Protein AF-A0A9P7HA10-F1 (afdb_monomer_lite)

Sequence (1066 aa):
MQAPTIDFRGDTKLKVGSPLPPGDKHAVSVYIPTWKDTVAWARRDPGLIAQLKTGYPRFFVPLVVNQLAERLLEWAFCNRTPNTLTSELSTLLSTTGRAAILLPAGHHAGMCQRYLDAQNMGTTFVLRVDFNNGTHIMKTPEKICTLNEIYAVVYPPELAKDAKAFWQHTGFGVSSRRATSWLEDAPFLNQDSSSSETDLLNQEAEAAKLVVQQRIADLLSTETNSLDADDIFLYPSGMSAIAHTADTVRHFTTHTKRTVAIFGFLYVDTFKVLSKIYGFDCKLYGAAPSDLEELEADLANGLQLSALFTEFPGNPLLGSVDLERLHTLAAEHEFLFVVDDTVATSVNVELVSYCDIVCTSLTKMFSGSCNVMGGSIALNPQSRLFSTMKDLLKEGFTDTYFPMDAIVMEKNSADFEERVITASQNAERAADTLRGHASVDQVYYPKGNPTQDIYEKYKRPGEGYGYLLSIRFKTPEAAIAFHDALDVAKGPSLGTNFTLCCAYTLFAHYSELEWAAKFDVVEHLVRISVGIESQESLDIIVRTALDAAAQAGKDNKEHGHINGKLHSYTVRTLAKMTINTVDHSGEPEPNLAGNNTNTINANANATTQDEIITPAPSPAPSILTHSSSSGAPPASPATSIHSEGSSIWTIAWSDEMQKPSSSQRCATRWVPRVLPPVMLALVGYATYDVIVYCCVEYLVKQERKVAAAVVLIAFYAIFFILMTASYLRCFLTIQFNAGFVPWTADREAVEQARNERLSNGGDVESLSWAPPDTNPDSPGLEAFYSKDVFICESDGMPKWCSECRSWKPDRAHHSSEYGRCVYKMDHVCPWMGGIISETSFNFFVQFTVYCACYCAVVLGANGYVFVLRQHNGLSVDARLIVGLALGGLFGLFAVTMASTALRFAFQNITNIDLFRKNQTFRLAVWVPNSTQPTERFATITYPLTLPGEPPRTPIPARFRSVDQSDGAASVTDRMAARDEQAKRTFAILQTEPGENPWHIGYRKNFTSVMGDSVIEWLLPIRHSPCTRHDNMVSDYEFGPLVEELKKRYGLVGGDPEKEATETTSN

Secondary structure (DSSP, 8-state):
-------SSSSSPPPTT-EESTT-TT-SEE---SHHHHHHHHTT-HHHHTT--S--TTT---HHHHHHHHHHHHHHHH---TTT--HHHHHHHSSTT-EEEEESSHHHHHHHHHHHHTT-SS--EEEEEESSS-EEEESS--S---TTEEEEEEE-GGGHHHHHHHHHHH--SPPHHHHHHHHHH-TTT-TT-----HHHHHHHHHHHHHHHHHHHHHHH--SS-PPPGGGEEEESSHHHHHHHHHHHHHHH---SS-EEEEESS--HHHHHIIIIIS--EEEEE-SSHHHHHHHHHHHHTTPPPSEEEEESSBTTTTB---HHHHHHHHHHT--EEEEE-TTT-TTTB--GGG-SEEEE-TTTTTTBSSS---EEEEE-TT-TTHHHHHHHHHHH------HHHHHHHHHHTTTHHHHHHHHHHHHHHHHHHHHT-TTEEEEE-STTSTTHHHHHHHBPTT----SEEEEEESSHHHHHHHHHHS-SEESS---BSS-EEEEHHHHH-GGGHHHHGGGT--TT-EEEE--S--HHHHHHHHHHHHHHHHHHHHHHHHHHHHHHHHHHHHHHHHTTSS-----------------------------------------------------PPPPPPP---------TT-----TT-PPPPPPS-HHHHHHHHHHHHHHHHHHHHHHIIIIIIIIIIIIIIIS--HHHHHHHHHHHHHHHHHHHHHHHHHHHHHHH---BPPPPHHHHHHHHHHHHHHHTT--GGG---PPP---TT-TTSHHHHTSSEEEB-TTSPBPEETTTTEE--TT-EEETTTTEEETT--EEETTTTEEE-TTTHHHHHHHHHHHHHHHHHHHHHHHHHHHHHHHTTPPPPHHHHHHHHHHHHHHHHHHHHHHHHHHHHHHT--HHHHTTTTPPPEEEEEE-TTPPP-SS--EEEESPPPTTPPP-PPPPS-------------THHHHHHHHHHT-EEEEEEEPPTT--TT---HHHHHHHHH-SSHHHHHSS-SPPGGG----SS-SS---THHHHHHHHTT-----TTHHHHHTS--

Radius of gyration: 36.61 Å; chains: 1; bounding box: 118×88×106 Å

Foldseek 3Di:
DADPPPQCPDPDHDDFQAAVVHPFQQFAWTFQQFPVSLLCLLVVPVVRVVSHAHHHLLSPDHPLQQVLQVLLLVLLLPPDDPPADDPVRPVVSPPPAKTWFKFQFQVLLVLLLVLLVVLVDDDKWKWKQFLADGIHTDPHTDRDGDLRIMIIIIDHPVCVVVSSLSCNLQVGGDGSVSSVCSCPARCSNPVPHDDDDPVVLVVLLVVLLLLVLQVQQVLQDDPVFGGHSLLKDKDQWLSNLLLLVLVLLVVQDPDPAAAEEEEAAADPSSVCSNCSSNNHNYDYFHQDPVSLVVVVVCVVVPDQYSEYEYEQQHPPLRAGHQLQSVLVVCVVRVHAYEYEDAFQDSLFFHCLVRGQKYKYWCCAQQLQSSRGTMIMIGGGPPDPCRVVSSVSSVVSDDPSHNSVRSSSSSVSRPCSNVWFQLLQVLQVLLQVLQVPAPFFDDKRFLVVDPRVVSSVVGTDPPGGRGRKMKTDTPDLQLLSLLSSQQRFRETDDARHQTKYKYQPCSVRPVVPQVVCVVSVNHSSMMMMRGHNHDSVVNSVRNVRSSVSSVVSVVVVVVVVVVVVVVVVVVVVVVVPDDDDDDDDDDDDDDDDDDDDDDDDDDDDDDDDDDDDDDDDDDDDDDDDDDDDDDDDDDDDDDDDDDDDDDDQDPPPPDPLQDAFFDFLDPLLNCLVVPQVVVVVVVVVLLCCLQLVPLQPVPCCVPVVVNVVSVVLVVLLVVLVVQLVQLLVLLLVCCRRPVAFDDDDPVLCVVLVVVVVCVSVVHDPVVLDQDDQDPDLPPPPQCLALLAQKFFPDQVLGADADSQSRDRAAHCWDQDPRRSTIGAVWFDADSNSSGTDHQQRLLSQLSNLVSQLSNLVSLLVSLVVSQVVCVVVVHDDDVSSVVSNVVSVVSNVVSVVSNVVSLVCLQQVHHNVVVVQQQDKTKMFGWDPPPDDDDPLWHKDKPSDDDPPDDPDPDDDPDDDDDDDDDDDPDPVVVVVVVVVVVMIMTIIFMDGRRDDFQGQGRVVSNCQRQNDDPCSSRHVRDGGVLSDCPDSHGSGDTHCVVVVRCVVSPVDDDPPPVVVVVVPPD

pLDDT: mean 78.3, std 22.6, range [22.41, 98.56]

Organism: NCBI:txid40199

Structure (mmCIF, N/CA/C/O backbone):
data_AF-A0A9P7HA10-F1
#
_entry.id   AF-A0A9P7HA10-F1
#
loop_
_atom_site.group_PDB
_atom_site.id
_atom_site.type_symbol
_atom_site.label_atom_id
_atom_site.label_alt_id
_atom_site.label_comp_id
_atom_site.label_asym_id
_atom_site.label_entity_id
_atom_site.label_seq_id
_atom_site.pdbx_PDB_ins_code
_atom_site.Cartn_x
_atom_site.Cartn_y
_atom_site.Cartn_z
_atom_site.occupancy
_atom_site.B_iso_or_equiv
_atom_site.auth_seq_id
_atom_site.auth_comp_id
_atom_site.auth_asym_id
_atom_site.auth_atom_id
_atom_site.pdbx_PDB_model_num
ATOM 1 N N . MET A 1 1 ? -3.964 -15.455 -32.913 1.00 45.12 1 MET A N 1
ATOM 2 C CA . MET A 1 1 ? -3.372 -15.250 -31.578 1.00 45.12 1 MET A CA 1
ATOM 3 C C . MET A 1 1 ? -3.192 -16.583 -30.888 1.00 45.12 1 MET A C 1
ATOM 5 O O . MET A 1 1 ? -4.157 -17.319 -30.758 1.00 45.12 1 MET A O 1
ATOM 9 N N . GLN A 1 2 ? -1.975 -16.928 -30.486 1.00 34.88 2 GLN A N 1
ATOM 10 C CA . GLN A 1 2 ? -1.764 -17.970 -29.484 1.00 34.88 2 GLN A CA 1
ATOM 11 C C . GLN A 1 2 ? -0.916 -17.328 -28.395 1.00 34.88 2 GLN A C 1
ATOM 13 O O . GLN A 1 2 ? 0.195 -16.878 -28.678 1.00 34.88 2 GLN A O 1
ATOM 18 N N . ALA A 1 3 ? -1.444 -17.244 -27.170 1.00 45.31 3 ALA A N 1
ATOM 19 C CA . ALA A 1 3 ? -0.577 -17.044 -26.019 1.00 45.31 3 ALA A CA 1
ATOM 20 C C . ALA A 1 3 ? 0.469 -18.170 -26.048 1.00 45.31 3 ALA A C 1
ATOM 22 O O . ALA A 1 3 ? 0.093 -19.318 -26.322 1.00 45.31 3 ALA A O 1
ATOM 23 N N . PRO A 1 4 ? 1.765 -17.889 -25.820 1.00 47.44 4 PRO A N 1
ATOM 24 C CA . PRO A 1 4 ? 2.725 -18.967 -25.658 1.00 47.44 4 PRO A CA 1
ATOM 25 C C . PRO A 1 4 ? 2.192 -19.889 -24.561 1.00 47.44 4 PRO A C 1
ATOM 27 O O . PRO A 1 4 ? 1.887 -19.432 -23.459 1.00 47.44 4 PRO A O 1
ATOM 30 N N . THR A 1 5 ? 2.011 -21.170 -24.882 1.00 44.94 5 THR A N 1
ATOM 31 C CA . THR A 1 5 ? 1.600 -22.189 -23.915 1.00 44.94 5 THR A CA 1
ATOM 32 C C . THR A 1 5 ? 2.785 -22.402 -22.981 1.00 44.94 5 THR A C 1
ATOM 34 O O . THR A 1 5 ? 3.657 -23.230 -23.234 1.00 44.94 5 THR A O 1
ATOM 37 N N . ILE A 1 6 ? 2.904 -21.551 -21.964 1.00 54.41 6 ILE A N 1
ATOM 38 C CA . ILE A 1 6 ? 3.962 -21.666 -20.972 1.00 54.41 6 ILE A CA 1
ATOM 39 C C . ILE A 1 6 ? 3.489 -22.726 -19.987 1.00 54.41 6 ILE A C 1
ATOM 41 O O . ILE A 1 6 ? 2.608 -22.486 -19.169 1.00 54.41 6 ILE A O 1
ATOM 45 N N . ASP A 1 7 ? 4.056 -23.920 -20.109 1.00 48.88 7 ASP A N 1
ATOM 46 C CA . ASP A 1 7 ? 3.861 -24.981 -19.134 1.00 48.88 7 ASP A CA 1
ATOM 47 C C . ASP A 1 7 ? 4.633 -24.627 -17.851 1.00 48.88 7 ASP A C 1
ATOM 49 O O . ASP A 1 7 ? 5.858 -24.755 -17.778 1.00 48.88 7 ASP A O 1
ATOM 53 N N . PHE A 1 8 ? 3.921 -24.119 -16.841 1.00 58.41 8 PHE A N 1
ATOM 54 C CA . PHE A 1 8 ? 4.498 -23.737 -15.550 1.00 58.41 8 PHE A CA 1
ATOM 55 C C . PHE A 1 8 ? 4.712 -24.948 -14.608 1.00 58.41 8 PHE A C 1
ATOM 57 O O . PHE A 1 8 ? 5.323 -24.781 -13.541 1.00 58.41 8 PHE A O 1
ATOM 64 N N . ARG A 1 9 ? 4.296 -26.170 -15.001 1.00 44.41 9 ARG A N 1
ATOM 65 C CA . ARG A 1 9 ? 4.409 -27.412 -14.202 1.00 44.41 9 ARG A CA 1
ATOM 66 C C . ARG A 1 9 ? 5.150 -28.586 -14.857 1.00 44.41 9 ARG A C 1
ATOM 68 O O . ARG A 1 9 ? 5.503 -29.506 -14.115 1.00 44.41 9 ARG A O 1
ATOM 75 N N . GLY A 1 10 ? 5.426 -28.554 -16.157 1.00 46.72 10 GLY A N 1
ATOM 76 C CA . GLY A 1 10 ? 6.159 -29.586 -16.898 1.00 46.72 10 GLY A CA 1
ATOM 77 C C . GLY A 1 10 ? 7.659 -29.670 -16.601 1.00 46.72 10 GLY A C 1
ATOM 78 O O . GLY A 1 10 ? 8.191 -28.990 -15.720 1.00 46.72 10 GLY A O 1
ATOM 79 N N . ASP A 1 11 ? 8.357 -30.522 -17.363 1.00 34.62 11 ASP A N 1
ATOM 80 C CA . ASP A 1 11 ? 9.736 -30.993 -17.114 1.00 34.62 11 ASP A CA 1
ATOM 81 C C . ASP A 1 11 ? 10.823 -29.894 -17.047 1.00 34.62 11 ASP A C 1
ATOM 83 O O . ASP A 1 11 ? 11.943 -30.149 -16.601 1.00 34.62 11 ASP A O 1
ATOM 87 N N . THR A 1 12 ? 10.506 -28.645 -17.396 1.00 48.91 12 THR A N 1
ATOM 88 C CA . THR A 1 12 ? 11.385 -27.474 -17.229 1.00 48.91 12 THR A CA 1
ATOM 89 C C . THR A 1 12 ? 10.720 -26.380 -16.391 1.00 48.91 12 THR A C 1
ATOM 91 O O . THR A 1 12 ? 10.357 -25.322 -16.901 1.00 48.91 12 THR A O 1
ATOM 94 N N . LYS A 1 13 ? 10.578 -26.612 -15.079 1.00 63.97 13 LYS A N 1
ATOM 95 C CA . LYS A 1 13 ? 10.054 -25.612 -14.130 1.00 63.97 13 LYS A CA 1
ATOM 96 C C . LYS A 1 13 ? 10.858 -24.308 -14.164 1.00 63.97 13 LYS A C 1
ATOM 98 O O . LYS A 1 13 ? 12.068 -24.302 -13.918 1.00 63.97 13 LYS A O 1
ATOM 103 N N . LEU A 1 14 ? 10.161 -23.194 -14.392 1.00 80.06 14 LEU A N 1
ATOM 104 C CA . LEU A 1 14 ? 10.709 -21.850 -14.206 1.00 80.06 14 LEU A CA 1
ATOM 105 C C . LEU A 1 14 ? 11.186 -21.675 -12.762 1.00 80.06 14 LEU A C 1
ATOM 107 O O . LEU A 1 14 ? 10.491 -22.028 -11.809 1.00 80.06 14 LEU A O 1
ATOM 111 N N . LYS A 1 15 ? 12.390 -21.125 -12.597 1.00 87.31 15 LYS A N 1
ATOM 112 C CA . LYS A 1 15 ? 12.972 -20.868 -11.275 1.00 87.31 15 LYS A CA 1
ATOM 113 C C . LYS A 1 15 ? 12.421 -19.568 -10.693 1.00 87.31 15 LYS A C 1
ATOM 115 O O . LYS A 1 15 ? 12.099 -18.650 -11.450 1.00 87.31 15 LYS A O 1
ATOM 120 N N . VAL A 1 16 ? 12.369 -19.468 -9.366 1.00 89.38 16 VAL A N 1
ATOM 121 C CA . VAL A 1 16 ? 12.081 -18.206 -8.663 1.00 89.38 16 VAL A CA 1
ATOM 122 C C . VAL A 1 16 ? 13.004 -17.101 -9.198 1.00 89.38 16 VAL A C 1
ATOM 124 O O . VAL A 1 16 ? 14.184 -17.341 -9.449 1.00 89.38 16 VAL A O 1
ATOM 127 N N . GLY A 1 17 ? 12.451 -15.913 -9.444 1.00 87.81 17 GLY A N 1
ATOM 128 C CA . GLY A 1 17 ? 13.182 -14.768 -9.997 1.00 87.81 17 GLY A CA 1
ATOM 129 C C . GLY A 1 17 ? 13.399 -14.792 -11.516 1.00 87.81 17 GLY A C 1
ATOM 130 O O . GLY A 1 17 ? 13.991 -13.855 -12.058 1.00 87.81 17 GLY A O 1
ATOM 131 N N . SER A 1 18 ? 12.900 -15.815 -12.224 1.00 89.25 18 SER A N 1
ATOM 132 C CA . SER A 1 18 ? 12.902 -15.833 -13.695 1.00 89.25 18 SER A CA 1
ATOM 133 C C . SER A 1 18 ? 12.050 -14.688 -14.268 1.00 89.25 18 SER A C 1
ATOM 135 O O . SER A 1 18 ? 11.023 -14.356 -13.673 1.00 89.25 18 SER A O 1
ATOM 137 N N . PRO A 1 19 ? 12.436 -14.094 -15.414 1.00 90.25 19 PRO A N 1
ATOM 138 C CA . PRO A 1 19 ? 11.641 -13.066 -16.086 1.00 90.25 19 PRO A CA 1
ATOM 139 C C . PRO A 1 19 ? 10.267 -13.588 -16.523 1.00 90.25 19 PRO A C 1
ATOM 141 O O . PRO A 1 19 ? 10.133 -14.761 -16.879 1.00 90.25 19 PRO A O 1
ATOM 144 N N . LEU A 1 20 ? 9.269 -12.703 -16.532 1.00 88.75 20 LEU A N 1
ATOM 145 C CA . LEU A 1 20 ? 7.948 -12.939 -17.116 1.00 88.75 20 LEU A CA 1
ATOM 146 C C . LEU A 1 20 ? 7.666 -11.888 -18.214 1.00 88.75 20 LEU A C 1
ATOM 148 O O . LEU A 1 20 ? 7.549 -10.709 -17.872 1.00 88.75 20 LEU A O 1
ATOM 152 N N . PRO A 1 21 ? 7.546 -12.289 -19.499 1.00 86.88 21 PRO A N 1
ATOM 153 C CA . PRO A 1 21 ? 7.573 -13.667 -19.994 1.00 86.88 21 PRO A CA 1
ATOM 154 C C . PRO A 1 21 ? 8.971 -14.311 -19.898 1.00 86.88 21 PRO A C 1
ATOM 156 O O . PRO A 1 21 ? 9.986 -13.607 -19.894 1.00 86.88 21 PRO A O 1
ATOM 159 N N . PRO A 1 22 ? 9.044 -15.652 -19.835 1.00 84.00 22 PRO A N 1
ATOM 160 C CA . PRO A 1 22 ? 10.309 -16.376 -19.799 1.00 84.00 22 PRO A CA 1
ATOM 161 C C . PRO A 1 22 ? 11.255 -16.016 -20.945 1.00 84.00 22 PRO A C 1
ATOM 163 O O . PRO A 1 22 ? 10.862 -15.996 -22.106 1.00 84.00 22 PRO A O 1
ATOM 166 N N . GLY A 1 23 ? 12.528 -15.796 -20.617 1.00 82.81 23 GLY A N 1
ATOM 167 C CA . GLY A 1 23 ? 13.595 -15.534 -21.587 1.00 82.81 23 GLY A CA 1
ATOM 168 C C . GLY A 1 23 ? 13.721 -14.082 -22.059 1.00 82.81 23 GLY A C 1
ATOM 169 O O . GLY A 1 23 ? 14.739 -13.750 -22.663 1.00 82.81 23 GLY A O 1
ATOM 170 N N . ASP A 1 24 ? 12.767 -13.198 -21.753 1.00 88.69 24 ASP A N 1
ATOM 171 C CA . ASP A 1 24 ? 12.869 -11.789 -22.145 1.00 88.69 24 ASP A CA 1
ATOM 172 C C . ASP A 1 24 ? 13.790 -11.013 -21.181 1.00 88.69 24 ASP A C 1
ATOM 174 O O . ASP A 1 24 ? 13.541 -10.930 -19.974 1.00 88.69 24 ASP A O 1
ATOM 178 N N . LYS A 1 25 ? 14.875 -10.431 -21.716 1.00 88.00 25 LYS A N 1
ATOM 179 C CA . LYS A 1 25 ? 15.867 -9.658 -20.943 1.00 88.00 25 LYS A CA 1
ATOM 180 C C . LYS A 1 25 ? 15.331 -8.305 -20.444 1.00 88.00 25 LYS A C 1
ATOM 182 O O . LYS A 1 25 ? 15.968 -7.665 -19.611 1.00 88.00 25 LYS A O 1
ATOM 187 N N . HIS A 1 26 ? 14.154 -7.896 -20.918 1.00 91.94 26 HIS A N 1
ATOM 188 C CA . HIS A 1 26 ? 13.474 -6.646 -20.577 1.00 91.94 26 HIS A CA 1
ATOM 189 C C . HIS A 1 26 ? 12.095 -6.869 -19.946 1.00 91.94 26 HIS A C 1
ATOM 191 O O . HIS A 1 26 ? 11.298 -5.934 -19.868 1.00 91.94 26 HIS A O 1
ATOM 197 N N . ALA A 1 27 ? 11.811 -8.092 -19.491 1.00 91.44 27 ALA A N 1
ATOM 198 C CA . ALA A 1 27 ? 10.573 -8.417 -18.798 1.00 91.44 27 ALA A CA 1
ATOM 199 C C . ALA A 1 27 ? 10.284 -7.442 -17.645 1.00 91.44 27 ALA A C 1
ATOM 201 O O . ALA A 1 27 ? 11.166 -7.120 -16.840 1.00 91.44 27 ALA A O 1
ATOM 202 N N . VAL A 1 28 ? 9.025 -7.010 -17.548 1.00 90.44 28 VAL A N 1
ATOM 203 C CA . VAL A 1 28 ? 8.543 -6.078 -16.516 1.00 90.44 28 VAL A CA 1
ATOM 204 C C . VAL A 1 28 ? 7.909 -6.808 -15.328 1.00 90.44 28 VAL A C 1
ATOM 206 O O . VAL A 1 28 ? 7.325 -6.180 -14.448 1.00 90.44 28 VAL A O 1
ATOM 209 N N . SER A 1 29 ? 8.040 -8.132 -15.256 1.00 91.50 29 SER A N 1
ATOM 210 C CA . SER A 1 29 ? 7.618 -8.941 -14.112 1.00 91.50 29 SER A CA 1
ATOM 211 C C . SER A 1 29 ? 8.586 -10.103 -13.848 1.00 91.50 29 SER A C 1
ATOM 213 O O . SER A 1 29 ? 9.448 -10.420 -14.670 1.00 91.50 29 SER A O 1
ATOM 215 N N . VAL A 1 30 ? 8.451 -10.710 -12.668 1.00 90.81 30 VAL A N 1
ATOM 216 C CA . VAL A 1 30 ? 9.279 -11.810 -12.158 1.00 90.81 30 VAL A CA 1
ATOM 217 C C . VAL A 1 30 ? 8.420 -12.946 -11.643 1.00 90.81 30 VAL A C 1
ATOM 219 O O . VAL A 1 30 ? 7.372 -12.717 -11.045 1.00 90.81 30 VAL A O 1
ATOM 222 N N . TYR A 1 31 ? 8.910 -14.169 -11.805 1.00 92.06 31 TYR A N 1
ATOM 223 C CA . TYR A 1 31 ? 8.236 -15.359 -11.319 1.00 92.06 31 TYR A CA 1
ATOM 224 C C . TYR A 1 31 ? 8.463 -15.571 -9.814 1.00 92.06 31 TYR A C 1
ATOM 226 O O . TYR A 1 31 ? 9.586 -15.829 -9.374 1.00 92.06 31 TYR A O 1
ATOM 234 N N . ILE A 1 32 ? 7.388 -15.467 -9.030 1.00 92.12 32 ILE A N 1
ATOM 235 C CA . ILE A 1 32 ? 7.322 -15.684 -7.576 1.00 92.12 32 ILE A CA 1
ATOM 236 C C . ILE A 1 32 ? 6.187 -16.698 -7.324 1.00 92.12 32 ILE A C 1
ATOM 238 O O . ILE A 1 32 ? 5.028 -16.308 -7.192 1.00 92.12 32 ILE A O 1
ATOM 242 N N . PRO A 1 33 ? 6.490 -18.009 -7.355 1.00 90.81 33 PRO A N 1
ATOM 243 C CA . PRO A 1 33 ? 5.498 -19.058 -7.582 1.00 90.81 33 PRO A CA 1
ATOM 244 C C . PRO A 1 33 ? 4.663 -19.464 -6.371 1.00 90.81 33 PRO A C 1
ATOM 246 O O . PRO A 1 33 ? 3.597 -20.046 -6.556 1.00 90.81 33 PRO A O 1
ATOM 249 N N . THR A 1 34 ? 5.134 -19.235 -5.149 1.00 94.00 34 THR A N 1
ATOM 250 C CA . THR A 1 34 ? 4.408 -19.675 -3.953 1.00 94.00 34 THR A CA 1
ATOM 251 C C . THR A 1 34 ? 4.070 -18.515 -3.033 1.00 94.00 34 THR A C 1
ATOM 253 O O . THR A 1 34 ? 4.702 -17.451 -3.055 1.00 94.00 34 THR A O 1
ATOM 256 N N . TRP A 1 35 ? 3.081 -18.728 -2.171 1.00 94.50 35 TRP A N 1
ATOM 257 C CA . TRP A 1 35 ? 2.753 -17.793 -1.103 1.00 94.50 35 TRP A CA 1
ATOM 258 C C . TRP A 1 35 ? 3.955 -17.563 -0.184 1.00 94.50 35 TRP A C 1
ATOM 260 O O . TRP A 1 35 ? 4.243 -16.433 0.209 1.00 94.50 35 TRP A O 1
ATOM 270 N N . LYS A 1 36 ? 4.715 -18.629 0.103 1.00 94.12 36 LYS A N 1
ATOM 271 C CA . LYS A 1 36 ? 5.958 -18.563 0.881 1.00 94.12 36 LYS A CA 1
ATOM 272 C C . LYS A 1 36 ? 6.995 -17.662 0.211 1.00 94.12 36 LYS A C 1
ATOM 274 O O . LYS A 1 36 ? 7.596 -16.839 0.899 1.00 94.12 36 LYS A O 1
ATOM 279 N N . ASP A 1 37 ? 7.175 -17.780 -1.103 1.00 92.94 37 ASP A N 1
ATOM 280 C CA . ASP A 1 37 ? 8.084 -16.906 -1.854 1.00 92.94 37 ASP A CA 1
ATOM 281 C C . ASP A 1 37 ? 7.600 -15.452 -1.821 1.00 92.94 37 ASP A C 1
ATOM 283 O O . ASP A 1 37 ? 8.404 -14.537 -1.665 1.00 92.94 37 ASP A O 1
ATOM 287 N N . THR A 1 38 ? 6.285 -15.220 -1.879 1.00 91.12 38 THR A N 1
ATOM 288 C CA . THR A 1 38 ? 5.719 -13.870 -1.735 1.00 91.12 38 THR A CA 1
ATOM 289 C C . THR A 1 38 ? 5.991 -13.280 -0.348 1.00 91.12 38 THR A C 1
ATOM 291 O O . THR A 1 38 ? 6.393 -12.123 -0.240 1.00 91.12 38 THR A O 1
ATOM 294 N N . VAL A 1 39 ? 5.847 -14.068 0.723 1.00 90.06 39 VAL A N 1
ATOM 295 C CA . VAL A 1 39 ? 6.196 -13.642 2.090 1.00 90.06 39 VAL A CA 1
ATOM 296 C C . VAL A 1 39 ? 7.698 -13.373 2.221 1.00 90.06 39 VAL A C 1
ATOM 298 O O . VAL A 1 39 ? 8.089 -12.381 2.833 1.00 90.06 39 VAL A O 1
ATOM 301 N N . ALA A 1 40 ? 8.550 -14.220 1.638 1.00 87.81 40 ALA A N 1
ATOM 302 C CA . ALA A 1 40 ? 9.998 -14.017 1.629 1.00 87.81 40 ALA A CA 1
ATOM 303 C C . ALA A 1 40 ? 10.383 -12.731 0.876 1.00 87.81 40 ALA A C 1
ATOM 305 O O . ALA A 1 40 ? 11.183 -11.939 1.375 1.00 87.81 40 ALA A O 1
ATOM 306 N N . TRP A 1 41 ? 9.744 -12.465 -0.266 1.00 86.88 41 TRP A N 1
ATOM 307 C CA . TRP A 1 41 ? 9.881 -11.204 -0.991 1.00 86.88 41 TRP A CA 1
ATOM 308 C C . TRP A 1 41 ? 9.457 -10.006 -0.129 1.00 86.88 41 TRP A C 1
ATOM 310 O O . TRP A 1 41 ? 10.211 -9.037 -0.010 1.00 86.88 41 TRP A O 1
ATOM 320 N N . ALA A 1 42 ? 8.299 -10.092 0.529 1.00 83.19 42 ALA A N 1
ATOM 321 C CA . ALA A 1 42 ? 7.759 -9.018 1.359 1.00 83.19 42 ALA A CA 1
ATOM 322 C C . ALA A 1 42 ? 8.648 -8.714 2.581 1.00 83.19 42 ALA A C 1
ATOM 324 O O . ALA A 1 42 ? 8.799 -7.560 2.983 1.00 83.19 42 ALA A O 1
ATOM 325 N N . ARG A 1 43 ? 9.318 -9.741 3.118 1.00 83.25 43 ARG A N 1
ATOM 326 C CA . ARG A 1 43 ? 10.325 -9.639 4.188 1.00 83.25 43 ARG A CA 1
ATOM 327 C C . ARG A 1 43 ? 11.718 -9.232 3.707 1.00 83.25 43 ARG A C 1
ATOM 329 O O . ARG A 1 43 ? 12.610 -9.112 4.540 1.00 83.25 43 ARG A O 1
ATOM 336 N N . ARG A 1 44 ? 11.910 -9.002 2.401 1.00 80.44 44 ARG A N 1
ATOM 337 C CA . ARG A 1 44 ? 13.210 -8.683 1.786 1.00 80.44 44 ARG A CA 1
ATOM 338 C C . ARG A 1 44 ? 14.275 -9.760 2.044 1.00 80.44 44 ARG A C 1
ATOM 340 O O . ARG A 1 44 ? 15.435 -9.424 2.263 1.00 80.44 44 ARG A O 1
ATOM 347 N N . ASP A 1 45 ? 13.893 -11.038 2.001 1.00 82.94 45 ASP A N 1
ATOM 348 C CA . ASP A 1 45 ? 14.830 -12.158 2.156 1.00 82.94 45 ASP A CA 1
ATOM 349 C C . ASP A 1 45 ? 16.012 -12.040 1.163 1.00 82.94 45 ASP A C 1
ATOM 351 O O . ASP A 1 45 ? 15.777 -11.999 -0.052 1.00 82.94 45 ASP A O 1
ATOM 355 N N . PRO A 1 46 ? 17.277 -11.985 1.630 1.00 77.50 46 PRO A N 1
ATOM 356 C CA . PRO A 1 46 ? 18.429 -11.772 0.752 1.00 77.50 46 PRO A CA 1
ATOM 357 C C . PRO A 1 46 ? 18.588 -12.856 -0.320 1.00 77.50 46 PRO A C 1
ATOM 359 O O . PRO A 1 46 ? 18.976 -12.552 -1.449 1.00 77.50 46 PRO A O 1
ATOM 362 N N . GLY A 1 47 ? 18.259 -14.108 0.016 1.00 82.62 47 GLY A N 1
ATOM 363 C CA . GLY A 1 47 ? 18.364 -15.245 -0.894 1.00 82.62 47 GLY A CA 1
ATOM 364 C C . GLY A 1 47 ? 17.378 -15.156 -2.055 1.00 82.62 47 GLY A C 1
ATOM 365 O O . GLY A 1 47 ? 17.739 -15.474 -3.189 1.00 82.62 47 GLY A O 1
ATOM 366 N N . LEU A 1 48 ? 16.152 -14.689 -1.805 1.00 85.56 48 LEU A N 1
ATOM 367 C CA . LEU A 1 48 ? 15.161 -14.444 -2.854 1.00 85.56 48 LEU A CA 1
ATOM 368 C C . LEU A 1 48 ? 15.496 -13.196 -3.677 1.00 85.56 48 LEU A C 1
ATOM 370 O O . LEU A 1 48 ? 15.453 -13.253 -4.905 1.00 85.56 48 LEU A O 1
ATOM 374 N N . ILE A 1 49 ? 15.850 -12.078 -3.031 1.00 83.12 49 ILE A N 1
ATOM 375 C CA . ILE A 1 49 ? 16.152 -10.815 -3.727 1.00 83.12 49 ILE A CA 1
ATOM 376 C C . ILE A 1 49 ? 17.328 -10.981 -4.699 1.00 83.12 49 ILE A C 1
ATOM 378 O O . ILE A 1 49 ? 17.259 -10.482 -5.821 1.00 83.12 49 ILE A O 1
ATOM 382 N N . ALA A 1 50 ? 18.359 -11.743 -4.322 1.00 81.00 50 ALA A N 1
ATOM 383 C CA . ALA A 1 50 ? 19.511 -12.023 -5.181 1.00 81.00 50 ALA A CA 1
ATOM 384 C C . ALA A 1 50 ? 19.167 -12.815 -6.461 1.00 81.00 50 ALA A C 1
ATOM 386 O O . ALA A 1 50 ? 19.947 -12.820 -7.412 1.00 81.00 50 ALA A O 1
ATOM 387 N N . GLN A 1 51 ? 18.012 -13.487 -6.509 1.00 85.81 51 GLN A N 1
ATOM 388 C CA . GLN A 1 51 ? 17.566 -14.246 -7.683 1.00 85.81 51 GLN A CA 1
ATOM 389 C C . GLN A 1 51 ? 16.797 -13.386 -8.697 1.00 85.81 51 GLN A C 1
ATOM 391 O O . GLN A 1 51 ? 16.581 -13.827 -9.827 1.00 85.81 51 GLN A O 1
ATOM 396 N N . LEU A 1 52 ? 16.385 -12.169 -8.324 1.00 83.69 52 LEU A N 1
ATOM 397 C CA . LEU A 1 52 ? 15.599 -11.283 -9.180 1.00 83.69 52 LEU A CA 1
ATOM 398 C C . LEU A 1 52 ? 16.495 -10.610 -10.229 1.00 83.69 52 LEU A C 1
ATOM 400 O O . LEU A 1 52 ? 17.414 -9.869 -9.892 1.00 83.69 52 LEU A O 1
ATOM 404 N N . LYS A 1 53 ? 16.222 -10.852 -11.517 1.00 76.19 53 LYS A N 1
ATOM 405 C CA . LYS A 1 53 ? 17.070 -10.356 -12.622 1.00 76.19 53 LYS A CA 1
ATOM 406 C C . LYS A 1 53 ? 16.540 -9.083 -13.286 1.00 76.19 53 LYS A C 1
ATOM 408 O O . LYS A 1 53 ? 17.273 -8.114 -13.466 1.00 76.19 53 LYS A O 1
ATOM 413 N N . THR A 1 54 ? 15.263 -9.088 -13.656 1.00 78.94 54 THR A N 1
ATOM 414 C CA . THR A 1 54 ? 14.570 -7.986 -14.346 1.00 78.94 54 THR A CA 1
ATOM 415 C C . THR A 1 54 ? 13.143 -7.904 -13.842 1.00 78.94 54 THR A C 1
ATOM 417 O O . THR A 1 54 ? 12.578 -8.933 -13.505 1.00 78.94 54 THR A O 1
ATOM 420 N N . GLY A 1 55 ? 12.560 -6.716 -13.762 1.00 82.31 55 GLY A N 1
ATOM 421 C CA . GLY A 1 55 ? 11.199 -6.539 -13.273 1.00 82.31 55 GLY A CA 1
ATOM 422 C C . GLY A 1 55 ? 10.786 -5.075 -13.289 1.00 82.31 55 GLY A C 1
ATOM 423 O O . GLY A 1 55 ? 11.560 -4.200 -13.676 1.00 82.31 55 GLY A O 1
ATOM 424 N N . TYR A 1 56 ? 9.552 -4.801 -12.869 1.00 79.69 56 TYR A N 1
ATOM 425 C CA . TYR A 1 56 ? 9.046 -3.432 -12.806 1.00 79.69 56 TYR A CA 1
ATOM 426 C C . TYR A 1 56 ? 9.799 -2.612 -11.731 1.00 79.69 56 TYR A C 1
ATOM 428 O O . TYR A 1 56 ? 9.925 -3.102 -10.600 1.00 79.69 56 TYR A O 1
ATOM 436 N N . PRO A 1 57 ? 10.222 -1.358 -12.012 1.00 74.75 57 PRO A N 1
ATOM 437 C CA . PRO A 1 57 ? 11.028 -0.525 -11.103 1.00 74.75 57 PRO A CA 1
ATOM 438 C C . PRO A 1 57 ? 10.460 -0.336 -9.688 1.00 74.75 57 PRO A C 1
ATOM 440 O O . PRO A 1 57 ? 11.201 -0.107 -8.729 1.00 74.75 57 PRO A O 1
ATOM 443 N N . ARG A 1 58 ? 9.141 -0.502 -9.520 1.00 77.56 58 ARG A N 1
ATOM 444 C CA . ARG A 1 58 ? 8.489 -0.535 -8.202 1.00 77.56 58 ARG A CA 1
ATOM 445 C C . ARG A 1 58 ? 9.101 -1.583 -7.269 1.00 77.56 58 ARG A C 1
ATOM 447 O O . ARG A 1 58 ? 9.261 -1.327 -6.077 1.00 77.56 58 ARG A O 1
ATOM 454 N N . PHE A 1 59 ? 9.457 -2.759 -7.777 1.00 77.75 59 PHE A N 1
ATOM 455 C CA . PHE A 1 59 ? 9.921 -3.876 -6.949 1.00 77.75 59 PHE A CA 1
ATOM 456 C C . PHE A 1 59 ? 11.429 -3.783 -6.699 1.00 77.75 59 PHE A C 1
ATOM 458 O O . PHE A 1 59 ? 11.871 -3.865 -5.548 1.00 77.75 59 PHE A O 1
ATOM 465 N N . PHE A 1 60 ? 12.200 -3.537 -7.758 1.00 78.25 60 PHE A N 1
ATOM 466 C CA . PHE A 1 60 ? 13.650 -3.360 -7.727 1.00 78.25 60 PHE A CA 1
ATOM 467 C C . PHE A 1 60 ? 14.133 -2.648 -8.996 1.00 78.25 60 PHE A C 1
ATOM 469 O O . PHE A 1 60 ? 13.448 -2.656 -10.017 1.00 78.25 60 PHE A O 1
ATOM 476 N N . VAL A 1 61 ? 15.324 -2.052 -8.931 1.00 85.12 61 VAL A N 1
ATOM 477 C CA . VAL A 1 61 ? 16.005 -1.507 -10.112 1.00 85.12 61 VAL A CA 1
ATOM 478 C C . VAL A 1 61 ? 16.544 -2.673 -10.948 1.00 85.12 61 VAL A C 1
ATOM 480 O O . VAL A 1 61 ? 17.264 -3.500 -10.382 1.00 85.12 61 VAL A O 1
ATOM 483 N N . PRO A 1 62 ? 16.229 -2.772 -12.256 1.00 87.44 62 PRO A N 1
ATOM 484 C CA . PRO A 1 62 ? 16.726 -3.860 -13.093 1.00 87.44 62 PRO A CA 1
ATOM 485 C C . PRO A 1 62 ? 18.253 -3.972 -13.037 1.00 87.44 62 PRO A C 1
ATOM 487 O O . PRO A 1 62 ? 18.951 -2.960 -13.110 1.00 87.44 62 PRO A O 1
ATOM 490 N N . LEU A 1 63 ? 18.775 -5.201 -12.957 1.00 86.19 63 LEU A N 1
ATOM 491 C CA . LEU A 1 63 ? 20.211 -5.446 -12.777 1.00 86.19 63 LEU A CA 1
ATOM 492 C C . LEU A 1 63 ? 21.062 -4.755 -13.853 1.00 86.19 63 LEU A C 1
ATOM 494 O O . LEU A 1 63 ? 22.090 -4.171 -13.535 1.00 86.19 63 LEU A O 1
ATOM 498 N N . VAL A 1 64 ? 20.598 -4.762 -15.105 1.00 88.75 64 VAL A N 1
ATOM 499 C CA . VAL A 1 64 ? 21.285 -4.109 -16.230 1.00 88.75 64 VAL A CA 1
ATOM 500 C C . VAL A 1 64 ? 21.421 -2.591 -16.053 1.00 88.75 64 VAL A C 1
ATOM 502 O O . VAL A 1 64 ? 22.409 -2.002 -16.479 1.00 88.75 64 VAL A O 1
ATOM 505 N N . VAL A 1 65 ? 20.466 -1.945 -15.375 1.00 91.69 65 VAL A N 1
ATOM 506 C CA . VAL A 1 65 ? 20.536 -0.505 -15.094 1.00 91.69 65 VAL A CA 1
ATOM 507 C C . VAL A 1 65 ? 21.562 -0.227 -13.995 1.00 91.69 65 VAL A C 1
ATOM 509 O O . VAL A 1 65 ? 22.339 0.716 -14.123 1.00 91.69 65 VAL A O 1
ATOM 512 N N . ASN A 1 66 ? 21.624 -1.074 -12.960 1.00 89.38 66 ASN A N 1
ATOM 513 C CA . ASN A 1 66 ? 22.666 -0.982 -11.930 1.00 89.38 66 ASN A CA 1
ATOM 514 C C . ASN A 1 66 ? 24.063 -1.217 -12.522 1.00 89.38 66 ASN A C 1
ATOM 516 O O . ASN A 1 66 ? 24.976 -0.450 -12.242 1.00 89.38 66 ASN A O 1
ATOM 520 N N . GLN A 1 67 ? 24.213 -2.214 -13.401 1.00 89.81 67 GLN A N 1
ATOM 521 C CA . GLN A 1 67 ? 25.472 -2.485 -14.103 1.00 89.81 67 GLN A CA 1
ATOM 522 C C . GLN A 1 67 ? 25.929 -1.287 -14.935 1.00 89.81 67 GLN A C 1
ATOM 524 O O . GLN A 1 67 ? 27.105 -0.930 -14.901 1.00 89.81 67 GLN A O 1
ATOM 529 N N . LEU A 1 68 ? 25.011 -0.635 -15.658 1.00 91.31 68 LEU A N 1
ATOM 530 C CA . LEU A 1 68 ? 25.342 0.596 -16.367 1.00 91.31 68 LEU A CA 1
ATOM 531 C C . LEU A 1 68 ? 25.779 1.694 -15.392 1.00 91.31 68 LEU A C 1
ATOM 533 O O . LEU A 1 68 ? 26.789 2.345 -15.638 1.00 91.31 68 LEU A O 1
ATOM 537 N N . ALA A 1 69 ? 25.067 1.889 -14.280 1.00 91.12 69 ALA A N 1
ATOM 538 C CA . ALA A 1 69 ? 25.419 2.908 -13.294 1.00 91.12 69 ALA A CA 1
ATOM 539 C C . ALA A 1 69 ? 26.833 2.692 -12.727 1.00 91.12 69 ALA A C 1
ATOM 541 O O . ALA A 1 69 ? 27.627 3.630 -12.694 1.00 91.12 69 ALA A O 1
ATOM 542 N N . GLU A 1 70 ? 27.169 1.455 -12.357 1.00 88.69 70 GLU A N 1
ATOM 543 C CA . GLU A 1 70 ? 28.502 1.067 -11.882 1.00 88.69 70 GLU A CA 1
ATOM 544 C C . GLU A 1 70 ? 29.577 1.328 -12.943 1.00 88.69 70 GLU A C 1
ATOM 546 O O . GLU A 1 70 ? 30.564 2.004 -12.661 1.00 88.69 70 GLU A O 1
ATOM 551 N N . ARG A 1 71 ? 29.357 0.889 -14.189 1.00 86.62 71 ARG A N 1
ATOM 552 C CA . ARG A 1 71 ? 30.306 1.092 -15.297 1.00 86.62 71 ARG A CA 1
ATOM 553 C C . ARG A 1 71 ? 30.524 2.563 -15.631 1.00 86.62 71 ARG A C 1
ATOM 555 O O . ARG A 1 71 ? 31.654 2.960 -15.900 1.00 86.62 71 ARG A O 1
ATOM 562 N N . LEU A 1 72 ? 29.470 3.379 -15.604 1.00 85.88 72 LEU A N 1
ATOM 563 C CA . LEU A 1 72 ? 29.576 4.821 -15.837 1.00 85.88 72 LEU A CA 1
ATOM 564 C C . LEU A 1 72 ? 30.363 5.515 -14.723 1.00 85.88 72 LEU A C 1
ATOM 566 O O . LEU A 1 72 ? 31.175 6.398 -15.009 1.00 85.88 72 LEU A O 1
ATOM 570 N N . LEU A 1 73 ? 30.164 5.097 -13.470 1.00 83.50 73 LEU A N 1
ATOM 571 C CA . LEU A 1 73 ? 30.964 5.580 -12.350 1.00 83.50 73 LEU A CA 1
ATOM 572 C C . LEU A 1 73 ? 32.430 5.166 -12.520 1.00 83.50 73 LEU A C 1
ATOM 574 O O . LEU A 1 73 ? 33.289 6.044 -12.553 1.00 83.50 73 LEU A O 1
ATOM 578 N N . GLU A 1 74 ? 32.727 3.873 -12.686 1.00 80.50 74 GLU A N 1
ATOM 579 C CA . GLU A 1 74 ? 34.087 3.342 -12.899 1.00 80.50 74 GLU A CA 1
ATOM 580 C C . GLU A 1 74 ? 34.815 4.050 -14.046 1.00 80.50 74 GLU A C 1
ATOM 582 O O . GLU A 1 74 ? 35.968 4.467 -13.916 1.00 80.50 74 GLU A O 1
ATOM 587 N N . TRP A 1 75 ? 34.125 4.245 -15.167 1.00 77.50 75 TRP A N 1
ATOM 588 C CA . TRP A 1 75 ? 34.668 4.961 -16.310 1.00 77.50 75 TRP A CA 1
ATOM 589 C C . TRP A 1 75 ? 35.013 6.416 -15.955 1.00 77.50 75 TRP A C 1
ATOM 591 O O . TRP A 1 75 ? 36.122 6.874 -16.250 1.00 77.50 75 TRP A O 1
ATOM 601 N N . ALA A 1 76 ? 34.111 7.123 -15.262 1.00 75.31 76 ALA A N 1
ATOM 602 C CA . ALA A 1 76 ? 34.338 8.496 -14.808 1.00 75.31 76 ALA A CA 1
ATOM 603 C C . ALA A 1 76 ? 35.503 8.595 -13.801 1.00 75.31 76 ALA A C 1
ATOM 605 O O . ALA A 1 76 ? 36.198 9.611 -13.753 1.00 75.31 76 ALA A O 1
ATOM 606 N N . PHE A 1 77 ? 35.756 7.532 -13.032 1.00 71.44 77 PHE A N 1
ATOM 607 C CA . PHE A 1 77 ? 36.900 7.406 -12.127 1.00 71.44 77 PHE A CA 1
ATOM 608 C C . PHE A 1 77 ? 38.241 7.217 -12.848 1.00 71.44 77 PHE A C 1
ATOM 610 O O . PHE A 1 77 ? 39.252 7.804 -12.438 1.00 71.44 77 PHE A O 1
ATOM 617 N N . CYS A 1 78 ? 38.264 6.366 -13.877 1.00 69.31 78 CYS A N 1
ATOM 618 C CA . CYS A 1 78 ? 39.477 5.965 -14.587 1.00 69.31 78 CYS A CA 1
ATOM 619 C C . CYS A 1 78 ? 39.941 7.007 -15.615 1.00 69.31 78 CYS A C 1
ATOM 621 O O . CYS A 1 78 ? 41.138 7.275 -15.704 1.00 69.31 78 CYS A O 1
ATOM 623 N N . ASN A 1 79 ? 39.024 7.644 -16.348 1.00 62.84 79 ASN A N 1
ATOM 624 C CA . ASN A 1 79 ? 39.352 8.564 -17.445 1.00 62.84 79 ASN A CA 1
ATOM 625 C C . ASN A 1 79 ? 39.540 10.023 -17.000 1.00 62.84 79 ASN A C 1
ATOM 627 O O . ASN A 1 79 ? 39.021 10.956 -17.611 1.00 62.84 79 ASN A O 1
ATOM 631 N N . ARG A 1 80 ? 40.332 10.237 -15.939 1.00 57.16 80 ARG A N 1
ATOM 632 C CA . ARG A 1 80 ? 40.682 11.576 -15.431 1.00 57.16 80 ARG A CA 1
ATOM 633 C C . ARG A 1 80 ? 41.387 12.406 -16.511 1.00 57.16 80 ARG A C 1
ATOM 635 O O . ARG A 1 80 ? 42.593 12.271 -16.703 1.00 57.16 80 ARG A O 1
ATOM 642 N N . THR A 1 81 ? 40.687 13.323 -17.173 1.00 45.97 81 THR A N 1
ATOM 643 C CA . THR A 1 81 ? 41.352 14.358 -17.976 1.00 45.97 81 THR A CA 1
ATOM 644 C C . THR A 1 81 ? 41.826 15.508 -17.071 1.00 45.97 81 THR A C 1
ATOM 646 O O . THR A 1 81 ? 41.009 16.075 -16.342 1.00 45.97 81 THR A O 1
ATOM 649 N N . PRO A 1 82 ? 43.114 15.911 -17.116 1.00 42.75 82 PRO A N 1
ATOM 650 C CA . PRO A 1 82 ? 43.691 16.911 -16.203 1.00 42.75 82 PRO A CA 1
ATOM 651 C C . PRO A 1 82 ? 43.082 18.323 -16.263 1.00 42.75 82 PRO A C 1
ATOM 653 O O . PRO A 1 82 ? 43.332 19.120 -15.366 1.00 42.75 82 PRO A O 1
ATOM 656 N N . ASN A 1 83 ? 42.295 18.648 -17.295 1.00 43.19 83 ASN A N 1
ATOM 657 C CA . ASN A 1 83 ? 41.842 20.018 -17.571 1.00 43.19 83 ASN A CA 1
ATOM 658 C C . ASN A 1 83 ? 40.371 20.311 -17.213 1.00 43.19 83 ASN A C 1
ATOM 660 O O . ASN A 1 83 ? 39.922 21.433 -17.433 1.00 43.19 83 ASN A O 1
ATOM 664 N N . THR A 1 84 ? 39.610 19.352 -16.673 1.00 47.03 84 THR A N 1
ATOM 665 C CA . THR A 1 84 ? 38.147 19.505 -16.478 1.00 47.03 84 THR A CA 1
ATOM 666 C C . THR A 1 84 ? 37.626 19.170 -15.077 1.00 47.03 84 THR A C 1
ATOM 668 O O . THR A 1 84 ? 36.453 19.406 -14.798 1.00 47.03 84 THR A O 1
ATOM 671 N N . LEU A 1 85 ? 38.471 18.679 -14.166 1.00 49.44 85 LEU A N 1
ATOM 672 C CA . LEU A 1 85 ? 38.068 18.275 -12.814 1.00 49.44 85 LEU A CA 1
ATOM 673 C C . LEU A 1 85 ? 38.621 19.257 -11.769 1.00 49.44 85 LEU A C 1
ATOM 675 O O . LEU A 1 85 ? 39.833 19.400 -11.627 1.00 49.44 85 LEU A O 1
ATOM 679 N N . THR A 1 86 ? 37.744 19.922 -11.010 1.00 55.03 86 THR A N 1
ATOM 680 C CA . THR A 1 86 ? 38.140 20.691 -9.818 1.00 55.03 86 THR A CA 1
ATOM 681 C C . THR A 1 86 ? 38.705 19.752 -8.738 1.00 55.03 86 THR A C 1
ATOM 683 O O . THR A 1 86 ? 38.390 18.560 -8.700 1.00 55.03 86 THR A O 1
ATOM 686 N N . SER A 1 87 ? 39.538 20.264 -7.825 1.00 53.22 87 SER A N 1
ATOM 687 C CA . SER A 1 87 ? 40.073 19.502 -6.677 1.00 53.22 87 SER A CA 1
ATOM 688 C C . SER A 1 87 ? 38.974 18.857 -5.813 1.00 53.22 87 SER A C 1
ATOM 690 O O . SER A 1 87 ? 39.164 17.769 -5.264 1.00 53.22 87 SER A O 1
ATOM 692 N N . GLU A 1 88 ? 37.798 19.486 -5.757 1.00 53.16 88 GLU A N 1
ATOM 693 C CA . GLU A 1 88 ? 36.582 18.964 -5.123 1.00 53.16 88 GLU A CA 1
ATOM 694 C C . GLU A 1 88 ? 36.147 17.630 -5.733 1.00 53.16 88 GLU A C 1
ATOM 696 O O . GLU A 1 88 ? 35.840 16.693 -5.010 1.00 53.16 88 GLU A O 1
ATOM 701 N N . LEU A 1 89 ? 36.191 17.510 -7.057 1.00 53.19 89 LEU A N 1
ATOM 702 C CA . LEU A 1 89 ? 35.709 16.362 -7.821 1.00 53.19 89 LEU A CA 1
ATOM 703 C C . LEU A 1 89 ? 36.567 15.115 -7.628 1.00 53.19 89 LEU A C 1
ATOM 705 O O . LEU A 1 89 ? 36.056 14.011 -7.465 1.00 53.19 89 LEU A O 1
ATOM 709 N N . SER A 1 90 ? 37.883 15.312 -7.564 1.00 54.59 90 SER A N 1
ATOM 710 C CA . SER A 1 90 ? 38.824 14.241 -7.236 1.00 54.59 90 SER A CA 1
ATOM 711 C C . SER A 1 90 ? 38.651 13.761 -5.792 1.00 54.59 90 SER A C 1
ATOM 713 O O . SER A 1 90 ? 38.771 12.568 -5.533 1.00 54.59 90 SER A O 1
ATOM 715 N N . THR A 1 91 ? 38.311 14.659 -4.864 1.00 56.41 91 THR A N 1
ATOM 716 C CA . THR A 1 91 ? 38.029 14.337 -3.450 1.00 56.41 91 THR A CA 1
ATOM 717 C C . THR A 1 91 ? 36.660 13.651 -3.280 1.00 56.41 91 THR A C 1
ATOM 719 O O . THR A 1 91 ? 36.516 12.708 -2.506 1.00 56.41 91 THR A O 1
ATOM 722 N N . LEU A 1 92 ? 35.660 14.089 -4.051 1.00 54.56 92 LEU A N 1
ATOM 723 C CA . LEU A 1 92 ? 34.283 13.581 -4.059 1.00 54.56 92 LEU A CA 1
ATOM 724 C C . LEU A 1 92 ? 34.165 12.195 -4.686 1.00 54.56 92 LEU A C 1
ATOM 726 O O . LEU A 1 92 ? 33.430 11.356 -4.172 1.00 54.56 92 LEU A O 1
ATOM 730 N N . LEU A 1 93 ? 34.880 11.958 -5.786 1.00 57.50 93 LEU A N 1
ATOM 731 C CA . LEU A 1 93 ? 34.951 10.643 -6.402 1.00 57.50 93 LEU A CA 1
ATOM 732 C C . LEU A 1 93 ? 35.807 9.717 -5.523 1.00 57.50 93 LEU A C 1
ATOM 734 O O . LEU A 1 93 ? 35.355 8.638 -5.174 1.00 57.50 93 LEU A O 1
ATOM 738 N N . SER A 1 94 ? 36.993 10.129 -5.056 1.00 55.59 94 SER A N 1
ATOM 739 C CA . SER A 1 94 ? 37.890 9.250 -4.268 1.00 55.59 94 SER A CA 1
ATOM 740 C C . SER A 1 94 ? 37.352 8.750 -2.914 1.00 55.59 94 SER A C 1
ATOM 742 O O . SER A 1 94 ? 37.994 7.898 -2.299 1.00 55.59 94 SER A O 1
ATOM 744 N N . THR A 1 95 ? 36.184 9.214 -2.452 1.00 54.47 95 THR A N 1
ATOM 745 C CA . THR A 1 95 ? 35.505 8.635 -1.284 1.00 54.47 95 THR A CA 1
ATOM 746 C C . THR A 1 95 ? 34.835 7.310 -1.672 1.00 54.47 95 THR A C 1
ATOM 748 O O . THR A 1 95 ? 33.833 7.286 -2.383 1.00 54.47 95 THR A O 1
ATOM 751 N N . THR A 1 96 ? 35.395 6.192 -1.209 1.00 47.12 96 THR A N 1
ATOM 752 C CA . THR A 1 96 ? 34.897 4.829 -1.459 1.00 47.12 96 THR A CA 1
ATOM 753 C C . THR A 1 96 ? 33.451 4.646 -0.978 1.00 47.12 96 THR A C 1
ATOM 755 O O . THR A 1 96 ? 33.167 4.944 0.180 1.00 47.12 96 THR A O 1
ATOM 758 N N . GLY A 1 97 ? 32.562 4.114 -1.834 1.00 59.25 97 GLY A N 1
ATOM 759 C CA . GLY A 1 97 ? 31.236 3.605 -1.433 1.00 59.25 97 GLY A CA 1
ATOM 760 C C . GLY A 1 97 ? 29.987 4.257 -2.050 1.00 59.25 97 GLY A C 1
ATOM 761 O O . GLY A 1 97 ? 28.889 3.899 -1.646 1.00 59.25 97 GLY A O 1
ATOM 762 N N . ARG A 1 98 ? 30.091 5.198 -3.001 1.00 67.19 98 ARG A N 1
ATOM 763 C CA . ARG A 1 98 ? 28.913 5.894 -3.574 1.00 67.19 98 ARG A CA 1
ATOM 764 C C . ARG A 1 98 ? 28.179 5.079 -4.648 1.00 67.19 98 ARG A C 1
ATOM 766 O O . ARG A 1 98 ? 28.813 4.379 -5.431 1.00 67.19 98 ARG A O 1
ATOM 773 N N . ALA A 1 99 ? 26.857 5.241 -4.712 1.00 83.06 99 ALA A N 1
ATOM 774 C CA . ALA A 1 99 ? 25.980 4.665 -5.734 1.00 83.06 99 ALA A CA 1
ATOM 775 C C . ALA A 1 99 ? 25.379 5.772 -6.619 1.00 83.06 99 ALA A C 1
ATOM 777 O O . ALA A 1 99 ? 25.437 6.956 -6.275 1.00 83.06 99 ALA A O 1
ATOM 778 N N . ALA A 1 100 ? 24.812 5.398 -7.767 1.00 89.75 100 ALA A N 1
ATOM 779 C CA . ALA A 1 100 ? 24.159 6.341 -8.666 1.00 89.75 100 ALA A CA 1
ATOM 780 C C . ALA A 1 100 ? 22.815 5.822 -9.168 1.00 89.75 100 ALA A C 1
ATOM 782 O O . ALA A 1 100 ? 22.634 4.625 -9.389 1.00 89.75 100 ALA A O 1
ATOM 783 N N . ILE A 1 101 ? 21.898 6.757 -9.404 1.00 92.44 101 ILE A N 1
ATOM 784 C CA . ILE A 1 101 ? 20.631 6.509 -10.087 1.00 92.44 101 ILE A CA 1
ATOM 785 C C . ILE A 1 101 ? 20.644 7.226 -11.430 1.00 92.44 101 ILE A C 1
ATOM 787 O O . ILE A 1 101 ? 21.099 8.368 -11.532 1.00 92.44 101 ILE A O 1
ATOM 791 N N . LEU A 1 102 ? 20.180 6.533 -12.468 1.00 94.25 102 LEU A N 1
ATOM 792 C CA . LEU A 1 102 ? 20.253 7.003 -13.846 1.00 94.25 102 LEU A CA 1
ATOM 793 C C . LEU A 1 102 ? 18.912 7.577 -14.293 1.00 94.25 102 LEU A C 1
ATOM 795 O O . LEU A 1 102 ? 17.881 6.906 -14.205 1.00 94.25 102 LEU A O 1
ATOM 799 N N . LEU A 1 103 ? 18.947 8.797 -14.822 1.00 94.06 103 LEU A N 1
ATOM 800 C CA . LEU A 1 103 ? 17.797 9.513 -15.359 1.00 94.06 103 LEU A CA 1
ATOM 801 C C . LEU A 1 103 ? 18.047 9.939 -16.819 1.00 94.06 103 LEU A C 1
ATOM 803 O O . LEU A 1 103 ? 19.183 10.228 -17.197 1.00 94.06 103 LEU A O 1
ATOM 807 N N . PRO A 1 104 ? 16.994 9.995 -17.652 1.00 91.31 104 PRO A N 1
ATOM 808 C CA . PRO A 1 104 ? 17.079 10.297 -19.074 1.00 91.31 104 PRO A CA 1
ATOM 809 C C . PRO A 1 104 ? 17.175 11.798 -19.384 1.00 91.31 104 PRO A C 1
ATOM 811 O O . PRO A 1 104 ? 17.485 12.148 -20.517 1.00 91.31 104 PRO A O 1
ATOM 814 N N . ALA A 1 105 ? 16.880 12.678 -18.420 1.00 89.94 105 ALA A N 1
ATOM 815 C CA . ALA A 1 105 ? 16.815 14.125 -18.627 1.00 89.94 105 ALA A CA 1
ATOM 816 C C . ALA A 1 105 ? 17.409 14.905 -17.447 1.00 89.94 105 ALA A C 1
ATOM 818 O O . ALA A 1 105 ? 17.263 14.506 -16.286 1.00 89.94 105 ALA A O 1
ATOM 819 N N . GLY A 1 106 ? 18.024 16.054 -17.746 1.00 88.31 106 GLY A N 1
ATOM 820 C CA . GLY A 1 106 ? 18.695 16.890 -16.750 1.00 88.31 106 GLY A CA 1
ATOM 821 C C . GLY A 1 106 ? 17.747 17.399 -15.670 1.00 88.31 106 GLY A C 1
ATOM 822 O O . GLY A 1 106 ? 17.996 17.209 -14.482 1.00 88.31 106 GLY A O 1
ATOM 823 N N . HIS A 1 107 ? 16.614 17.984 -16.051 1.00 86.75 107 HIS A N 1
ATOM 824 C CA . HIS A 1 107 ? 15.645 18.502 -15.083 1.00 86.75 107 HIS A CA 1
ATOM 825 C C . HIS A 1 107 ? 15.077 17.413 -14.144 1.00 86.75 107 HIS A C 1
ATOM 827 O O . HIS A 1 107 ? 14.930 17.680 -12.949 1.00 86.75 107 HIS A O 1
ATOM 833 N N . HIS A 1 108 ? 14.862 16.177 -14.623 1.00 91.88 108 HIS A N 1
ATOM 834 C CA . HIS A 1 108 ? 14.515 15.031 -13.766 1.00 91.88 108 HIS A CA 1
ATOM 835 C C . HIS A 1 108 ? 15.636 14.720 -12.765 1.00 91.88 108 HIS A C 1
ATOM 837 O O . HIS A 1 108 ? 15.371 14.509 -11.581 1.00 91.88 108 HIS A O 1
ATOM 843 N N . ALA A 1 109 ? 16.897 14.745 -13.208 1.00 92.31 109 ALA A N 1
ATOM 844 C CA . ALA A 1 109 ? 18.044 14.567 -12.323 1.00 92.31 109 ALA A CA 1
ATOM 845 C C . ALA A 1 109 ? 18.153 15.682 -11.274 1.00 92.31 109 ALA A C 1
ATOM 847 O O . ALA A 1 109 ? 18.424 15.398 -10.111 1.00 92.31 109 ALA A O 1
ATOM 848 N N . GLY A 1 110 ? 17.852 16.931 -11.638 1.00 90.81 110 GLY A N 1
ATOM 849 C CA . GLY A 1 110 ? 17.778 18.046 -10.690 1.00 90.81 110 GLY A CA 1
ATOM 850 C C . GLY A 1 110 ? 16.644 17.910 -9.674 1.00 90.81 110 GLY A C 1
ATOM 851 O O . GLY A 1 110 ? 16.814 18.269 -8.510 1.00 90.81 110 GLY A O 1
ATOM 852 N N . MET A 1 111 ? 15.495 17.362 -10.076 1.00 91.44 111 MET A N 1
ATOM 853 C CA . MET A 1 111 ? 14.420 17.022 -9.139 1.00 91.44 111 MET A CA 1
ATOM 854 C C . MET A 1 111 ? 14.845 15.924 -8.166 1.00 91.44 111 MET A C 1
ATOM 856 O O . MET A 1 111 ? 14.653 16.087 -6.963 1.00 91.44 111 MET A O 1
ATOM 860 N N . CYS A 1 112 ? 15.465 14.855 -8.671 1.00 93.06 112 CYS A N 1
ATOM 861 C CA . CYS A 1 112 ? 15.999 13.775 -7.846 1.00 93.06 112 CYS A CA 1
ATOM 862 C C . CYS A 1 112 ? 17.043 14.304 -6.858 1.00 93.06 112 CYS A C 1
ATOM 864 O O . CYS A 1 112 ? 16.976 13.998 -5.674 1.00 93.06 112 CYS A O 1
ATOM 866 N N . GLN A 1 113 ? 17.970 15.145 -7.321 1.00 91.25 113 GLN A N 1
ATOM 867 C CA . GLN A 1 113 ? 18.994 15.755 -6.479 1.00 91.25 113 GLN A CA 1
ATOM 868 C C . GLN A 1 113 ? 18.368 16.547 -5.324 1.00 91.25 113 GLN A C 1
ATOM 870 O O . GLN A 1 113 ? 18.665 16.274 -4.167 1.00 91.25 113 GLN A O 1
ATOM 875 N N . ARG A 1 114 ? 17.425 17.456 -5.618 1.00 90.38 114 ARG A N 1
ATOM 876 C CA . ARG A 1 114 ? 16.721 18.237 -4.585 1.00 90.38 114 ARG A CA 1
ATOM 877 C C . ARG A 1 114 ? 15.951 17.356 -3.603 1.00 90.38 114 ARG A C 1
ATOM 879 O O . ARG A 1 114 ? 15.930 17.654 -2.413 1.00 90.38 114 ARG A O 1
ATOM 886 N N . TYR A 1 115 ? 15.314 16.296 -4.099 1.00 91.44 115 TYR A N 1
ATOM 887 C CA . TYR A 1 115 ? 14.592 15.338 -3.265 1.00 91.44 115 TYR A CA 1
ATOM 888 C C . TYR A 1 115 ? 15.528 14.613 -2.284 1.00 91.44 115 TYR A C 1
ATOM 890 O O . TYR A 1 115 ? 15.181 14.453 -1.115 1.00 91.44 115 TYR A O 1
ATOM 898 N N . LEU A 1 116 ? 16.719 14.220 -2.743 1.00 89.44 116 LEU A N 1
ATOM 899 C CA . LEU A 1 116 ? 17.738 13.573 -1.915 1.00 89.44 116 LEU A CA 1
ATOM 900 C C . LEU A 1 116 ? 18.402 14.550 -0.936 1.00 89.44 116 LEU A C 1
ATOM 902 O O . LEU A 1 116 ? 18.565 14.221 0.237 1.00 89.44 116 LEU A O 1
ATOM 906 N N . ASP A 1 117 ? 18.729 15.765 -1.381 1.00 87.06 117 ASP A N 1
ATOM 907 C CA . ASP A 1 117 ? 19.339 16.801 -0.538 1.00 87.06 117 ASP A CA 1
ATOM 908 C C . ASP A 1 117 ? 18.419 17.206 0.626 1.00 87.06 117 ASP A C 1
ATOM 910 O O . ASP A 1 117 ? 18.889 17.453 1.739 1.00 87.06 117 ASP A O 1
ATOM 914 N N . ALA A 1 118 ? 17.097 17.200 0.411 1.00 86.19 118 ALA A N 1
ATOM 915 C CA . ALA A 1 118 ? 16.109 17.470 1.456 1.00 86.19 118 ALA A CA 1
ATOM 916 C C . ALA A 1 118 ? 16.151 16.460 2.623 1.00 86.19 118 ALA A C 1
ATOM 918 O O . ALA A 1 118 ? 15.693 16.781 3.721 1.00 86.19 118 ALA A O 1
ATOM 919 N N . GLN A 1 119 ? 16.743 15.274 2.427 1.00 81.50 119 GLN A N 1
ATOM 920 C CA . GLN A 1 119 ? 16.876 14.250 3.469 1.00 81.50 119 GLN A CA 1
ATOM 921 C C . GLN A 1 119 ? 18.039 14.520 4.455 1.00 81.50 119 GLN A C 1
ATOM 923 O O . GLN A 1 119 ? 18.196 13.781 5.423 1.00 81.50 119 GLN A O 1
ATOM 928 N N . ASN A 1 120 ? 18.817 15.606 4.282 1.00 63.97 120 ASN A N 1
ATOM 929 C CA . ASN A 1 120 ? 19.842 16.111 5.221 1.00 63.97 120 ASN A CA 1
ATOM 930 C C . ASN A 1 120 ? 20.987 15.129 5.591 1.00 63.97 120 ASN A C 1
ATOM 932 O O . ASN A 1 120 ? 21.462 15.154 6.728 1.00 63.97 120 ASN A O 1
ATOM 936 N N . MET A 1 121 ? 21.465 14.279 4.668 1.00 59.25 121 MET A N 1
ATOM 937 C CA . MET A 1 121 ? 22.499 13.262 4.983 1.00 59.25 121 MET A CA 1
ATOM 938 C C . MET A 1 121 ? 23.752 13.230 4.085 1.00 59.25 121 MET A C 1
ATOM 940 O O . MET A 1 121 ? 24.561 12.316 4.214 1.00 59.25 121 MET A O 1
ATOM 944 N N . GLY A 1 122 ? 23.997 14.215 3.215 1.00 62.28 122 GLY A N 1
ATOM 945 C CA . GLY A 1 122 ? 25.277 14.279 2.494 1.00 62.28 122 GLY A CA 1
ATOM 946 C C . GLY A 1 122 ? 25.267 15.146 1.242 1.00 62.28 122 GLY A C 1
ATOM 947 O O . GLY A 1 122 ? 24.271 15.779 0.918 1.00 62.28 122 GLY A O 1
ATOM 948 N N . THR A 1 123 ? 26.402 15.186 0.539 1.00 69.44 123 THR A N 1
ATOM 949 C CA . THR A 1 123 ? 26.556 15.933 -0.719 1.00 69.44 123 THR A CA 1
ATOM 950 C C . THR A 1 123 ? 26.178 15.053 -1.909 1.00 69.44 123 THR A C 1
ATOM 952 O O . THR A 1 123 ? 26.903 14.099 -2.217 1.00 69.44 123 THR A O 1
ATOM 955 N N . THR A 1 124 ? 25.087 15.390 -2.596 1.00 82.88 124 THR A N 1
ATOM 956 C CA . THR A 1 124 ? 24.709 14.782 -3.880 1.00 82.88 124 THR A CA 1
ATOM 957 C C . THR A 1 124 ? 25.183 15.641 -5.057 1.00 82.88 124 THR A C 1
ATOM 959 O O . THR A 1 124 ? 25.406 16.846 -4.918 1.00 82.88 124 THR A O 1
ATOM 962 N N . PHE A 1 125 ? 25.368 15.038 -6.232 1.00 82.12 125 PHE A N 1
ATOM 963 C CA . PHE A 1 125 ? 25.688 15.782 -7.455 1.00 82.12 125 PHE A CA 1
ATOM 964 C C . PHE A 1 125 ? 25.175 15.074 -8.707 1.00 82.12 125 PHE A C 1
ATOM 966 O O . PHE A 1 125 ? 24.905 13.874 -8.693 1.00 82.12 125 PHE A O 1
ATOM 973 N N . VAL A 1 126 ? 25.067 15.828 -9.803 1.00 86.31 126 VAL A N 1
ATOM 974 C CA . VAL A 1 126 ? 24.601 15.328 -11.099 1.00 86.31 126 VAL A CA 1
ATOM 975 C C . VAL A 1 126 ? 25.762 15.264 -12.087 1.00 86.31 126 VAL A C 1
ATOM 977 O O . VAL A 1 126 ? 26.410 16.273 -12.380 1.00 86.31 126 VAL A O 1
ATOM 980 N N . LEU A 1 127 ? 26.006 14.069 -12.616 1.00 84.94 127 LEU A N 1
ATOM 981 C CA . LEU A 1 127 ? 26.944 13.796 -13.696 1.00 84.94 127 LEU A CA 1
ATOM 982 C C . LEU A 1 127 ? 26.160 13.618 -14.999 1.00 84.94 127 LEU A C 1
ATOM 984 O O . LEU A 1 127 ? 25.359 12.695 -15.117 1.00 84.94 127 LEU A O 1
ATOM 988 N N . ARG A 1 128 ? 26.397 14.479 -15.985 1.00 86.25 128 ARG A N 1
ATOM 989 C CA . ARG A 1 128 ? 25.944 14.272 -17.363 1.00 86.25 128 ARG A CA 1
ATOM 990 C C . ARG A 1 128 ? 26.973 13.410 -18.084 1.00 86.25 128 ARG A C 1
ATOM 992 O O . ARG A 1 128 ? 28.162 13.731 -18.076 1.00 86.25 128 ARG A O 1
ATOM 999 N N . VAL A 1 129 ? 26.507 12.334 -18.699 1.00 83.88 129 VAL A N 1
ATOM 1000 C CA . VAL A 1 129 ? 27.308 11.416 -19.507 1.00 83.88 129 VAL A CA 1
ATOM 1001 C C . VAL A 1 129 ? 26.815 11.508 -20.943 1.00 83.88 129 VAL A C 1
ATOM 1003 O O . VAL A 1 129 ? 25.636 11.255 -21.185 1.00 83.88 129 VAL A O 1
ATOM 1006 N N . ASP A 1 130 ? 27.693 11.876 -21.873 1.00 80.44 130 ASP A N 1
ATOM 1007 C CA . ASP A 1 130 ? 27.405 11.865 -23.310 1.00 80.44 130 ASP A CA 1
ATOM 1008 C C . ASP A 1 130 ? 27.850 10.524 -23.918 1.00 80.44 130 ASP A C 1
ATOM 1010 O O . ASP A 1 130 ? 28.922 10.004 -23.605 1.00 80.44 130 ASP A O 1
ATOM 1014 N N . PHE A 1 131 ? 27.016 9.962 -24.787 1.00 73.81 131 PHE A N 1
ATOM 1015 C CA . PHE A 1 131 ? 27.201 8.683 -25.465 1.00 73.81 131 PHE A CA 1
ATOM 1016 C C . PHE A 1 131 ? 28.466 8.660 -26.333 1.00 73.81 131 PHE A C 1
ATOM 1018 O O . PHE A 1 131 ? 29.147 7.640 -26.406 1.00 73.81 131 PHE A O 1
ATOM 1025 N N . ASN A 1 132 ? 28.802 9.788 -26.965 1.00 66.94 132 ASN A N 1
ATOM 1026 C CA . ASN A 1 132 ? 29.955 9.931 -27.852 1.00 66.94 132 ASN A CA 1
ATOM 1027 C C . ASN A 1 132 ? 31.107 10.724 -27.214 1.00 66.94 132 ASN A C 1
ATOM 1029 O O . ASN A 1 132 ? 32.244 10.596 -27.669 1.00 66.94 132 ASN A O 1
ATOM 1033 N N . ASN A 1 133 ? 30.837 11.570 -26.208 1.00 62.84 133 ASN A N 1
ATOM 1034 C CA . ASN A 1 133 ? 31.795 12.584 -25.756 1.00 62.84 133 ASN A CA 1
ATOM 1035 C C . ASN A 1 133 ? 31.818 12.838 -24.235 1.00 62.84 133 ASN A C 1
ATOM 1037 O O . ASN A 1 133 ? 31.415 13.894 -23.764 1.00 62.84 133 ASN A O 1
ATOM 1041 N N . GLY A 1 134 ? 32.382 11.906 -23.469 1.00 64.12 134 GLY A N 1
ATOM 1042 C CA . GLY A 1 134 ? 32.854 12.128 -22.097 1.00 64.12 134 GLY A CA 1
ATOM 1043 C C . GLY A 1 134 ? 31.828 12.587 -21.042 1.00 64.12 134 GLY A C 1
ATOM 1044 O O . GLY A 1 134 ? 30.623 12.640 -21.272 1.00 64.12 134 GLY A O 1
ATOM 1045 N N . THR A 1 135 ? 32.305 12.869 -19.822 1.00 65.56 135 THR A N 1
ATOM 1046 C CA . THR A 1 135 ? 31.458 13.271 -18.684 1.00 65.56 135 THR A CA 1
ATOM 1047 C C . THR A 1 135 ? 31.625 14.735 -18.296 1.00 65.56 135 THR A C 1
ATOM 1049 O O . THR A 1 135 ? 32.726 15.288 -18.286 1.00 65.56 135 THR A O 1
ATOM 1052 N N . HIS A 1 136 ? 30.516 15.354 -17.891 1.00 68.75 136 HIS A N 1
ATOM 1053 C CA . HIS A 1 136 ? 30.458 16.733 -17.419 1.00 68.75 136 HIS A CA 1
ATOM 1054 C C . HIS A 1 136 ? 29.636 16.821 -16.131 1.00 68.75 136 HIS A C 1
ATOM 1056 O O . HIS A 1 136 ? 28.546 16.262 -16.044 1.00 68.75 136 HIS A O 1
ATOM 1062 N N . ILE A 1 137 ? 30.116 17.552 -15.121 1.00 65.56 137 ILE A N 1
ATOM 1063 C CA . ILE A 1 137 ? 29.332 17.787 -13.899 1.00 65.56 137 ILE A CA 1
ATOM 1064 C C . ILE A 1 137 ? 28.470 19.020 -14.032 1.00 65.56 137 ILE A C 1
ATOM 1066 O O . ILE A 1 137 ? 28.920 20.080 -14.468 1.00 65.56 137 ILE A O 1
ATOM 1070 N N . MET A 1 138 ? 27.220 18.866 -13.615 1.00 65.44 138 MET A N 1
ATOM 1071 C CA . MET A 1 138 ? 26.219 19.904 -13.737 1.00 65.44 138 MET A CA 1
ATOM 1072 C C . MET A 1 138 ? 25.964 20.562 -12.392 1.00 65.44 138 MET A C 1
ATOM 1074 O O . MET A 1 138 ? 25.531 19.920 -11.440 1.00 65.44 138 MET A O 1
ATOM 1078 N N . LYS A 1 139 ? 26.200 21.876 -12.336 1.00 61.69 139 LYS A N 1
ATOM 1079 C CA . LYS A 1 139 ? 25.774 22.721 -11.208 1.00 61.69 139 LYS A CA 1
ATOM 1080 C C . LYS A 1 139 ? 24.289 23.074 -11.284 1.00 61.69 139 LYS A C 1
ATOM 1082 O O . LYS A 1 139 ? 23.659 23.319 -10.263 1.00 61.69 139 LYS A O 1
ATOM 1087 N N . THR A 1 140 ? 23.735 23.120 -12.492 1.00 60.09 140 THR A N 1
ATOM 1088 C CA . THR A 1 140 ? 22.318 23.393 -12.733 1.00 60.09 140 THR A CA 1
ATOM 1089 C C . THR A 1 140 ? 21.874 22.511 -13.893 1.00 60.09 140 THR A C 1
ATOM 1091 O O . THR A 1 140 ? 22.332 22.726 -15.012 1.00 60.09 140 THR A O 1
ATOM 1094 N N . PRO A 1 141 ? 21.065 21.473 -13.646 1.00 61.75 141 PRO A N 1
ATOM 1095 C CA . PRO A 1 141 ? 20.603 20.591 -14.708 1.00 61.75 141 PRO A CA 1
ATOM 1096 C C . PRO A 1 141 ? 19.660 21.336 -15.659 1.00 61.75 141 PRO A C 1
ATOM 1098 O O . PRO A 1 141 ? 18.673 21.926 -15.220 1.00 61.75 141 PRO A O 1
ATOM 1101 N N . GLU A 1 142 ? 19.978 21.340 -16.952 1.00 62.50 142 GLU A N 1
ATOM 1102 C CA . GLU A 1 142 ? 19.180 22.009 -17.984 1.00 62.50 142 GLU A CA 1
ATOM 1103 C C . GLU A 1 142 ? 17.927 21.185 -18.342 1.00 62.50 142 GLU A C 1
ATOM 1105 O O . GLU A 1 142 ? 17.844 19.986 -18.059 1.00 62.50 142 GLU A O 1
ATOM 1110 N N . LYS A 1 143 ? 16.935 21.814 -18.994 1.00 59.97 143 LYS A N 1
ATOM 1111 C CA . LYS A 1 143 ? 15.727 21.123 -19.494 1.00 59.97 143 LYS A CA 1
ATOM 1112 C C . LYS A 1 143 ? 15.998 20.277 -20.752 1.00 59.97 143 LYS A C 1
ATOM 1114 O O . LYS A 1 143 ? 15.080 19.685 -21.303 1.00 59.97 143 LYS A O 1
ATOM 1119 N N . ILE A 1 144 ? 17.249 20.209 -21.203 1.00 60.06 144 ILE A N 1
ATOM 1120 C CA . ILE A 1 144 ? 17.646 19.459 -22.392 1.00 60.06 144 ILE A CA 1
ATOM 1121 C C . ILE A 1 144 ? 17.549 17.954 -22.104 1.00 60.06 144 ILE A C 1
ATOM 1123 O O . ILE A 1 144 ? 18.010 17.459 -21.073 1.00 60.06 144 ILE A O 1
ATOM 1127 N N . CYS A 1 145 ? 16.930 17.227 -23.030 1.00 65.62 145 CYS A N 1
ATOM 1128 C CA . CYS A 1 145 ? 16.979 15.776 -23.106 1.00 65.62 145 CYS A CA 1
ATOM 1129 C C . CYS A 1 145 ? 17.465 15.414 -24.505 1.00 65.62 145 CYS A C 1
ATOM 1131 O O . CYS A 1 145 ? 16.860 15.818 -25.496 1.00 65.62 145 CYS A O 1
ATOM 1133 N N . THR A 1 146 ? 18.571 14.682 -24.584 1.00 69.38 146 THR A N 1
ATOM 1134 C CA . THR A 1 146 ? 19.008 14.059 -25.830 1.00 69.38 146 THR A CA 1
ATOM 1135 C C . THR A 1 146 ? 19.147 12.559 -25.609 1.00 69.38 146 THR A C 1
ATOM 1137 O O . THR A 1 146 ? 19.443 12.080 -24.510 1.00 69.38 146 THR A O 1
ATOM 1140 N N . LEU A 1 147 ? 18.927 11.786 -26.669 1.00 69.25 147 LEU A N 1
ATOM 1141 C CA . LEU A 1 147 ? 19.062 10.328 -26.626 1.00 69.25 147 LEU A CA 1
ATOM 1142 C C . LEU A 1 147 ? 20.493 9.890 -26.289 1.00 69.25 147 LEU A C 1
ATOM 1144 O O . LEU A 1 147 ? 20.694 8.872 -25.618 1.00 69.25 147 LEU A O 1
ATOM 1148 N N . ASN A 1 148 ? 21.458 10.729 -26.666 1.00 76.62 148 ASN A N 1
ATOM 1149 C CA . ASN A 1 148 ? 22.881 10.553 -26.419 1.00 76.62 148 ASN A CA 1
ATOM 1150 C C . ASN A 1 148 ? 23.298 10.954 -24.998 1.00 76.62 148 ASN A C 1
ATOM 1152 O O . ASN A 1 148 ? 24.484 10.947 -24.711 1.00 76.62 148 ASN A O 1
ATOM 1156 N N . GLU A 1 149 ? 22.378 11.296 -24.094 1.00 85.62 149 GLU A N 1
ATOM 1157 C CA . GLU A 1 149 ? 22.735 11.721 -22.738 1.00 85.62 149 GLU A CA 1
ATOM 1158 C C . GLU A 1 149 ? 22.027 10.919 -21.654 1.00 85.62 149 GLU A C 1
ATOM 1160 O O . GLU A 1 149 ? 20.803 10.796 -21.649 1.00 85.62 149 GLU A O 1
ATOM 1165 N N . ILE A 1 150 ? 22.793 10.440 -20.676 1.00 90.38 150 ILE A N 1
ATOM 1166 C CA . ILE A 1 150 ? 22.269 9.922 -19.410 1.00 90.38 150 ILE A CA 1
ATOM 1167 C C . ILE A 1 150 ? 22.799 10.781 -18.268 1.00 90.38 150 ILE A C 1
ATOM 1169 O O . ILE A 1 150 ? 23.958 11.193 -18.245 1.00 90.38 150 ILE A O 1
ATOM 1173 N N . TYR A 1 151 ? 21.935 11.035 -17.293 1.00 91.38 151 TYR A N 1
ATOM 1174 C CA . TYR A 1 151 ? 22.242 11.815 -16.109 1.00 91.38 151 TYR A CA 1
ATOM 1175 C C . TYR A 1 151 ? 22.333 10.873 -14.911 1.00 91.38 151 TYR A C 1
ATOM 1177 O O . TYR A 1 151 ? 21.347 10.241 -14.536 1.00 91.38 151 TYR A O 1
ATOM 1185 N N . ALA A 1 152 ? 23.512 10.769 -14.308 1.00 91.44 152 ALA A N 1
ATOM 1186 C CA . ALA A 1 152 ? 23.744 9.992 -13.102 1.00 91.44 152 ALA A CA 1
ATOM 1187 C C . ALA A 1 152 ? 23.720 10.919 -11.881 1.00 91.44 152 ALA A C 1
ATOM 1189 O O . ALA A 1 152 ? 24.589 11.779 -11.721 1.00 91.44 152 ALA A O 1
ATOM 1190 N N . VAL A 1 153 ? 22.723 10.750 -11.014 1.00 91.44 153 VAL A N 1
ATOM 1191 C CA . VAL A 1 153 ? 22.692 11.421 -9.708 1.00 91.44 153 VAL A CA 1
ATOM 1192 C C . VAL A 1 153 ? 23.463 10.544 -8.739 1.00 91.44 153 VAL A C 1
ATOM 1194 O O . VAL A 1 153 ? 23.031 9.435 -8.429 1.00 91.44 153 VAL A O 1
ATOM 1197 N N . VAL A 1 154 ? 24.621 11.028 -8.302 1.00 88.56 154 VAL A N 1
ATOM 1198 C CA . VAL A 1 154 ? 25.531 10.297 -7.419 1.00 88.56 154 VAL A CA 1
ATOM 1199 C C . VAL A 1 154 ? 25.235 10.673 -5.976 1.00 88.56 154 VAL A C 1
ATOM 1201 O O . VAL A 1 154 ? 25.181 11.858 -5.631 1.00 88.56 154 VAL A O 1
ATOM 1204 N N . TYR A 1 155 ? 25.066 9.663 -5.127 1.00 86.94 155 TYR A N 1
ATOM 1205 C CA . TYR A 1 155 ? 24.664 9.832 -3.735 1.00 86.94 155 TYR A CA 1
ATOM 1206 C C . TYR A 1 155 ? 25.420 8.885 -2.781 1.00 86.94 155 TYR A C 1
ATOM 1208 O O . TYR A 1 155 ? 25.933 7.841 -3.203 1.00 86.94 155 TYR A O 1
ATOM 1216 N N . PRO A 1 156 ? 25.511 9.242 -1.485 1.00 83.62 156 PRO A N 1
ATOM 1217 C CA . PRO A 1 156 ? 25.982 8.339 -0.434 1.00 83.62 156 PRO A CA 1
ATOM 1218 C C . PRO A 1 156 ? 25.081 7.095 -0.310 1.00 83.62 156 PRO A C 1
ATOM 1220 O O . PRO A 1 156 ? 23.863 7.235 -0.425 1.00 83.62 156 PRO A O 1
ATOM 1223 N N . PRO A 1 157 ? 25.624 5.886 -0.079 1.00 82.31 157 PRO A N 1
ATOM 1224 C CA . PRO A 1 157 ? 24.852 4.637 -0.084 1.00 82.31 157 PRO A CA 1
ATOM 1225 C C . PRO A 1 157 ? 23.697 4.605 0.934 1.00 82.31 157 PRO A C 1
ATOM 1227 O O . PRO A 1 157 ? 22.727 3.875 0.732 1.00 82.31 157 PRO A O 1
ATOM 1230 N N . GLU A 1 158 ? 23.735 5.438 1.974 1.00 83.44 158 GLU A N 1
ATOM 1231 C CA . GLU A 1 158 ? 22.649 5.625 2.941 1.00 83.44 158 GLU A CA 1
ATOM 1232 C C . GLU A 1 158 ? 21.353 6.128 2.278 1.00 83.44 158 GLU A C 1
ATOM 1234 O O . GLU A 1 158 ? 20.261 5.750 2.701 1.00 83.44 158 GLU A O 1
ATOM 1239 N N . LEU A 1 159 ? 21.466 6.909 1.195 1.00 86.56 159 LEU A N 1
ATOM 1240 C CA . LEU A 1 159 ? 20.342 7.455 0.422 1.00 86.56 159 LEU A CA 1
ATOM 1241 C C . LEU A 1 159 ? 19.827 6.502 -0.670 1.00 86.56 159 LEU A C 1
ATOM 1243 O O . LEU A 1 159 ? 18.937 6.865 -1.441 1.00 86.56 159 LEU A O 1
ATOM 1247 N N . ALA A 1 160 ? 20.346 5.271 -0.765 1.00 85.75 160 ALA A N 1
ATOM 1248 C CA . ALA A 1 160 ? 19.933 4.325 -1.806 1.00 85.75 160 ALA A CA 1
ATOM 1249 C C . ALA A 1 160 ? 18.428 4.005 -1.763 1.00 85.75 160 ALA A C 1
ATOM 1251 O O . ALA A 1 160 ? 17.803 3.808 -2.809 1.00 85.75 160 ALA A O 1
ATOM 1252 N N . LYS A 1 161 ? 17.831 3.985 -0.563 1.00 85.31 161 LYS A N 1
ATOM 1253 C CA . LYS A 1 161 ? 16.385 3.778 -0.393 1.00 85.31 161 LYS A CA 1
ATOM 1254 C C . LYS A 1 161 ? 15.585 4.948 -0.964 1.00 85.31 161 LYS A C 1
ATOM 1256 O O . LYS A 1 161 ? 14.638 4.710 -1.712 1.00 85.31 161 LYS A O 1
ATOM 1261 N N . ASP A 1 162 ? 15.995 6.177 -0.666 1.00 89.94 162 ASP A N 1
ATOM 1262 C CA . ASP A 1 162 ? 15.334 7.398 -1.129 1.00 89.94 162 ASP A CA 1
ATOM 1263 C C . ASP A 1 162 ? 15.484 7.586 -2.639 1.00 89.94 162 ASP A C 1
ATOM 1265 O O . ASP A 1 162 ? 14.511 7.899 -3.323 1.00 89.94 162 ASP A O 1
ATOM 1269 N N . ALA A 1 163 ? 16.667 7.304 -3.191 1.00 90.56 163 ALA A N 1
ATOM 1270 C CA . ALA A 1 163 ? 16.902 7.367 -4.631 1.00 90.56 163 ALA A CA 1
ATOM 1271 C C . ALA A 1 163 ? 16.001 6.375 -5.377 1.00 90.56 163 ALA A C 1
ATOM 1273 O O . ALA A 1 163 ? 15.305 6.735 -6.329 1.00 90.56 163 ALA A O 1
ATOM 1274 N N . LYS A 1 164 ? 15.932 5.127 -4.897 1.00 90.56 164 LYS A N 1
ATOM 1275 C CA . LYS A 1 164 ? 15.030 4.119 -5.461 1.00 90.56 164 LYS A CA 1
ATOM 1276 C C . LYS A 1 164 ? 13.561 4.525 -5.318 1.00 90.56 164 LYS A C 1
ATOM 1278 O O . LYS A 1 164 ? 12.788 4.285 -6.245 1.00 90.56 164 LYS A O 1
ATOM 1283 N N . ALA A 1 165 ? 13.167 5.122 -4.191 1.00 90.81 165 ALA A N 1
ATOM 1284 C CA . ALA A 1 165 ? 11.810 5.625 -3.980 1.00 90.81 165 ALA A CA 1
ATOM 1285 C C . ALA A 1 165 ? 11.461 6.740 -4.979 1.00 90.81 165 ALA A C 1
ATOM 1287 O O . ALA A 1 165 ? 10.394 6.693 -5.586 1.00 90.81 165 ALA A O 1
ATOM 1288 N N . PHE A 1 166 ? 12.383 7.674 -5.238 1.00 93.75 166 PHE A N 1
ATOM 1289 C CA . PHE A 1 166 ? 12.195 8.724 -6.241 1.00 93.75 166 PHE A CA 1
ATOM 1290 C C . PHE A 1 166 ? 11.869 8.138 -7.619 1.00 93.75 166 PHE A C 1
ATOM 1292 O O . PHE A 1 166 ? 10.864 8.512 -8.224 1.00 93.75 166 PHE A O 1
ATOM 1299 N N . TRP A 1 167 ? 12.667 7.183 -8.110 1.00 93.50 167 TRP A N 1
ATOM 1300 C CA . TRP A 1 167 ? 12.381 6.536 -9.395 1.00 93.50 167 TRP A CA 1
ATOM 1301 C C . TRP A 1 167 ? 11.085 5.725 -9.344 1.00 93.50 167 TRP A C 1
ATOM 1303 O O . TRP A 1 167 ? 10.265 5.849 -10.248 1.00 93.50 167 TRP A O 1
ATOM 1313 N N . GLN A 1 168 ? 10.839 4.953 -8.286 1.00 91.75 168 GLN A N 1
ATOM 1314 C CA . GLN A 1 168 ? 9.582 4.216 -8.140 1.00 91.75 168 GLN A CA 1
ATOM 1315 C C . GLN A 1 168 ? 8.354 5.133 -8.266 1.00 91.75 168 GLN A C 1
ATOM 1317 O O . GLN A 1 168 ? 7.423 4.790 -8.992 1.00 91.75 168 GLN A O 1
ATOM 1322 N N . HIS A 1 169 ? 8.344 6.267 -7.562 1.00 92.62 169 HIS A N 1
ATOM 1323 C CA . HIS A 1 169 ? 7.179 7.148 -7.497 1.00 92.62 169 HIS A CA 1
ATOM 1324 C C . HIS A 1 169 ? 7.018 8.009 -8.750 1.00 92.62 169 HIS A C 1
ATOM 1326 O O . HIS A 1 169 ? 5.900 8.265 -9.173 1.00 92.62 169 HIS A O 1
ATOM 1332 N N . THR A 1 170 ? 8.115 8.448 -9.368 1.00 94.81 170 THR A N 1
ATOM 1333 C CA . THR A 1 170 ? 8.051 9.317 -10.557 1.00 94.81 170 THR A CA 1
ATOM 1334 C C . THR A 1 170 ? 8.034 8.552 -11.872 1.00 94.81 170 THR A C 1
ATOM 1336 O O . THR A 1 170 ? 7.587 9.069 -12.886 1.00 94.81 170 THR A O 1
ATOM 1339 N N . GLY A 1 171 ? 8.575 7.333 -11.902 1.00 93.62 171 GLY A N 1
ATOM 1340 C CA . GLY A 1 171 ? 8.796 6.596 -13.142 1.00 93.62 171 GLY A CA 1
ATOM 1341 C C . GLY A 1 171 ? 9.869 7.197 -14.062 1.00 93.62 171 GLY A C 1
ATOM 1342 O O . GLY A 1 171 ? 9.969 6.760 -15.205 1.00 93.62 171 GLY A O 1
ATOM 1343 N N . PHE A 1 172 ? 10.673 8.162 -13.592 1.00 94.25 172 PHE A N 1
ATOM 1344 C CA . PHE A 1 172 ? 11.618 8.921 -14.426 1.00 94.25 172 PHE A CA 1
ATOM 1345 C C . PHE A 1 172 ? 12.958 8.239 -14.714 1.00 94.25 172 PHE A C 1
ATOM 1347 O O . PHE A 1 172 ? 13.761 8.813 -15.434 1.00 94.25 172 PHE A O 1
ATOM 1354 N N . GLY A 1 173 ? 13.275 7.078 -14.147 1.00 93.56 173 GLY A N 1
ATOM 1355 C CA . GLY A 1 173 ? 14.582 6.448 -14.366 1.00 93.56 173 GLY A CA 1
ATOM 1356 C C . GLY A 1 173 ? 14.718 5.745 -15.721 1.00 93.56 173 GLY A C 1
ATOM 1357 O O . GLY A 1 173 ? 13.746 5.516 -16.440 1.00 93.56 173 GLY A O 1
ATOM 1358 N N . VAL A 1 174 ? 15.958 5.402 -16.068 1.00 93.25 174 VAL A N 1
ATOM 1359 C CA . VAL A 1 174 ? 16.330 4.781 -17.351 1.00 93.25 174 VAL A CA 1
ATOM 1360 C C . VAL A 1 174 ? 15.734 3.371 -17.511 1.00 93.25 174 VAL A C 1
ATOM 1362 O O . VAL A 1 174 ? 15.796 2.547 -16.599 1.00 93.25 174 VAL A O 1
ATOM 1365 N N . SER A 1 175 ? 15.182 3.066 -18.692 1.00 93.50 175 SER A N 1
ATOM 1366 C CA . SER A 1 175 ? 14.633 1.741 -19.010 1.00 93.50 175 SER A CA 1
ATOM 1367 C C . SER A 1 175 ? 15.724 0.675 -19.178 1.00 93.50 175 SER A C 1
ATOM 1369 O O . SER A 1 175 ? 16.882 0.972 -19.483 1.00 93.50 175 SER A O 1
ATOM 1371 N N . SER A 1 176 ? 15.358 -0.602 -19.031 1.00 93.12 176 SER A N 1
ATOM 1372 C CA . SER A 1 176 ? 16.299 -1.714 -19.227 1.00 93.12 176 SER A CA 1
ATOM 1373 C C . SER A 1 176 ? 16.820 -1.798 -20.670 1.00 93.12 176 SER A C 1
ATOM 1375 O O . SER A 1 176 ? 17.986 -2.142 -20.864 1.00 93.12 176 SER A O 1
ATOM 1377 N N . ARG A 1 177 ? 16.001 -1.455 -21.682 1.00 92.44 177 ARG A N 1
ATOM 1378 C CA . ARG A 1 177 ? 16.430 -1.386 -23.095 1.00 92.44 177 ARG A CA 1
ATOM 1379 C C . ARG A 1 177 ? 17.443 -0.285 -23.320 1.00 92.44 177 ARG A C 1
ATOM 1381 O O . ARG A 1 177 ? 18.484 -0.550 -23.915 1.00 92.44 177 ARG A O 1
ATOM 1388 N N . ARG A 1 178 ? 17.188 0.909 -22.781 1.00 92.00 178 ARG A N 1
ATOM 1389 C CA . ARG A 1 178 ? 18.144 2.011 -22.868 1.00 92.00 178 ARG A CA 1
ATOM 1390 C C . ARG A 1 178 ? 19.461 1.659 -22.184 1.00 92.00 178 ARG A C 1
ATOM 1392 O O . ARG A 1 178 ? 20.516 1.881 -22.765 1.00 92.00 178 ARG A O 1
ATOM 1399 N N . ALA A 1 179 ? 19.408 1.053 -20.997 1.00 92.12 179 ALA A N 1
ATOM 1400 C CA . ALA A 1 179 ? 20.623 0.635 -20.305 1.00 92.12 179 ALA A CA 1
ATOM 1401 C C . ALA A 1 179 ? 21.422 -0.424 -21.083 1.00 92.12 179 ALA A C 1
ATOM 1403 O O . ALA A 1 179 ? 22.646 -0.366 -21.123 1.00 92.12 179 ALA A O 1
ATOM 1404 N N . THR A 1 180 ? 20.725 -1.360 -21.732 1.00 91.62 180 THR A N 1
ATOM 1405 C CA . THR A 1 180 ? 21.351 -2.401 -22.557 1.00 91.62 180 THR A CA 1
ATOM 1406 C C . THR A 1 180 ? 22.036 -1.813 -23.786 1.00 91.62 180 THR A C 1
ATOM 1408 O O . THR A 1 180 ? 23.203 -2.108 -24.000 1.00 91.62 180 THR A O 1
ATOM 1411 N N . SER A 1 181 ? 21.363 -0.929 -24.534 1.00 88.81 181 SER A N 1
ATOM 1412 C CA . SER A 1 181 ? 21.978 -0.258 -25.691 1.00 88.81 181 SER A CA 1
ATOM 1413 C C . SER A 1 181 ? 23.206 0.557 -25.280 1.00 88.81 181 SER A C 1
ATOM 1415 O O . SER A 1 181 ? 24.242 0.483 -25.922 1.00 88.81 181 SER A O 1
ATOM 1417 N N . TRP A 1 182 ? 23.170 1.252 -24.141 1.00 87.88 182 TRP A N 1
ATOM 1418 C CA . TRP A 1 182 ? 24.360 1.950 -23.641 1.00 87.88 182 TRP A CA 1
ATOM 1419 C C . TRP A 1 182 ? 25.515 1.003 -23.296 1.00 87.88 182 TRP A C 1
ATOM 1421 O O . TRP A 1 182 ? 26.660 1.302 -23.619 1.00 87.88 182 TRP A O 1
ATOM 1431 N N . LEU A 1 183 ? 25.240 -0.133 -22.654 1.00 88.31 183 LEU A N 1
ATOM 1432 C CA . LEU A 1 183 ? 26.273 -1.119 -22.322 1.00 88.31 183 LEU A CA 1
ATOM 1433 C C . LEU A 1 183 ? 26.843 -1.840 -23.549 1.00 88.31 183 LEU A C 1
ATOM 1435 O O . LEU A 1 183 ? 27.999 -2.248 -23.499 1.00 88.31 183 LEU A O 1
ATOM 1439 N N . GLU A 1 184 ? 26.045 -2.042 -24.599 1.00 85.94 184 GLU A N 1
ATOM 1440 C CA . GLU A 1 184 ? 26.435 -2.758 -25.821 1.00 85.94 184 GLU A CA 1
ATOM 1441 C C . GLU A 1 184 ? 27.123 -1.814 -26.831 1.00 85.94 184 GLU A C 1
ATOM 1443 O O . GLU A 1 184 ? 28.164 -2.168 -27.386 1.00 85.94 184 GLU A O 1
ATOM 1448 N N . ASP A 1 185 ? 26.622 -0.588 -26.992 1.00 82.25 185 ASP A N 1
ATOM 1449 C CA . ASP A 1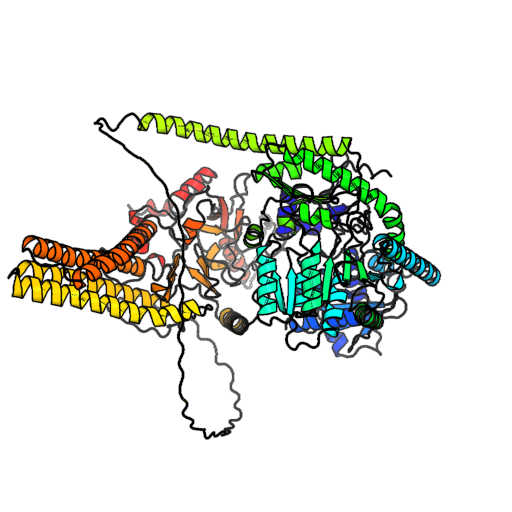 185 ? 26.949 0.265 -28.140 1.00 82.25 185 ASP A CA 1
ATOM 1450 C C . ASP A 1 185 ? 27.870 1.453 -27.807 1.00 82.25 185 ASP A C 1
ATOM 1452 O O . ASP A 1 185 ? 28.547 1.964 -28.706 1.00 82.25 185 ASP A O 1
ATOM 1456 N N . ALA A 1 186 ? 27.927 1.914 -26.546 1.00 79.75 186 ALA A N 1
ATOM 1457 C CA . ALA A 1 186 ? 28.689 3.115 -26.188 1.00 79.75 186 ALA A CA 1
ATOM 1458 C C . ALA A 1 186 ? 30.201 2.922 -26.463 1.00 79.75 186 ALA A C 1
ATOM 1460 O O . ALA A 1 186 ? 30.833 2.088 -25.802 1.00 79.75 186 ALA A O 1
ATOM 1461 N N . PRO A 1 187 ? 30.826 3.718 -27.361 1.00 74.44 187 PRO A N 1
ATOM 1462 C CA . PRO A 1 187 ? 32.208 3.496 -27.821 1.00 74.44 187 PRO A CA 1
ATOM 1463 C C . PRO A 1 187 ? 33.264 3.531 -26.710 1.00 74.44 187 PRO A C 1
ATOM 1465 O O . PRO A 1 187 ? 34.349 2.964 -26.823 1.00 74.44 187 PRO A O 1
ATOM 1468 N N . PHE A 1 188 ? 32.964 4.233 -25.616 1.00 74.62 188 PHE A N 1
ATOM 1469 C CA . PHE A 1 188 ? 33.859 4.357 -24.470 1.00 74.62 188 PHE A CA 1
ATOM 1470 C C . PHE A 1 188 ? 33.724 3.207 -23.458 1.00 74.62 188 PHE A C 1
ATOM 1472 O O . PHE A 1 188 ? 34.592 3.065 -22.593 1.00 74.62 188 PHE A O 1
ATOM 1479 N N . LEU A 1 189 ? 32.659 2.402 -23.556 1.00 75.06 189 LEU A N 1
ATOM 1480 C CA . LEU A 1 189 ? 32.468 1.173 -22.782 1.00 75.06 189 LEU A CA 1
ATOM 1481 C C . LEU A 1 189 ? 32.898 -0.066 -23.581 1.00 75.06 189 LEU A C 1
ATOM 1483 O O . LEU A 1 189 ? 33.482 -0.969 -22.984 1.00 75.06 189 LEU A O 1
ATOM 1487 N N . ASN A 1 190 ? 32.698 -0.072 -24.908 1.00 69.88 190 ASN A N 1
ATOM 1488 C CA . ASN A 1 190 ? 33.112 -1.145 -25.818 1.00 69.88 190 ASN A CA 1
ATOM 1489 C C . ASN A 1 190 ? 33.914 -0.594 -27.011 1.00 69.88 190 ASN A C 1
ATOM 1491 O O . ASN A 1 190 ? 33.399 0.178 -27.810 1.00 69.88 190 ASN A O 1
ATOM 1495 N N . GLN A 1 191 ? 35.171 -1.033 -27.160 1.00 57.69 191 GLN A N 1
ATOM 1496 C CA . GLN A 1 191 ? 36.114 -0.529 -28.177 1.00 57.69 191 GLN A CA 1
ATOM 1497 C C . GLN A 1 191 ? 35.849 -1.033 -29.614 1.00 57.69 191 GLN A C 1
ATOM 1499 O O . GLN A 1 191 ? 36.520 -0.579 -30.538 1.00 57.69 191 GLN A O 1
ATOM 1504 N N . ASP A 1 192 ? 34.879 -1.935 -29.806 1.00 51.97 192 ASP A N 1
ATOM 1505 C CA . ASP A 1 192 ? 34.595 -2.610 -31.083 1.00 51.97 192 ASP A CA 1
ATOM 1506 C C . ASP A 1 192 ? 33.310 -2.114 -31.790 1.00 51.97 192 ASP A C 1
ATOM 1508 O O . ASP A 1 192 ? 32.898 -2.703 -32.791 1.00 51.97 192 ASP A O 1
ATOM 1512 N N . SER A 1 193 ? 32.647 -1.051 -31.310 1.00 51.66 193 SER A N 1
ATOM 1513 C CA . SER A 1 193 ? 31.380 -0.586 -31.900 1.00 51.66 193 SER A CA 1
ATOM 1514 C C . SER A 1 193 ? 31.579 0.391 -33.073 1.00 51.66 193 SER A C 1
ATOM 1516 O O . SER A 1 193 ? 32.194 1.451 -32.954 1.00 51.66 193 SER A O 1
ATOM 1518 N N . SER A 1 194 ? 31.033 0.039 -34.243 1.00 48.41 194 SER A N 1
ATOM 1519 C CA . SER A 1 194 ? 30.896 0.935 -35.398 1.00 48.41 194 SER A CA 1
ATOM 1520 C C . SER A 1 194 ? 29.550 1.662 -35.337 1.00 48.41 194 SER A C 1
ATOM 1522 O O . SER A 1 194 ? 28.502 1.025 -35.417 1.00 48.41 194 SER A O 1
ATOM 1524 N N . SER A 1 195 ? 29.561 2.989 -35.215 1.00 50.84 195 SER A N 1
ATOM 1525 C CA . SER A 1 195 ? 28.355 3.821 -35.179 1.00 50.84 195 SER A CA 1
ATOM 1526 C C . SER A 1 195 ? 27.863 4.179 -36.588 1.00 50.84 195 SER A C 1
ATOM 1528 O O . SER A 1 195 ? 28.488 4.987 -37.275 1.00 50.84 195 SER A O 1
ATOM 1530 N N . SER A 1 196 ? 26.727 3.621 -37.031 1.00 49.38 196 SER A N 1
ATOM 1531 C CA . SER A 1 196 ? 26.031 4.125 -38.232 1.00 49.38 196 SER A CA 1
ATOM 1532 C C . SER A 1 196 ? 24.563 3.676 -38.381 1.00 49.38 196 SER A C 1
ATOM 1534 O O . SER A 1 196 ? 24.242 3.055 -39.386 1.00 49.38 196 SER A O 1
ATOM 1536 N N . GLU A 1 197 ? 23.649 3.978 -37.442 1.00 56.47 197 GLU A N 1
ATOM 1537 C CA . GLU A 1 197 ? 22.198 3.739 -37.683 1.00 56.47 197 GLU A CA 1
ATOM 1538 C C . GLU A 1 197 ? 21.209 4.569 -36.817 1.00 56.47 197 GLU A C 1
ATOM 1540 O O . GLU A 1 197 ? 20.015 4.285 -36.774 1.00 56.47 197 GLU A O 1
ATOM 1545 N N . THR A 1 198 ? 21.656 5.635 -36.138 1.00 64.00 198 THR A N 1
ATOM 1546 C CA . THR A 1 198 ? 20.845 6.351 -35.125 1.00 64.00 198 THR A CA 1
ATOM 1547 C C . THR A 1 198 ? 19.694 7.190 -35.701 1.00 64.00 198 THR A C 1
ATOM 1549 O O . THR A 1 198 ? 18.632 7.276 -35.088 1.00 64.00 198 THR A O 1
ATOM 1552 N N . ASP A 1 199 ? 19.870 7.799 -36.877 1.00 66.00 199 ASP A N 1
ATOM 1553 C CA . ASP A 1 199 ? 18.863 8.706 -37.455 1.00 66.00 199 ASP A CA 1
ATOM 1554 C C . ASP A 1 199 ? 17.644 7.965 -38.026 1.00 66.00 199 ASP A C 1
ATOM 1556 O O . ASP A 1 199 ? 16.517 8.439 -37.883 1.00 66.00 199 ASP A O 1
ATOM 1560 N N . LEU A 1 200 ? 17.853 6.789 -38.629 1.00 70.06 200 LEU A N 1
ATOM 1561 C CA . LEU A 1 200 ? 16.771 5.931 -39.132 1.00 70.06 200 LEU A CA 1
ATOM 1562 C C . LEU A 1 200 ? 15.905 5.418 -37.978 1.00 70.06 200 LEU A C 1
ATOM 1564 O O . LEU A 1 200 ? 14.683 5.529 -38.030 1.00 70.06 200 LEU A O 1
ATOM 1568 N N . LEU A 1 201 ? 16.544 4.955 -36.900 1.00 81.81 201 LEU A N 1
ATOM 1569 C CA . LEU A 1 201 ? 15.847 4.476 -35.710 1.00 81.81 201 LEU A CA 1
ATOM 1570 C C . LEU A 1 201 ? 14.979 5.566 -35.061 1.00 81.81 201 LEU A C 1
ATOM 1572 O O . LEU A 1 201 ? 13.877 5.292 -34.589 1.00 81.81 201 LEU A O 1
ATOM 1576 N N . ASN A 1 202 ? 15.455 6.813 -35.057 1.00 81.38 202 ASN A N 1
ATOM 1577 C CA . ASN A 1 202 ? 14.682 7.942 -34.543 1.00 81.38 202 ASN A CA 1
ATOM 1578 C C . ASN A 1 202 ? 13.455 8.233 -35.413 1.00 81.38 202 ASN A C 1
ATOM 1580 O O . ASN A 1 202 ? 12.374 8.450 -34.876 1.00 81.38 202 ASN A O 1
ATOM 1584 N N . GLN A 1 203 ? 13.592 8.196 -36.741 1.00 85.25 203 GLN A N 1
ATOM 1585 C CA . GLN A 1 203 ? 12.453 8.380 -37.649 1.00 85.25 203 GLN A CA 1
ATOM 1586 C C . GLN A 1 203 ? 11.400 7.279 -37.472 1.00 85.25 203 GLN A C 1
ATOM 1588 O O . GLN A 1 203 ? 10.206 7.576 -37.414 1.00 85.25 203 GLN A O 1
ATOM 1593 N N . GLU A 1 204 ? 11.833 6.024 -37.340 1.00 91.38 204 GLU A N 1
ATOM 1594 C CA . GLU A 1 204 ? 10.943 4.894 -37.056 1.00 91.38 204 GLU A CA 1
ATOM 1595 C C . GLU A 1 204 ? 10.231 5.052 -35.708 1.00 91.38 204 GLU A C 1
ATOM 1597 O O . GLU A 1 204 ? 9.030 4.803 -35.612 1.00 91.38 204 GLU A O 1
ATOM 1602 N N . ALA A 1 205 ? 10.939 5.511 -34.675 1.00 91.94 205 ALA A N 1
ATOM 1603 C CA . ALA A 1 205 ? 10.352 5.737 -33.362 1.00 91.94 205 ALA A CA 1
ATOM 1604 C C . ALA A 1 205 ? 9.333 6.882 -33.345 1.00 91.94 205 ALA A C 1
ATOM 1606 O O . ALA A 1 205 ? 8.294 6.742 -32.703 1.00 91.94 205 ALA A O 1
ATOM 1607 N N . GLU A 1 206 ? 9.578 7.983 -34.057 1.00 92.94 206 GLU A N 1
ATOM 1608 C CA . GLU A 1 206 ? 8.597 9.070 -34.179 1.00 92.94 206 GLU A CA 1
ATOM 1609 C C . GLU A 1 206 ? 7.341 8.615 -34.931 1.00 92.94 206 GLU A C 1
ATOM 1611 O O . GLU A 1 206 ? 6.222 8.893 -34.498 1.00 92.94 206 GLU A O 1
ATOM 1616 N N . ALA A 1 207 ? 7.502 7.831 -36.004 1.00 95.75 207 ALA A N 1
ATOM 1617 C CA . ALA A 1 207 ? 6.369 7.212 -36.687 1.00 95.75 207 ALA A CA 1
ATOM 1618 C C . ALA A 1 207 ? 5.598 6.259 -35.753 1.00 95.75 207 ALA A C 1
ATOM 1620 O O . ALA A 1 207 ? 4.368 6.296 -35.712 1.00 95.75 207 ALA A O 1
ATOM 1621 N N . ALA A 1 208 ? 6.309 5.451 -34.961 1.00 97.38 208 ALA A N 1
ATOM 1622 C CA . ALA A 1 208 ? 5.709 4.537 -33.994 1.00 97.38 208 ALA A CA 1
ATOM 1623 C C . ALA A 1 208 ? 4.921 5.276 -32.898 1.00 97.38 208 ALA A C 1
ATOM 1625 O O . ALA A 1 208 ? 3.797 4.886 -32.578 1.00 97.38 208 ALA A O 1
ATOM 1626 N N . LYS A 1 209 ? 5.465 6.374 -32.354 1.00 97.56 209 LYS A N 1
ATOM 1627 C CA . LYS A 1 209 ? 4.774 7.230 -31.375 1.00 97.56 209 LYS A CA 1
ATOM 1628 C C . LYS A 1 209 ? 3.495 7.820 -31.954 1.00 97.56 209 LYS A C 1
ATOM 1630 O O . LYS A 1 209 ? 2.463 7.729 -31.297 1.00 97.56 209 LYS A O 1
ATOM 1635 N N . LEU A 1 210 ? 3.541 8.337 -33.184 1.00 98.00 210 LEU A N 1
ATOM 1636 C CA . LEU A 1 210 ? 2.365 8.899 -33.848 1.00 98.00 210 LEU A CA 1
ATOM 1637 C C . LEU A 1 210 ? 1.262 7.848 -34.036 1.00 98.00 210 LEU A C 1
ATOM 1639 O O . LEU A 1 210 ? 0.096 8.131 -33.780 1.00 98.00 210 LEU A O 1
ATOM 1643 N N . VAL A 1 211 ? 1.625 6.619 -34.421 1.00 98.38 211 VAL A N 1
ATOM 1644 C CA . VAL A 1 211 ? 0.671 5.502 -34.525 1.00 98.38 211 VAL A CA 1
ATOM 1645 C C . VAL A 1 211 ? 0.060 5.168 -33.163 1.00 98.38 211 VAL A C 1
ATOM 1647 O O . VAL A 1 211 ? -1.150 4.980 -33.071 1.00 98.38 211 VAL A O 1
ATOM 1650 N N . VAL A 1 212 ? 0.866 5.116 -32.098 1.00 98.50 212 VAL A N 1
ATOM 1651 C CA . VAL A 1 212 ? 0.373 4.861 -30.733 1.00 98.50 212 VAL A CA 1
ATOM 1652 C C . VAL A 1 212 ? -0.552 5.986 -30.258 1.00 98.50 212 VAL A C 1
ATOM 1654 O O . VAL A 1 212 ? -1.611 5.696 -29.708 1.00 98.50 212 VAL A O 1
ATOM 1657 N N . GLN A 1 213 ? -0.193 7.250 -30.494 1.00 98.56 213 GLN A N 1
ATOM 1658 C CA . GLN A 1 213 ? -1.030 8.409 -30.169 1.00 98.56 213 GLN A CA 1
ATOM 1659 C C . GLN A 1 213 ? -2.359 8.357 -30.918 1.00 98.56 213 GLN A C 1
ATOM 1661 O O . GLN A 1 213 ? -3.403 8.477 -30.287 1.00 98.56 213 GLN A O 1
ATOM 1666 N N . GLN A 1 214 ? -2.332 8.112 -32.232 1.00 98.44 214 GLN A N 1
ATOM 1667 C CA . GLN A 1 214 ? -3.548 8.006 -33.035 1.00 98.44 214 GLN A CA 1
ATOM 1668 C C . GLN A 1 214 ? -4.432 6.853 -32.556 1.00 98.44 214 GLN A C 1
ATOM 1670 O O . GLN A 1 214 ? -5.624 7.043 -32.363 1.00 98.44 214 GLN A O 1
ATOM 1675 N N . ARG A 1 215 ? -3.846 5.685 -32.264 1.00 98.00 215 ARG A N 1
ATOM 1676 C CA . ARG A 1 215 ? -4.579 4.526 -31.734 1.00 98.00 215 ARG A CA 1
ATOM 1677 C C . ARG A 1 215 ? -5.284 4.858 -30.417 1.00 98.00 215 ARG A C 1
ATOM 1679 O O . ARG A 1 215 ? -6.437 4.493 -30.235 1.00 98.00 215 ARG A O 1
ATOM 1686 N N . ILE A 1 216 ? -4.612 5.556 -29.500 1.00 98.38 216 ILE A N 1
ATOM 1687 C CA . ILE A 1 216 ? -5.214 5.988 -28.228 1.00 98.38 216 ILE A CA 1
ATOM 1688 C C . ILE A 1 216 ? -6.319 7.027 -28.471 1.00 98.38 216 ILE A C 1
ATOM 1690 O O . ILE A 1 216 ? -7.383 6.922 -27.863 1.00 98.38 216 ILE A O 1
ATOM 1694 N N . ALA A 1 217 ? -6.089 7.997 -29.358 1.00 98.25 217 ALA A N 1
ATOM 1695 C CA . ALA A 1 217 ? -7.070 9.018 -29.711 1.00 98.25 217 ALA A CA 1
ATOM 1696 C C . ALA A 1 217 ? -8.341 8.399 -30.316 1.00 98.25 217 ALA A C 1
ATOM 1698 O O . ALA A 1 217 ? -9.445 8.711 -29.870 1.00 98.25 217 ALA A O 1
ATOM 1699 N N . ASP A 1 218 ? -8.193 7.452 -31.245 1.00 97.19 218 ASP A N 1
ATOM 1700 C CA . ASP A 1 218 ? -9.303 6.724 -31.867 1.00 97.19 218 ASP A CA 1
ATOM 1701 C C . ASP A 1 218 ? -10.111 5.937 -30.820 1.00 97.19 218 ASP A C 1
ATOM 1703 O O . ASP A 1 218 ? -11.340 5.984 -30.815 1.00 97.19 218 ASP A O 1
ATOM 1707 N N . LEU A 1 219 ? -9.428 5.261 -29.887 1.00 95.94 219 LEU A N 1
ATOM 1708 C CA . LEU A 1 219 ? -10.057 4.465 -28.824 1.00 95.94 219 LEU A CA 1
ATOM 1709 C C . LEU A 1 219 ? -10.806 5.302 -27.785 1.00 95.94 219 LEU A C 1
ATOM 1711 O O . LEU A 1 219 ? -11.782 4.833 -27.197 1.00 95.94 219 LEU A O 1
ATOM 1715 N N . LEU A 1 220 ? -10.325 6.509 -27.496 1.00 96.56 220 LEU A N 1
ATOM 1716 C CA . LEU A 1 220 ? -10.973 7.419 -26.551 1.00 96.56 220 LEU A CA 1
ATOM 1717 C C . LEU A 1 220 ? -12.073 8.247 -27.213 1.00 96.56 220 LEU A C 1
ATOM 1719 O O . LEU A 1 220 ? -12.983 8.696 -26.524 1.00 96.56 220 LEU A O 1
ATOM 1723 N N . SER A 1 221 ? -12.024 8.411 -28.533 1.00 96.12 221 SER A N 1
ATOM 1724 C CA . SER A 1 221 ? -13.026 9.172 -29.265 1.00 96.12 221 SER A CA 1
ATOM 1725 C C . SER A 1 221 ? -14.422 8.546 -29.168 1.00 96.12 221 SER A C 1
ATOM 1727 O O . SER A 1 221 ? -14.618 7.330 -29.049 1.00 96.12 221 SER A O 1
ATOM 1729 N N . THR A 1 222 ? -15.424 9.415 -29.228 1.00 92.62 222 THR A N 1
ATOM 1730 C CA . THR A 1 222 ? -16.848 9.085 -29.288 1.00 92.62 222 THR A CA 1
ATOM 1731 C C . THR A 1 222 ? -17.504 9.842 -30.439 1.00 92.62 222 THR A C 1
ATOM 1733 O O . THR A 1 222 ? -16.891 10.713 -31.054 1.00 92.62 222 THR A O 1
ATOM 1736 N N . GLU A 1 223 ? -18.777 9.553 -30.727 1.00 89.75 223 GLU A N 1
ATOM 1737 C CA . GLU A 1 223 ? -19.535 10.293 -31.750 1.00 89.75 223 GLU A CA 1
ATOM 1738 C C . GLU A 1 223 ? -19.596 11.803 -31.468 1.00 89.75 223 GLU A C 1
ATOM 1740 O O . GLU A 1 223 ? -19.707 12.608 -32.392 1.00 89.75 223 GLU A O 1
ATOM 1745 N N . THR A 1 224 ? -19.534 12.191 -30.192 1.00 90.50 224 THR A N 1
ATOM 1746 C CA . THR A 1 224 ? -19.676 13.582 -29.751 1.00 90.50 224 THR A CA 1
ATOM 1747 C C . THR A 1 224 ? -18.363 14.223 -29.316 1.00 90.50 224 THR A C 1
ATOM 1749 O O . THR A 1 224 ? -18.292 15.449 -29.277 1.00 90.50 224 THR A O 1
ATOM 1752 N N . ASN A 1 225 ? -17.336 13.435 -28.995 1.00 94.69 225 ASN A N 1
ATOM 1753 C CA . ASN A 1 225 ? -16.061 13.905 -28.462 1.00 94.69 225 ASN A CA 1
ATOM 1754 C C . ASN A 1 225 ? -14.897 13.252 -29.224 1.00 94.69 225 ASN A C 1
ATOM 1756 O O . ASN A 1 225 ? -14.573 12.094 -28.979 1.00 94.69 225 ASN A O 1
ATOM 1760 N N . SER A 1 226 ? -14.304 13.978 -30.175 1.00 95.62 226 SER A N 1
ATOM 1761 C CA . SER A 1 226 ? -13.236 13.473 -31.049 1.00 95.62 226 SER A CA 1
ATOM 1762 C C . SER A 1 226 ? -11.883 13.985 -30.576 1.00 95.62 226 SER A C 1
ATOM 1764 O O . SER A 1 226 ? -11.707 15.197 -30.478 1.00 95.62 226 SER A O 1
ATOM 1766 N N . LEU A 1 227 ? -10.944 13.072 -30.333 1.00 97.19 227 LEU A N 1
ATOM 1767 C CA . LEU A 1 227 ? -9.565 13.374 -29.957 1.00 97.19 227 LEU A CA 1
ATOM 1768 C C . LEU A 1 227 ? -8.647 13.240 -31.172 1.00 97.19 227 LEU A C 1
ATOM 1770 O O . LEU A 1 227 ? -8.810 12.324 -31.978 1.00 97.19 227 LEU A O 1
ATOM 1774 N N . ASP A 1 228 ? -7.642 14.108 -31.256 1.00 97.12 228 ASP A N 1
ATOM 1775 C CA . ASP A 1 228 ? -6.560 14.001 -32.233 1.00 97.12 228 ASP A CA 1
ATOM 1776 C C . ASP A 1 228 ? -5.283 13.448 -31.578 1.00 97.12 228 ASP A C 1
ATOM 1778 O O . ASP A 1 228 ? -5.088 13.527 -30.364 1.00 97.12 228 ASP A O 1
ATOM 1782 N N . ALA A 1 229 ? -4.338 12.947 -32.380 1.00 97.06 229 ALA A N 1
ATOM 1783 C CA . ALA A 1 229 ? -3.042 12.480 -31.871 1.00 97.06 229 ALA A CA 1
ATOM 1784 C C . ALA A 1 229 ? -2.264 13.557 -31.075 1.00 97.06 229 ALA A C 1
ATOM 1786 O O . ALA A 1 229 ? -1.512 13.220 -30.162 1.00 97.06 229 ALA A O 1
ATOM 1787 N N . ASP A 1 230 ? -2.461 14.848 -31.381 1.00 96.25 230 ASP A N 1
ATOM 1788 C CA . ASP A 1 230 ? -1.852 15.989 -30.665 1.00 96.25 230 ASP A CA 1
ATOM 1789 C C . ASP A 1 230 ? -2.477 16.248 -29.275 1.00 96.25 230 ASP A C 1
ATOM 1791 O O . ASP A 1 230 ? -1.971 17.076 -28.515 1.00 96.25 230 ASP A O 1
ATOM 1795 N N . ASP A 1 231 ? -3.560 15.548 -28.926 1.00 97.50 231 ASP A N 1
ATOM 1796 C CA . ASP A 1 231 ? -4.178 15.578 -27.591 1.00 97.50 231 ASP A CA 1
ATOM 1797 C C . ASP A 1 231 ? -3.626 14.482 -26.667 1.00 97.50 231 ASP A C 1
ATOM 1799 O O . ASP A 1 231 ? -3.955 14.442 -25.476 1.00 97.50 231 ASP A O 1
ATOM 1803 N N . ILE A 1 232 ? -2.771 13.604 -27.208 1.00 98.25 232 ILE A N 1
ATOM 1804 C CA . ILE A 1 232 ? -2.188 12.456 -26.517 1.00 98.25 232 ILE A CA 1
ATOM 1805 C C . ILE A 1 232 ? -0.691 12.680 -26.294 1.00 98.25 232 ILE A C 1
ATOM 1807 O O . ILE A 1 232 ? 0.086 12.815 -27.238 1.00 98.25 232 ILE A O 1
ATOM 1811 N N . PHE A 1 233 ? -0.248 12.631 -25.041 1.00 98.00 233 PHE A N 1
ATOM 1812 C CA . PHE A 1 233 ? 1.164 12.735 -24.667 1.00 98.00 233 PHE A CA 1
ATOM 1813 C C . PHE A 1 233 ? 1.676 11.382 -24.186 1.00 98.00 233 PHE A C 1
ATOM 1815 O O . PHE A 1 233 ? 1.063 10.763 -23.316 1.00 98.00 233 PHE A O 1
ATOM 1822 N N . LEU A 1 234 ? 2.809 10.929 -24.725 1.00 97.94 234 LEU A N 1
ATOM 1823 C CA . LEU A 1 234 ? 3.421 9.649 -24.365 1.00 97.94 234 LEU A CA 1
ATOM 1824 C C . LEU A 1 234 ? 4.589 9.828 -23.394 1.00 97.94 234 LEU A C 1
ATOM 1826 O O . LEU A 1 234 ? 5.403 10.738 -23.533 1.00 97.94 234 LEU A O 1
ATOM 1830 N N . TYR A 1 235 ? 4.694 8.901 -22.445 1.00 96.50 235 TYR A N 1
ATOM 1831 C CA . TYR A 1 235 ? 5.702 8.896 -21.392 1.00 96.50 235 TYR A CA 1
ATOM 1832 C C . TYR A 1 235 ? 6.308 7.498 -21.189 1.00 96.50 235 TYR A C 1
ATOM 1834 O O . TYR A 1 235 ? 5.653 6.492 -21.475 1.00 96.50 235 TYR A O 1
ATOM 1842 N N . PRO A 1 236 ? 7.524 7.385 -20.616 1.00 94.88 236 PRO A N 1
ATOM 1843 C CA . PRO A 1 236 ? 8.198 6.097 -20.402 1.00 94.88 236 PRO A CA 1
ATOM 1844 C C . PRO A 1 236 ? 7.472 5.119 -19.466 1.00 94.88 236 PRO A C 1
ATOM 1846 O O . PRO A 1 236 ? 7.787 3.930 -19.436 1.00 94.88 236 PRO A O 1
ATOM 1849 N N . SER A 1 237 ? 6.537 5.601 -18.643 1.00 95.75 237 SER A N 1
ATOM 1850 C CA . SER A 1 237 ? 5.742 4.772 -17.732 1.00 95.75 237 SER A CA 1
ATOM 1851 C C . SER A 1 237 ? 4.453 5.478 -17.306 1.00 95.75 237 SER A C 1
ATOM 1853 O O . SER A 1 237 ? 4.360 6.703 -17.375 1.00 95.75 237 SER A O 1
ATOM 1855 N N . GLY A 1 238 ? 3.481 4.717 -16.790 1.00 95.25 238 GLY A N 1
ATOM 1856 C CA . GLY A 1 238 ? 2.256 5.283 -16.208 1.00 95.25 238 GLY A CA 1
ATOM 1857 C C . GLY A 1 238 ? 2.539 6.251 -15.051 1.00 95.25 238 GLY A C 1
ATOM 1858 O O . GLY A 1 238 ? 1.938 7.315 -14.978 1.00 95.25 238 GLY A O 1
ATOM 1859 N N . MET A 1 239 ? 3.535 5.952 -14.206 1.00 95.06 239 MET A N 1
ATOM 1860 C CA . MET A 1 239 ? 3.934 6.880 -13.139 1.00 95.06 239 MET A CA 1
ATOM 1861 C C . MET A 1 239 ? 4.561 8.164 -13.670 1.00 95.06 239 MET A C 1
ATOM 1863 O O . MET A 1 239 ? 4.379 9.208 -13.055 1.00 95.06 239 MET A O 1
ATOM 1867 N N . SER A 1 240 ? 5.236 8.114 -14.820 1.00 95.69 240 SER A N 1
ATOM 1868 C CA . SER A 1 240 ? 5.740 9.322 -15.473 1.00 95.69 240 SER A CA 1
ATOM 1869 C C . SER A 1 240 ? 4.591 10.188 -15.997 1.00 95.69 240 SER A C 1
ATOM 1871 O O . SER A 1 240 ? 4.624 11.395 -15.777 1.00 95.69 240 SER A O 1
ATOM 1873 N N . ALA A 1 241 ? 3.534 9.595 -16.565 1.00 97.06 241 ALA A N 1
ATOM 1874 C CA . ALA A 1 241 ? 2.317 10.326 -16.935 1.00 97.06 241 ALA A CA 1
ATOM 1875 C C . ALA A 1 241 ? 1.645 10.990 -15.712 1.00 97.06 241 ALA A C 1
ATOM 1877 O O . ALA A 1 241 ? 1.342 12.184 -15.732 1.00 97.06 241 ALA A O 1
ATOM 1878 N N . ILE A 1 242 ? 1.499 10.264 -14.598 1.00 96.94 242 ILE A N 1
ATOM 1879 C CA . ILE A 1 242 ? 0.964 10.822 -13.343 1.00 96.94 242 ILE A CA 1
ATOM 1880 C C . ILE A 1 242 ? 1.871 11.935 -12.789 1.00 96.94 242 ILE A C 1
ATOM 1882 O O . ILE A 1 242 ? 1.373 12.976 -12.364 1.00 96.94 242 ILE A O 1
ATOM 1886 N N . ALA A 1 243 ? 3.196 11.755 -12.807 1.00 96.12 243 ALA A N 1
ATOM 1887 C CA . ALA A 1 243 ? 4.152 12.752 -12.326 1.00 96.12 243 ALA A CA 1
ATOM 1888 C C . ALA A 1 243 ? 4.098 14.043 -13.158 1.00 96.12 243 ALA A C 1
ATOM 1890 O O . ALA A 1 243 ? 4.056 15.133 -12.592 1.00 96.12 243 ALA A O 1
ATOM 1891 N N . HIS A 1 244 ? 4.023 13.937 -14.488 1.00 95.75 244 HIS A N 1
ATOM 1892 C CA . HIS A 1 244 ? 3.842 15.104 -15.351 1.00 95.75 244 HIS A CA 1
ATOM 1893 C C . HIS A 1 244 ? 2.474 15.762 -15.153 1.00 95.75 244 HIS A C 1
ATOM 1895 O O . HIS A 1 244 ? 2.402 16.986 -15.119 1.00 95.75 244 HIS A O 1
ATOM 1901 N N . THR A 1 245 ? 1.413 14.989 -14.910 1.00 96.56 245 THR A N 1
ATOM 1902 C CA . THR A 1 245 ? 0.103 15.550 -14.539 1.00 96.56 245 THR A CA 1
ATOM 1903 C C . THR A 1 245 ? 0.184 16.329 -13.222 1.00 96.56 245 THR A C 1
ATOM 1905 O O . THR A 1 245 ? -0.328 17.441 -13.125 1.00 96.56 245 THR A O 1
ATOM 1908 N N . ALA A 1 246 ? 0.883 15.799 -12.215 1.00 95.25 246 ALA A N 1
ATOM 1909 C CA . ALA A 1 246 ? 1.120 16.486 -10.946 1.00 95.25 246 ALA A CA 1
ATOM 1910 C C . ALA A 1 246 ? 1.935 17.785 -11.121 1.00 95.25 246 ALA A C 1
ATOM 1912 O O . ALA A 1 246 ? 1.637 18.794 -10.476 1.00 95.25 246 ALA A O 1
ATOM 1913 N N . ASP A 1 247 ? 2.929 17.789 -12.015 1.00 93.44 247 ASP A N 1
ATOM 1914 C CA . ASP A 1 247 ? 3.672 19.003 -12.367 1.00 93.44 247 ASP A CA 1
ATOM 1915 C C . ASP A 1 247 ? 2.777 20.038 -13.064 1.00 93.44 247 ASP A C 1
ATOM 1917 O O . ASP A 1 247 ? 2.812 21.218 -12.714 1.00 93.44 247 ASP A O 1
ATOM 1921 N N . THR A 1 248 ? 1.901 19.606 -13.974 1.00 93.88 248 THR A N 1
ATOM 1922 C CA . THR A 1 248 ? 0.893 20.469 -14.610 1.00 93.88 248 THR A CA 1
ATOM 1923 C C . THR A 1 248 ? -0.035 21.096 -13.571 1.00 93.88 248 THR A C 1
ATOM 1925 O O . THR A 1 248 ? -0.206 22.315 -13.565 1.00 93.88 248 THR A O 1
ATOM 1928 N N . VAL A 1 249 ? -0.556 20.312 -12.618 1.00 93.81 249 VAL A N 1
ATOM 1929 C CA . VAL A 1 249 ? -1.402 20.822 -11.519 1.00 93.81 249 VAL A CA 1
ATOM 1930 C C . VAL A 1 249 ? -0.677 21.905 -10.718 1.00 93.81 249 VAL A C 1
ATOM 1932 O O . VAL A 1 249 ? -1.279 22.912 -10.345 1.00 93.81 249 VAL A O 1
ATOM 1935 N N . ARG A 1 250 ? 0.626 21.735 -10.468 1.00 91.25 250 ARG A N 1
ATOM 1936 C CA . ARG A 1 250 ? 1.441 22.696 -9.713 1.00 91.25 250 ARG A CA 1
ATOM 1937 C C . ARG A 1 250 ? 1.578 24.046 -10.425 1.00 91.25 250 ARG A C 1
ATOM 1939 O O . ARG A 1 250 ? 1.660 25.063 -9.733 1.00 91.25 250 ARG A O 1
ATOM 1946 N N . HIS A 1 251 ? 1.637 24.045 -11.756 1.00 89.94 251 HIS A N 1
ATOM 1947 C CA . HIS A 1 251 ? 1.713 25.260 -12.574 1.00 89.94 251 HIS A CA 1
ATOM 1948 C C . HIS A 1 251 ? 0.334 25.876 -12.836 1.00 89.94 251 HIS A C 1
ATOM 1950 O O . HIS A 1 251 ? 0.227 27.093 -12.949 1.00 89.94 251 HIS A O 1
ATOM 1956 N N . PHE A 1 252 ? -0.713 25.052 -12.869 1.00 89.50 252 PHE A N 1
ATOM 1957 C CA . PHE A 1 252 ? -2.098 25.491 -13.000 1.00 89.50 252 PHE A CA 1
ATOM 1958 C C . PHE A 1 252 ? -2.602 26.236 -11.754 1.00 89.50 252 PHE A C 1
ATOM 1960 O O . PHE A 1 252 ? -3.214 27.297 -11.861 1.00 89.50 252 PHE A O 1
ATOM 1967 N N . THR A 1 253 ? -2.345 25.698 -10.558 1.00 83.94 253 THR A N 1
ATOM 1968 C CA . THR A 1 253 ? -2.917 26.241 -9.320 1.00 83.94 253 THR A CA 1
ATOM 1969 C C . THR A 1 253 ? -2.196 27.496 -8.823 1.00 83.94 253 THR A C 1
ATOM 1971 O O . THR A 1 253 ? -0.976 27.520 -8.632 1.00 83.94 253 THR A O 1
ATOM 1974 N N . THR A 1 254 ? -2.976 28.536 -8.525 1.00 76.56 254 THR A N 1
ATOM 1975 C CA . THR A 1 254 ? -2.504 29.774 -7.880 1.00 76.56 254 THR A CA 1
ATOM 1976 C C . THR A 1 254 ? -2.728 29.771 -6.365 1.00 76.56 254 THR A C 1
ATOM 1978 O O . THR A 1 254 ? -2.347 30.722 -5.678 1.00 76.56 254 THR A O 1
ATOM 1981 N N . HIS A 1 255 ? -3.324 28.704 -5.820 1.00 79.19 255 HIS A N 1
ATOM 1982 C CA . HIS A 1 255 ? -3.670 28.614 -4.405 1.00 79.19 255 HIS A CA 1
ATOM 1983 C C . HIS A 1 255 ? -2.415 28.576 -3.524 1.00 79.19 255 HIS A C 1
ATOM 1985 O O . HIS A 1 255 ? -1.440 27.877 -3.812 1.00 79.19 255 HIS A O 1
ATOM 1991 N N . THR A 1 256 ? -2.458 29.296 -2.398 1.00 71.44 256 THR A N 1
ATOM 1992 C CA . THR A 1 256 ? -1.373 29.314 -1.400 1.00 71.44 256 THR A CA 1
ATOM 1993 C C . THR A 1 256 ? -1.180 27.948 -0.746 1.00 71.44 256 THR A C 1
ATOM 1995 O O . THR A 1 256 ? -0.048 27.544 -0.484 1.00 71.44 256 THR A O 1
ATOM 1998 N N . LYS A 1 257 ? -2.281 27.220 -0.521 1.00 76.81 257 LYS A N 1
ATOM 1999 C CA . LYS A 1 257 ? -2.292 25.828 -0.075 1.00 76.81 257 LYS A CA 1
ATOM 2000 C C . LYS A 1 257 ? -2.746 24.939 -1.233 1.00 76.81 257 LYS A C 1
ATOM 2002 O O . LYS A 1 257 ? -3.910 24.963 -1.625 1.00 76.81 257 LYS A O 1
ATOM 2007 N N . ARG A 1 258 ? -1.812 24.175 -1.802 1.00 88.56 258 ARG A N 1
ATOM 2008 C CA . ARG A 1 258 ? -2.077 23.282 -2.936 1.00 88.56 258 ARG A CA 1
ATOM 2009 C C . ARG A 1 258 ? -2.661 21.962 -2.437 1.00 88.56 258 ARG A C 1
ATOM 2011 O O . ARG A 1 258 ? -1.917 21.024 -2.155 1.00 88.56 258 ARG A O 1
ATOM 2018 N N . THR A 1 259 ? -3.980 21.926 -2.292 1.00 93.44 259 THR A N 1
ATOM 2019 C CA . THR A 1 259 ? -4.711 20.734 -1.843 1.00 93.44 259 THR A CA 1
ATOM 2020 C C . THR A 1 259 ? -5.130 19.877 -3.035 1.00 93.44 259 THR A C 1
ATOM 2022 O O . THR A 1 259 ? -5.641 20.411 -4.019 1.00 93.44 259 THR A O 1
ATOM 2025 N N . VAL A 1 260 ? -4.947 18.561 -2.952 1.00 94.94 260 VAL A N 1
ATOM 2026 C CA . VAL A 1 260 ? -5.404 17.587 -3.954 1.00 94.94 260 VAL A CA 1
ATOM 2027 C C . VAL A 1 260 ? -6.296 16.556 -3.274 1.00 94.94 260 VAL A C 1
ATOM 2029 O O . VAL A 1 260 ? -5.936 16.028 -2.224 1.00 94.94 260 VAL A O 1
ATOM 2032 N N . ALA A 1 261 ? -7.455 16.269 -3.857 1.00 94.06 261 ALA A N 1
ATOM 2033 C CA . ALA A 1 261 ? -8.313 15.185 -3.398 1.00 94.06 261 ALA A CA 1
ATOM 2034 C C . ALA A 1 261 ? -7.927 13.870 -4.084 1.00 94.06 261 ALA A C 1
ATOM 2036 O O . ALA A 1 261 ? -7.624 13.831 -5.276 1.00 94.06 261 ALA A O 1
ATOM 2037 N N . ILE A 1 262 ? -7.948 12.785 -3.325 1.00 91.38 262 ILE A N 1
ATOM 2038 C CA . ILE A 1 262 ? -7.743 11.425 -3.813 1.00 91.38 262 ILE A CA 1
ATOM 2039 C C . ILE A 1 262 ? -8.999 10.657 -3.459 1.00 91.38 262 ILE A C 1
ATOM 2041 O O . ILE A 1 262 ? -9.319 10.534 -2.278 1.00 91.38 262 ILE A O 1
ATOM 2045 N N . PHE A 1 263 ? -9.711 10.190 -4.477 1.00 88.50 263 PHE A N 1
ATOM 2046 C CA . PHE A 1 263 ? -11.011 9.560 -4.307 1.00 88.50 263 PHE A CA 1
ATOM 2047 C C . PHE A 1 263 ? -10.931 8.069 -4.626 1.00 88.50 263 PHE A C 1
ATOM 2049 O O . PHE A 1 263 ? -10.665 7.679 -5.766 1.00 88.50 263 PHE A O 1
ATOM 2056 N N . GLY A 1 264 ? -11.176 7.242 -3.615 1.00 81.25 264 GLY A N 1
ATOM 2057 C CA . GLY A 1 264 ? -11.040 5.795 -3.677 1.00 81.25 264 GLY A CA 1
ATOM 2058 C C . GLY A 1 264 ? -9.632 5.291 -3.356 1.00 81.25 264 GLY A C 1
ATOM 2059 O O . GLY A 1 264 ? -8.755 6.009 -2.873 1.00 81.25 264 GLY A O 1
ATOM 2060 N N . PHE A 1 265 ? -9.419 4.000 -3.605 1.00 73.25 265 PHE A N 1
ATOM 2061 C CA . PHE A 1 265 ? -8.157 3.322 -3.320 1.00 73.25 265 PHE A CA 1
ATOM 2062 C C . PHE A 1 265 ? -7.231 3.400 -4.539 1.00 73.25 265 PHE A C 1
ATOM 2064 O O . PHE A 1 265 ? -7.145 2.459 -5.323 1.00 73.25 265 PHE A O 1
ATOM 2071 N N . LEU A 1 266 ? -6.579 4.549 -4.731 1.00 78.50 266 LEU A N 1
ATOM 2072 C CA . LEU A 1 266 ? -5.654 4.735 -5.849 1.00 78.50 266 LEU A CA 1
ATOM 2073 C C . LEU A 1 266 ? -4.399 3.878 -5.700 1.00 78.50 266 LEU A C 1
ATOM 2075 O O . LEU A 1 266 ? -3.952 3.538 -4.598 1.00 78.50 266 LEU A O 1
ATOM 2079 N N . TYR A 1 267 ? -3.751 3.635 -6.836 1.00 77.12 267 TYR A N 1
ATOM 2080 C CA . TYR A 1 267 ? -2.383 3.154 -6.869 1.00 77.12 267 TYR A CA 1
ATOM 2081 C C . TYR A 1 267 ? -1.459 3.963 -5.933 1.00 77.12 267 TYR A C 1
ATOM 2083 O O . TYR A 1 267 ? -1.293 5.173 -6.076 1.00 77.12 267 TYR A O 1
ATOM 2091 N N . VAL A 1 268 ? -0.826 3.280 -4.970 1.00 78.50 268 VAL A N 1
ATOM 2092 C CA . VAL A 1 268 ? -0.074 3.902 -3.856 1.00 78.50 268 VAL A CA 1
ATOM 2093 C C . VAL A 1 268 ? 0.981 4.908 -4.318 1.00 78.50 268 VAL A C 1
ATOM 2095 O O . VAL A 1 268 ? 1.166 5.945 -3.681 1.00 78.50 268 VAL A O 1
ATOM 2098 N N . ASP A 1 269 ? 1.678 4.633 -5.422 1.00 85.81 269 ASP A N 1
ATOM 2099 C CA . ASP A 1 269 ? 2.720 5.546 -5.895 1.00 85.81 269 ASP A CA 1
ATOM 2100 C C . ASP A 1 269 ? 2.136 6.865 -6.435 1.00 85.81 269 ASP A C 1
ATOM 2102 O O . ASP A 1 269 ? 2.829 7.878 -6.367 1.00 85.81 269 ASP A O 1
ATOM 2106 N N . THR A 1 270 ? 0.867 6.900 -6.872 1.00 89.19 270 THR A N 1
ATOM 2107 C CA . THR A 1 270 ? 0.150 8.140 -7.233 1.00 89.19 270 THR A CA 1
ATOM 2108 C C . THR A 1 270 ? 0.020 9.060 -6.021 1.00 89.19 270 THR A C 1
ATOM 2110 O O . THR A 1 270 ? 0.353 10.242 -6.089 1.00 89.19 270 THR A O 1
ATOM 2113 N N . PHE A 1 271 ? -0.352 8.514 -4.860 1.00 88.50 271 PHE A N 1
ATOM 2114 C CA . PHE A 1 271 ? -0.361 9.282 -3.613 1.00 88.50 271 PHE A CA 1
ATOM 2115 C C . PHE A 1 271 ? 1.043 9.771 -3.230 1.00 88.50 271 PHE A C 1
ATOM 2117 O O . PHE A 1 271 ? 1.212 10.927 -2.834 1.00 88.50 271 PHE A O 1
ATOM 2124 N N . LYS A 1 272 ? 2.071 8.919 -3.355 1.00 88.62 272 LYS A N 1
ATOM 2125 C CA . LYS A 1 272 ? 3.448 9.279 -2.973 1.00 88.62 272 LYS A CA 1
ATOM 2126 C C . LYS A 1 272 ? 4.061 10.328 -3.893 1.00 88.62 272 LYS A C 1
ATOM 2128 O O . LYS A 1 272 ? 4.758 11.210 -3.400 1.00 88.62 272 LYS A O 1
ATOM 2133 N N . VAL A 1 273 ? 3.797 10.287 -5.199 1.00 92.38 273 VAL A N 1
ATOM 2134 C CA . VAL A 1 273 ? 4.305 11.320 -6.108 1.00 92.38 273 VAL A CA 1
ATOM 2135 C C . VAL A 1 273 ? 3.651 12.671 -5.817 1.00 92.38 273 VAL A C 1
ATOM 2137 O O . VAL A 1 273 ? 4.365 13.661 -5.665 1.00 92.38 273 VAL A O 1
ATOM 2140 N N . LEU A 1 274 ? 2.333 12.711 -5.597 1.00 92.75 274 LEU A N 1
ATOM 2141 C CA . LEU A 1 274 ? 1.625 13.942 -5.232 1.00 92.75 274 LEU A CA 1
ATOM 2142 C C . LEU A 1 274 ? 2.132 14.520 -3.897 1.00 92.75 274 LEU A C 1
ATOM 2144 O O . LEU A 1 274 ? 2.536 15.682 -3.831 1.00 92.75 274 LEU A O 1
ATOM 2148 N N . SER A 1 275 ? 2.169 13.704 -2.844 1.00 90.88 275 SER A N 1
ATOM 2149 C CA . SER A 1 275 ? 2.509 14.162 -1.490 1.00 90.88 275 SER A CA 1
ATOM 2150 C C . SER A 1 275 ? 4.012 14.368 -1.264 1.00 90.88 275 SER A C 1
ATOM 2152 O O . SER A 1 275 ? 4.416 15.429 -0.797 1.00 90.88 275 SER A O 1
ATOM 2154 N N . LYS A 1 276 ? 4.869 13.391 -1.594 1.00 88.38 276 LYS A N 1
ATOM 2155 C CA . LYS A 1 276 ? 6.306 13.417 -1.251 1.00 88.38 276 LYS A CA 1
ATOM 2156 C C . LYS A 1 276 ? 7.165 14.142 -2.275 1.00 88.38 276 LYS A C 1
ATOM 2158 O O . LYS A 1 276 ? 8.112 14.821 -1.892 1.00 88.38 276 LYS A O 1
ATOM 2163 N N . ILE A 1 277 ? 6.871 13.973 -3.566 1.00 90.44 277 ILE A N 1
ATOM 2164 C CA . ILE A 1 277 ? 7.697 14.554 -4.634 1.00 90.44 277 ILE A CA 1
ATOM 2165 C C . ILE A 1 277 ? 7.261 15.991 -4.925 1.00 90.44 277 ILE A C 1
ATOM 2167 O O . ILE A 1 277 ? 8.101 16.889 -4.979 1.00 90.44 277 ILE A O 1
ATOM 2171 N N . TYR A 1 278 ? 5.954 16.218 -5.079 1.00 90.75 278 TYR A N 1
ATOM 2172 C CA . TYR A 1 278 ? 5.413 17.536 -5.425 1.00 90.75 278 TYR A CA 1
ATOM 2173 C C . TYR A 1 278 ? 4.908 18.352 -4.227 1.00 90.75 278 TYR A C 1
ATOM 2175 O O . TYR A 1 278 ? 4.733 19.566 -4.369 1.00 90.75 278 TYR A O 1
ATOM 2183 N N . GLY A 1 279 ? 4.753 17.741 -3.046 1.00 90.00 279 GLY A N 1
ATOM 2184 C CA . GLY A 1 279 ? 4.418 18.452 -1.809 1.00 90.00 279 GLY A CA 1
ATOM 2185 C C . GLY A 1 279 ? 2.955 18.888 -1.701 1.00 90.00 279 GLY A C 1
ATOM 2186 O O . GLY A 1 279 ? 2.679 19.878 -1.025 1.00 90.00 279 GLY A O 1
ATOM 2187 N N . PHE A 1 280 ? 2.028 18.217 -2.393 1.00 91.81 280 PHE A N 1
ATOM 2188 C CA . PHE A 1 280 ? 0.597 18.517 -2.300 1.00 91.81 280 PHE A CA 1
ATOM 2189 C C . PHE A 1 280 ? 0.015 18.087 -0.948 1.00 91.81 280 PHE A C 1
ATOM 2191 O O . PHE A 1 280 ? 0.322 17.002 -0.447 1.00 91.81 280 PHE A O 1
ATOM 2198 N N . ASP A 1 281 ? -0.885 18.904 -0.397 1.00 92.00 281 ASP A N 1
ATOM 2199 C CA . ASP A 1 281 ? -1.714 18.508 0.744 1.00 92.00 281 ASP A CA 1
ATOM 2200 C C . ASP A 1 281 ? -2.815 17.568 0.244 1.00 92.00 281 ASP A C 1
ATOM 2202 O O . ASP A 1 281 ? -3.756 17.995 -0.424 1.00 92.00 281 ASP A O 1
ATOM 2206 N N . CYS A 1 282 ? -2.656 16.271 0.481 1.00 91.31 282 CYS A N 1
ATOM 2207 C CA . CYS A 1 282 ? -3.541 15.258 -0.082 1.00 91.31 282 CYS A CA 1
ATOM 2208 C C . CYS A 1 282 ? -4.669 14.922 0.897 1.00 91.31 282 CYS A C 1
ATOM 2210 O O . CYS A 1 282 ? -4.410 14.414 1.990 1.00 91.31 282 CYS A O 1
ATOM 2212 N N . LYS A 1 283 ? -5.920 15.146 0.485 1.00 90.94 283 LYS A N 1
ATOM 2213 C CA . LYS A 1 283 ? -7.110 14.731 1.232 1.00 90.94 283 LYS A CA 1
ATOM 2214 C C . LYS A 1 283 ? -7.653 13.425 0.660 1.00 90.94 283 LYS A C 1
ATOM 2216 O O . LYS A 1 283 ? -7.920 13.338 -0.535 1.00 90.94 283 LYS A O 1
ATOM 2221 N N . LEU A 1 284 ? -7.758 12.408 1.510 1.00 88.50 284 LEU A N 1
ATOM 2222 C CA . LEU A 1 284 ? -8.171 11.062 1.122 1.00 88.50 284 LEU A CA 1
ATOM 2223 C C . LEU A 1 284 ? -9.666 10.887 1.380 1.00 88.50 284 LEU A C 1
ATOM 2225 O O . LEU A 1 284 ? -10.109 11.052 2.513 1.00 88.50 284 LEU A O 1
ATOM 2229 N N . TYR A 1 285 ? -10.394 10.502 0.342 1.00 87.25 285 TYR A N 1
ATOM 2230 C CA . TYR A 1 285 ? -11.785 10.077 0.392 1.00 87.25 285 TYR A CA 1
ATOM 2231 C C . TYR A 1 285 ? -11.837 8.600 0.003 1.00 87.25 285 TYR A C 1
ATOM 2233 O O . TYR A 1 285 ? -11.099 8.165 -0.887 1.00 87.25 285 TYR A O 1
ATOM 2241 N N . GLY A 1 286 ? -12.674 7.806 0.671 1.00 79.94 286 GLY A N 1
ATOM 2242 C CA . GLY A 1 286 ? -12.929 6.433 0.242 1.00 79.94 286 GLY A CA 1
ATOM 2243 C C . GLY A 1 286 ? -13.685 6.376 -1.095 1.00 79.94 286 GLY A C 1
ATOM 2244 O O . GLY A 1 286 ? -13.714 7.335 -1.861 1.00 79.94 286 GLY A O 1
ATOM 2245 N N . ALA A 1 287 ? -14.270 5.221 -1.408 1.00 73.50 287 ALA A N 1
ATOM 2246 C CA . ALA A 1 287 ? -15.087 5.027 -2.614 1.00 73.50 287 ALA A CA 1
ATOM 2247 C C . ALA A 1 287 ? -16.576 4.796 -2.293 1.00 73.50 287 ALA A C 1
ATOM 2249 O O . ALA A 1 287 ? -17.344 4.407 -3.172 1.00 73.50 287 ALA A O 1
ATOM 2250 N N . ALA A 1 288 ? -16.988 4.966 -1.035 1.00 80.19 288 ALA A N 1
ATOM 2251 C CA . ALA A 1 288 ? -18.371 4.797 -0.624 1.00 80.19 288 ALA A CA 1
ATOM 2252 C C . ALA A 1 288 ? -19.198 6.054 -0.955 1.00 80.19 288 ALA A C 1
ATOM 2254 O O . ALA A 1 288 ? -18.660 7.159 -1.013 1.00 80.19 288 ALA A O 1
ATOM 2255 N N . PRO A 1 289 ? -20.530 5.929 -1.104 1.00 80.94 289 PRO A N 1
ATOM 2256 C CA . PRO A 1 289 ? -21.403 7.085 -1.314 1.00 80.94 289 PRO A CA 1
ATOM 2257 C C . PRO A 1 289 ? -21.246 8.183 -0.249 1.00 80.94 289 PRO A C 1
ATOM 2259 O O . PRO A 1 289 ? -21.275 9.364 -0.582 1.00 80.94 289 PRO A O 1
ATOM 2262 N N . SER A 1 290 ? -21.003 7.798 1.008 1.00 86.12 290 SER A N 1
ATOM 2263 C CA . SER A 1 290 ? -20.755 8.732 2.113 1.00 86.12 290 SER A CA 1
ATOM 2264 C C . SER A 1 290 ? -19.472 9.549 1.945 1.00 86.12 290 SER A C 1
ATOM 2266 O O . SER A 1 290 ? -19.411 10.674 2.425 1.00 86.12 290 SER A O 1
ATOM 2268 N N . ASP A 1 291 ? -18.456 9.013 1.263 1.00 88.62 291 ASP A N 1
ATOM 2269 C CA . ASP A 1 291 ? -17.209 9.741 0.999 1.00 88.62 291 ASP A CA 1
ATOM 2270 C C . ASP A 1 291 ? -17.432 10.866 -0.026 1.00 88.62 291 ASP A C 1
ATOM 2272 O O . ASP A 1 291 ? -16.813 11.926 0.050 1.00 88.62 291 ASP A O 1
ATOM 2276 N N . LEU A 1 292 ? -18.352 10.656 -0.975 1.00 90.38 292 LEU A N 1
ATOM 2277 C CA . LEU A 1 292 ? -18.744 11.681 -1.942 1.00 90.38 292 LEU A CA 1
ATOM 2278 C C . LEU A 1 292 ? -19.550 12.798 -1.271 1.00 90.38 292 LEU A C 1
ATOM 2280 O O . LEU A 1 292 ? -19.319 13.970 -1.549 1.00 90.38 292 LEU A O 1
ATOM 2284 N N . GLU A 1 293 ? -20.445 12.440 -0.347 1.00 92.81 293 GLU A N 1
ATOM 2285 C CA . GLU A 1 293 ? -21.164 13.406 0.495 1.00 92.81 293 GLU A CA 1
ATOM 2286 C C . GLU A 1 293 ? -20.203 14.213 1.388 1.00 92.81 293 GLU A C 1
ATOM 2288 O O . GLU A 1 293 ? -20.401 15.412 1.584 1.00 92.81 293 GLU A O 1
ATOM 2293 N N . GLU A 1 294 ? -19.136 13.588 1.901 1.00 94.62 294 GLU A N 1
ATOM 2294 C CA . GLU A 1 294 ? -18.092 14.283 2.663 1.00 94.62 294 GLU A CA 1
ATOM 2295 C C . GLU A 1 294 ? -17.332 15.292 1.792 1.00 94.62 294 GLU A C 1
ATOM 2297 O O . GLU A 1 294 ? -17.165 16.444 2.198 1.00 94.62 294 GLU A O 1
ATOM 2302 N N . LEU A 1 295 ? -16.928 14.899 0.578 1.00 94.62 295 LEU A N 1
ATOM 2303 C CA . LEU A 1 295 ? -16.280 15.799 -0.379 1.00 94.62 295 LEU A CA 1
ATOM 2304 C C . LEU A 1 295 ? -17.161 17.017 -0.693 1.00 94.62 295 LEU A C 1
ATOM 2306 O O . LEU A 1 295 ? -16.680 18.149 -0.657 1.00 94.62 295 LEU A O 1
ATOM 2310 N N . GLU A 1 296 ? -18.449 16.807 -0.960 1.00 95.31 296 GLU A N 1
ATOM 2311 C CA . GLU A 1 296 ? -19.402 17.895 -1.200 1.00 95.31 296 GLU A CA 1
ATOM 2312 C C . GLU A 1 296 ? -19.534 18.828 -0.000 1.00 95.31 296 GLU A C 1
ATOM 2314 O O . GLU A 1 296 ? -19.500 20.051 -0.152 1.00 95.31 296 GLU A O 1
ATOM 2319 N N . ALA A 1 297 ? -19.652 18.265 1.204 1.00 96.00 297 ALA A N 1
ATOM 2320 C CA . ALA A 1 297 ? -19.736 19.048 2.427 1.00 96.00 297 ALA A CA 1
ATOM 2321 C C . ALA A 1 297 ? -18.467 19.883 2.641 1.00 96.00 297 ALA A C 1
ATOM 2323 O O . ALA A 1 297 ? -18.546 21.050 3.024 1.00 96.00 297 ALA A O 1
ATOM 2324 N N . ASP A 1 298 ? -17.291 19.321 2.379 1.00 95.69 298 ASP A N 1
ATOM 2325 C CA . ASP A 1 298 ? -16.030 20.043 2.487 1.00 95.69 298 ASP A CA 1
ATOM 2326 C C . ASP A 1 298 ? -15.919 21.190 1.482 1.00 95.69 298 ASP A C 1
ATOM 2328 O O . ASP A 1 298 ? -15.533 22.302 1.857 1.00 95.69 298 ASP A O 1
ATOM 2332 N N . LEU A 1 299 ? -16.270 20.934 0.220 1.00 95.56 299 LEU A N 1
ATOM 2333 C CA . LEU A 1 299 ? -16.291 21.941 -0.840 1.00 95.56 299 LEU A CA 1
ATOM 2334 C C . LEU A 1 299 ? -17.270 23.074 -0.497 1.00 95.56 299 LEU A C 1
ATOM 2336 O O . LEU A 1 299 ? -16.909 24.251 -0.582 1.00 95.56 299 LEU A O 1
ATOM 2340 N N . ALA A 1 300 ? -18.463 22.739 0.004 1.00 94.50 300 ALA A N 1
ATOM 2341 C CA . ALA A 1 300 ? -19.444 23.711 0.487 1.00 94.50 300 ALA A CA 1
ATOM 2342 C C . ALA A 1 300 ? -18.941 24.520 1.700 1.00 94.50 300 ALA A C 1
ATOM 2344 O O . ALA A 1 300 ? -19.266 25.700 1.840 1.00 94.50 300 ALA A O 1
ATOM 2345 N N . ASN A 1 301 ? -18.102 23.921 2.550 1.00 95.25 301 ASN A N 1
ATOM 2346 C CA . ASN A 1 301 ? -17.462 24.577 3.695 1.00 95.25 301 ASN A CA 1
ATOM 2347 C C . ASN A 1 301 ? -16.206 25.391 3.321 1.00 95.25 301 ASN A C 1
ATOM 2349 O O . ASN A 1 301 ? -15.490 25.870 4.205 1.00 95.25 301 ASN A O 1
ATOM 2353 N N . GLY A 1 302 ? -15.941 25.585 2.026 1.00 92.06 302 GLY A N 1
ATOM 2354 C CA . GLY A 1 302 ? -14.866 26.440 1.527 1.00 92.06 302 GLY A CA 1
ATOM 2355 C C . GLY A 1 302 ? -13.535 25.725 1.298 1.00 92.06 302 GLY A C 1
ATOM 2356 O O . GLY A 1 302 ? -12.508 26.397 1.164 1.00 92.06 302 GLY A O 1
ATOM 2357 N N . LEU A 1 303 ? -13.515 24.386 1.245 1.00 92.94 303 LEU A N 1
ATOM 2358 C CA . LEU A 1 303 ? -12.339 23.652 0.782 1.00 92.94 303 LEU A CA 1
ATOM 2359 C C . LEU A 1 303 ? -12.032 24.034 -0.672 1.00 92.94 303 LEU A C 1
ATOM 2361 O O . LEU A 1 303 ? -12.868 23.886 -1.556 1.00 92.94 303 LEU A O 1
ATOM 2365 N N . GLN A 1 304 ? -10.805 24.487 -0.923 1.00 92.44 304 GLN A N 1
ATOM 2366 C CA . GLN A 1 304 ? -10.314 24.765 -2.271 1.00 92.44 304 GLN A CA 1
ATOM 2367 C C . GLN A 1 304 ? -9.380 23.647 -2.727 1.00 92.44 304 GLN A C 1
ATOM 2369 O O . GLN A 1 304 ? -8.305 23.446 -2.151 1.00 92.44 304 GLN A O 1
ATOM 2374 N N . LEU A 1 305 ? -9.786 22.937 -3.777 1.00 94.75 305 LEU A N 1
ATOM 2375 C CA . LEU A 1 305 ? -8.990 21.892 -4.411 1.00 94.75 305 LEU A CA 1
ATOM 2376 C C . LEU A 1 305 ? -8.253 22.443 -5.633 1.00 94.75 305 LEU A C 1
ATOM 2378 O O . LEU A 1 305 ? -8.753 23.303 -6.345 1.00 94.75 305 LEU A O 1
ATOM 2382 N N . SER A 1 306 ? -7.037 21.950 -5.864 1.00 95.38 306 SER A N 1
ATOM 2383 C CA . SER A 1 306 ? -6.287 22.183 -7.107 1.00 95.38 306 SER A CA 1
ATOM 2384 C C . SER A 1 306 ? -6.594 21.101 -8.140 1.00 95.38 306 SER A C 1
ATOM 2386 O O . SER A 1 306 ? -6.705 21.387 -9.328 1.00 95.38 306 SER A O 1
ATOM 2388 N N . ALA A 1 307 ? -6.735 19.858 -7.676 1.00 96.69 307 ALA A N 1
ATOM 2389 C CA . ALA A 1 307 ? -7.102 18.722 -8.503 1.00 96.69 307 ALA A CA 1
ATOM 2390 C C . ALA A 1 307 ? -7.773 17.620 -7.673 1.00 96.69 307 ALA A C 1
ATOM 2392 O O . ALA A 1 307 ? -7.618 17.577 -6.447 1.00 96.69 307 ALA A O 1
ATOM 2393 N N . LEU A 1 308 ? -8.455 16.708 -8.358 1.00 96.75 308 LEU A N 1
ATOM 2394 C CA . LEU A 1 308 ? -8.953 15.445 -7.833 1.00 96.75 308 LEU A CA 1
ATOM 2395 C C . LEU A 1 308 ? -8.458 14.300 -8.722 1.00 96.75 308 LEU A C 1
ATOM 2397 O O . LEU A 1 308 ? -8.593 14.367 -9.941 1.00 96.75 308 LEU A O 1
ATOM 2401 N N . PHE A 1 309 ? -7.902 13.257 -8.107 1.00 97.12 309 PHE A N 1
ATOM 2402 C CA . PHE A 1 309 ? -7.463 12.037 -8.787 1.00 97.12 309 PHE A CA 1
ATOM 2403 C C . PHE A 1 309 ? -8.325 10.851 -8.354 1.00 97.12 309 PHE A C 1
ATOM 2405 O O . PHE A 1 309 ? -8.578 10.666 -7.160 1.00 97.12 309 PHE A O 1
ATOM 2412 N N . THR A 1 310 ? -8.724 10.013 -9.308 1.00 95.44 310 THR A N 1
ATOM 2413 C CA . THR A 1 310 ? -9.411 8.741 -9.044 1.00 95.44 310 THR A CA 1
ATOM 2414 C C . THR A 1 310 ? -9.000 7.660 -10.047 1.00 95.44 310 THR A C 1
ATOM 2416 O O . THR A 1 310 ? -8.418 7.963 -11.085 1.00 95.44 310 THR A O 1
ATOM 2419 N N . GLU A 1 311 ? -9.279 6.397 -9.729 1.00 94.38 311 GLU A N 1
ATOM 2420 C CA . GLU A 1 311 ? -9.042 5.237 -10.599 1.00 94.38 311 GLU A CA 1
ATOM 2421 C C . GLU A 1 311 ? -10.378 4.544 -10.879 1.00 94.38 311 GLU A C 1
ATOM 2423 O O . GLU A 1 311 ? -11.183 4.355 -9.960 1.00 94.38 311 GLU A O 1
ATOM 2428 N N . PHE A 1 312 ? -10.614 4.146 -12.130 1.00 94.31 312 PHE A N 1
ATOM 2429 C CA . PHE A 1 312 ? -11.868 3.520 -12.537 1.00 94.31 312 PHE A CA 1
ATOM 2430 C C . PHE A 1 312 ? -11.641 2.180 -13.266 1.00 94.31 312 PHE A C 1
ATOM 2432 O O . PHE A 1 312 ? -11.054 2.168 -14.350 1.00 94.31 312 PHE A O 1
ATOM 2439 N N . PRO A 1 313 ? -12.146 1.046 -12.732 1.00 93.81 313 PRO A N 1
ATOM 2440 C CA . PRO A 1 313 ? -12.571 0.840 -11.344 1.00 93.81 313 PRO A CA 1
ATOM 2441 C C . PRO A 1 313 ? -11.350 0.782 -10.405 1.00 93.81 313 PRO A C 1
ATOM 2443 O O . PRO A 1 313 ? -10.246 0.463 -10.838 1.00 93.81 313 PRO A O 1
ATOM 2446 N N . GLY A 1 314 ? -11.539 1.009 -9.105 1.00 90.56 314 GLY A N 1
ATOM 2447 C CA . GLY A 1 314 ? -10.423 1.068 -8.153 1.00 90.56 314 GLY A CA 1
ATOM 2448 C C . GLY A 1 314 ? -9.764 -0.291 -7.868 1.00 90.56 314 GLY A C 1
ATOM 2449 O O . GLY A 1 314 ? -10.392 -1.192 -7.305 1.00 90.56 314 GLY A O 1
ATOM 2450 N N . ASN A 1 315 ? -8.480 -0.460 -8.185 1.00 88.81 315 ASN A N 1
ATOM 2451 C CA . ASN A 1 315 ? -7.686 -1.647 -7.837 1.00 88.81 315 ASN A CA 1
ATOM 2452 C C . ASN A 1 315 ? -7.326 -1.690 -6.329 1.00 88.81 315 ASN A C 1
ATOM 2454 O O . ASN A 1 315 ? -6.739 -0.738 -5.823 1.00 88.81 315 ASN A O 1
ATOM 2458 N N . PRO A 1 316 ? -7.564 -2.800 -5.593 1.00 91.06 316 PRO A N 1
ATOM 2459 C CA . PRO A 1 316 ? -7.820 -4.158 -6.095 1.00 91.06 316 PRO A CA 1
ATOM 2460 C C . PRO A 1 316 ? -9.274 -4.640 -6.014 1.00 91.06 316 PRO A C 1
ATOM 2462 O O . PRO A 1 316 ? -9.549 -5.754 -6.460 1.00 91.06 316 PRO A O 1
ATOM 2465 N N . LEU A 1 317 ? -10.181 -3.875 -5.400 1.00 92.38 317 LEU A N 1
ATOM 2466 C CA . LEU A 1 317 ? -11.550 -4.327 -5.096 1.00 92.38 317 LEU A CA 1
ATOM 2467 C C . LEU A 1 317 ? -12.552 -4.049 -6.224 1.00 92.38 317 LEU A C 1
ATOM 2469 O O . LEU A 1 317 ? -13.687 -4.521 -6.182 1.00 92.38 317 LEU A O 1
ATOM 2473 N N . LEU A 1 318 ? -12.119 -3.312 -7.244 1.00 94.12 318 LEU A N 1
ATOM 2474 C CA . LEU A 1 318 ? -12.825 -3.068 -8.497 1.00 94.12 318 LEU A CA 1
ATOM 2475 C C . LEU A 1 318 ? -14.215 -2.454 -8.288 1.00 94.12 318 LEU A C 1
ATOM 2477 O O . LEU A 1 318 ? -15.170 -2.791 -8.988 1.00 94.12 318 LEU A O 1
ATOM 2481 N N . GLY A 1 319 ? -14.315 -1.571 -7.291 1.00 92.00 319 GLY A N 1
ATOM 2482 C CA . GLY A 1 319 ? -15.466 -0.698 -7.092 1.00 92.00 319 GLY A CA 1
ATOM 2483 C C . GLY A 1 319 ? -15.409 0.503 -8.036 1.00 92.00 319 GLY A C 1
ATOM 2484 O O . GLY A 1 319 ? -14.324 0.978 -8.372 1.00 92.00 319 GLY A O 1
ATOM 2485 N N . SER A 1 320 ? -16.574 0.976 -8.463 1.00 92.75 320 SER A N 1
ATOM 2486 C CA . SER A 1 320 ? -16.733 2.097 -9.393 1.00 92.75 320 SER A CA 1
ATOM 2487 C C . SER A 1 320 ? -17.233 3.339 -8.666 1.00 92.75 320 SER A C 1
ATOM 2489 O O . SER A 1 320 ? -18.045 3.238 -7.747 1.00 92.75 320 SER A O 1
ATOM 2491 N N . VAL A 1 321 ? -16.752 4.502 -9.092 1.00 91.56 321 VAL A N 1
ATOM 2492 C CA . VAL A 1 321 ? -17.099 5.814 -8.528 1.00 91.56 321 VAL A CA 1
ATOM 2493 C C . VAL A 1 321 ? -18.007 6.577 -9.496 1.00 91.56 321 VAL A C 1
ATOM 2495 O O . VAL A 1 321 ? -17.918 6.374 -10.706 1.00 91.56 321 VAL A O 1
ATOM 2498 N N . ASP A 1 322 ? -18.902 7.427 -8.988 1.00 92.12 322 ASP A N 1
ATOM 2499 C CA . ASP A 1 322 ? -19.808 8.216 -9.837 1.00 92.12 322 ASP A CA 1
ATOM 2500 C C . ASP A 1 322 ? -19.055 9.413 -10.448 1.00 92.12 322 ASP A C 1
ATOM 2502 O O . ASP A 1 322 ? -18.895 10.465 -9.823 1.00 92.12 322 ASP A O 1
ATOM 2506 N N . LEU A 1 323 ? -18.536 9.220 -11.665 1.00 94.31 323 LEU A N 1
ATOM 2507 C CA . LEU A 1 323 ? -17.721 10.211 -12.369 1.00 94.31 323 LEU A CA 1
ATOM 2508 C C . LEU A 1 323 ? -18.531 11.427 -12.821 1.00 94.31 323 LEU A C 1
ATOM 2510 O O . LEU A 1 323 ? -17.974 12.511 -12.902 1.00 94.31 323 LEU A O 1
ATOM 2514 N N . GLU A 1 324 ? -19.832 11.286 -13.079 1.00 94.06 324 GLU A N 1
ATOM 2515 C CA . GLU A 1 324 ? -20.689 12.392 -13.529 1.00 94.06 324 GLU A CA 1
ATOM 2516 C C . GLU A 1 324 ? -20.891 13.408 -12.401 1.00 94.06 324 GLU A C 1
ATOM 2518 O O . GLU A 1 324 ? -20.782 14.624 -12.598 1.00 94.06 324 GLU A O 1
ATOM 2523 N N . ARG A 1 325 ? -21.101 12.907 -11.180 1.00 94.06 325 ARG A N 1
ATOM 2524 C CA . ARG A 1 325 ? -21.185 13.748 -9.985 1.00 94.06 325 ARG A CA 1
ATOM 2525 C C . ARG A 1 325 ? -19.841 14.406 -9.664 1.00 94.06 325 ARG A C 1
ATOM 2527 O O . ARG A 1 325 ? -19.805 15.609 -9.422 1.00 94.06 325 ARG A O 1
ATOM 2534 N N . LEU A 1 326 ? -18.731 13.666 -9.739 1.00 95.50 326 LEU A N 1
ATOM 2535 C CA . LEU A 1 326 ? -17.384 14.233 -9.558 1.00 95.50 326 LEU A CA 1
ATOM 2536 C C . LEU A 1 326 ? -17.035 15.284 -10.623 1.00 95.50 326 LEU A C 1
ATOM 2538 O O . LEU A 1 326 ? -16.473 16.325 -10.289 1.00 95.50 326 LEU A O 1
ATOM 2542 N N . HIS A 1 327 ? -17.403 15.044 -11.882 1.00 95.50 327 HIS A N 1
ATOM 2543 C CA . HIS A 1 327 ? -17.209 15.981 -12.987 1.00 95.50 327 HIS A CA 1
ATOM 2544 C C . HIS A 1 327 ? -17.986 17.283 -12.768 1.00 95.50 327 HIS A C 1
ATOM 2546 O O . HIS A 1 327 ? -17.448 18.373 -12.962 1.00 95.50 327 HIS A O 1
ATOM 2552 N N . THR A 1 328 ? -19.230 17.173 -12.295 1.00 95.81 328 THR A N 1
ATOM 2553 C CA . THR A 1 328 ? -20.066 18.329 -11.950 1.00 95.81 328 THR A CA 1
ATOM 2554 C C . THR A 1 328 ? -19.409 19.164 -10.849 1.00 95.81 328 THR A C 1
ATOM 2556 O O . THR A 1 328 ? -19.241 20.370 -11.013 1.00 95.81 328 THR A O 1
ATOM 2559 N N . LEU A 1 329 ? -18.930 18.524 -9.776 1.00 96.38 329 LEU A N 1
ATOM 2560 C CA . LEU A 1 329 ? -18.208 19.208 -8.696 1.00 96.38 329 LEU A CA 1
ATOM 2561 C C . LEU A 1 329 ? -16.911 19.865 -9.185 1.00 96.38 329 LEU A C 1
ATOM 2563 O O . LEU A 1 329 ? -16.586 20.973 -8.759 1.00 96.38 329 LEU A O 1
ATOM 2567 N N . ALA A 1 330 ? -16.185 19.216 -10.098 1.00 96.06 330 ALA A N 1
ATOM 2568 C CA . ALA A 1 330 ? -14.977 19.771 -10.708 1.00 96.06 330 ALA A CA 1
ATOM 2569 C C . ALA A 1 330 ? -15.264 21.034 -11.528 1.00 96.06 330 ALA A C 1
ATOM 2571 O O . ALA A 1 330 ? -14.462 21.971 -11.532 1.00 96.06 330 ALA A O 1
ATOM 2572 N N . ALA A 1 331 ? -16.411 21.084 -12.209 1.00 94.81 331 ALA A N 1
ATOM 2573 C CA . ALA A 1 331 ? -16.862 22.269 -12.926 1.00 94.81 331 ALA A CA 1
ATOM 2574 C C . ALA A 1 331 ? -17.317 23.385 -11.969 1.00 94.81 331 ALA A C 1
ATOM 2576 O O . ALA A 1 331 ? -16.901 24.528 -12.143 1.00 94.81 331 ALA A O 1
ATOM 2577 N N . GLU A 1 332 ? -18.115 23.058 -10.948 1.00 95.44 332 GLU A N 1
ATOM 2578 C CA . GLU A 1 332 ? -18.664 24.023 -9.982 1.00 95.44 332 GLU A CA 1
ATOM 2579 C C . GLU A 1 332 ? -17.593 24.665 -9.089 1.00 95.44 332 GLU A C 1
ATOM 2581 O O . GLU A 1 332 ? -17.665 25.858 -8.795 1.00 95.44 332 GLU A O 1
ATOM 2586 N N . HIS A 1 333 ? -16.589 23.889 -8.675 1.00 94.25 333 HIS A N 1
ATOM 2587 C CA . HIS A 1 333 ? -15.517 24.331 -7.775 1.00 94.25 333 HIS A CA 1
ATOM 2588 C C . HIS A 1 333 ? -14.172 24.560 -8.483 1.00 94.25 333 HIS A C 1
ATOM 2590 O O . HIS A 1 333 ? -13.143 24.732 -7.831 1.00 94.25 333 HIS A O 1
ATOM 2596 N N . GLU A 1 334 ? -14.184 24.560 -9.815 1.00 92.69 334 GLU A N 1
ATOM 2597 C CA . GLU A 1 334 ? -13.077 24.926 -10.702 1.00 92.69 334 GLU A CA 1
ATOM 2598 C C . GLU A 1 334 ? -11.756 24.135 -10.549 1.00 92.69 334 GLU A C 1
ATOM 2600 O O . GLU A 1 334 ? -10.730 24.553 -11.091 1.00 92.69 334 GLU A O 1
ATOM 2605 N N . PHE A 1 335 ? -11.753 22.949 -9.934 1.00 94.94 335 PHE A N 1
ATOM 2606 C CA . PHE A 1 335 ? -10.557 22.096 -9.828 1.00 94.94 335 PHE A CA 1
ATOM 2607 C C . PHE A 1 335 ? -10.370 21.160 -11.036 1.00 94.94 335 PHE A C 1
ATOM 2609 O O . PHE A 1 335 ? -11.322 20.868 -11.754 1.00 94.94 335 PHE A O 1
ATOM 2616 N N . LEU A 1 336 ? -9.137 20.681 -11.258 1.00 96.69 336 LEU A N 1
ATOM 2617 C CA . LEU A 1 336 ? -8.815 19.727 -12.332 1.00 96.69 336 LEU A CA 1
ATOM 2618 C C . LEU A 1 336 ? -9.241 18.297 -11.961 1.00 96.69 336 LEU A C 1
ATOM 2620 O O . LEU A 1 336 ? -8.868 17.816 -10.891 1.00 96.69 336 LEU A O 1
ATOM 2624 N N . PHE A 1 337 ? -9.939 17.583 -12.842 1.00 97.81 337 PHE A N 1
ATOM 2625 C CA . PHE A 1 337 ? -10.351 16.198 -12.610 1.00 97.81 337 PHE A CA 1
ATOM 2626 C C . PHE A 1 337 ? -9.571 15.194 -13.470 1.00 97.81 337 PHE A C 1
ATOM 2628 O O . PHE A 1 337 ? -9.649 15.210 -14.700 1.00 97.81 337 PHE A O 1
ATOM 2635 N N . VAL A 1 338 ? -8.834 14.299 -12.806 1.00 98.06 338 VAL A N 1
ATOM 2636 C CA . VAL A 1 338 ? -7.957 13.296 -13.423 1.00 98.06 338 VAL A CA 1
ATOM 2637 C C . VAL A 1 338 ? -8.454 11.884 -13.109 1.00 98.06 338 VAL A C 1
ATOM 2639 O O . VAL A 1 338 ? -8.653 11.535 -11.942 1.00 98.06 338 VAL A O 1
ATOM 2642 N N . VAL A 1 339 ? -8.595 11.054 -14.143 1.00 97.62 339 VAL A N 1
ATOM 2643 C CA . VAL A 1 339 ? -9.028 9.653 -14.025 1.00 97.62 339 VAL A CA 1
ATOM 2644 C C . VAL A 1 339 ? -7.949 8.718 -14.569 1.00 97.62 339 VAL A C 1
ATOM 2646 O O . VAL A 1 339 ? -7.458 8.913 -15.678 1.00 97.62 339 VAL A O 1
ATOM 2649 N N . ASP A 1 340 ? -7.581 7.696 -13.797 1.00 97.12 340 ASP A N 1
ATOM 2650 C CA . ASP A 1 340 ? -6.759 6.573 -14.259 1.00 97.12 340 ASP A CA 1
ATOM 2651 C C . ASP A 1 340 ? -7.659 5.428 -14.754 1.00 97.12 340 ASP A C 1
ATOM 2653 O O . ASP A 1 340 ? -8.429 4.857 -13.976 1.00 97.12 340 ASP A O 1
ATOM 2657 N N . ASP A 1 341 ? -7.580 5.105 -16.049 1.00 95.81 341 ASP A N 1
ATOM 2658 C CA . ASP A 1 341 ? -8.416 4.092 -16.715 1.00 95.81 341 ASP A CA 1
ATOM 2659 C C . ASP A 1 341 ? -7.697 2.748 -16.935 1.00 95.81 341 ASP A C 1
ATOM 2661 O O . ASP A 1 341 ? -8.244 1.835 -17.561 1.00 95.81 341 ASP A O 1
ATOM 2665 N N . THR A 1 342 ? -6.475 2.594 -16.410 1.00 95.75 342 THR A N 1
ATOM 2666 C CA . THR A 1 342 ? -5.563 1.472 -16.697 1.00 95.75 342 THR A CA 1
ATOM 2667 C C . THR A 1 342 ? -6.220 0.089 -16.573 1.00 95.75 342 THR A C 1
ATOM 2669 O O . THR A 1 342 ? -5.895 -0.841 -17.325 1.00 95.75 342 THR A O 1
ATOM 2672 N N . VAL A 1 343 ? -7.106 -0.085 -15.588 1.00 95.06 343 VAL A N 1
ATOM 2673 C CA . VAL A 1 343 ? -7.764 -1.366 -15.295 1.00 95.06 343 VAL A CA 1
ATOM 2674 C C . VAL A 1 343 ? -8.987 -1.595 -16.178 1.00 95.06 343 VAL A C 1
ATOM 2676 O O . VAL A 1 343 ? -9.163 -2.708 -16.675 1.00 95.06 343 VAL A O 1
ATOM 2679 N N . ALA A 1 344 ? -9.826 -0.575 -16.378 1.00 93.19 344 ALA A N 1
ATOM 2680 C CA . ALA A 1 344 ? -11.028 -0.707 -17.195 1.00 93.19 344 ALA A CA 1
ATOM 2681 C C . ALA A 1 344 ? -10.695 -0.839 -18.681 1.00 93.19 344 ALA A C 1
ATOM 2683 O O . ALA A 1 344 ? -11.282 -1.687 -19.356 1.00 93.19 344 ALA A O 1
ATOM 2684 N N . THR A 1 345 ? -9.708 -0.062 -19.142 1.00 95.88 345 THR A N 1
ATOM 2685 C CA . THR A 1 345 ? -9.345 0.202 -20.542 1.00 95.88 345 THR A CA 1
ATOM 2686 C C . THR A 1 345 ? -10.419 0.946 -21.331 1.00 95.88 345 THR A C 1
ATOM 2688 O O . THR A 1 345 ? -11.607 0.645 -21.215 1.00 95.88 345 THR A O 1
ATOM 2691 N N . SER A 1 346 ? -9.983 1.824 -22.233 1.00 95.38 346 SER A N 1
ATOM 2692 C CA . SER A 1 346 ? -10.837 2.550 -23.184 1.00 95.38 346 SER A CA 1
ATOM 2693 C C . SER A 1 346 ? -11.683 1.664 -24.111 1.00 95.38 346 SER A C 1
ATOM 2695 O O . SER A 1 346 ? -12.649 2.141 -24.705 1.00 95.38 346 SER A O 1
ATOM 2697 N N . VAL A 1 347 ? -11.359 0.369 -24.214 1.00 97.12 347 VAL A N 1
ATOM 2698 C CA . VAL A 1 347 ? -12.147 -0.624 -24.963 1.00 97.12 347 VAL A CA 1
ATOM 2699 C C . VAL A 1 347 ? -13.432 -0.986 -24.220 1.00 97.12 347 VAL A C 1
ATOM 2701 O O . VAL A 1 347 ? -14.476 -1.107 -24.845 1.00 97.12 347 VAL A O 1
ATOM 2704 N N . ASN A 1 348 ? -13.395 -1.142 -22.892 1.00 97.25 348 ASN A N 1
ATOM 2705 C CA . ASN A 1 348 ? -14.593 -1.525 -22.134 1.00 97.25 348 ASN A CA 1
ATOM 2706 C C . ASN A 1 348 ? -15.420 -0.325 -21.680 1.00 97.25 348 ASN A C 1
ATOM 2708 O O . ASN A 1 348 ? -16.623 -0.472 -21.471 1.00 97.25 348 ASN A O 1
ATOM 2712 N N . VAL A 1 349 ? -14.795 0.836 -21.477 1.00 96.75 349 VAL A N 1
ATOM 2713 C CA . VAL A 1 349 ? -15.449 2.014 -20.895 1.00 96.75 349 VAL A CA 1
ATOM 2714 C C . VAL A 1 349 ? -15.136 3.290 -21.666 1.00 96.75 349 VAL A C 1
ATOM 2716 O O . VAL A 1 349 ? -14.091 3.414 -22.300 1.00 96.75 349 VAL A O 1
ATOM 2719 N N . GLU A 1 350 ? -16.040 4.257 -21.578 1.00 95.06 350 GLU A N 1
ATOM 2720 C CA . GLU A 1 350 ? -15.861 5.617 -22.075 1.00 95.06 350 GLU A CA 1
ATOM 2721 C C . GLU A 1 350 ? -15.832 6.574 -20.884 1.00 95.06 350 GLU A C 1
ATOM 2723 O O . GLU A 1 350 ? -16.831 6.741 -20.189 1.00 95.06 350 GLU A O 1
ATOM 2728 N N . LEU A 1 351 ? -14.657 7.144 -20.603 1.00 95.25 351 LEU A N 1
ATOM 2729 C CA . LEU A 1 351 ? -14.447 8.009 -19.435 1.00 95.25 351 LEU A CA 1
ATOM 2730 C C . LEU A 1 351 ? -14.034 9.433 -19.811 1.00 95.25 351 LEU A C 1
ATOM 2732 O O . LEU A 1 351 ? -14.156 10.329 -18.979 1.00 95.25 351 LEU A O 1
ATOM 2736 N N . VAL A 1 352 ? -13.533 9.652 -21.034 1.00 95.56 352 VAL A N 1
ATOM 2737 C CA . VAL A 1 352 ? -12.921 10.931 -21.422 1.00 95.56 352 VAL A CA 1
ATOM 2738 C C . VAL A 1 352 ? -13.927 12.075 -21.364 1.00 95.56 352 VAL A C 1
ATOM 2740 O O . VAL A 1 352 ? -13.568 13.179 -20.974 1.00 95.56 352 VAL A O 1
ATOM 2743 N N . SER A 1 353 ? -15.201 11.806 -21.653 1.00 94.31 353 SER A N 1
ATOM 2744 C CA . SER A 1 353 ? -16.275 12.804 -21.588 1.00 94.31 353 SER A CA 1
ATOM 2745 C C . SER A 1 353 ? -16.634 13.230 -20.156 1.00 94.31 353 SER A C 1
ATOM 2747 O O . SER A 1 353 ? -17.366 14.200 -19.978 1.00 94.31 353 SER A O 1
ATOM 2749 N N . TYR A 1 354 ? -16.102 12.550 -19.135 1.00 95.56 354 TYR A N 1
ATOM 2750 C CA . TYR A 1 354 ? -16.417 12.772 -17.720 1.00 95.56 354 TYR A CA 1
ATOM 2751 C C . TYR A 1 354 ? -15.219 13.258 -16.896 1.00 95.56 354 TYR A C 1
ATOM 2753 O O . TYR A 1 354 ? -15.306 13.350 -15.675 1.00 95.56 354 TYR A O 1
ATOM 2761 N N . CYS A 1 355 ? -14.091 13.592 -17.519 1.00 96.81 355 CYS A N 1
ATOM 2762 C CA . CYS A 1 355 ? -12.934 14.155 -16.825 1.00 96.81 355 CYS A CA 1
ATOM 2763 C C . CYS A 1 355 ? -12.192 15.171 -17.696 1.00 96.81 355 CYS A C 1
ATOM 2765 O O . CYS A 1 355 ? -12.524 15.374 -18.863 1.00 96.81 355 CYS A O 1
ATOM 2767 N N . ASP A 1 356 ? -11.203 15.851 -17.117 1.00 97.81 356 ASP A N 1
ATOM 2768 C CA . ASP A 1 356 ? -10.337 16.761 -17.870 1.00 97.81 356 ASP A CA 1
ATOM 2769 C C . ASP A 1 356 ? -9.152 16.010 -18.487 1.00 97.81 356 ASP A C 1
ATOM 2771 O O . ASP A 1 356 ? -8.720 16.317 -19.601 1.00 97.81 356 ASP A O 1
ATOM 2775 N N . ILE A 1 357 ? -8.630 15.026 -17.747 1.00 98.12 357 ILE A N 1
ATOM 2776 C CA . ILE A 1 357 ? -7.453 14.242 -18.113 1.00 98.12 357 ILE A CA 1
ATOM 2777 C C . ILE A 1 357 ? -7.696 12.758 -17.836 1.00 98.12 357 ILE A C 1
ATOM 2779 O O . ILE A 1 357 ? -8.083 12.381 -16.725 1.00 98.12 357 ILE A O 1
ATOM 2783 N N . VAL A 1 358 ? -7.376 11.915 -18.819 1.00 98.31 358 VAL A N 1
ATOM 2784 C CA . VAL A 1 358 ? -7.235 10.465 -18.640 1.00 98.31 358 VAL A CA 1
ATOM 2785 C C . VAL A 1 358 ? -5.752 10.105 -18.600 1.00 98.31 358 VAL A C 1
ATOM 2787 O O . VAL A 1 358 ? -4.992 10.451 -19.506 1.00 98.31 358 VAL A O 1
ATOM 2790 N N . CYS A 1 359 ? -5.337 9.395 -17.554 1.00 98.12 359 CYS A N 1
ATOM 2791 C CA . CYS A 1 359 ? -4.004 8.816 -17.431 1.00 98.12 359 CYS A CA 1
ATOM 2792 C C . CYS A 1 359 ? -4.080 7.300 -17.623 1.00 98.12 359 CYS A C 1
ATOM 2794 O O . CYS A 1 359 ? -4.859 6.634 -16.950 1.00 98.12 359 CYS A O 1
ATOM 2796 N N . THR A 1 360 ? -3.215 6.736 -18.465 1.00 97.88 360 THR A N 1
ATOM 2797 C CA . THR A 1 360 ? -3.209 5.287 -18.729 1.00 97.88 360 THR A CA 1
ATOM 2798 C C . THR A 1 360 ? -1.806 4.718 -18.590 1.00 97.88 360 THR A C 1
ATOM 2800 O O . THR A 1 360 ? -0.843 5.235 -19.162 1.00 97.88 360 THR A O 1
ATOM 2803 N N . SER A 1 361 ? -1.649 3.595 -17.883 1.00 97.19 361 SER A N 1
ATOM 2804 C CA . SER A 1 361 ? -0.411 2.815 -17.923 1.00 97.19 361 SER A CA 1
ATOM 2805 C C . SER A 1 361 ? -0.395 1.871 -19.129 1.00 97.19 361 SER A C 1
ATOM 2807 O O . SER A 1 361 ? -0.886 0.742 -19.075 1.00 97.19 361 SER A O 1
ATOM 2809 N N . LEU A 1 362 ? 0.290 2.289 -20.195 1.00 98.12 362 LEU A N 1
ATOM 2810 C CA . LEU A 1 362 ? 0.468 1.488 -21.413 1.00 98.12 362 LEU A CA 1
ATOM 2811 C C . LEU A 1 362 ? 1.283 0.199 -21.185 1.00 98.12 362 LEU A C 1
ATOM 2813 O O . LEU A 1 362 ? 1.197 -0.751 -21.957 1.00 98.12 362 LEU A O 1
ATOM 2817 N N . THR A 1 363 ? 2.038 0.121 -20.084 1.00 96.69 363 THR A N 1
ATOM 2818 C CA . THR A 1 363 ? 2.758 -1.092 -19.648 1.00 96.69 363 THR A CA 1
ATOM 2819 C C . THR A 1 363 ? 1.852 -2.322 -19.488 1.00 96.69 363 THR A C 1
ATOM 2821 O O . THR A 1 363 ? 2.342 -3.450 -19.521 1.00 96.69 363 THR A O 1
ATOM 2824 N N . LYS A 1 364 ? 0.559 -2.108 -19.214 1.00 95.81 364 LYS A N 1
ATOM 2825 C CA . LYS A 1 364 ? -0.409 -3.155 -18.859 1.00 95.81 364 LYS A CA 1
ATOM 2826 C C . LYS A 1 364 ? -1.016 -3.768 -20.117 1.00 95.81 364 LYS A C 1
ATOM 2828 O O . LYS A 1 364 ? -0.279 -4.108 -21.037 1.00 95.81 364 LYS A O 1
ATOM 2833 N N . MET A 1 365 ? -2.344 -3.892 -20.170 1.00 96.12 365 MET A N 1
ATOM 2834 C CA . MET A 1 365 ? -3.038 -4.580 -21.254 1.00 96.12 365 MET A CA 1
ATOM 2835 C C . MET A 1 365 ? -2.781 -3.940 -22.623 1.00 96.12 365 MET A C 1
ATOM 2837 O O . MET A 1 365 ? -2.742 -4.666 -23.610 1.00 96.12 365 MET A O 1
ATOM 2841 N N . PHE A 1 366 ? -2.510 -2.630 -22.686 1.00 97.81 366 PHE A N 1
ATOM 2842 C CA . PHE A 1 366 ? -2.140 -1.952 -23.933 1.00 97.81 366 PHE A CA 1
ATOM 2843 C C . PHE A 1 366 ? -0.935 -2.613 -24.614 1.00 97.81 366 PHE A C 1
ATOM 2845 O O . PHE A 1 366 ? -1.039 -3.052 -25.753 1.00 97.81 366 PHE A O 1
ATOM 2852 N N . SER A 1 367 ? 0.167 -2.809 -23.886 1.00 97.00 367 SER A N 1
ATOM 2853 C CA . SER A 1 367 ? 1.306 -3.599 -24.363 1.00 97.00 367 SER A CA 1
ATOM 2854 C C . SER A 1 367 ? 1.035 -5.109 -24.334 1.00 97.00 367 SER A C 1
ATOM 2856 O O . SER A 1 367 ? 1.282 -5.809 -25.308 1.00 97.00 367 SER A O 1
ATOM 2858 N N . GLY A 1 368 ? 0.558 -5.655 -23.213 1.00 93.06 368 GLY A N 1
ATOM 2859 C CA . GLY A 1 368 ? 0.231 -7.078 -23.042 1.00 93.06 368 GLY A CA 1
ATOM 2860 C C . GLY A 1 368 ? 1.420 -8.045 -22.998 1.00 93.06 368 GLY A C 1
ATOM 2861 O O . GLY A 1 368 ? 1.393 -9.041 -22.272 1.00 93.06 368 GLY A O 1
ATOM 2862 N N . SER A 1 369 ? 2.507 -7.749 -23.708 1.00 92.56 369 SER A N 1
ATOM 2863 C CA . SER A 1 369 ? 3.691 -8.613 -23.818 1.00 92.56 369 SER A CA 1
ATOM 2864 C C . SER A 1 369 ? 4.580 -8.617 -22.569 1.00 92.56 369 SER A C 1
ATOM 2866 O O . SER A 1 369 ? 5.529 -9.393 -22.497 1.00 92.56 369 SER A O 1
ATOM 2868 N N . CYS A 1 370 ? 4.293 -7.766 -21.575 1.00 92.81 370 CYS A N 1
ATOM 2869 C CA . CYS A 1 370 ? 5.039 -7.670 -20.314 1.00 92.81 370 CYS A CA 1
ATOM 2870 C C . CYS A 1 370 ? 6.557 -7.428 -20.502 1.00 92.81 370 CYS A C 1
ATOM 2872 O O . CYS A 1 370 ? 7.372 -7.919 -19.723 1.00 92.81 370 CYS A O 1
ATOM 2874 N N . ASN A 1 371 ? 6.962 -6.661 -21.519 1.00 93.88 371 ASN A N 1
ATOM 2875 C CA . ASN A 1 371 ? 8.379 -6.427 -21.838 1.00 93.88 371 ASN A CA 1
ATOM 2876 C C . ASN A 1 371 ? 8.730 -4.982 -22.232 1.00 93.88 371 ASN A C 1
ATOM 2878 O O . ASN A 1 371 ? 9.842 -4.707 -22.688 1.00 93.88 371 ASN A O 1
ATOM 2882 N N . VAL A 1 372 ? 7.791 -4.053 -22.086 1.00 95.44 372 VAL A N 1
ATOM 2883 C CA . VAL A 1 372 ? 8.004 -2.629 -22.344 1.00 95.44 372 VAL A CA 1
ATOM 2884 C C . VAL A 1 372 ? 7.117 -1.821 -21.412 1.00 95.44 372 VAL A C 1
ATOM 2886 O O . VAL A 1 372 ? 6.000 -2.235 -21.095 1.00 95.44 372 VAL A O 1
ATOM 2889 N N . MET A 1 373 ? 7.634 -0.690 -20.941 1.00 95.50 373 MET A N 1
ATOM 2890 C CA . MET A 1 373 ? 6.879 0.258 -20.130 1.00 95.50 373 MET A CA 1
ATOM 2891 C C . MET A 1 373 ? 6.417 1.435 -20.986 1.00 95.50 373 MET A C 1
ATOM 2893 O O . MET A 1 373 ? 7.062 1.796 -21.971 1.00 95.50 373 MET A O 1
ATOM 2897 N N . GLY A 1 374 ? 5.292 2.020 -20.596 1.00 97.00 374 GLY A N 1
ATOM 2898 C CA . GLY A 1 374 ? 4.795 3.262 -21.167 1.00 97.00 374 GLY A CA 1
ATOM 2899 C C . GLY A 1 374 ? 3.642 3.825 -20.349 1.00 97.00 374 GLY A C 1
ATOM 2900 O O . GLY A 1 374 ? 3.055 3.136 -19.503 1.00 97.00 374 GLY A O 1
ATOM 2901 N N . GLY A 1 375 ? 3.341 5.091 -20.589 1.00 97.75 375 GLY A N 1
ATOM 2902 C CA . GLY A 1 375 ? 2.186 5.792 -20.053 1.00 97.75 375 GLY A CA 1
ATOM 2903 C C . GLY A 1 375 ? 1.680 6.826 -21.046 1.00 97.75 375 GLY A C 1
ATOM 2904 O O . GLY A 1 375 ? 2.447 7.285 -21.893 1.00 97.75 375 GLY A O 1
ATOM 2905 N N . SER A 1 376 ? 0.411 7.192 -20.932 1.00 98.25 376 SER A N 1
ATOM 2906 C CA . SER A 1 376 ? -0.180 8.278 -21.706 1.00 98.25 376 SER A CA 1
ATOM 2907 C C . SER A 1 376 ? -0.968 9.234 -20.826 1.00 98.25 376 SER A C 1
ATOM 2909 O O . SER A 1 376 ? -1.533 8.830 -19.808 1.00 98.25 376 SER A O 1
ATOM 2911 N N . ILE A 1 377 ? -1.003 10.491 -21.256 1.00 98.44 377 ILE A N 1
ATOM 2912 C CA . ILE A 1 377 ? -1.973 11.501 -20.835 1.00 98.44 377 ILE A CA 1
ATOM 2913 C C . ILE A 1 377 ? -2.832 11.798 -22.061 1.00 98.44 377 ILE A C 1
ATOM 2915 O O . ILE A 1 377 ? -2.282 12.134 -23.109 1.00 98.44 377 ILE A O 1
ATOM 2919 N N . ALA A 1 378 ? -4.148 11.685 -21.933 1.00 98.44 378 ALA A N 1
ATOM 2920 C CA . ALA A 1 378 ? -5.105 12.126 -22.937 1.00 98.44 378 ALA A CA 1
ATOM 2921 C C . ALA A 1 378 ? -5.921 13.294 -22.382 1.00 98.44 378 ALA A C 1
ATOM 2923 O O . ALA A 1 378 ? -6.431 13.224 -21.260 1.00 98.44 378 ALA A O 1
ATOM 2924 N N . LEU A 1 379 ? -6.026 14.368 -23.158 1.00 98.19 379 LEU A N 1
ATOM 2925 C CA . LEU A 1 379 ? -6.822 15.540 -22.806 1.00 98.19 379 LEU A CA 1
ATOM 2926 C C . LEU A 1 379 ? -8.222 15.430 -23.390 1.00 98.19 379 LEU A C 1
ATOM 2928 O O . LEU A 1 379 ? -8.360 15.089 -24.558 1.00 98.19 379 LEU A O 1
ATOM 2932 N N . ASN A 1 380 ? -9.239 15.779 -22.604 1.00 97.44 380 ASN A N 1
ATOM 2933 C CA . ASN A 1 380 ? -10.610 15.874 -23.092 1.00 97.44 380 ASN A CA 1
ATOM 2934 C C . ASN A 1 380 ? -10.815 17.183 -23.892 1.00 97.44 380 ASN A C 1
ATOM 2936 O O . ASN A 1 380 ? -10.804 18.255 -23.280 1.00 97.44 380 ASN A O 1
ATOM 2940 N N . PRO A 1 381 ? -11.075 17.137 -25.214 1.00 97.06 381 PRO A N 1
ATOM 2941 C CA . PRO A 1 381 ? -11.312 18.324 -26.046 1.00 97.06 381 PRO A CA 1
ATOM 2942 C C . PRO A 1 381 ? -12.533 19.152 -25.633 1.00 97.06 381 PRO A C 1
ATOM 2944 O O . PRO A 1 381 ? -12.593 20.350 -25.907 1.00 97.06 381 PRO A O 1
ATOM 2947 N N . GLN A 1 382 ? -13.503 18.533 -24.957 1.00 95.25 382 GLN A N 1
ATOM 2948 C CA . GLN A 1 382 ? -14.685 19.211 -24.423 1.00 95.25 382 GLN A CA 1
ATOM 2949 C C . GLN A 1 382 ? -14.466 19.809 -23.027 1.00 95.25 382 GLN A C 1
ATOM 2951 O O . GLN A 1 382 ? -15.339 20.522 -22.526 1.00 95.25 382 GLN A O 1
ATOM 2956 N N . SER A 1 383 ? -13.322 19.550 -22.386 1.00 95.69 383 SER A N 1
ATOM 2957 C CA . SER A 1 383 ? -13.021 20.129 -21.079 1.00 95.69 383 SER A CA 1
ATOM 2958 C C . SER A 1 383 ? -12.932 21.653 -21.164 1.00 95.69 383 SER A C 1
ATOM 2960 O O . SER A 1 383 ? -12.262 22.223 -22.029 1.00 95.69 383 SER A O 1
ATOM 2962 N N . ARG A 1 384 ? -13.513 22.330 -20.167 1.00 94.75 384 ARG A N 1
ATOM 2963 C CA . ARG A 1 384 ? -13.351 23.780 -19.958 1.00 94.75 384 ARG A CA 1
ATOM 2964 C C . ARG A 1 384 ? -11.884 24.201 -19.772 1.00 94.75 384 ARG A C 1
ATOM 2966 O O . ARG A 1 384 ? -11.566 25.374 -19.942 1.00 94.75 384 ARG A O 1
ATOM 2973 N N . LEU A 1 385 ? -11.010 23.267 -19.387 1.00 95.38 385 LEU A N 1
ATOM 2974 C CA . LEU A 1 385 ? -9.586 23.485 -19.133 1.00 95.38 385 LEU A CA 1
ATOM 2975 C C . LEU A 1 385 ? -8.691 23.037 -20.298 1.00 95.38 385 LEU A C 1
ATOM 2977 O O . LEU A 1 385 ? -7.472 23.168 -20.190 1.00 95.38 385 LEU A O 1
ATOM 2981 N N . PHE A 1 386 ? -9.258 22.542 -21.404 1.00 96.94 386 PHE A N 1
ATOM 2982 C CA . PHE A 1 386 ? -8.510 21.894 -22.484 1.00 96.94 386 PHE A CA 1
ATOM 2983 C C . PHE A 1 386 ? -7.328 22.723 -23.001 1.00 96.94 386 PHE A C 1
ATOM 2985 O O . PHE A 1 386 ? -6.191 22.258 -22.953 1.00 96.94 386 PHE A O 1
ATOM 2992 N N . SER A 1 387 ? -7.563 23.965 -23.444 1.00 96.44 387 SER A N 1
ATOM 2993 C CA . SER A 1 387 ? -6.499 24.811 -24.004 1.00 96.44 387 SER A CA 1
ATOM 2994 C C . SER A 1 387 ? -5.399 25.094 -22.982 1.00 96.44 387 SER A C 1
ATOM 2996 O O . SER A 1 387 ? -4.219 24.977 -23.292 1.00 96.44 387 SER A O 1
ATOM 2998 N N . THR A 1 388 ? -5.779 25.394 -21.737 1.00 95.62 388 THR A N 1
ATOM 2999 C CA . THR A 1 388 ? -4.829 25.675 -20.654 1.00 95.62 388 THR A CA 1
ATOM 3000 C C . THR A 1 388 ? -3.998 24.445 -20.302 1.00 95.62 388 THR A C 1
ATOM 3002 O O . THR A 1 388 ? -2.786 24.557 -20.138 1.00 95.62 388 THR A O 1
ATOM 3005 N N . MET A 1 389 ? -4.619 23.265 -20.197 1.00 96.44 389 MET A N 1
ATOM 3006 C CA . MET A 1 389 ? -3.896 22.024 -19.905 1.00 96.44 389 MET A CA 1
ATOM 3007 C C . MET A 1 389 ? -2.983 21.631 -21.062 1.00 96.44 389 MET A C 1
ATOM 3009 O O . MET A 1 389 ? -1.852 21.216 -20.822 1.00 96.44 389 MET A O 1
ATOM 3013 N N . LYS A 1 390 ? -3.439 21.811 -22.307 1.00 96.88 390 LYS A N 1
ATOM 3014 C CA . LYS A 1 390 ? -2.652 21.539 -23.511 1.00 96.88 390 LYS A CA 1
ATOM 3015 C C . LYS A 1 390 ? -1.411 22.422 -23.585 1.00 96.88 390 LYS A C 1
ATOM 3017 O O . LYS A 1 390 ? -0.326 21.898 -23.822 1.00 96.88 390 LYS A O 1
ATOM 3022 N N . ASP A 1 391 ? -1.545 23.719 -23.316 1.00 96.44 391 ASP A N 1
ATOM 3023 C CA . ASP A 1 391 ? -0.412 24.649 -23.289 1.00 96.44 391 ASP A CA 1
ATOM 3024 C C . ASP A 1 391 ? 0.580 24.292 -22.172 1.00 96.44 391 ASP A C 1
ATOM 3026 O O . ASP A 1 391 ? 1.769 24.125 -22.441 1.00 96.44 391 ASP A O 1
ATOM 3030 N N . LEU A 1 392 ? 0.102 24.068 -20.940 1.00 95.19 392 LEU A N 1
ATOM 3031 C CA . LEU A 1 392 ? 0.960 23.693 -19.806 1.00 95.19 392 LEU A CA 1
ATOM 3032 C C . LEU A 1 392 ? 1.690 22.363 -20.034 1.00 95.19 392 LEU A C 1
ATOM 3034 O O . LEU A 1 392 ? 2.878 22.246 -19.728 1.00 95.19 392 LEU A O 1
ATOM 3038 N N . LEU A 1 393 ? 1.003 21.361 -20.589 1.00 94.50 393 LEU A N 1
ATOM 3039 C CA . LEU A 1 393 ? 1.621 20.084 -20.929 1.00 94.50 393 LEU A CA 1
ATOM 3040 C C . LEU A 1 393 ? 2.651 20.250 -22.041 1.00 94.50 393 LEU A C 1
ATOM 3042 O O . LEU A 1 393 ? 3.744 19.717 -21.895 1.00 94.50 393 LEU A O 1
ATOM 3046 N N . LYS A 1 394 ? 2.372 21.022 -23.102 1.00 94.38 394 LYS A N 1
ATOM 3047 C CA . LYS A 1 394 ? 3.348 21.303 -24.171 1.00 94.38 394 LYS A CA 1
ATOM 3048 C C . LYS A 1 394 ? 4.573 22.055 -23.651 1.00 94.38 394 LYS A C 1
ATOM 3050 O O . LYS A 1 394 ? 5.694 21.704 -24.009 1.00 94.38 394 LYS A O 1
ATOM 3055 N N . GLU A 1 395 ? 4.387 23.041 -22.776 1.00 90.38 395 GLU A N 1
ATOM 3056 C CA . GLU A 1 395 ? 5.487 23.761 -22.126 1.00 90.38 395 GLU A CA 1
ATOM 3057 C C . GLU A 1 395 ? 6.321 22.843 -21.223 1.00 90.38 395 GLU A C 1
ATOM 3059 O O . GLU A 1 395 ? 7.551 22.956 -21.174 1.00 90.38 395 GLU A O 1
ATOM 3064 N N . GLY A 1 396 ? 5.662 21.938 -20.495 1.00 85.19 396 GLY A N 1
ATOM 3065 C CA . GLY A 1 396 ? 6.263 20.956 -19.595 1.00 85.19 396 GLY A CA 1
ATOM 3066 C C . GLY A 1 396 ? 6.885 19.745 -20.295 1.00 85.19 396 GLY A C 1
ATOM 3067 O O . GLY A 1 396 ? 7.770 19.111 -19.718 1.00 85.19 396 GLY A O 1
ATOM 3068 N N . PHE A 1 397 ? 6.456 19.433 -21.519 1.00 87.81 397 PHE A N 1
ATOM 3069 C CA . PHE A 1 397 ? 6.780 18.188 -22.203 1.00 87.81 397 PHE A CA 1
ATOM 3070 C C . PHE A 1 397 ? 8.278 18.064 -22.473 1.00 87.81 397 PHE A C 1
ATOM 3072 O O . PHE A 1 397 ? 8.960 18.990 -22.912 1.00 87.81 397 PHE A O 1
ATOM 3079 N N . THR A 1 398 ? 8.810 16.882 -22.195 1.00 84.69 398 THR A N 1
ATOM 3080 C CA . THR A 1 398 ? 10.150 16.488 -22.606 1.00 84.69 398 THR A CA 1
ATOM 3081 C C . THR A 1 398 ? 10.081 15.034 -23.012 1.00 84.69 398 THR A C 1
ATOM 3083 O O . THR A 1 398 ? 9.745 14.173 -22.195 1.00 84.69 398 THR A O 1
ATOM 3086 N N . ASP A 1 399 ? 10.398 14.767 -24.273 1.00 87.44 399 ASP A N 1
ATOM 3087 C CA . ASP A 1 399 ? 10.359 13.415 -24.796 1.00 87.44 399 ASP A CA 1
ATOM 3088 C C . ASP A 1 399 ? 11.500 12.582 -24.209 1.00 87.44 399 ASP A C 1
ATOM 3090 O O . ASP A 1 399 ? 12.655 12.638 -24.628 1.00 87.44 399 ASP A O 1
ATO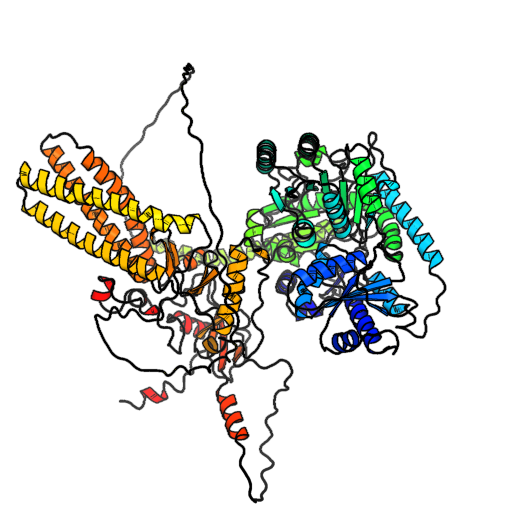M 3094 N N . THR A 1 400 ? 11.155 11.826 -23.175 1.00 91.00 400 THR A N 1
ATOM 3095 C CA . THR A 1 400 ? 12.054 10.890 -22.502 1.00 91.00 400 THR A CA 1
ATOM 3096 C C . THR A 1 400 ? 11.774 9.447 -22.907 1.00 91.00 400 THR A C 1
ATOM 3098 O O . THR A 1 400 ? 12.405 8.530 -22.367 1.00 91.00 400 THR A O 1
ATOM 3101 N N . TYR A 1 401 ? 10.844 9.221 -23.846 1.00 93.62 401 TYR A N 1
ATOM 3102 C CA . TYR A 1 401 ? 10.443 7.886 -24.255 1.00 93.62 401 TYR A CA 1
ATOM 3103 C C . TYR A 1 401 ? 11.472 7.303 -25.224 1.00 93.62 401 TYR A C 1
ATOM 3105 O O . TYR A 1 401 ? 11.618 7.737 -26.366 1.00 93.62 401 TYR A O 1
ATOM 3113 N N . PHE A 1 402 ? 12.226 6.315 -24.743 1.00 93.75 402 PHE A N 1
ATOM 3114 C CA . PHE A 1 402 ? 13.329 5.732 -25.494 1.00 93.75 402 PHE A CA 1
ATOM 3115 C C . PHE A 1 402 ? 12.852 5.123 -26.836 1.00 93.75 402 PHE A C 1
ATOM 3117 O O . PHE A 1 402 ? 11.900 4.339 -26.822 1.00 93.75 402 PHE A O 1
ATOM 3124 N N . PRO A 1 403 ? 13.517 5.409 -27.977 1.00 92.69 403 PRO A N 1
ATOM 3125 C CA . PRO A 1 403 ? 13.085 4.998 -29.317 1.00 92.69 403 PRO A CA 1
ATOM 3126 C C . PRO A 1 403 ? 12.726 3.517 -29.454 1.00 92.69 403 PRO A C 1
ATOM 3128 O O . PRO A 1 403 ? 11.640 3.179 -29.917 1.00 92.69 403 PRO A O 1
ATOM 3131 N N . MET A 1 404 ? 13.592 2.620 -28.970 1.00 93.06 404 MET A N 1
ATOM 3132 C CA . MET A 1 404 ? 13.327 1.177 -29.027 1.00 93.06 404 MET A CA 1
ATOM 3133 C C . MET A 1 404 ? 12.145 0.756 -28.151 1.00 93.06 404 MET A C 1
ATOM 3135 O O . MET A 1 404 ? 11.461 -0.208 -28.483 1.00 93.06 404 MET A O 1
ATOM 3139 N N . ASP A 1 405 ? 11.902 1.443 -27.030 1.00 95.88 405 ASP A N 1
ATOM 3140 C CA . ASP A 1 405 ? 10.718 1.172 -26.214 1.00 95.88 405 ASP A CA 1
ATOM 3141 C C . ASP A 1 405 ? 9.448 1.623 -26.957 1.00 95.88 405 ASP A C 1
ATOM 3143 O O . ASP A 1 405 ? 8.470 0.881 -26.979 1.00 95.88 405 ASP A O 1
ATOM 3147 N N . ALA A 1 406 ? 9.469 2.772 -27.641 1.00 96.75 406 ALA A N 1
ATOM 3148 C CA . ALA A 1 406 ? 8.334 3.248 -28.435 1.00 96.75 406 ALA A CA 1
ATOM 3149 C C . ALA A 1 406 ? 7.991 2.310 -29.611 1.00 96.75 406 ALA A C 1
ATOM 3151 O O . ALA A 1 406 ? 6.825 1.970 -29.804 1.00 96.75 406 ALA A O 1
ATOM 3152 N N . ILE A 1 407 ? 8.997 1.818 -30.343 1.00 97.00 407 ILE A N 1
ATOM 3153 C CA . ILE A 1 407 ? 8.803 0.856 -31.446 1.00 97.00 407 ILE A CA 1
ATOM 3154 C C . ILE A 1 407 ? 8.224 -0.468 -30.929 1.00 97.00 407 ILE A C 1
ATOM 3156 O O . ILE A 1 407 ? 7.296 -1.027 -31.514 1.00 97.00 407 ILE A O 1
ATOM 3160 N N . VAL A 1 408 ? 8.739 -0.981 -29.804 1.00 97.19 408 VAL A N 1
ATOM 3161 C CA . VAL A 1 408 ? 8.196 -2.201 -29.185 1.00 97.19 408 VAL A CA 1
ATOM 3162 C C . VAL A 1 408 ? 6.766 -1.974 -28.687 1.00 97.19 408 VAL A C 1
ATOM 3164 O O . VAL A 1 408 ? 5.935 -2.869 -28.827 1.00 97.19 408 VAL A O 1
ATOM 3167 N N . MET A 1 409 ? 6.459 -0.793 -28.141 1.00 98.12 409 MET A N 1
ATOM 3168 C CA . MET A 1 409 ? 5.110 -0.434 -27.696 1.00 98.12 409 MET A CA 1
ATOM 3169 C C . MET A 1 409 ? 4.108 -0.400 -28.854 1.00 98.12 409 MET A C 1
ATOM 3171 O O . MET A 1 409 ? 3.023 -0.968 -28.727 1.00 98.12 409 MET A O 1
ATOM 3175 N N . GLU A 1 410 ? 4.466 0.216 -29.982 1.00 98.00 410 GLU A N 1
ATOM 3176 C CA . GLU A 1 410 ? 3.625 0.249 -31.185 1.00 98.00 410 GLU A CA 1
ATOM 3177 C C . GLU A 1 410 ? 3.286 -1.168 -31.649 1.00 98.00 410 GLU A C 1
ATOM 3179 O O . GLU A 1 410 ? 2.105 -1.514 -31.746 1.00 98.00 410 GLU A O 1
ATOM 3184 N N . LYS A 1 411 ? 4.313 -2.012 -31.808 1.00 97.44 411 LYS A N 1
ATOM 3185 C CA . LYS A 1 411 ? 4.154 -3.399 -32.249 1.00 97.44 411 LYS A CA 1
ATOM 3186 C C . LYS A 1 411 ? 3.282 -4.219 -31.298 1.00 97.44 411 LYS A C 1
ATOM 3188 O O . LYS A 1 411 ? 2.444 -4.998 -31.741 1.00 97.44 411 LYS A O 1
ATOM 3193 N N . ASN A 1 412 ? 3.500 -4.072 -29.993 1.00 97.38 412 ASN A N 1
ATOM 3194 C CA . ASN A 1 412 ? 2.779 -4.816 -28.960 1.00 97.38 412 ASN A CA 1
ATOM 3195 C C . ASN A 1 412 ? 1.300 -4.409 -28.838 1.00 97.38 412 ASN A C 1
ATOM 3197 O O . ASN A 1 412 ? 0.473 -5.212 -28.409 1.00 97.38 412 ASN A O 1
ATOM 3201 N N . SER A 1 413 ? 0.963 -3.167 -29.188 1.00 97.56 413 SER A N 1
ATOM 3202 C CA . SER A 1 413 ? -0.397 -2.634 -29.042 1.00 97.56 413 SER A CA 1
ATOM 3203 C C . SER A 1 413 ? -1.272 -2.807 -30.285 1.00 97.56 413 SER A C 1
ATOM 3205 O O . SER A 1 413 ? -2.434 -2.412 -30.264 1.00 97.56 413 SER A O 1
ATOM 3207 N N . ALA A 1 414 ? -0.753 -3.420 -31.353 1.00 96.62 414 ALA A N 1
ATOM 3208 C CA . ALA A 1 414 ? -1.471 -3.602 -32.615 1.00 96.62 414 ALA A CA 1
ATOM 3209 C C . ALA A 1 414 ? -2.762 -4.435 -32.489 1.00 96.62 414 ALA A C 1
ATOM 3211 O O . ALA A 1 414 ? -3.705 -4.208 -33.238 1.00 96.62 414 ALA A O 1
ATOM 3212 N N . ASP A 1 415 ? -2.812 -5.380 -31.548 1.00 95.25 415 ASP A N 1
ATOM 3213 C CA . ASP A 1 415 ? -3.953 -6.268 -31.292 1.00 95.25 415 ASP A CA 1
ATOM 3214 C C . ASP A 1 415 ? -4.652 -5.986 -29.948 1.00 95.25 415 ASP A C 1
ATOM 3216 O O . ASP A 1 415 ? -5.360 -6.840 -29.413 1.00 95.25 415 ASP A O 1
ATOM 3220 N N . PHE A 1 416 ? -4.451 -4.789 -29.385 1.00 97.25 416 PHE A N 1
ATOM 3221 C CA . PHE A 1 416 ? -4.934 -4.416 -28.053 1.00 97.25 416 PHE A CA 1
ATOM 3222 C C . PHE A 1 416 ? -6.434 -4.677 -27.837 1.00 97.25 416 PHE A C 1
ATOM 3224 O O . PHE A 1 416 ? -6.798 -5.301 -26.840 1.00 97.25 416 PHE A O 1
ATOM 3231 N N . GLU A 1 417 ? -7.292 -4.247 -28.766 1.00 96.75 417 GLU A N 1
ATOM 3232 C CA . GLU A 1 417 ? -8.753 -4.379 -28.652 1.00 96.75 417 GLU A CA 1
ATOM 3233 C C . GLU A 1 417 ? -9.198 -5.843 -28.562 1.00 96.75 417 GLU A C 1
ATOM 3235 O O . GLU A 1 417 ? -9.879 -6.232 -27.611 1.00 96.75 417 GLU A O 1
ATOM 3240 N N . GLU A 1 418 ? -8.745 -6.688 -29.496 1.00 96.62 418 GLU A N 1
ATOM 3241 C CA . GLU A 1 418 ? -9.085 -8.118 -29.518 1.00 96.62 418 GLU A CA 1
ATOM 3242 C C . GLU A 1 418 ? -8.614 -8.822 -28.236 1.00 96.62 418 GLU A C 1
ATOM 3244 O O . GLU A 1 418 ? -9.326 -9.671 -27.678 1.00 96.62 418 GLU A O 1
ATOM 3249 N N . ARG A 1 419 ? -7.440 -8.432 -27.718 1.00 96.69 419 ARG A N 1
ATOM 3250 C CA . ARG A 1 419 ? -6.912 -8.966 -26.459 1.00 96.69 419 ARG A CA 1
ATOM 3251 C C . ARG A 1 419 ? -7.755 -8.556 -25.259 1.00 96.69 419 ARG A C 1
ATOM 3253 O O . ARG A 1 419 ? -8.036 -9.411 -24.420 1.00 96.69 419 ARG A O 1
ATOM 3260 N N . VAL A 1 420 ? -8.186 -7.296 -25.172 1.00 97.56 420 VAL A N 1
ATOM 3261 C CA . VAL A 1 420 ? -9.059 -6.835 -24.081 1.00 97.56 420 VAL A CA 1
ATOM 3262 C C . VAL A 1 420 ? -10.401 -7.555 -24.109 1.00 97.56 420 VAL A C 1
ATOM 3264 O O . VAL A 1 420 ? -10.847 -8.023 -23.059 1.00 97.56 420 VAL A O 1
ATOM 3267 N N . ILE A 1 421 ? -11.027 -7.682 -25.280 1.00 96.69 421 ILE A N 1
ATOM 3268 C CA . ILE A 1 421 ? -12.317 -8.365 -25.435 1.00 96.69 421 ILE A CA 1
ATOM 3269 C C . ILE A 1 421 ? -12.195 -9.817 -24.960 1.00 96.69 421 ILE A C 1
ATOM 3271 O O . ILE A 1 421 ? -12.956 -10.265 -24.099 1.00 96.69 421 ILE A O 1
ATOM 3275 N N . THR A 1 422 ? -11.182 -10.534 -25.453 1.00 96.75 422 THR A N 1
ATOM 3276 C CA . THR A 1 422 ? -10.930 -11.935 -25.084 1.00 96.75 422 THR A CA 1
ATOM 3277 C C . THR A 1 422 ? -10.655 -12.083 -23.585 1.00 96.75 422 THR A C 1
ATOM 3279 O O . THR A 1 422 ? -11.268 -12.916 -22.915 1.00 96.75 422 THR A O 1
ATOM 3282 N N . ALA A 1 423 ? -9.770 -11.252 -23.030 1.00 97.31 423 ALA A N 1
ATOM 3283 C CA . ALA A 1 423 ? -9.423 -11.294 -21.613 1.00 97.31 423 ALA A CA 1
ATOM 3284 C C . ALA A 1 423 ? -10.615 -10.937 -20.711 1.00 97.31 423 ALA A C 1
ATOM 3286 O O . ALA A 1 423 ? -10.771 -11.528 -19.643 1.00 97.31 423 ALA A O 1
ATOM 3287 N N . SER A 1 424 ? -11.485 -10.021 -21.147 1.00 97.06 424 SER A N 1
ATOM 3288 C CA . SER A 1 424 ? -12.688 -9.640 -20.401 1.00 97.06 424 SER A CA 1
ATOM 3289 C C . SER A 1 424 ? -13.713 -10.776 -20.368 1.00 97.06 424 SER A C 1
ATOM 3291 O O . SER A 1 424 ? -14.229 -11.101 -19.301 1.00 97.06 424 SER A O 1
ATOM 3293 N N . GLN A 1 425 ? -13.935 -11.458 -21.496 1.00 96.56 425 GLN A N 1
ATOM 3294 C CA . GLN A 1 425 ? -14.787 -12.654 -21.555 1.00 96.56 425 GLN A CA 1
ATOM 3295 C C . GLN A 1 425 ? -14.246 -13.787 -20.669 1.00 96.56 425 GLN A C 1
ATOM 3297 O O . GLN A 1 425 ? -15.000 -14.439 -19.942 1.00 96.56 425 GLN A O 1
ATOM 3302 N N . ASN A 1 426 ? -12.929 -14.008 -20.701 1.00 97.00 426 ASN A N 1
ATOM 3303 C CA . ASN A 1 426 ? -12.264 -14.994 -19.854 1.00 97.00 426 ASN A CA 1
ATOM 3304 C C . ASN A 1 426 ? -12.394 -14.644 -18.362 1.00 97.00 426 ASN A C 1
ATOM 3306 O O . ASN A 1 426 ? -12.682 -15.522 -17.546 1.00 97.00 426 ASN A O 1
ATOM 3310 N N . ALA A 1 427 ? -12.206 -13.372 -17.996 1.00 97.75 427 ALA A N 1
ATOM 3311 C CA . ALA A 1 427 ? -12.310 -12.902 -16.618 1.00 97.75 427 ALA A CA 1
ATOM 3312 C C . ALA A 1 427 ? -13.728 -13.031 -16.065 1.00 97.75 427 ALA A C 1
ATOM 3314 O O . ALA A 1 427 ? -13.899 -13.509 -14.944 1.00 97.75 427 ALA A O 1
ATOM 3315 N N . GLU A 1 428 ? -14.737 -12.677 -16.858 1.00 96.44 428 GLU A N 1
ATOM 3316 C CA . GLU A 1 428 ? -16.140 -12.831 -16.481 1.00 96.44 428 GLU A CA 1
ATOM 3317 C C . GLU A 1 428 ? -16.482 -14.301 -16.205 1.00 96.44 428 GLU A C 1
ATOM 3319 O O . GLU A 1 428 ? -17.023 -14.636 -15.150 1.00 96.44 428 GLU A O 1
ATOM 3324 N N . ARG A 1 429 ? -16.063 -15.207 -17.095 1.00 95.31 429 ARG A N 1
ATOM 3325 C CA . ARG A 1 429 ? -16.260 -16.652 -16.922 1.00 95.31 429 ARG A CA 1
ATOM 3326 C C . ARG A 1 429 ? -15.537 -17.207 -15.692 1.00 95.31 429 ARG A C 1
ATOM 3328 O O . ARG A 1 429 ? -16.093 -18.035 -14.959 1.00 95.31 429 ARG A O 1
ATOM 3335 N N . ALA A 1 430 ? -14.305 -16.760 -15.450 1.00 96.44 430 ALA A N 1
ATOM 3336 C CA . ALA A 1 430 ? -13.549 -17.132 -14.261 1.00 96.44 430 ALA A CA 1
ATOM 3337 C C . ALA A 1 430 ? -14.254 -16.633 -12.990 1.00 96.44 430 ALA A C 1
ATOM 3339 O O . ALA A 1 430 ? -14.443 -17.411 -12.054 1.00 96.44 430 ALA A O 1
ATOM 3340 N N . ALA A 1 431 ? -14.711 -15.378 -12.968 1.00 97.25 431 ALA A N 1
ATOM 3341 C CA . ALA A 1 431 ? -15.454 -14.802 -11.850 1.00 97.25 431 ALA A CA 1
ATOM 3342 C C . ALA A 1 431 ? -16.736 -15.595 -11.542 1.00 97.25 431 ALA A C 1
ATOM 3344 O O . ALA A 1 431 ? -16.992 -15.918 -10.379 1.00 97.25 431 ALA A O 1
ATOM 3345 N N . ASP A 1 432 ? -17.498 -15.975 -12.570 1.00 94.56 432 ASP A N 1
ATOM 3346 C CA . ASP A 1 432 ? -18.715 -16.778 -12.420 1.00 94.56 432 ASP A CA 1
ATOM 3347 C C . ASP A 1 432 ? -18.416 -18.179 -11.862 1.00 94.56 432 ASP A C 1
ATOM 3349 O O . ASP A 1 432 ? -19.109 -18.656 -10.959 1.00 94.56 432 ASP A O 1
ATOM 3353 N N . THR A 1 433 ? -17.332 -18.812 -12.320 1.00 94.75 433 THR A N 1
ATOM 3354 C CA . THR A 1 433 ? -16.871 -20.108 -11.790 1.00 94.75 433 THR A CA 1
ATOM 3355 C C . THR A 1 433 ? -16.463 -20.011 -10.315 1.00 94.75 433 THR A C 1
ATOM 3357 O O . THR A 1 433 ? -16.760 -20.908 -9.524 1.00 94.75 433 THR A O 1
ATOM 3360 N N . LEU A 1 434 ? -15.809 -18.916 -9.921 1.00 96.69 434 LEU A N 1
ATOM 3361 C CA . LEU A 1 434 ? -15.325 -18.693 -8.556 1.00 96.69 434 LEU A CA 1
ATOM 3362 C C . LEU A 1 434 ? -16.466 -18.426 -7.557 1.00 96.69 434 LEU A C 1
ATOM 3364 O O . LEU A 1 434 ? -16.442 -18.962 -6.449 1.00 96.69 434 LEU A O 1
ATOM 3368 N N . ARG A 1 435 ? -17.481 -17.631 -7.933 1.00 94.62 435 ARG A N 1
ATOM 3369 C CA . ARG A 1 435 ? -18.581 -17.203 -7.038 1.00 94.62 435 ARG A CA 1
ATOM 3370 C C . ARG A 1 435 ? -19.410 -18.344 -6.461 1.00 94.62 435 ARG A C 1
ATOM 3372 O O . ARG A 1 435 ? -19.906 -18.235 -5.344 1.00 94.62 435 ARG A O 1
ATOM 3379 N N . GLY A 1 436 ? -19.569 -19.432 -7.209 1.00 84.31 436 GLY A N 1
ATOM 3380 C CA . GLY A 1 436 ? -20.350 -20.591 -6.776 1.00 84.31 436 GLY A CA 1
ATOM 3381 C C . GLY A 1 436 ? -19.608 -21.540 -5.831 1.00 84.31 436 GLY A C 1
ATOM 3382 O O . GLY A 1 436 ? -20.201 -22.508 -5.351 1.00 84.31 436 GLY A O 1
ATOM 3383 N N . HIS A 1 437 ? -18.315 -21.320 -5.576 1.00 95.88 437 HIS A N 1
ATOM 3384 C CA . HIS A 1 437 ? -17.480 -22.319 -4.921 1.00 95.88 437 HIS A CA 1
ATOM 3385 C C . HIS A 1 437 ? -17.456 -22.197 -3.390 1.00 95.88 437 HIS A C 1
ATOM 3387 O O . HIS A 1 437 ? -17.296 -21.121 -2.820 1.00 95.88 437 HIS A O 1
ATOM 3393 N N . ALA A 1 438 ? -17.535 -23.334 -2.689 1.00 94.00 438 ALA A N 1
ATOM 3394 C CA . ALA A 1 438 ? -17.717 -23.374 -1.235 1.00 94.00 438 ALA A CA 1
ATOM 3395 C C . ALA A 1 438 ? -16.575 -22.735 -0.419 1.00 94.00 438 ALA A C 1
ATOM 3397 O O . ALA A 1 438 ? -16.834 -22.282 0.699 1.00 94.00 438 ALA A O 1
ATOM 3398 N N . SER A 1 439 ? -15.347 -22.702 -0.949 1.00 95.31 439 SER A N 1
ATOM 3399 C CA . SER A 1 439 ? -14.173 -22.101 -0.287 1.00 95.31 439 SER A CA 1
ATOM 3400 C C . SER A 1 439 ? -14.043 -20.589 -0.492 1.00 95.31 439 SER A C 1
ATOM 3402 O O . SER A 1 439 ? -13.298 -19.941 0.245 1.00 95.31 439 SER A O 1
ATOM 3404 N N . VAL A 1 440 ? -14.748 -20.028 -1.477 1.00 96.69 440 VAL A N 1
ATOM 3405 C CA . VAL A 1 440 ? -14.707 -18.599 -1.804 1.00 96.69 440 VAL A CA 1
ATOM 3406 C C . VAL A 1 440 ? -15.724 -17.863 -0.935 1.00 96.69 440 VAL A C 1
ATOM 3408 O O . VAL A 1 440 ? -16.833 -18.351 -0.714 1.00 96.69 440 VAL A O 1
ATOM 3411 N N . ASP A 1 441 ? -15.316 -16.723 -0.385 1.00 95.62 441 ASP A N 1
ATOM 3412 C CA . ASP A 1 441 ? -16.184 -15.827 0.383 1.00 95.62 441 ASP A CA 1
ATOM 3413 C C . ASP A 1 441 ? -16.737 -14.717 -0.515 1.00 95.62 441 ASP A C 1
ATOM 3415 O O . ASP A 1 441 ? -17.948 -14.538 -0.614 1.00 95.62 441 ASP A O 1
ATOM 3419 N N . GLN A 1 442 ? -15.851 -14.024 -1.234 1.00 95.94 442 GLN A N 1
ATOM 3420 C CA . GLN A 1 442 ? -16.225 -12.921 -2.111 1.00 95.94 442 GLN A CA 1
ATOM 3421 C C . GLN A 1 442 ? -15.327 -12.868 -3.349 1.00 95.94 442 GLN A C 1
ATOM 3423 O O . GLN A 1 442 ? -14.115 -13.069 -3.266 1.00 95.94 442 GLN A O 1
ATOM 3428 N N . VAL A 1 443 ? -15.935 -12.571 -4.501 1.00 97.38 443 VAL A N 1
ATOM 3429 C CA . VAL A 1 443 ? -15.235 -12.276 -5.758 1.00 97.38 443 VAL A CA 1
ATOM 3430 C C . VAL A 1 443 ? -15.482 -10.819 -6.114 1.00 97.38 443 VAL A C 1
ATOM 3432 O O . VAL A 1 443 ? -16.617 -10.425 -6.396 1.00 97.38 443 VAL A O 1
ATOM 3435 N N . TYR A 1 444 ? -14.409 -10.042 -6.120 1.00 97.19 444 TYR A N 1
ATOM 3436 C CA . TYR A 1 444 ? -14.388 -8.652 -6.539 1.00 97.19 444 TYR A CA 1
ATOM 3437 C C . TYR A 1 444 ? -14.128 -8.595 -8.045 1.00 97.19 444 TYR A C 1
ATOM 3439 O O . TYR A 1 444 ? -13.034 -8.909 -8.510 1.00 97.19 444 TYR A O 1
ATOM 3447 N N . TYR A 1 445 ? -15.165 -8.234 -8.792 1.00 97.69 445 TYR A N 1
ATOM 3448 C CA . TYR A 1 445 ? -15.177 -8.034 -10.241 1.00 97.69 445 TYR A CA 1
ATOM 3449 C C . TYR A 1 445 ? -16.323 -7.060 -10.552 1.00 97.69 445 TYR A C 1
ATOM 3451 O O . TYR A 1 445 ? -17.352 -7.201 -9.881 1.00 97.69 445 TYR A O 1
ATOM 3459 N N . PRO A 1 446 ? -16.202 -6.097 -11.491 1.00 96.44 446 PRO A N 1
ATOM 3460 C CA . PRO A 1 446 ? -17.206 -5.038 -11.632 1.00 96.44 446 PRO A CA 1
ATOM 3461 C C . PRO A 1 446 ? -18.628 -5.576 -11.846 1.00 96.44 446 PRO A C 1
ATOM 3463 O O . PRO A 1 446 ? -19.551 -5.156 -11.150 1.00 96.44 446 PRO A O 1
ATOM 3466 N N . LYS A 1 447 ? -18.800 -6.604 -12.690 1.00 95.62 447 LYS A N 1
ATOM 3467 C CA . LYS A 1 447 ? -20.053 -7.373 -12.751 1.00 95.62 447 LYS A CA 1
ATOM 3468 C C . LYS A 1 447 ? -20.238 -8.146 -11.455 1.00 95.62 447 LYS A C 1
ATOM 3470 O O . LYS A 1 447 ? -19.454 -9.054 -11.206 1.00 95.62 447 LYS A O 1
ATOM 3475 N N . GLY A 1 448 ? -21.274 -7.861 -10.673 1.00 92.06 448 GLY A N 1
ATOM 3476 C CA . GLY A 1 448 ? -21.552 -8.459 -9.363 1.00 92.06 448 GLY A CA 1
ATOM 3477 C C . GLY A 1 448 ? -20.946 -7.702 -8.175 1.00 92.06 448 GLY A C 1
ATOM 3478 O O . GLY A 1 448 ? -21.084 -8.156 -7.040 1.00 92.06 448 GLY A O 1
ATOM 3479 N N . ASN A 1 449 ? -20.274 -6.570 -8.410 1.00 92.56 449 ASN A N 1
ATOM 3480 C CA . ASN A 1 449 ? -19.865 -5.644 -7.354 1.00 92.56 449 ASN A CA 1
ATOM 3481 C C . ASN A 1 449 ? -21.087 -4.838 -6.854 1.00 92.56 449 ASN A C 1
ATOM 3483 O O . ASN A 1 449 ? -21.966 -4.538 -7.662 1.00 92.56 449 ASN A O 1
ATOM 3487 N N . PRO A 1 450 ? -21.147 -4.407 -5.576 1.00 91.19 450 PRO A N 1
ATOM 3488 C CA . PRO A 1 450 ? -22.181 -3.474 -5.106 1.00 91.19 450 PRO A CA 1
ATOM 3489 C C . PRO A 1 450 ? -22.317 -2.182 -5.929 1.00 91.19 450 PRO A C 1
ATOM 3491 O O . PRO A 1 450 ? -23.370 -1.558 -5.918 1.00 91.19 450 PRO A O 1
ATOM 3494 N N . THR A 1 451 ? -21.260 -1.788 -6.643 1.00 92.62 451 THR A N 1
ATOM 3495 C CA . THR A 1 451 ? -21.223 -0.610 -7.525 1.00 92.62 451 THR A CA 1
ATOM 3496 C C . THR A 1 451 ? -21.372 -0.956 -9.013 1.00 92.62 451 THR A C 1
ATOM 3498 O O . THR A 1 451 ? -21.049 -0.129 -9.863 1.00 92.62 451 THR A O 1
ATOM 3501 N N . GLN A 1 452 ? -21.860 -2.159 -9.356 1.00 95.38 452 GLN A N 1
ATOM 3502 C CA . GLN A 1 452 ? -22.043 -2.581 -10.752 1.00 95.38 452 GLN A CA 1
ATOM 3503 C C . GLN A 1 452 ? -22.861 -1.560 -11.549 1.00 95.38 452 GLN A C 1
ATOM 3505 O O . GLN A 1 452 ? -22.439 -1.180 -12.634 1.00 95.38 452 GLN A O 1
ATOM 3510 N N . ASP A 1 453 ? -23.977 -1.075 -10.998 1.00 95.56 453 ASP A N 1
ATOM 3511 C CA . ASP A 1 453 ? -24.861 -0.125 -11.686 1.00 95.56 453 ASP A CA 1
ATOM 3512 C C . ASP A 1 453 ? -24.136 1.168 -12.092 1.00 95.56 453 ASP A C 1
ATOM 3514 O O . ASP A 1 453 ? -24.488 1.781 -13.095 1.00 95.56 453 ASP A O 1
ATOM 3518 N N . ILE A 1 454 ? -23.104 1.574 -11.340 1.00 94.50 454 ILE A N 1
ATOM 3519 C CA . ILE A 1 454 ? -22.251 2.718 -11.685 1.00 94.50 454 ILE A CA 1
ATOM 3520 C C . ILE A 1 454 ? -21.331 2.351 -12.853 1.00 94.50 454 ILE A C 1
ATOM 3522 O O . ILE A 1 454 ? -21.212 3.133 -13.790 1.00 94.50 454 ILE A O 1
ATOM 3526 N N . TYR A 1 455 ? -20.718 1.162 -12.835 1.00 96.19 455 TYR A N 1
ATOM 3527 C CA . TYR A 1 455 ? -19.883 0.686 -13.945 1.00 96.19 455 TYR A CA 1
ATOM 3528 C C . TYR A 1 455 ? -20.654 0.643 -15.268 1.00 96.19 455 TYR A C 1
ATOM 3530 O O . TYR A 1 455 ? -20.155 1.108 -16.290 1.00 96.19 455 TYR A O 1
ATOM 3538 N N . GLU A 1 456 ? -21.888 0.134 -15.242 1.00 96.06 456 GLU A N 1
ATOM 3539 C CA . GLU A 1 456 ? -22.749 0.019 -16.427 1.00 96.06 456 GLU A CA 1
ATOM 3540 C C . GLU A 1 456 ? -23.021 1.363 -17.111 1.00 96.06 456 GLU A C 1
ATOM 3542 O O . GLU A 1 456 ? -23.213 1.385 -18.323 1.00 96.06 456 GLU A O 1
ATOM 3547 N N . LYS A 1 457 ? -23.012 2.482 -16.369 1.00 95.62 457 LYS A N 1
ATOM 3548 C CA . LYS A 1 457 ? -23.212 3.821 -16.950 1.00 95.62 457 LYS A CA 1
ATOM 3549 C C . LYS A 1 457 ? -22.112 4.194 -17.944 1.00 95.62 457 LYS A C 1
ATOM 3551 O O . LYS A 1 457 ? -22.397 4.860 -18.931 1.00 95.62 457 LYS A O 1
ATOM 3556 N N . TYR A 1 458 ? -20.878 3.780 -17.665 1.00 95.75 458 TYR A N 1
ATOM 3557 C CA . TYR A 1 458 ? -19.690 4.151 -18.442 1.00 95.75 458 TYR A CA 1
ATOM 3558 C C . TYR A 1 458 ? -19.220 3.034 -19.373 1.00 95.75 458 TYR A C 1
ATOM 3560 O O . TYR A 1 458 ? -18.337 3.234 -20.204 1.00 95.75 458 TYR A O 1
ATOM 3568 N N . LYS A 1 459 ? -19.786 1.836 -19.226 1.00 96.19 459 LYS A N 1
ATOM 3569 C CA . LYS A 1 459 ? -19.461 0.671 -20.038 1.00 96.19 459 LYS A CA 1
ATOM 3570 C C . LYS A 1 459 ? -19.922 0.877 -21.481 1.00 96.19 459 LYS A C 1
ATOM 3572 O O . LYS A 1 459 ? -21.077 1.215 -21.741 1.00 96.19 459 LYS A O 1
ATOM 3577 N N . ARG A 1 460 ? -19.038 0.603 -22.440 1.00 94.94 460 ARG A N 1
ATOM 3578 C CA . ARG A 1 460 ? -19.370 0.658 -23.865 1.00 94.94 460 ARG A CA 1
ATOM 3579 C C . ARG A 1 460 ? -20.413 -0.423 -24.217 1.00 94.94 460 ARG A C 1
ATOM 3581 O O . ARG A 1 460 ? -20.362 -1.542 -23.680 1.00 94.94 460 ARG A O 1
ATOM 3588 N N . PRO A 1 461 ? -21.388 -0.125 -25.098 1.00 91.44 461 PRO A N 1
ATOM 3589 C CA . PRO A 1 461 ? -22.422 -1.085 -25.473 1.00 91.44 461 PRO A CA 1
ATOM 3590 C C . PRO A 1 461 ? -21.829 -2.376 -26.048 1.00 91.44 461 PRO A C 1
ATOM 3592 O O . PRO A 1 461 ? -21.070 -2.336 -27.006 1.00 91.44 461 PRO A O 1
ATOM 3595 N N . GLY A 1 462 ? -22.207 -3.528 -25.486 1.00 85.69 462 GLY A N 1
ATOM 3596 C CA . GLY A 1 462 ? -21.740 -4.842 -25.953 1.00 85.69 462 GLY A CA 1
ATOM 3597 C C . GLY A 1 462 ? -20.374 -5.296 -25.424 1.00 85.69 462 GLY A C 1
ATOM 3598 O O . GLY A 1 462 ? -20.046 -6.465 -25.602 1.00 85.69 462 GLY A O 1
ATOM 3599 N N . GLU A 1 463 ? -19.634 -4.435 -24.720 1.00 92.62 463 GLU A N 1
ATOM 3600 C CA . GLU A 1 463 ? -18.280 -4.745 -24.230 1.00 92.62 463 GLU A CA 1
ATOM 3601 C C . GLU A 1 463 ? -18.272 -5.458 -22.865 1.00 92.62 463 GLU A C 1
ATOM 3603 O O . GLU A 1 463 ? -19.331 -5.801 -22.334 1.00 92.62 463 GLU A O 1
ATOM 3608 N N . GLY A 1 464 ? -17.094 -5.747 -22.302 1.00 92.19 464 GLY A N 1
ATOM 3609 C CA . GLY A 1 464 ? -16.927 -6.510 -21.057 1.00 92.19 464 GLY A CA 1
ATOM 3610 C C . GLY A 1 464 ? -16.761 -5.655 -19.792 1.00 92.19 464 GLY A C 1
ATOM 3611 O O . GLY A 1 464 ? -16.993 -4.450 -19.796 1.00 92.19 464 GLY A O 1
ATOM 3612 N N . TYR A 1 465 ? -16.347 -6.292 -18.690 1.00 96.06 465 TYR A N 1
ATOM 3613 C CA . TYR A 1 465 ? -16.087 -5.640 -17.390 1.00 96.06 465 TYR A CA 1
ATOM 3614 C C . TYR A 1 465 ? -14.594 -5.615 -17.023 1.00 96.06 465 TYR A C 1
ATOM 3616 O O . TYR A 1 465 ? -14.222 -5.526 -15.850 1.00 96.06 465 TYR A O 1
ATOM 3624 N N . GLY A 1 466 ? -13.719 -5.732 -18.023 1.00 95.62 466 GLY A N 1
ATOM 3625 C CA . GLY A 1 466 ? -12.275 -5.798 -17.830 1.00 95.62 466 GLY A CA 1
ATOM 3626 C C . GLY A 1 466 ? -11.750 -7.189 -17.480 1.00 95.62 466 GLY A C 1
ATOM 3627 O O . GLY A 1 466 ? -12.487 -8.168 -17.360 1.00 95.62 466 GLY A O 1
ATOM 3628 N N . TYR A 1 467 ? -10.430 -7.256 -17.323 1.00 96.88 467 TYR A N 1
ATOM 3629 C CA . TYR A 1 467 ? -9.634 -8.489 -17.265 1.00 96.88 467 TYR A CA 1
ATOM 3630 C C . TYR A 1 467 ? -9.098 -8.828 -15.863 1.00 96.88 467 TYR A C 1
ATOM 3632 O O . TYR A 1 467 ? -8.372 -9.806 -15.685 1.00 96.88 467 TYR A O 1
ATOM 3640 N N . LEU A 1 468 ? -9.379 -7.993 -14.863 1.00 97.94 468 LEU A N 1
ATOM 3641 C CA . LEU A 1 468 ? -8.827 -8.112 -13.515 1.00 97.94 468 LEU A CA 1
ATOM 3642 C C . LEU A 1 468 ? -9.921 -8.561 -12.548 1.00 97.94 468 LEU A C 1
ATOM 3644 O O . LEU A 1 468 ? -11.033 -8.054 -12.622 1.00 97.94 468 LEU A O 1
ATOM 3648 N N . LEU A 1 469 ? -9.607 -9.467 -11.624 1.00 97.81 469 LEU A N 1
ATOM 3649 C CA . LEU A 1 469 ? -10.488 -9.848 -10.518 1.00 97.81 469 LEU A CA 1
ATOM 3650 C C . LEU A 1 469 ? -9.684 -10.115 -9.241 1.00 97.81 469 LEU A C 1
ATOM 3652 O O . LEU A 1 469 ? -8.509 -10.488 -9.300 1.00 97.81 469 LEU A O 1
ATOM 3656 N N . SER A 1 470 ? -10.326 -9.960 -8.085 1.00 97.75 470 SER A N 1
ATOM 3657 C CA . SER A 1 470 ? -9.757 -10.329 -6.782 1.00 97.75 470 SER A CA 1
ATOM 3658 C C . SER A 1 470 ? -10.679 -11.285 -6.032 1.00 97.75 470 SER A C 1
ATOM 3660 O O . SER A 1 470 ? -11.897 -11.263 -6.196 1.00 97.75 470 SER A O 1
ATOM 3662 N N . ILE A 1 471 ? -10.101 -12.136 -5.192 1.00 97.88 471 ILE A N 1
ATOM 3663 C CA . ILE A 1 471 ? -10.799 -13.214 -4.497 1.00 97.88 471 ILE A CA 1
ATOM 3664 C C . ILE A 1 471 ? -10.443 -13.155 -3.018 1.00 97.88 471 ILE A C 1
ATOM 3666 O O . ILE A 1 471 ? -9.268 -13.227 -2.641 1.00 97.88 471 ILE A O 1
ATOM 3670 N N . ARG A 1 472 ? -11.476 -13.085 -2.179 1.00 96.88 472 ARG A N 1
ATOM 3671 C CA . ARG A 1 472 ? -11.384 -13.363 -0.749 1.00 96.88 472 ARG A CA 1
ATOM 3672 C C . ARG A 1 472 ? -11.899 -14.772 -0.488 1.00 96.88 472 ARG A C 1
ATOM 3674 O O . ARG A 1 472 ? -13.004 -15.132 -0.897 1.00 96.88 472 ARG A O 1
ATOM 3681 N N . PHE A 1 473 ? -11.094 -15.573 0.199 1.00 96.25 473 PHE A N 1
ATOM 3682 C CA . PHE A 1 473 ? -11.457 -16.925 0.621 1.00 96.25 473 PHE A CA 1
ATOM 3683 C C . PHE A 1 473 ? -11.973 -16.923 2.058 1.00 96.25 473 PHE A C 1
ATOM 3685 O O . PHE A 1 473 ? -11.646 -16.039 2.847 1.00 96.25 473 PHE A O 1
ATOM 3692 N N . LYS A 1 474 ? -12.747 -17.953 2.416 1.00 94.62 474 LYS A N 1
ATOM 3693 C CA . LYS A 1 474 ? -13.292 -18.108 3.777 1.00 94.62 474 LYS A CA 1
ATOM 3694 C C . LYS A 1 474 ? -12.224 -18.377 4.831 1.00 94.62 474 LYS A C 1
ATOM 3696 O O . LYS A 1 474 ? -12.453 -18.098 6.004 1.00 94.62 474 LYS A O 1
ATOM 3701 N N . THR A 1 475 ? -11.091 -18.956 4.431 1.00 94.81 475 THR A N 1
ATOM 3702 C CA . THR A 1 475 ? -9.951 -19.180 5.322 1.00 94.81 475 THR A CA 1
ATOM 3703 C C . THR A 1 475 ? -8.630 -18.840 4.625 1.00 94.81 475 THR A C 1
ATOM 3705 O O . THR A 1 475 ? -8.534 -18.974 3.399 1.00 94.81 475 THR A O 1
ATOM 3708 N N . PRO A 1 476 ? -7.600 -18.433 5.389 1.00 94.31 476 PRO A N 1
ATOM 3709 C CA . PRO A 1 476 ? -6.242 -18.233 4.886 1.00 94.31 476 PRO A CA 1
ATOM 3710 C C . PRO A 1 476 ? -5.672 -19.438 4.131 1.00 94.31 476 PRO A C 1
ATOM 3712 O O . PRO A 1 476 ? -5.089 -19.285 3.062 1.00 94.31 476 PRO A O 1
ATOM 3715 N N . GLU A 1 477 ? -5.880 -20.651 4.647 1.00 95.62 477 GLU A N 1
ATOM 3716 C CA . GLU A 1 477 ? -5.314 -21.876 4.070 1.00 95.62 477 GLU A CA 1
ATOM 3717 C C . GLU A 1 477 ? -5.901 -22.162 2.689 1.00 95.62 477 GLU A C 1
ATOM 3719 O O . GLU A 1 477 ? -5.184 -22.601 1.795 1.00 95.62 477 GLU A O 1
ATOM 3724 N N . ALA A 1 478 ? -7.191 -21.869 2.493 1.00 96.50 478 ALA A N 1
ATOM 3725 C CA . ALA A 1 478 ? -7.832 -21.995 1.192 1.00 96.50 478 ALA A CA 1
ATOM 3726 C C . ALA A 1 478 ? -7.254 -20.995 0.177 1.00 96.50 478 ALA A C 1
ATOM 3728 O O . ALA A 1 478 ? -7.044 -21.375 -0.973 1.00 96.50 478 ALA A O 1
ATOM 3729 N N . ALA A 1 479 ? -6.949 -19.759 0.593 1.00 96.88 479 ALA A N 1
ATOM 3730 C CA . ALA A 1 479 ? -6.303 -18.767 -0.272 1.00 96.88 479 ALA A CA 1
ATOM 3731 C C . ALA A 1 479 ? -4.885 -19.194 -0.677 1.00 96.88 479 ALA A C 1
ATOM 3733 O O . ALA A 1 479 ? -4.542 -19.140 -1.857 1.00 96.88 479 ALA A O 1
ATOM 3734 N N . ILE A 1 480 ? -4.087 -19.662 0.290 1.00 97.44 480 ILE A N 1
ATOM 3735 C CA . ILE A 1 480 ? -2.718 -20.149 0.065 1.00 97.44 480 ILE A CA 1
ATOM 3736 C C . ILE A 1 480 ? -2.737 -21.362 -0.872 1.00 97.44 480 ILE A C 1
ATOM 3738 O O . ILE A 1 480 ? -2.024 -21.381 -1.874 1.00 97.44 480 ILE A O 1
ATOM 3742 N N . ALA A 1 481 ? -3.594 -22.347 -0.584 1.00 97.06 481 ALA A N 1
ATOM 3743 C CA . ALA A 1 481 ? -3.727 -23.549 -1.397 1.00 97.06 481 ALA A CA 1
ATOM 3744 C C . ALA A 1 481 ? -4.208 -23.227 -2.816 1.00 97.06 481 ALA A C 1
ATOM 3746 O O . ALA A 1 481 ? -3.642 -23.752 -3.769 1.00 97.06 481 ALA A O 1
ATOM 3747 N N . PHE A 1 482 ? -5.200 -22.342 -2.971 1.00 98.06 482 PHE A N 1
ATOM 3748 C CA . PHE A 1 482 ? -5.656 -21.885 -4.284 1.00 98.06 482 PHE A CA 1
ATOM 3749 C C . PHE A 1 482 ? -4.524 -21.211 -5.065 1.00 98.06 482 PHE A C 1
ATOM 3751 O O . PHE A 1 482 ? -4.260 -21.586 -6.204 1.00 98.06 482 PHE A O 1
ATOM 3758 N N . HIS A 1 483 ? -3.843 -20.238 -4.452 1.00 97.19 483 HIS A N 1
ATOM 3759 C CA . HIS A 1 483 ? -2.758 -19.489 -5.082 1.00 97.19 483 HIS A CA 1
ATOM 3760 C C . HIS A 1 483 ? -1.644 -20.418 -5.572 1.00 97.19 483 HIS A C 1
ATOM 3762 O O . HIS A 1 483 ? -1.258 -20.351 -6.736 1.00 97.19 483 HIS A O 1
ATOM 3768 N N . ASP A 1 484 ? -1.154 -21.309 -4.711 1.00 95.50 484 ASP A N 1
ATOM 3769 C CA . ASP A 1 484 ? -0.051 -22.215 -5.042 1.00 95.50 484 ASP A CA 1
ATOM 3770 C C . ASP A 1 484 ? -0.486 -23.296 -6.052 1.00 95.50 484 ASP A C 1
ATOM 3772 O O . ASP A 1 484 ? 0.312 -23.754 -6.881 1.00 95.50 484 ASP A O 1
ATOM 3776 N N . ALA A 1 485 ? -1.768 -23.681 -6.029 1.00 95.19 485 ALA A N 1
ATOM 3777 C CA . ALA A 1 485 ? -2.332 -24.666 -6.942 1.00 95.19 485 ALA A CA 1
ATOM 3778 C C . ALA A 1 485 ? -2.684 -24.109 -8.331 1.00 95.19 485 ALA A C 1
ATOM 3780 O O . ALA A 1 485 ? -2.696 -24.893 -9.284 1.00 95.19 485 ALA A O 1
ATOM 3781 N N . LEU A 1 486 ? -2.953 -22.807 -8.463 1.00 94.75 486 LEU A N 1
ATOM 3782 C CA . LEU A 1 486 ? -3.328 -22.172 -9.726 1.00 94.75 486 LEU A CA 1
ATOM 3783 C C . LEU A 1 486 ? -2.146 -22.168 -10.696 1.00 94.75 486 LEU A C 1
ATOM 3785 O O . LEU A 1 486 ? -1.160 -21.468 -10.485 1.00 94.75 486 LEU A O 1
ATOM 3789 N N . ASP A 1 487 ? -2.220 -22.959 -11.760 1.00 91.44 487 ASP A N 1
ATOM 3790 C CA . ASP A 1 487 ? -1.105 -23.183 -12.685 1.00 91.44 487 ASP A CA 1
ATOM 3791 C C . ASP A 1 487 ? -0.979 -22.097 -13.762 1.00 91.44 487 ASP A C 1
ATOM 3793 O O . ASP A 1 487 ? -1.221 -22.310 -14.945 1.00 91.44 487 ASP A O 1
ATOM 3797 N N . VAL A 1 488 ? -0.647 -20.893 -13.310 1.00 92.25 488 VAL A N 1
ATOM 3798 C CA . VAL A 1 488 ? -0.439 -19.704 -14.141 1.00 92.25 488 VAL A CA 1
ATOM 3799 C C . VAL A 1 488 ? 0.852 -18.998 -13.732 1.00 92.25 488 VAL A C 1
ATOM 3801 O O . VAL A 1 488 ? 1.457 -19.332 -12.699 1.00 92.25 488 VAL A O 1
ATOM 3804 N N . ALA A 1 489 ? 1.256 -17.985 -14.504 1.00 92.06 489 ALA A N 1
ATOM 3805 C CA . ALA A 1 489 ? 2.342 -17.104 -14.104 1.00 92.06 489 ALA A CA 1
ATOM 3806 C C . ALA A 1 489 ? 1.998 -16.449 -12.760 1.00 92.06 489 ALA A C 1
ATOM 3808 O O . ALA A 1 489 ? 0.874 -15.992 -12.546 1.00 92.06 489 ALA A O 1
ATOM 3809 N N . LYS A 1 490 ? 2.963 -16.378 -11.844 1.00 93.00 490 LYS A N 1
ATOM 3810 C CA . LYS A 1 490 ? 2.765 -15.732 -10.545 1.00 93.00 490 LYS A CA 1
ATOM 3811 C C . LYS A 1 490 ? 3.843 -14.712 -10.301 1.00 93.00 490 LYS A C 1
ATOM 3813 O O . LYS A 1 490 ? 5.022 -15.016 -10.467 1.00 93.00 490 LYS A O 1
ATOM 3818 N N . GLY A 1 491 ? 3.437 -13.507 -9.944 1.00 89.94 491 GLY A N 1
ATOM 3819 C CA . GLY A 1 491 ? 4.347 -12.383 -9.862 1.00 89.94 491 GLY A CA 1
ATOM 3820 C C . GLY A 1 491 ? 3.623 -11.047 -9.840 1.00 89.94 491 GLY A C 1
ATOM 3821 O O . GLY A 1 491 ? 2.402 -10.981 -9.987 1.00 89.94 491 GLY A O 1
ATOM 3822 N N . PRO A 1 492 ? 4.371 -9.958 -9.650 1.00 87.06 492 PRO A N 1
ATOM 3823 C CA . PRO A 1 492 ? 3.794 -8.627 -9.648 1.00 87.06 492 PRO A CA 1
ATOM 3824 C C . PRO A 1 492 ? 3.342 -8.170 -11.045 1.00 87.06 492 PRO A C 1
ATOM 3826 O O . PRO A 1 492 ? 3.776 -8.709 -12.056 1.00 87.06 492 PRO A O 1
ATOM 3829 N N . SER A 1 493 ? 2.585 -7.067 -11.103 1.00 89.19 493 SER A N 1
ATOM 3830 C CA . SER A 1 493 ? 1.957 -6.487 -12.312 1.00 89.19 493 SER A CA 1
ATOM 3831 C C . SER A 1 493 ? 0.586 -7.097 -12.657 1.00 89.19 493 SER A C 1
ATOM 3833 O O . SER A 1 493 ? -0.031 -7.748 -11.815 1.00 89.19 493 SER A O 1
ATOM 3835 N N . LEU A 1 494 ? 0.049 -6.723 -13.821 1.00 93.81 494 LEU A N 1
ATOM 3836 C CA . LEU A 1 494 ? -1.258 -7.087 -14.384 1.00 93.81 494 LEU A CA 1
ATOM 3837 C C . LEU A 1 494 ? -1.297 -6.707 -15.877 1.00 93.81 494 LEU A C 1
ATOM 3839 O O . LEU A 1 494 ? -0.402 -5.998 -16.343 1.00 93.81 494 LEU A O 1
ATOM 3843 N N . GLY A 1 495 ? -2.351 -7.117 -16.582 1.00 93.62 495 GLY A N 1
ATOM 3844 C CA . GLY A 1 495 ? -2.635 -6.751 -17.969 1.00 93.62 495 GLY A CA 1
ATOM 3845 C C . GLY A 1 495 ? -1.683 -7.411 -18.957 1.00 93.62 495 GLY A C 1
ATOM 3846 O O . GLY A 1 495 ? -1.017 -6.722 -19.718 1.00 93.62 495 GLY A O 1
ATOM 3847 N N . THR A 1 496 ? -1.555 -8.734 -18.893 1.00 93.94 496 THR A N 1
ATOM 3848 C CA . THR A 1 496 ? -0.628 -9.513 -19.721 1.00 93.94 496 THR A CA 1
ATOM 3849 C C . THR A 1 496 ? -1.374 -10.465 -20.651 1.00 93.94 496 THR A C 1
ATOM 3851 O O . THR A 1 496 ? -2.496 -10.868 -20.363 1.00 93.94 496 THR A O 1
ATOM 3854 N N . ASN A 1 497 ? -0.735 -10.868 -21.752 1.00 93.00 497 ASN A N 1
ATOM 3855 C CA . ASN A 1 497 ? -1.309 -11.833 -22.703 1.00 93.00 497 ASN A CA 1
ATOM 3856 C C . ASN A 1 497 ? -1.509 -13.223 -22.071 1.00 93.00 497 ASN A C 1
ATOM 3858 O O . ASN A 1 497 ? -2.341 -14.004 -22.517 1.00 93.00 497 ASN A O 1
ATOM 3862 N N . PHE A 1 498 ? -0.749 -13.531 -21.025 1.00 92.81 498 PHE A N 1
ATOM 3863 C CA . PHE A 1 498 ? -0.929 -14.707 -20.180 1.00 92.81 498 PHE A CA 1
ATOM 3864 C C . PHE A 1 498 ? -1.555 -14.301 -18.845 1.00 92.81 498 PHE A C 1
ATOM 3866 O O . PHE A 1 498 ? -1.371 -13.178 -18.379 1.00 92.81 498 PHE A O 1
ATOM 3873 N N . THR A 1 499 ? -2.253 -15.223 -18.203 1.00 95.62 499 THR A N 1
ATOM 3874 C CA . THR A 1 499 ? -2.857 -15.032 -16.893 1.00 95.62 499 THR A CA 1
ATOM 3875 C C . THR A 1 499 ? -1.770 -14.919 -15.828 1.00 95.62 499 THR A C 1
ATOM 3877 O O . THR A 1 499 ? -0.841 -15.728 -15.759 1.00 95.62 499 THR A O 1
ATOM 3880 N N . LEU A 1 500 ? -1.890 -13.896 -14.984 1.00 94.88 500 LEU A N 1
ATOM 3881 C CA . LEU A 1 500 ? -0.946 -13.569 -13.924 1.00 94.88 500 LEU A CA 1
ATOM 3882 C C . LEU A 1 500 ? -1.672 -13.492 -12.577 1.00 94.88 500 LEU A C 1
ATOM 3884 O O . LEU A 1 500 ? -2.642 -12.751 -12.425 1.00 94.88 500 LEU A O 1
ATOM 3888 N N . CYS A 1 501 ? -1.184 -14.231 -11.585 1.00 95.88 501 CYS A N 1
ATOM 3889 C CA . CYS A 1 501 ? -1.749 -14.290 -10.238 1.00 95.88 501 CYS A CA 1
ATOM 3890 C C . CYS A 1 501 ? -0.769 -13.749 -9.187 1.00 95.88 501 CYS A C 1
ATOM 3892 O O . CYS A 1 501 ? 0.445 -13.911 -9.304 1.00 95.88 501 CYS A O 1
ATOM 3894 N N . CYS A 1 502 ? -1.284 -13.119 -8.131 1.00 94.25 502 CYS A N 1
ATOM 3895 C CA . CYS A 1 502 ? -0.466 -12.689 -6.999 1.00 94.25 502 CYS A CA 1
ATOM 3896 C C . CYS A 1 502 ? -1.250 -12.644 -5.679 1.00 94.25 502 CYS A C 1
ATOM 3898 O O . CYS A 1 502 ? -2.446 -12.340 -5.672 1.00 94.25 502 CYS A O 1
ATOM 3900 N N . ALA A 1 503 ? -0.558 -12.841 -4.552 1.00 94.94 503 ALA A N 1
ATOM 3901 C CA . ALA A 1 503 ? -1.059 -12.476 -3.224 1.00 94.94 503 ALA A CA 1
ATOM 3902 C C . ALA A 1 503 ? -0.967 -10.947 -3.041 1.00 94.94 503 ALA A C 1
ATOM 3904 O O . ALA A 1 503 ? 0.048 -10.412 -2.588 1.00 94.94 503 ALA A O 1
ATOM 3905 N N . TYR A 1 504 ? -2.008 -10.232 -3.479 1.00 92.50 504 TYR A N 1
ATOM 3906 C CA . TYR A 1 504 ? -1.976 -8.784 -3.717 1.00 92.50 504 TYR A CA 1
ATOM 3907 C C . TYR A 1 504 ? -1.543 -7.987 -2.490 1.00 92.50 504 TYR A C 1
ATOM 3909 O O . TYR A 1 504 ? -0.633 -7.160 -2.573 1.00 92.50 504 TYR A O 1
ATOM 3917 N N . THR A 1 505 ? -2.180 -8.243 -1.349 1.00 89.94 505 THR A N 1
ATOM 3918 C CA . THR A 1 505 ? -1.986 -7.437 -0.141 1.00 89.94 505 THR A CA 1
ATOM 3919 C C . THR A 1 505 ? -0.567 -7.576 0.398 1.00 89.94 505 THR A C 1
ATOM 3921 O O . THR A 1 505 ? 0.023 -6.587 0.822 1.00 89.94 505 THR A O 1
ATOM 3924 N N . LEU A 1 506 ? 0.039 -8.762 0.281 1.00 87.88 506 LEU A N 1
ATOM 3925 C CA . LEU A 1 506 ? 1.446 -8.974 0.624 1.00 87.88 506 LEU A CA 1
ATOM 3926 C C . LEU A 1 506 ? 2.401 -8.266 -0.350 1.00 87.88 506 LEU A C 1
ATOM 3928 O O . LEU A 1 506 ? 3.467 -7.821 0.061 1.00 87.88 506 LEU A O 1
ATOM 3932 N N . PHE A 1 507 ? 2.033 -8.109 -1.625 1.00 83.31 507 PHE A N 1
ATOM 3933 C CA . PHE A 1 507 ? 2.844 -7.342 -2.575 1.00 83.31 507 PHE A CA 1
ATOM 3934 C C . PHE A 1 507 ? 2.748 -5.826 -2.380 1.00 83.31 507 PHE A C 1
ATOM 3936 O O . PHE A 1 507 ? 3.735 -5.117 -2.576 1.00 83.31 507 PHE A O 1
ATOM 3943 N N . ALA A 1 508 ? 1.558 -5.322 -2.051 1.00 79.75 508 ALA A N 1
ATOM 3944 C CA . ALA A 1 508 ? 1.268 -3.892 -2.064 1.00 79.75 508 ALA A CA 1
ATOM 3945 C C . ALA A 1 508 ? 1.302 -3.232 -0.675 1.00 79.75 508 ALA A C 1
ATOM 3947 O O . ALA A 1 508 ? 1.727 -2.085 -0.585 1.00 79.75 508 ALA A O 1
ATOM 3948 N N . HIS A 1 509 ? 0.896 -3.948 0.380 1.00 80.12 509 HIS A N 1
ATOM 3949 C CA . HIS A 1 509 ? 0.600 -3.391 1.709 1.00 80.12 509 HIS A CA 1
ATOM 3950 C C . HIS A 1 509 ? 1.134 -4.252 2.864 1.00 80.12 509 HIS A C 1
ATOM 3952 O O . HIS A 1 509 ? 0.580 -4.232 3.960 1.00 80.12 509 HIS A O 1
ATOM 3958 N N . TYR A 1 510 ? 2.215 -5.014 2.663 1.00 81.75 510 TYR A N 1
ATOM 3959 C CA . TYR A 1 510 ? 2.765 -5.888 3.713 1.00 81.75 510 TYR A CA 1
ATOM 3960 C C . TYR A 1 510 ? 3.110 -5.154 5.019 1.00 81.75 510 TYR A C 1
ATOM 3962 O O . TYR A 1 510 ? 2.913 -5.689 6.105 1.00 81.75 510 TYR A O 1
ATOM 3970 N N . SER A 1 511 ? 3.603 -3.917 4.933 1.00 74.62 511 SER A N 1
ATOM 3971 C CA . SER A 1 511 ? 3.889 -3.078 6.105 1.00 74.62 511 SER A CA 1
ATOM 3972 C C . SER A 1 511 ? 2.644 -2.417 6.710 1.00 74.62 511 SER A C 1
ATOM 3974 O O . SER A 1 511 ? 2.739 -1.794 7.761 1.00 74.62 511 SER A O 1
ATOM 3976 N N . GLU A 1 512 ? 1.489 -2.537 6.057 1.00 75.44 512 GLU A N 1
ATOM 3977 C CA . GLU A 1 512 ? 0.260 -1.784 6.332 1.00 75.44 512 GLU A CA 1
ATOM 3978 C C . GLU A 1 512 ? -0.967 -2.706 6.439 1.00 75.44 512 GLU A C 1
ATOM 3980 O O . GLU A 1 512 ? -2.094 -2.252 6.260 1.00 75.44 512 GLU A O 1
ATOM 3985 N N . LEU A 1 513 ? -0.782 -3.999 6.738 1.00 80.19 513 LEU A N 1
ATOM 3986 C CA . LEU A 1 513 ? -1.864 -4.997 6.723 1.00 80.19 513 LEU A CA 1
ATOM 3987 C C . LEU A 1 513 ? -3.067 -4.591 7.590 1.00 80.19 513 LEU A C 1
ATOM 3989 O O . LEU A 1 513 ? -4.211 -4.730 7.163 1.00 80.19 513 LEU A O 1
ATOM 3993 N N . GLU A 1 514 ? -2.820 -4.040 8.782 1.00 76.44 514 GLU A N 1
ATOM 3994 C CA . GLU A 1 514 ? -3.883 -3.562 9.678 1.00 76.44 514 GLU A CA 1
ATOM 3995 C C . GLU A 1 514 ? -4.638 -2.349 9.115 1.00 76.44 514 GLU A C 1
ATOM 3997 O O . GLU A 1 514 ? -5.831 -2.191 9.372 1.00 76.44 514 GLU A O 1
ATOM 4002 N N . TRP A 1 515 ? -3.957 -1.475 8.367 1.00 80.56 515 TRP A N 1
ATOM 4003 C CA . TRP A 1 515 ? -4.580 -0.324 7.716 1.00 80.56 515 TRP A CA 1
ATOM 4004 C C . TRP A 1 515 ? -5.374 -0.765 6.484 1.00 80.56 515 TRP A C 1
ATOM 4006 O O . TRP A 1 515 ? -6.546 -0.416 6.374 1.00 80.56 515 TRP A O 1
ATOM 4016 N N . ALA A 1 516 ? -4.783 -1.598 5.624 1.00 75.19 516 ALA A N 1
ATOM 4017 C CA . ALA A 1 516 ? -5.419 -2.132 4.421 1.00 75.19 516 ALA A CA 1
ATOM 4018 C C . ALA A 1 516 ? -6.704 -2.912 4.752 1.00 75.19 516 ALA A C 1
ATOM 4020 O O . ALA A 1 516 ? -7.728 -2.739 4.089 1.00 75.19 516 ALA A O 1
ATOM 4021 N N . ALA A 1 517 ? -6.699 -3.677 5.850 1.00 80.44 517 ALA A N 1
ATOM 4022 C CA . ALA A 1 517 ? -7.872 -4.405 6.327 1.00 80.44 517 ALA A CA 1
ATOM 4023 C C . ALA A 1 517 ? -9.070 -3.497 6.678 1.00 80.44 517 ALA A C 1
ATOM 4025 O O . ALA A 1 517 ? -10.208 -3.954 6.606 1.00 80.44 517 ALA A O 1
ATOM 4026 N N . LYS A 1 518 ? -8.855 -2.213 7.013 1.00 78.81 518 LYS A N 1
ATOM 4027 C CA . LYS A 1 518 ? -9.952 -1.248 7.255 1.00 78.81 518 LYS A CA 1
ATOM 4028 C C . LYS A 1 518 ? -10.715 -0.889 5.981 1.00 78.81 518 LYS A C 1
ATOM 4030 O O . LYS A 1 518 ? -11.867 -0.486 6.071 1.00 78.81 518 LYS A O 1
ATOM 4035 N N . PHE A 1 519 ? -10.079 -1.056 4.825 1.00 76.88 519 PHE A N 1
ATOM 4036 C CA . PHE A 1 519 ? -10.656 -0.831 3.499 1.00 76.88 519 PHE A CA 1
ATOM 4037 C C . PHE A 1 519 ? -11.053 -2.147 2.820 1.00 76.88 519 PHE A C 1
ATOM 4039 O O . PHE A 1 519 ? -11.153 -2.201 1.601 1.00 76.88 519 PHE A O 1
ATOM 4046 N N . ASP A 1 520 ? -11.236 -3.220 3.597 1.00 82.69 520 ASP A N 1
ATOM 4047 C CA . ASP A 1 520 ? -11.581 -4.567 3.121 1.00 82.69 520 ASP A CA 1
ATOM 4048 C C . ASP A 1 520 ? -10.496 -5.257 2.261 1.00 82.69 520 ASP A C 1
ATOM 4050 O O . ASP A 1 520 ? -10.702 -6.331 1.690 1.00 82.69 520 ASP A O 1
ATOM 4054 N N . VAL A 1 521 ? -9.285 -4.689 2.219 1.00 85.81 521 VAL A N 1
ATOM 4055 C CA . VAL A 1 521 ? -8.114 -5.284 1.563 1.00 85.81 521 VAL A CA 1
ATOM 4056 C C . VAL A 1 521 ? -7.410 -6.213 2.556 1.00 85.81 521 VAL A C 1
ATOM 4058 O O . VAL A 1 521 ? -6.456 -5.845 3.241 1.00 85.81 521 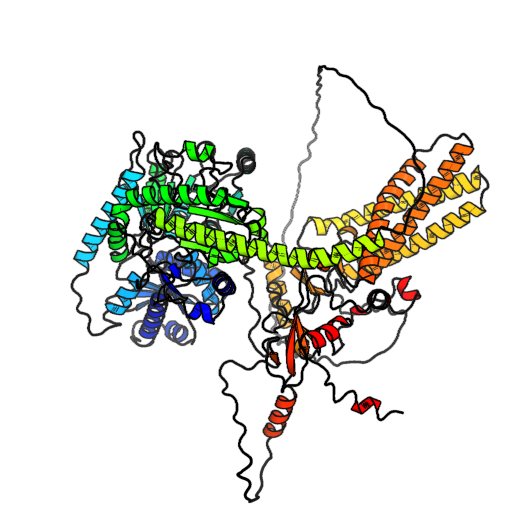VAL A O 1
ATOM 4061 N N . VAL A 1 522 ? -7.926 -7.438 2.674 1.00 90.94 522 VAL A N 1
ATOM 4062 C CA . VAL A 1 522 ? -7.441 -8.447 3.633 1.00 90.94 522 VAL A CA 1
ATOM 4063 C C . VAL A 1 522 ? -6.059 -9.000 3.269 1.00 90.94 522 VAL A C 1
ATOM 4065 O O . VAL A 1 522 ? -5.710 -9.086 2.096 1.00 90.94 522 VAL A O 1
ATOM 4068 N N . GLU A 1 523 ? -5.285 -9.461 4.258 1.00 91.62 523 GLU A N 1
ATOM 4069 C CA . GLU A 1 523 ? -3.942 -10.045 4.054 1.00 91.62 523 GLU A CA 1
ATOM 4070 C C . GLU A 1 523 ? -3.921 -11.161 2.993 1.00 91.62 523 GLU A C 1
ATOM 4072 O O . GLU A 1 523 ? -3.027 -11.210 2.151 1.00 91.62 523 GLU A O 1
ATOM 4077 N N . HIS A 1 524 ? -4.942 -12.022 2.999 1.00 95.06 524 HIS A N 1
ATOM 4078 C CA . HIS A 1 524 ? -5.032 -13.209 2.145 1.00 95.06 524 HIS A CA 1
ATOM 4079 C C . HIS A 1 524 ? -5.819 -12.971 0.842 1.00 95.06 524 HIS A C 1
ATOM 4081 O O . HIS A 1 524 ? -6.482 -13.877 0.337 1.00 95.06 524 HIS A O 1
ATOM 4087 N N . LEU A 1 525 ? -5.773 -11.750 0.298 1.00 96.44 525 LEU A N 1
ATOM 4088 C CA . LEU A 1 525 ? -6.434 -11.400 -0.962 1.00 96.44 525 LEU A CA 1
ATOM 4089 C C . LEU A 1 525 ? -5.622 -11.909 -2.166 1.00 96.44 525 LEU A C 1
ATOM 4091 O O . LEU A 1 525 ? -4.478 -11.495 -2.383 1.00 96.44 525 LEU A O 1
ATOM 4095 N N . VAL A 1 526 ? -6.227 -12.778 -2.976 1.00 97.69 526 VAL A N 1
ATOM 4096 C CA . VAL A 1 526 ? -5.641 -13.262 -4.236 1.00 97.69 526 VAL A CA 1
ATOM 4097 C C . VAL A 1 526 ? -6.161 -12.407 -5.380 1.00 97.69 526 VAL A C 1
ATOM 4099 O O . VAL A 1 526 ? -7.369 -12.275 -5.535 1.00 97.69 526 VAL A O 1
ATOM 4102 N N . ARG A 1 527 ? -5.272 -11.855 -6.207 1.00 97.75 527 ARG A N 1
ATOM 4103 C CA . ARG A 1 527 ? -5.650 -11.103 -7.411 1.00 97.75 527 ARG A CA 1
ATOM 4104 C C . ARG A 1 527 ? -5.191 -11.841 -8.657 1.00 97.75 527 ARG A C 1
ATOM 4106 O O . ARG A 1 527 ? -4.041 -12.276 -8.721 1.00 97.75 527 ARG A O 1
ATOM 4113 N N . ILE A 1 528 ? -6.076 -11.932 -9.643 1.00 98.12 528 ILE A N 1
ATOM 4114 C CA . ILE A 1 528 ? -5.829 -12.574 -10.932 1.00 98.12 528 ILE A CA 1
ATOM 4115 C C . ILE A 1 528 ? -6.056 -11.548 -12.038 1.00 98.12 528 ILE A C 1
ATOM 4117 O O . ILE A 1 528 ? -7.141 -10.989 -12.174 1.00 98.12 528 ILE A O 1
ATOM 4121 N N . SER A 1 529 ? -5.018 -11.312 -12.833 1.00 97.75 529 SER A N 1
ATOM 4122 C CA . SER A 1 529 ? -5.107 -10.645 -14.126 1.00 97.75 529 SER A CA 1
ATOM 4123 C C . SER A 1 529 ? -5.247 -11.718 -15.191 1.00 97.75 529 SER A C 1
ATOM 4125 O O . SER A 1 529 ? -4.279 -12.419 -15.472 1.00 97.75 529 SER A O 1
ATOM 4127 N N . VAL A 1 530 ? -6.432 -11.853 -15.765 1.00 97.62 530 VAL A N 1
ATOM 4128 C CA . VAL A 1 530 ? -6.747 -12.898 -16.738 1.00 97.62 530 VAL A CA 1
ATOM 4129 C C . VAL A 1 530 ? -6.199 -12.519 -18.114 1.00 97.62 530 VAL A C 1
ATOM 4131 O O . VAL A 1 530 ? -6.287 -11.363 -18.525 1.00 97.62 530 VAL A O 1
ATOM 4134 N N . GLY A 1 531 ? -5.573 -13.487 -18.781 1.00 95.50 531 GLY A N 1
ATOM 4135 C CA . GLY A 1 531 ? -4.986 -13.342 -20.109 1.00 95.50 531 GLY A CA 1
ATOM 4136 C C . GLY A 1 531 ? -5.906 -13.831 -21.228 1.00 95.50 531 GLY A C 1
ATOM 4137 O O . GLY A 1 531 ? -7.121 -13.976 -21.063 1.00 95.50 531 GLY A O 1
ATOM 4138 N N . ILE A 1 532 ? -5.305 -14.097 -22.389 1.00 95.44 532 ILE A N 1
ATOM 4139 C CA . ILE A 1 532 ? -6.002 -14.505 -23.620 1.00 95.44 532 ILE A CA 1
ATOM 4140 C C . ILE A 1 532 ? -5.896 -16.014 -23.893 1.00 95.44 532 ILE A C 1
ATOM 4142 O O . ILE A 1 532 ? -6.007 -16.457 -25.037 1.00 95.44 532 ILE A O 1
ATOM 4146 N N . GLU A 1 533 ? -5.631 -16.826 -22.867 1.00 93.75 533 GLU A N 1
ATOM 4147 C CA . GLU A 1 533 ? -5.649 -18.281 -23.007 1.00 93.75 533 GLU A CA 1
ATOM 4148 C C . GLU A 1 533 ? -7.041 -18.804 -23.395 1.00 93.75 533 GLU A C 1
ATOM 4150 O O . GLU A 1 533 ? -8.064 -18.145 -23.203 1.00 93.75 533 GLU A O 1
ATOM 4155 N N . SER A 1 534 ? -7.099 -20.026 -23.933 1.00 92.69 534 SER A N 1
ATOM 4156 C CA . SER A 1 534 ? -8.380 -20.664 -24.246 1.00 92.69 534 SER A CA 1
ATOM 4157 C C . SER A 1 534 ? -9.220 -20.849 -22.980 1.00 92.69 534 SER A C 1
ATOM 4159 O O . SER A 1 534 ? -8.702 -21.342 -21.972 1.00 92.69 534 SER A O 1
ATOM 4161 N N . GLN A 1 535 ? -10.522 -20.568 -23.069 1.00 90.44 535 GLN A N 1
ATOM 4162 C CA . GLN A 1 535 ? -11.470 -20.728 -21.959 1.00 90.44 535 GLN A CA 1
ATOM 4163 C C . GLN A 1 535 ? -11.427 -22.125 -21.328 1.00 90.44 535 GLN A C 1
ATOM 4165 O O . GLN A 1 535 ? -11.446 -22.240 -20.109 1.00 90.44 535 GLN A O 1
ATOM 4170 N N . GLU A 1 536 ? -11.311 -23.183 -22.136 1.00 89.88 536 GLU A N 1
ATOM 4171 C CA . GLU A 1 536 ? -11.230 -24.563 -21.639 1.00 89.88 536 GLU A CA 1
ATOM 4172 C C . GLU A 1 536 ? -10.012 -24.775 -20.727 1.00 89.88 536 GLU A C 1
ATOM 4174 O O . GLU A 1 536 ? -10.142 -25.311 -19.627 1.00 89.88 536 GLU A O 1
ATOM 4179 N N . SER A 1 537 ? -8.836 -24.295 -21.143 1.00 90.00 537 SER A N 1
ATOM 4180 C CA . SER A 1 537 ? -7.616 -24.379 -20.332 1.00 90.00 537 SER A CA 1
ATOM 4181 C C . SER A 1 537 ? -7.746 -23.594 -19.027 1.00 90.00 537 SER A C 1
ATOM 4183 O O . SER A 1 537 ? -7.365 -24.101 -17.972 1.00 90.00 537 SER A O 1
ATOM 4185 N N . LEU A 1 538 ? -8.288 -22.373 -19.076 1.00 92.69 538 LEU A N 1
ATOM 4186 C CA . LEU A 1 538 ? -8.482 -21.554 -17.876 1.00 92.69 538 LEU A CA 1
ATOM 4187 C C . LEU A 1 538 ? -9.476 -22.200 -16.910 1.00 92.69 538 LEU A C 1
ATOM 4189 O O . LEU A 1 538 ? -9.197 -22.271 -15.715 1.00 92.69 538 LEU A O 1
ATOM 4193 N N . ASP A 1 539 ? -10.585 -22.743 -17.416 1.00 91.19 539 ASP A N 1
ATOM 4194 C CA . ASP A 1 539 ? -11.573 -23.455 -16.605 1.00 91.19 539 ASP A CA 1
ATOM 4195 C C . ASP A 1 539 ? -10.943 -24.654 -15.883 1.00 91.19 539 ASP A C 1
ATOM 4197 O O . ASP A 1 539 ? -11.177 -24.847 -14.688 1.00 91.19 539 ASP A O 1
ATOM 4201 N N . ILE A 1 540 ? -10.128 -25.453 -16.583 1.00 92.12 540 ILE A N 1
ATOM 4202 C CA . ILE A 1 540 ? -9.428 -26.606 -15.997 1.00 92.12 540 ILE A CA 1
ATOM 4203 C C . ILE A 1 540 ? -8.475 -26.148 -14.887 1.00 92.12 540 ILE A C 1
ATOM 4205 O O . ILE A 1 540 ? -8.492 -26.707 -13.785 1.00 92.12 540 ILE A O 1
ATOM 4209 N N . ILE A 1 541 ? -7.668 -25.117 -15.149 1.00 93.50 541 ILE A N 1
ATOM 4210 C CA . ILE A 1 541 ? -6.672 -24.605 -14.200 1.00 93.50 541 ILE A CA 1
ATOM 4211 C C . ILE A 1 541 ? -7.351 -24.001 -12.959 1.00 93.50 541 ILE A C 1
ATOM 4213 O O . ILE A 1 541 ? -6.967 -24.320 -11.830 1.00 93.50 541 ILE A O 1
ATOM 4217 N N . VAL A 1 542 ? -8.397 -23.189 -13.143 1.00 95.31 542 VAL A N 1
ATOM 4218 C CA . VAL A 1 542 ? -9.160 -22.570 -12.046 1.00 95.31 542 VAL A CA 1
ATOM 4219 C C . VAL A 1 542 ? -9.876 -23.630 -11.211 1.00 95.31 542 VAL A C 1
ATOM 4221 O O . VAL A 1 542 ? -9.803 -23.582 -9.984 1.00 95.31 542 VAL A O 1
ATOM 4224 N N . ARG A 1 543 ? -10.525 -24.621 -11.837 1.00 94.81 543 ARG A N 1
ATOM 4225 C CA . ARG A 1 543 ? -11.194 -25.716 -11.109 1.00 94.81 543 ARG A CA 1
ATOM 4226 C C . ARG A 1 543 ? -10.210 -26.549 -10.299 1.00 94.81 543 ARG A C 1
ATOM 4228 O O . ARG A 1 543 ? -10.468 -26.812 -9.132 1.00 94.81 543 ARG A O 1
ATOM 4235 N N . THR A 1 544 ? -9.053 -26.870 -10.873 1.00 94.44 544 THR A N 1
ATOM 4236 C CA . THR A 1 544 ? -7.987 -27.593 -10.161 1.00 94.44 544 THR A CA 1
ATOM 4237 C C . THR A 1 544 ? -7.523 -26.823 -8.918 1.00 94.44 544 THR A C 1
ATOM 4239 O O . THR A 1 544 ? -7.331 -27.407 -7.851 1.00 94.44 544 THR A O 1
ATOM 4242 N N . ALA A 1 545 ? -7.376 -25.499 -9.022 1.00 96.75 545 ALA A N 1
ATOM 4243 C CA . ALA A 1 545 ? -7.023 -24.655 -7.883 1.00 96.75 545 ALA A CA 1
ATOM 4244 C C . ALA A 1 545 ? -8.145 -24.574 -6.832 1.00 96.75 545 ALA A C 1
ATOM 4246 O O . ALA A 1 545 ? -7.872 -24.580 -5.629 1.00 96.75 545 ALA A O 1
ATOM 4247 N N . LEU A 1 546 ? -9.409 -24.538 -7.264 1.00 97.06 546 LEU A N 1
ATOM 4248 C CA . LEU A 1 546 ? -10.569 -24.582 -6.370 1.00 97.06 546 LEU A CA 1
ATOM 4249 C C . LEU A 1 546 ? -10.673 -25.912 -5.617 1.00 97.06 546 LEU A C 1
ATOM 4251 O O . LEU A 1 546 ? -10.958 -25.896 -4.418 1.00 97.06 546 LEU A O 1
ATOM 4255 N N . ASP A 1 547 ? -10.372 -27.036 -6.267 1.00 96.00 547 ASP A N 1
ATOM 4256 C CA . ASP A 1 547 ? -10.331 -28.352 -5.626 1.00 96.00 547 ASP A CA 1
ATOM 4257 C C . ASP A 1 547 ? -9.258 -28.403 -4.526 1.00 96.00 547 ASP A C 1
ATOM 4259 O O . ASP A 1 547 ? -9.526 -28.865 -3.412 1.00 96.00 547 ASP A O 1
ATOM 4263 N N . ALA A 1 548 ? -8.070 -27.841 -4.783 1.00 95.81 548 ALA A N 1
ATOM 4264 C CA . ALA A 1 548 ? -7.021 -27.706 -3.769 1.00 95.81 548 ALA A CA 1
ATOM 4265 C C . ALA A 1 548 ? -7.472 -26.827 -2.587 1.00 95.81 548 ALA A C 1
ATOM 4267 O O . ALA A 1 548 ? -7.272 -27.185 -1.423 1.00 95.81 548 ALA A O 1
ATOM 4268 N N . ALA A 1 549 ? -8.152 -25.712 -2.868 1.00 96.19 549 ALA A N 1
ATOM 4269 C CA . ALA A 1 549 ? -8.718 -24.834 -1.846 1.00 96.19 549 ALA A CA 1
ATOM 4270 C C . ALA A 1 549 ? -9.821 -25.521 -1.020 1.00 96.19 549 ALA A C 1
ATOM 4272 O O . ALA A 1 549 ? -9.956 -25.277 0.182 1.00 96.19 549 ALA A O 1
ATOM 4273 N N . ALA A 1 550 ? -10.641 -26.372 -1.646 1.00 93.69 550 ALA A N 1
ATOM 4274 C CA . ALA A 1 550 ? -11.656 -27.173 -0.963 1.00 93.69 550 ALA A CA 1
ATOM 4275 C C . ALA A 1 550 ? -11.023 -28.218 -0.045 1.00 93.69 550 ALA A C 1
ATOM 4277 O O . ALA A 1 550 ? -11.497 -28.401 1.078 1.00 93.69 550 ALA A O 1
ATOM 4278 N N . GLN A 1 551 ? -9.962 -28.886 -0.503 1.00 92.56 551 GLN A N 1
ATOM 4279 C CA . GLN A 1 551 ? -9.264 -29.892 0.288 1.00 92.56 551 GLN A CA 1
ATOM 4280 C C . GLN A 1 551 ? -8.607 -29.271 1.525 1.00 92.56 551 GLN A C 1
ATOM 4282 O O . GLN A 1 551 ? -8.883 -29.719 2.635 1.00 92.56 551 GLN A O 1
ATOM 4287 N N . ALA A 1 552 ? -7.869 -28.169 1.364 1.00 89.69 552 ALA A N 1
ATOM 4288 C CA . ALA A 1 552 ? -7.257 -27.455 2.487 1.00 89.69 552 ALA A CA 1
ATOM 4289 C C . ALA A 1 552 ? -8.298 -26.998 3.531 1.00 89.69 552 ALA A C 1
ATOM 4291 O O . ALA A 1 552 ? -8.087 -27.115 4.740 1.00 89.69 552 ALA A O 1
ATOM 4292 N N . GLY A 1 553 ? -9.472 -26.545 3.074 1.00 76.94 553 GLY A N 1
ATOM 4293 C CA . GLY A 1 553 ? -10.585 -26.188 3.957 1.00 76.94 553 GLY A CA 1
ATOM 4294 C C . GLY A 1 553 ? -11.218 -27.384 4.689 1.00 76.94 553 GLY A C 1
ATOM 4295 O O . GLY A 1 553 ? -11.703 -27.226 5.813 1.00 76.94 553 GLY A O 1
ATOM 4296 N N . LYS A 1 554 ? -11.225 -28.581 4.084 1.00 77.12 554 LYS A N 1
ATOM 4297 C CA . LYS A 1 554 ? -11.709 -29.826 4.709 1.00 77.12 554 LYS A CA 1
ATOM 4298 C C . LYS A 1 554 ? -10.715 -30.374 5.725 1.00 77.12 554 LYS A C 1
ATOM 4300 O O . LYS A 1 554 ? -11.141 -30.713 6.825 1.00 77.12 554 LYS A O 1
ATOM 4305 N N . ASP A 1 555 ? -9.426 -30.383 5.403 1.00 71.75 555 ASP A N 1
ATOM 4306 C CA . ASP A 1 555 ? -8.371 -30.865 6.300 1.00 71.75 555 ASP A CA 1
ATOM 4307 C C . ASP A 1 555 ? -8.348 -30.050 7.600 1.00 71.75 555 ASP A C 1
ATOM 4309 O O . ASP A 1 555 ? -8.225 -30.611 8.690 1.00 71.75 555 ASP A O 1
ATOM 4313 N N . ASN A 1 556 ? -8.584 -28.737 7.508 1.00 62.81 556 ASN A N 1
ATOM 4314 C CA . ASN A 1 556 ? -8.712 -27.866 8.675 1.00 62.81 556 ASN A CA 1
ATOM 4315 C C . ASN A 1 556 ? -9.999 -28.157 9.483 1.00 62.81 556 ASN A C 1
ATOM 4317 O O . ASN A 1 556 ? -9.980 -28.200 10.715 1.00 62.81 556 ASN A O 1
ATOM 4321 N N . LYS A 1 557 ? -11.124 -28.450 8.808 1.00 56.41 557 LYS A N 1
ATOM 4322 C CA . LYS A 1 557 ? -12.364 -28.883 9.480 1.00 56.41 557 LYS A CA 1
ATOM 4323 C C . LYS A 1 557 ? -12.218 -30.241 10.159 1.00 56.41 557 LYS A C 1
ATOM 4325 O O . LYS A 1 557 ? -12.738 -30.380 11.257 1.00 56.41 557 LYS A O 1
ATOM 4330 N N . GLU A 1 558 ? -11.527 -31.215 9.568 1.00 48.38 558 GLU A N 1
ATOM 4331 C CA . GLU A 1 558 ? -11.292 -32.532 10.175 1.00 48.38 558 GLU A CA 1
ATOM 4332 C C . GLU A 1 558 ? -10.316 -32.460 11.354 1.00 48.38 558 GLU A C 1
ATOM 4334 O O . GLU A 1 558 ? -10.622 -33.021 12.406 1.00 48.38 558 GLU A O 1
ATOM 4339 N N . HIS A 1 559 ? -9.230 -31.684 11.267 1.00 47.62 559 HIS A N 1
ATOM 4340 C CA . HIS A 1 559 ? -8.357 -31.408 12.419 1.00 47.62 559 HIS A CA 1
ATOM 4341 C C . HIS A 1 559 ? -9.109 -30.657 13.535 1.00 47.62 559 HIS A C 1
ATOM 4343 O O . HIS A 1 559 ? -8.990 -30.998 14.717 1.00 47.62 559 HIS A O 1
ATOM 4349 N N . GLY A 1 560 ? -9.985 -29.713 13.172 1.00 44.88 560 GLY A N 1
ATOM 4350 C CA . GLY A 1 560 ? -10.914 -29.060 14.096 1.00 44.88 560 GLY A CA 1
ATOM 4351 C C . GLY A 1 560 ? -11.978 -30.004 14.679 1.00 44.88 560 GLY A C 1
ATOM 4352 O O . GLY A 1 560 ? -12.370 -29.845 15.835 1.00 44.88 560 GLY A O 1
ATOM 4353 N N . HIS A 1 561 ? -12.424 -31.025 13.938 1.00 36.75 561 HIS A N 1
ATOM 4354 C CA . HIS A 1 561 ? -13.409 -32.016 14.394 1.00 36.75 561 HIS A CA 1
ATOM 4355 C C . HIS A 1 561 ? -12.793 -33.123 15.257 1.00 36.75 561 HIS A C 1
ATOM 4357 O O . HIS A 1 561 ? -13.478 -33.650 16.133 1.00 36.75 561 HIS A O 1
ATOM 4363 N N . ILE A 1 562 ? -11.511 -33.448 15.073 1.00 40.06 562 ILE A N 1
ATOM 4364 C CA . ILE A 1 562 ? -10.754 -34.347 15.958 1.00 40.06 562 ILE A CA 1
ATOM 4365 C C . ILE A 1 562 ? -10.534 -33.659 17.317 1.00 40.06 562 ILE A C 1
ATOM 4367 O O . ILE A 1 562 ? -10.831 -34.254 18.356 1.00 40.06 562 ILE A O 1
ATOM 4371 N N . ASN A 1 563 ? -10.183 -32.368 17.319 1.00 37.09 563 ASN A N 1
ATOM 4372 C CA . ASN A 1 563 ? -10.119 -31.556 18.542 1.00 37.09 563 ASN A CA 1
ATOM 4373 C C . ASN A 1 563 ? -11.513 -31.291 19.156 1.00 37.09 563 ASN A C 1
ATOM 4375 O O . ASN A 1 563 ? -11.680 -31.314 20.378 1.00 37.09 563 ASN A O 1
ATOM 4379 N N . GLY A 1 564 ? -12.551 -31.141 18.325 1.00 32.09 564 GLY A N 1
ATOM 4380 C CA . GLY A 1 564 ? -13.947 -30.994 18.755 1.00 32.09 564 GLY A CA 1
ATOM 4381 C C . GLY A 1 564 ? -14.570 -32.276 19.327 1.00 32.09 564 GLY A C 1
ATOM 4382 O O . GLY A 1 564 ? -15.384 -32.211 20.251 1.00 32.09 564 GLY A O 1
ATOM 4383 N N . LYS A 1 565 ? -14.161 -33.462 18.853 1.00 31.06 565 LYS A N 1
ATOM 4384 C CA . LYS A 1 565 ? -14.595 -34.752 19.417 1.00 31.06 565 LYS A CA 1
ATOM 4385 C C . LYS A 1 565 ? -13.985 -35.006 20.793 1.00 31.06 565 LYS A C 1
ATOM 4387 O O . LYS A 1 565 ? -14.705 -35.515 21.654 1.00 31.06 565 LYS A O 1
ATOM 4392 N N . LEU A 1 566 ? -12.749 -34.566 21.043 1.00 34.03 566 LEU A N 1
ATOM 4393 C CA . LEU A 1 566 ? -12.139 -34.606 22.378 1.00 34.03 566 LEU A CA 1
ATOM 4394 C C . LEU A 1 566 ? -12.864 -33.666 23.367 1.00 34.03 566 LEU A C 1
ATOM 4396 O O . LEU A 1 566 ? -13.046 -33.998 24.541 1.00 34.03 566 LEU A O 1
ATOM 4400 N N . HIS A 1 567 ? -13.401 -32.544 22.875 1.00 32.53 567 HIS A N 1
ATOM 4401 C CA . HIS A 1 567 ? -14.247 -31.646 23.666 1.00 32.53 567 HIS A CA 1
ATOM 4402 C C . HIS A 1 567 ? -15.653 -32.222 23.931 1.00 32.53 567 HIS A C 1
ATOM 4404 O O . HIS A 1 567 ? -16.163 -32.117 25.046 1.00 32.53 567 HIS A O 1
ATOM 4410 N N . SER A 1 568 ? -16.274 -32.913 22.964 1.00 28.64 568 SER A N 1
ATOM 4411 C CA . SER A 1 568 ? -17.637 -33.456 23.136 1.00 28.64 568 SER A CA 1
ATOM 4412 C C . SER A 1 568 ? -17.730 -34.642 24.113 1.00 28.64 568 SER A C 1
ATOM 4414 O O . SER A 1 568 ? -18.766 -34.821 24.759 1.00 28.64 568 SER A O 1
ATOM 4416 N N . TYR A 1 569 ? -16.647 -35.413 24.289 1.00 30.97 569 TYR A N 1
ATOM 4417 C CA . TYR A 1 569 ? -16.573 -36.474 25.306 1.00 30.97 569 TYR A CA 1
ATOM 4418 C C . TYR A 1 569 ? -16.386 -35.916 26.726 1.00 30.97 569 TYR A C 1
ATOM 4420 O O . TYR A 1 569 ? -16.898 -36.488 27.692 1.00 30.97 569 TYR A O 1
ATOM 4428 N N . THR A 1 570 ? -15.744 -34.754 26.854 1.00 33.44 570 THR A N 1
ATOM 4429 C CA . THR A 1 570 ? -15.533 -34.082 28.145 1.00 33.44 570 THR A CA 1
ATOM 4430 C C . THR A 1 570 ? -16.797 -33.337 28.604 1.00 33.44 570 THR A C 1
ATOM 4432 O O . THR A 1 570 ? -17.144 -33.356 29.784 1.00 33.44 570 THR A O 1
ATOM 4435 N N . VAL A 1 571 ? -17.577 -32.779 27.669 1.00 31.91 571 VAL A N 1
ATOM 4436 C CA . VAL A 1 571 ? -18.792 -31.997 27.977 1.00 31.91 571 VAL A CA 1
ATOM 4437 C C . VAL A 1 571 ? -20.016 -32.879 28.293 1.00 31.91 571 VAL A C 1
ATOM 4439 O O . VAL A 1 571 ? -20.832 -32.518 29.140 1.00 31.91 571 VAL A O 1
ATOM 4442 N N . ARG A 1 572 ? -20.140 -34.084 27.711 1.00 27.48 572 ARG A N 1
ATOM 4443 C CA . ARG A 1 572 ? -21.264 -35.004 28.017 1.00 27.48 572 ARG A CA 1
ATOM 4444 C C . ARG A 1 572 ? -21.179 -35.686 29.387 1.00 27.48 572 ARG A C 1
ATOM 4446 O O . ARG A 1 572 ? -22.200 -36.173 29.873 1.00 27.48 572 ARG A O 1
ATOM 4453 N N . THR A 1 573 ? -20.006 -35.690 30.016 1.00 30.56 573 THR A N 1
ATOM 4454 C CA . THR A 1 573 ? -19.802 -36.268 31.356 1.00 30.56 573 THR A CA 1
ATOM 4455 C C . THR A 1 573 ? -20.053 -35.237 32.466 1.00 30.56 573 THR A C 1
ATOM 4457 O O . THR A 1 573 ? -20.464 -35.605 33.562 1.00 30.56 573 THR A O 1
ATOM 4460 N N . LEU A 1 574 ? -19.928 -33.938 32.163 1.00 30.61 574 LEU A N 1
ATOM 4461 C CA . LEU A 1 574 ? -20.152 -32.840 33.115 1.00 30.61 574 LEU A CA 1
ATOM 4462 C C . LEU A 1 574 ? -21.596 -32.299 33.138 1.00 30.61 574 LEU A C 1
ATOM 4464 O O . LEU A 1 574 ? -21.981 -31.655 34.104 1.00 30.61 574 LEU A O 1
ATOM 4468 N N . ALA A 1 575 ? -22.434 -32.617 32.144 1.00 26.84 575 ALA A N 1
ATOM 4469 C CA . ALA A 1 575 ? -23.832 -32.159 32.086 1.00 26.84 575 ALA A CA 1
ATOM 4470 C C . ALA A 1 575 ? -24.864 -33.100 32.760 1.00 26.84 575 ALA A C 1
ATOM 4472 O O . ALA A 1 575 ? -26.058 -32.815 32.737 1.00 26.84 575 ALA A O 1
ATOM 4473 N N . LYS A 1 576 ? -24.439 -34.226 33.361 1.00 27.95 576 LYS A N 1
ATOM 4474 C CA . LYS A 1 576 ? -25.330 -35.172 34.081 1.00 27.95 576 LYS A CA 1
ATOM 4475 C C . LYS A 1 576 ? -25.318 -35.040 35.607 1.00 27.95 576 LYS A C 1
ATOM 4477 O O . LYS A 1 576 ? -26.033 -35.767 36.290 1.00 27.95 576 LYS A O 1
ATOM 4482 N N . MET A 1 577 ? -24.558 -34.096 36.146 1.00 30.08 577 MET A N 1
ATOM 4483 C CA . MET A 1 577 ? -24.602 -33.725 37.554 1.00 30.08 577 MET A CA 1
ATOM 4484 C C . MET A 1 577 ? -24.723 -32.212 37.610 1.00 30.08 577 MET A C 1
ATOM 4486 O O . MET A 1 577 ? -23.709 -31.540 37.509 1.00 30.08 577 MET A O 1
ATOM 4490 N N . THR A 1 578 ? -25.946 -31.680 37.643 1.00 28.84 578 THR A N 1
ATOM 4491 C CA . THR A 1 578 ? -26.448 -30.632 38.559 1.00 28.84 578 THR A CA 1
ATOM 4492 C C . THR A 1 578 ? -27.831 -30.171 38.047 1.00 28.84 578 THR A C 1
ATOM 4494 O O . THR A 1 578 ? -28.002 -29.908 36.862 1.00 28.84 578 THR A O 1
ATOM 4497 N N . ILE A 1 579 ? -28.771 -30.011 38.987 1.00 27.94 579 ILE A N 1
ATOM 4498 C CA . ILE A 1 579 ? -30.054 -29.277 38.924 1.00 27.94 579 ILE A CA 1
ATOM 4499 C C . ILE A 1 579 ? -31.302 -30.073 38.484 1.00 27.94 579 ILE A C 1
ATOM 4501 O O . ILE A 1 579 ? -31.824 -29.948 37.382 1.00 27.94 579 ILE A O 1
ATOM 4505 N N . ASN A 1 580 ? -31.848 -30.810 39.460 1.00 25.75 580 ASN A N 1
ATOM 4506 C CA . ASN A 1 580 ? -33.286 -30.796 39.748 1.00 25.75 580 ASN A CA 1
ATOM 4507 C C . ASN A 1 580 ? -33.643 -29.421 40.340 1.00 25.75 580 ASN A C 1
ATOM 4509 O O . ASN A 1 580 ? -32.961 -29.022 41.278 1.00 25.75 580 ASN A O 1
ATOM 4513 N N . THR A 1 581 ? -34.677 -28.745 39.822 1.00 29.42 581 THR A N 1
ATOM 4514 C CA . THR A 1 581 ? -35.918 -28.326 40.526 1.00 29.42 581 THR A CA 1
ATOM 4515 C C . THR A 1 581 ? -36.606 -27.127 39.849 1.00 29.42 581 THR A C 1
ATOM 4517 O O . THR A 1 581 ? -36.112 -26.010 39.927 1.00 29.42 581 THR A O 1
ATOM 4520 N N . VAL A 1 582 ? -37.796 -27.421 39.306 1.00 29.23 582 VAL A N 1
ATOM 4521 C CA . VAL A 1 582 ? -39.092 -26.708 39.411 1.00 29.23 582 VAL A CA 1
ATOM 4522 C C . VAL A 1 582 ? -39.346 -25.396 38.632 1.00 29.23 582 VAL A C 1
ATOM 4524 O O . VAL A 1 582 ? -38.823 -24.330 38.933 1.00 29.23 582 VAL A O 1
ATOM 4527 N N . ASP A 1 583 ? -40.284 -25.569 37.691 1.00 26.97 583 ASP A N 1
ATOM 4528 C CA . ASP A 1 583 ? -41.204 -24.685 36.953 1.00 26.97 583 ASP A CA 1
ATOM 4529 C C . ASP A 1 583 ? -41.952 -23.585 37.744 1.00 26.97 583 ASP A C 1
ATOM 4531 O O . ASP A 1 583 ? -42.368 -23.816 38.879 1.00 26.97 583 ASP A O 1
ATOM 4535 N N . HIS A 1 584 ? -42.276 -22.456 37.081 1.00 28.70 584 HIS A N 1
ATOM 4536 C CA . HIS A 1 584 ? -43.646 -22.159 36.589 1.00 28.70 584 HIS A CA 1
ATOM 4537 C C . HIS A 1 584 ? -43.827 -20.735 35.997 1.00 28.70 584 HIS A C 1
ATOM 4539 O O . HIS A 1 584 ? -43.554 -19.753 36.677 1.00 28.70 584 HIS A O 1
ATOM 4545 N N . SER A 1 585 ? -44.409 -20.685 34.778 1.00 27.91 585 SER A N 1
ATOM 4546 C CA . SER A 1 585 ? -45.416 -19.736 34.209 1.00 27.91 585 SER A CA 1
ATOM 4547 C C . SER A 1 585 ? -45.180 -18.210 34.270 1.00 27.91 585 SER A C 1
ATOM 4549 O O . SER A 1 585 ? -44.846 -17.682 35.316 1.00 27.91 585 SER A O 1
ATOM 4551 N N . GLY A 1 586 ? -45.471 -17.380 33.265 1.00 25.38 586 GLY A N 1
ATOM 4552 C CA . GLY A 1 586 ? -46.216 -17.521 32.015 1.00 25.38 586 GLY A CA 1
ATOM 4553 C C . GLY A 1 586 ? -46.405 -16.126 31.377 1.00 25.38 586 GLY A C 1
ATOM 4554 O O . GLY A 1 586 ? -46.334 -15.109 32.062 1.00 25.38 586 GLY A O 1
ATOM 4555 N N . GLU A 1 587 ? -46.599 -16.121 30.060 1.00 27.41 587 GLU A N 1
ATOM 4556 C CA . GLU A 1 587 ? -47.052 -15.030 29.168 1.00 27.41 587 GLU A CA 1
ATOM 4557 C C . GLU A 1 587 ? -48.313 -14.276 29.674 1.00 27.41 587 GLU A C 1
ATOM 4559 O O . GLU A 1 587 ? -49.014 -14.847 30.518 1.00 27.41 587 GLU A O 1
ATOM 4564 N N . PRO A 1 588 ? -48.676 -13.055 29.176 1.00 38.16 588 PRO A N 1
ATOM 4565 C CA . PRO A 1 588 ? -48.922 -12.817 27.736 1.00 38.16 588 PRO A CA 1
ATOM 4566 C C . PRO A 1 588 ? -48.755 -11.381 27.156 1.00 38.16 588 PRO A C 1
ATOM 4568 O O . PRO A 1 588 ? -48.739 -10.373 27.857 1.00 38.16 588 PRO A O 1
ATOM 4571 N N . GLU A 1 589 ? -48.703 -11.313 25.821 1.00 29.44 589 GLU A N 1
ATOM 4572 C CA . GLU A 1 589 ? -49.065 -10.162 24.959 1.00 29.44 589 GLU A CA 1
ATOM 4573 C C . GLU A 1 589 ? -50.615 -10.058 24.823 1.00 29.44 589 GLU A C 1
ATOM 4575 O O . GLU A 1 589 ? -51.263 -11.071 25.109 1.00 29.44 589 GLU A O 1
ATOM 4580 N N . PRO A 1 590 ? -51.276 -8.947 24.375 1.00 41.66 590 PRO A N 1
ATOM 4581 C CA . PRO A 1 590 ? -51.041 -8.368 23.034 1.00 41.66 590 PRO A CA 1
ATOM 4582 C C . PRO A 1 590 ? -51.436 -6.876 22.773 1.00 41.66 590 PRO A C 1
ATOM 4584 O O . PRO A 1 590 ? -52.159 -6.237 23.531 1.00 41.66 590 PRO A O 1
ATOM 4587 N N . ASN A 1 591 ? -51.096 -6.425 21.554 1.00 26.83 591 ASN A N 1
ATOM 4588 C CA . ASN A 1 591 ? -51.922 -5.634 20.613 1.00 26.83 591 ASN A CA 1
ATOM 4589 C C . ASN A 1 591 ? -52.063 -4.084 20.654 1.00 26.83 591 ASN A C 1
ATOM 4591 O O . ASN A 1 591 ? -52.442 -3.474 21.646 1.00 26.83 591 ASN A O 1
ATOM 4595 N N . LEU A 1 592 ? -52.008 -3.558 19.411 1.00 27.84 592 LEU A N 1
ATOM 4596 C CA . LEU A 1 592 ? -52.779 -2.462 18.777 1.00 27.84 592 LEU A CA 1
ATOM 4597 C C . LEU A 1 592 ? -52.205 -1.026 18.694 1.00 27.84 592 LEU A C 1
ATOM 4599 O O . LEU A 1 592 ? -52.271 -0.238 19.625 1.00 27.84 592 LEU A O 1
ATOM 4603 N N . ALA A 1 593 ? -51.818 -0.699 17.450 1.00 26.20 593 ALA A N 1
ATOM 4604 C CA . ALA A 1 593 ? -52.343 0.372 16.586 1.00 26.20 593 ALA A CA 1
ATOM 4605 C C . ALA A 1 593 ? -52.208 1.862 16.965 1.00 26.20 593 ALA A C 1
ATOM 4607 O O . ALA A 1 593 ? -52.709 2.324 17.981 1.00 26.20 593 ALA A O 1
ATOM 4608 N N . GLY A 1 594 ? -51.783 2.642 15.960 1.00 25.00 594 GLY A N 1
ATOM 4609 C CA . GLY A 1 594 ? -52.541 3.832 15.558 1.00 25.00 594 GLY A CA 1
ATOM 461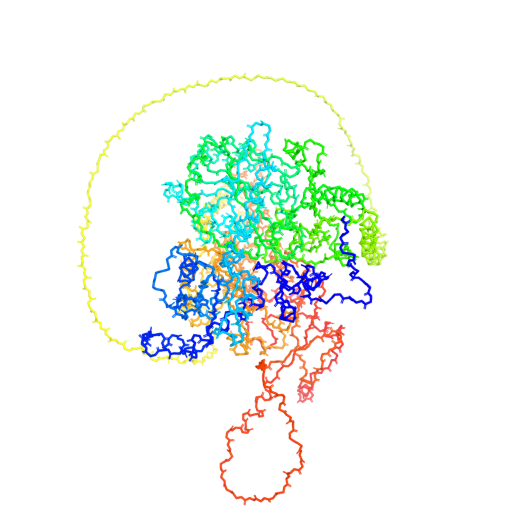0 C C . GLY A 1 594 ? -51.820 5.176 15.625 1.00 25.00 594 GLY A C 1
ATOM 4611 O O . GLY A 1 594 ? -51.813 5.823 16.658 1.00 25.00 594 GLY A O 1
ATOM 4612 N N . ASN A 1 595 ? -51.342 5.609 14.455 1.00 25.39 595 ASN A N 1
ATOM 4613 C CA . ASN A 1 595 ? -51.594 6.909 13.823 1.00 25.39 595 ASN A CA 1
ATOM 4614 C C . ASN A 1 595 ? -51.446 8.243 14.593 1.00 25.39 595 ASN A C 1
ATOM 4616 O O . ASN A 1 595 ? -52.094 8.507 15.597 1.00 25.39 595 ASN A O 1
ATOM 4620 N N . ASN A 1 596 ? -50.828 9.162 13.840 1.00 26.17 596 ASN A N 1
ATOM 4621 C CA . ASN A 1 596 ? -51.265 10.538 13.568 1.00 26.17 596 ASN A CA 1
ATOM 4622 C C . ASN A 1 596 ? -50.595 11.722 14.294 1.00 26.17 596 ASN A C 1
ATOM 4624 O O . ASN A 1 596 ? -50.969 12.117 15.388 1.00 26.17 596 ASN A O 1
ATOM 4628 N N . THR A 1 597 ? -49.711 12.364 13.513 1.00 25.97 597 THR A N 1
ATOM 4629 C CA . THR A 1 597 ? -49.792 13.754 13.001 1.00 25.97 597 THR A CA 1
ATOM 4630 C C . THR A 1 597 ? -49.745 14.967 13.937 1.00 25.97 597 THR A C 1
ATOM 4632 O O . THR A 1 597 ? -50.485 15.065 14.908 1.00 25.97 597 THR A O 1
ATOM 4635 N N . ASN A 1 598 ? -49.052 15.979 13.388 1.00 27.27 598 ASN A N 1
ATOM 4636 C CA . ASN A 1 598 ? -49.270 17.431 13.484 1.00 27.27 598 ASN A CA 1
ATOM 4637 C C . ASN A 1 598 ? -48.577 18.153 14.651 1.00 27.27 598 ASN A C 1
ATOM 4639 O O . ASN A 1 598 ? -48.929 17.999 15.811 1.00 27.27 598 ASN A O 1
ATOM 4643 N N . THR A 1 599 ? -47.454 18.831 14.370 1.00 25.98 599 THR A N 1
ATOM 4644 C CA . THR A 1 599 ? -47.337 20.260 13.967 1.00 25.98 599 THR A CA 1
ATOM 4645 C C . THR A 1 599 ? -47.888 21.238 15.001 1.00 25.98 599 THR A C 1
ATOM 4647 O O . THR A 1 599 ? -49.076 21.187 15.299 1.00 25.98 599 THR A O 1
ATOM 4650 N N . ILE A 1 600 ? -47.068 22.216 15.413 1.00 26.16 600 ILE A N 1
ATOM 4651 C CA . ILE A 1 600 ? -47.254 23.656 15.124 1.00 26.16 600 ILE A CA 1
ATOM 4652 C C . ILE A 1 600 ? -46.141 24.496 15.791 1.00 26.16 600 ILE A C 1
ATOM 4654 O O . ILE A 1 600 ? -45.880 24.387 16.983 1.00 26.16 600 ILE A O 1
ATOM 4658 N N . ASN A 1 601 ? -45.517 25.317 14.938 1.00 25.77 601 ASN A N 1
ATOM 4659 C CA . ASN A 1 601 ? -44.933 26.662 15.077 1.00 25.77 601 ASN A CA 1
ATOM 4660 C C . ASN A 1 601 ? -44.818 27.354 16.449 1.00 25.77 601 ASN A C 1
ATOM 4662 O O . ASN A 1 601 ? -45.789 27.442 17.192 1.00 25.77 601 ASN A O 1
ATOM 4666 N N . ALA A 1 602 ? -43.711 28.091 16.626 1.00 26.47 602 ALA A N 1
ATOM 4667 C CA . ALA A 1 602 ? -43.605 29.558 16.419 1.00 26.47 602 ALA A CA 1
ATOM 4668 C C . ALA A 1 602 ? -42.448 30.116 17.281 1.00 26.47 602 ALA A C 1
ATOM 4670 O O . ALA A 1 602 ? -42.441 29.949 18.493 1.00 26.47 602 ALA A O 1
ATOM 4671 N N . ASN A 1 603 ? -41.358 30.607 16.682 1.00 25.88 603 ASN A N 1
ATOM 4672 C CA . ASN A 1 603 ? -41.091 32.026 16.380 1.00 25.88 603 ASN A CA 1
ATOM 4673 C C . ASN A 1 603 ? -41.330 33.016 17.536 1.00 25.88 603 ASN A C 1
ATOM 4675 O O . ASN A 1 603 ? -42.481 33.278 17.870 1.00 25.88 603 ASN A O 1
ATOM 4679 N N . ALA A 1 604 ? -40.263 33.691 17.991 1.00 25.89 604 ALA A N 1
ATOM 4680 C CA . ALA A 1 604 ? -40.180 35.161 18.001 1.00 25.89 604 ALA A CA 1
ATOM 4681 C C . ALA A 1 604 ? -38.784 35.681 18.416 1.00 25.89 604 ALA A C 1
ATOM 4683 O O . ALA A 1 604 ? -38.181 35.224 19.381 1.00 25.89 604 ALA A O 1
ATOM 4684 N N . ASN A 1 605 ? -38.339 36.676 17.646 1.00 26.16 605 ASN A N 1
ATOM 4685 C CA . ASN A 1 605 ? -37.146 37.521 17.756 1.00 26.16 605 ASN A CA 1
ATOM 4686 C C . ASN A 1 605 ? -37.164 38.507 18.940 1.00 26.16 605 ASN A C 1
ATOM 4688 O O . ASN A 1 605 ? -38.246 38.874 19.394 1.00 26.16 605 ASN A O 1
ATOM 4692 N N . ALA A 1 606 ? -35.977 39.041 19.288 1.00 26.58 606 ALA A N 1
ATOM 4693 C CA . ALA A 1 606 ? -35.625 40.484 19.399 1.00 26.58 606 ALA A CA 1
ATOM 4694 C C . ALA A 1 606 ? -34.378 40.655 20.311 1.00 26.58 606 ALA A C 1
ATOM 4696 O O . ALA A 1 606 ? -34.431 40.272 21.472 1.00 26.58 606 ALA A O 1
ATOM 4697 N N . THR A 1 607 ? -33.173 40.960 19.800 1.00 26.47 607 THR A N 1
ATOM 4698 C CA . THR A 1 607 ? -32.536 42.273 19.475 1.00 26.47 607 THR A CA 1
ATOM 4699 C C . THR A 1 607 ? -32.120 43.196 20.632 1.00 26.47 607 THR A C 1
ATOM 4701 O O . THR A 1 607 ? -32.888 43.408 21.563 1.00 26.47 607 THR A O 1
ATOM 4704 N N . THR A 1 608 ? -30.980 43.879 20.386 1.00 28.36 608 THR A N 1
ATOM 4705 C CA . THR A 1 608 ? -30.357 45.073 21.029 1.00 28.36 608 THR A CA 1
ATOM 4706 C C . THR A 1 608 ? -29.387 44.802 22.196 1.00 28.36 608 THR A C 1
ATOM 4708 O O . THR A 1 608 ? -29.668 43.946 23.019 1.00 28.36 608 THR A O 1
ATOM 4711 N N . GLN A 1 609 ? -28.226 45.460 22.350 1.00 26.95 609 GLN A N 1
ATOM 4712 C CA . GLN A 1 609 ? -27.520 46.507 21.590 1.00 26.95 609 GLN A CA 1
ATOM 4713 C C . GLN A 1 609 ? -26.048 46.599 22.067 1.00 26.95 609 GLN A C 1
ATOM 4715 O O . GLN A 1 609 ? -25.697 46.051 23.110 1.00 26.95 609 GLN A O 1
ATOM 4720 N N . ASP A 1 610 ? -25.241 47.302 21.272 1.00 27.16 610 ASP A N 1
ATOM 4721 C CA . ASP A 1 610 ? -23.796 47.558 21.351 1.00 27.16 610 ASP A CA 1
ATOM 4722 C C . ASP A 1 610 ? -23.270 48.251 22.623 1.00 27.16 610 ASP A C 1
ATOM 4724 O O . ASP A 1 610 ? -23.952 49.093 23.200 1.00 27.16 610 ASP A O 1
ATOM 4728 N N . GLU A 1 611 ? -21.977 48.048 22.926 1.00 27.52 611 GLU A N 1
ATOM 4729 C CA . GLU A 1 611 ? -21.096 49.165 23.302 1.00 27.52 611 GLU A CA 1
ATOM 4730 C C . GLU A 1 611 ? -19.612 48.907 22.960 1.00 27.52 611 GLU A C 1
ATOM 4732 O O . GLU A 1 611 ? -19.080 47.803 23.070 1.00 27.52 611 GLU A O 1
ATOM 4737 N N . ILE A 1 612 ? -18.976 49.982 22.496 1.00 28.00 612 ILE A N 1
ATOM 4738 C CA . ILE A 1 612 ? -17.661 50.126 21.859 1.00 28.00 612 ILE A CA 1
ATOM 4739 C C . ILE A 1 612 ? -16.654 50.648 22.888 1.00 28.00 612 ILE A C 1
ATOM 4741 O O . ILE A 1 612 ? -16.956 51.684 23.465 1.00 28.00 612 ILE A O 1
ATOM 4745 N N . ILE A 1 613 ? -15.433 50.089 23.003 1.00 27.84 613 ILE A N 1
ATOM 4746 C CA . ILE A 1 613 ? -14.206 50.854 23.352 1.00 27.84 613 ILE A CA 1
ATOM 4747 C C . ILE A 1 613 ? -12.964 50.255 22.649 1.00 27.84 613 ILE A C 1
ATOM 4749 O O . ILE A 1 613 ? -12.680 49.063 22.735 1.00 27.84 613 ILE A O 1
ATOM 4753 N N . THR A 1 614 ? -12.230 51.128 21.954 1.00 29.03 614 THR A N 1
ATOM 4754 C CA . THR A 1 614 ? -10.980 50.959 21.180 1.00 29.03 614 THR A CA 1
ATOM 4755 C C . THR A 1 614 ? -9.674 50.948 22.022 1.00 29.03 614 THR A C 1
ATOM 4757 O O . THR A 1 614 ? -9.720 51.266 23.208 1.00 29.03 614 THR A O 1
ATOM 4760 N N . PRO A 1 615 ? -8.496 50.618 21.428 1.00 42.88 615 PRO A N 1
ATOM 4761 C CA . PRO A 1 615 ? -7.299 50.094 22.115 1.00 42.88 615 PRO A CA 1
ATOM 4762 C C . PRO A 1 615 ? -6.090 51.059 22.186 1.00 42.88 615 PRO A C 1
ATOM 4764 O O . PRO A 1 615 ? -6.081 52.068 21.487 1.00 42.88 615 PRO A O 1
ATOM 4767 N N . ALA A 1 616 ? -5.047 50.697 22.963 1.00 24.75 616 ALA A N 1
ATOM 4768 C CA . ALA A 1 616 ? -3.607 51.050 22.804 1.00 24.75 616 ALA A CA 1
ATOM 4769 C C . ALA A 1 616 ? -2.781 50.647 24.062 1.00 24.75 616 ALA A C 1
ATOM 4771 O O . ALA A 1 616 ? -3.385 50.519 25.127 1.00 24.75 616 ALA A O 1
ATOM 4772 N N . PRO A 1 617 ? -1.423 50.605 24.051 1.00 33.91 617 PRO A N 1
ATOM 4773 C CA . PRO A 1 617 ? -0.455 50.383 22.962 1.00 33.91 617 PRO A CA 1
ATOM 4774 C C . PRO A 1 617 ? 0.659 49.346 23.307 1.00 33.91 617 PRO A C 1
ATOM 4776 O O . PRO A 1 617 ? 0.810 48.899 24.442 1.00 33.91 617 PRO A O 1
ATOM 4779 N N . SER A 1 618 ? 1.483 49.010 22.307 1.00 27.98 618 SER A N 1
ATOM 4780 C CA . SER A 1 618 ? 2.766 48.284 22.407 1.00 27.98 618 SER A CA 1
ATOM 4781 C C . SER A 1 618 ? 3.802 48.975 23.319 1.00 27.98 618 SER A C 1
ATOM 4783 O O . SER A 1 618 ? 3.693 50.177 23.571 1.00 27.98 618 SER A O 1
ATOM 4785 N N . PRO A 1 619 ? 4.877 48.266 23.728 1.00 29.31 619 PRO A N 1
ATOM 4786 C CA . PRO A 1 619 ? 6.148 48.481 23.020 1.00 29.31 619 PRO A CA 1
ATOM 4787 C C . PRO A 1 619 ? 7.037 47.224 22.873 1.00 29.31 619 PRO A C 1
ATOM 4789 O O . PRO A 1 619 ? 7.063 46.335 23.716 1.00 29.31 619 PRO A O 1
ATOM 4792 N N . ALA A 1 620 ? 7.842 47.213 21.813 1.00 24.48 620 ALA A N 1
ATOM 4793 C CA . ALA A 1 620 ? 9.156 46.558 21.745 1.00 24.48 620 ALA A CA 1
ATOM 4794 C C . ALA A 1 620 ? 10.214 47.685 21.615 1.00 24.48 620 ALA A C 1
ATOM 4796 O O . ALA A 1 620 ? 9.794 48.828 21.406 1.00 24.48 620 ALA A O 1
ATOM 4797 N N . PRO A 1 621 ? 11.547 47.461 21.611 1.00 38.28 621 PRO A N 1
ATOM 4798 C CA . PRO A 1 621 ? 12.356 46.279 21.943 1.00 38.28 621 PRO A CA 1
ATOM 4799 C C . PRO A 1 621 ? 13.507 46.607 22.939 1.00 38.28 621 PRO A C 1
ATOM 4801 O O . PRO A 1 621 ? 13.798 47.771 23.210 1.00 38.28 621 PRO A O 1
ATOM 4804 N N . SER A 1 622 ? 14.261 45.610 23.415 1.00 23.28 622 SER A N 1
ATOM 4805 C CA . SER A 1 622 ? 15.642 45.855 23.864 1.00 23.28 622 SER A CA 1
ATOM 4806 C C . SER A 1 622 ? 16.572 44.678 23.571 1.00 23.28 622 SER A C 1
ATOM 4808 O O . SER A 1 622 ? 16.372 43.535 23.968 1.00 23.28 622 SER A O 1
ATOM 4810 N N . ILE A 1 623 ? 17.594 45.033 22.801 1.00 25.70 623 ILE A N 1
ATOM 4811 C CA . ILE A 1 623 ? 18.758 44.270 22.379 1.00 25.70 623 ILE A CA 1
ATOM 4812 C C . ILE A 1 623 ? 19.699 44.138 23.579 1.00 25.70 623 ILE A C 1
ATOM 4814 O O . ILE A 1 623 ? 20.069 45.155 24.163 1.00 25.70 623 ILE A O 1
ATOM 4818 N N . LEU A 1 624 ? 20.150 42.923 23.896 1.00 24.81 624 LEU A N 1
ATOM 4819 C CA . LEU A 1 624 ? 21.386 42.714 24.649 1.00 24.81 624 LEU A CA 1
ATOM 4820 C C . LEU A 1 624 ? 22.221 41.623 23.981 1.00 24.81 624 LEU A C 1
ATOM 4822 O O . LEU A 1 624 ? 21.907 40.437 23.983 1.00 24.81 624 LEU A O 1
ATOM 4826 N N . THR A 1 625 ? 23.298 42.105 23.382 1.00 23.55 625 THR A N 1
ATOM 4827 C CA . THR A 1 625 ? 24.487 41.392 22.942 1.00 23.55 625 THR A CA 1
ATOM 4828 C C . THR A 1 625 ? 25.192 40.716 24.119 1.00 23.55 625 THR A C 1
ATOM 4830 O O . THR A 1 625 ? 25.477 41.394 25.102 1.00 23.55 625 THR A O 1
ATOM 4833 N N . HIS A 1 626 ? 25.608 39.456 23.979 1.00 27.06 626 HIS A N 1
ATOM 4834 C CA . HIS A 1 626 ? 26.837 38.982 24.619 1.00 27.06 626 HIS A CA 1
ATOM 4835 C C . HIS A 1 626 ? 27.616 38.053 23.687 1.00 27.06 626 HIS A C 1
ATOM 4837 O O . HIS A 1 626 ? 27.137 37.030 23.209 1.00 27.06 626 HIS A O 1
ATOM 4843 N N . SER A 1 627 ? 28.834 38.500 23.420 1.00 22.78 627 SER A N 1
ATOM 4844 C CA . SER A 1 627 ? 29.912 37.874 22.677 1.00 22.78 627 SER A CA 1
ATOM 4845 C C . SER A 1 627 ? 30.608 36.765 23.476 1.00 22.78 627 SER A C 1
ATOM 4847 O O . SER A 1 627 ? 30.890 36.946 24.656 1.00 22.78 627 SER A O 1
ATOM 4849 N N . SER A 1 628 ? 30.952 35.686 22.767 1.00 25.64 628 SER A N 1
ATOM 4850 C CA . SER A 1 628 ? 32.170 34.859 22.867 1.00 25.64 628 SER A CA 1
ATOM 4851 C C . SER A 1 628 ? 32.778 34.535 24.244 1.00 25.64 628 SER A C 1
ATOM 4853 O O . SER A 1 628 ? 33.425 35.384 24.855 1.00 25.64 628 SER A O 1
ATOM 4855 N N . SER A 1 629 ? 32.834 33.242 24.576 1.00 23.72 629 SER A N 1
ATOM 4856 C CA . SER A 1 629 ? 34.089 32.633 25.034 1.00 23.72 629 SER A CA 1
ATOM 4857 C C . SER A 1 629 ? 34.143 31.132 24.728 1.00 23.72 629 SER A C 1
ATOM 4859 O O . SER A 1 629 ? 33.222 30.361 24.974 1.00 23.72 629 SER A O 1
ATOM 4861 N N . SER A 1 630 ? 35.264 30.754 24.129 1.00 27.23 630 SER A N 1
ATOM 4862 C CA . SER A 1 630 ? 35.778 29.407 23.931 1.00 27.23 630 SER A CA 1
ATOM 4863 C C . SER A 1 630 ? 36.036 28.696 25.264 1.00 27.23 630 SER A C 1
ATOM 4865 O O . SER A 1 630 ? 36.728 29.247 26.120 1.00 27.23 630 SER A O 1
ATOM 4867 N N . GLY A 1 631 ? 35.583 27.450 25.399 1.00 24.91 631 GLY A N 1
ATOM 4868 C CA . GLY A 1 631 ? 35.959 26.552 26.490 1.00 24.91 631 GLY A CA 1
ATOM 4869 C C . GLY A 1 631 ? 35.775 25.097 26.064 1.00 24.91 631 GLY A C 1
ATOM 4870 O O . GLY A 1 631 ? 34.694 24.715 25.632 1.00 24.91 631 GLY A O 1
ATOM 4871 N N . ALA A 1 632 ? 36.855 24.321 26.120 1.00 25.53 632 ALA A N 1
ATOM 4872 C CA . ALA A 1 632 ? 36.915 22.899 25.785 1.00 25.53 632 ALA A CA 1
ATOM 4873 C C . ALA A 1 632 ? 35.906 22.046 26.592 1.00 25.53 632 ALA A C 1
ATOM 4875 O O . ALA A 1 632 ? 35.581 22.415 27.723 1.00 25.53 632 ALA A O 1
ATOM 4876 N N . PRO A 1 633 ? 35.438 20.898 26.064 1.00 27.84 633 PRO A N 1
ATOM 4877 C CA . PRO A 1 633 ? 34.542 20.016 26.806 1.00 27.84 633 PRO A CA 1
ATOM 4878 C C . PRO A 1 633 ? 35.298 19.334 27.962 1.00 27.84 633 PRO A C 1
ATOM 4880 O O . PRO A 1 633 ? 36.404 18.828 27.746 1.00 27.84 633 PRO A O 1
ATOM 4883 N N . PRO A 1 634 ? 34.749 19.306 29.191 1.00 28.28 634 PRO A N 1
ATOM 4884 C CA . PRO A 1 634 ? 35.353 18.564 30.283 1.00 28.28 634 PRO A CA 1
ATOM 4885 C C . PRO A 1 634 ? 35.094 17.063 30.120 1.00 28.28 634 PRO A C 1
ATOM 4887 O O . PRO A 1 634 ? 34.053 16.629 29.629 1.00 28.28 634 PRO A O 1
ATOM 4890 N N . ALA A 1 635 ? 36.089 16.291 30.544 1.00 25.56 635 ALA A N 1
ATOM 4891 C CA . ALA A 1 635 ? 36.116 14.841 30.530 1.00 25.56 635 ALA A CA 1
ATOM 4892 C C . ALA A 1 635 ? 34.944 14.205 31.301 1.00 25.56 635 ALA A C 1
ATOM 4894 O O . ALA A 1 635 ? 34.540 14.665 32.368 1.00 25.56 635 ALA A O 1
ATOM 4895 N N . SER A 1 636 ? 34.462 13.096 30.748 1.00 25.95 636 SER A N 1
ATOM 4896 C CA . SER A 1 636 ? 33.529 12.126 31.323 1.00 25.95 636 SER A CA 1
ATOM 4897 C C . SER A 1 636 ? 33.911 11.672 32.740 1.00 25.95 636 SER A C 1
ATOM 4899 O O . SER A 1 636 ? 35.060 11.266 32.939 1.00 25.95 636 SER A O 1
ATOM 4901 N N . PRO A 1 637 ? 32.970 11.611 33.703 1.00 27.19 637 PRO A N 1
ATOM 4902 C CA . PRO A 1 637 ? 33.142 10.804 34.896 1.00 27.19 637 PRO A CA 1
ATOM 4903 C C . PRO A 1 637 ? 32.528 9.414 34.691 1.00 27.19 637 PRO A C 1
ATOM 4905 O O . PRO A 1 637 ? 31.363 9.260 34.330 1.00 27.19 637 PRO A O 1
ATOM 4908 N N . ALA A 1 638 ? 33.358 8.404 34.933 1.00 23.41 638 ALA A N 1
ATOM 4909 C CA . ALA A 1 638 ? 32.978 7.009 35.051 1.00 23.41 638 ALA A CA 1
ATOM 4910 C C . ALA A 1 638 ? 31.948 6.811 36.177 1.00 23.41 638 ALA A C 1
ATOM 4912 O O . ALA A 1 638 ? 32.120 7.313 37.288 1.00 23.41 638 ALA A O 1
ATOM 4913 N N . THR A 1 639 ? 30.898 6.048 35.893 1.00 25.50 639 THR A N 1
ATOM 4914 C CA . THR A 1 639 ? 29.902 5.576 36.856 1.00 25.50 639 THR A CA 1
ATOM 4915 C C . THR A 1 639 ? 30.541 4.568 37.815 1.00 25.50 639 THR A C 1
ATOM 4917 O O . THR A 1 639 ? 30.828 3.432 37.441 1.00 25.50 639 THR A O 1
ATOM 4920 N N . SER A 1 640 ? 30.773 4.975 39.067 1.00 22.41 640 SER A N 1
ATOM 4921 C CA . SER A 1 640 ? 31.107 4.060 40.162 1.00 22.41 640 SER A CA 1
ATOM 4922 C C . SER A 1 640 ? 29.841 3.596 40.879 1.00 22.41 640 SER A C 1
ATOM 4924 O O . SER A 1 640 ? 29.049 4.394 41.375 1.00 22.41 640 SER A O 1
ATOM 4926 N N . ILE A 1 641 ? 29.693 2.277 40.940 1.00 28.89 641 ILE A N 1
ATOM 4927 C CA . ILE A 1 641 ? 28.685 1.529 41.690 1.00 28.89 641 ILE A CA 1
ATOM 4928 C C . ILE A 1 641 ? 28.883 1.787 43.191 1.00 28.89 641 ILE A C 1
ATOM 4930 O O . ILE A 1 641 ? 29.990 1.606 43.697 1.00 28.89 641 ILE A O 1
ATOM 4934 N N . HIS A 1 642 ? 27.815 2.141 43.914 1.00 24.08 642 HIS A N 1
ATOM 4935 C CA . HIS A 1 642 ? 27.766 2.007 45.370 1.00 24.08 642 HIS A CA 1
ATOM 4936 C C . HIS A 1 642 ? 26.478 1.333 45.854 1.00 24.08 642 HIS A C 1
ATOM 4938 O O . HIS A 1 642 ? 25.403 1.460 45.278 1.00 24.08 642 HIS A O 1
ATOM 4944 N N . SER A 1 643 ? 26.701 0.571 46.917 1.00 25.11 643 SER A N 1
ATOM 4945 C CA . SER A 1 643 ? 25.938 -0.489 47.560 1.00 25.11 643 SER A CA 1
ATOM 4946 C C . SER A 1 643 ? 24.759 -0.045 48.431 1.00 25.11 643 SER A C 1
ATOM 4948 O O . SER A 1 643 ? 24.667 1.103 48.856 1.00 25.11 643 SER A O 1
ATOM 4950 N N . GLU A 1 644 ? 23.935 -1.043 48.757 1.00 31.19 644 GLU A N 1
ATOM 4951 C CA . GLU A 1 644 ? 22.810 -1.087 49.696 1.00 31.19 644 GLU A CA 1
ATOM 4952 C C . GLU A 1 644 ? 22.900 -0.193 50.950 1.00 31.19 644 GLU A C 1
ATOM 4954 O O . GLU A 1 644 ? 23.913 -0.137 51.648 1.00 31.19 644 GLU A O 1
ATOM 4959 N N . GLY A 1 645 ? 21.757 0.409 51.298 1.00 26.27 645 GLY A N 1
ATOM 4960 C CA . GLY A 1 645 ? 21.520 1.096 52.566 1.00 26.27 645 GLY A CA 1
ATOM 4961 C C . GLY A 1 645 ? 20.042 1.454 52.742 1.00 26.27 645 GLY A C 1
ATOM 4962 O O . GLY A 1 645 ? 19.521 2.372 52.120 1.00 26.27 645 GLY A O 1
ATOM 4963 N N . SER A 1 646 ? 19.356 0.701 53.595 1.00 30.45 646 SER A N 1
ATOM 4964 C CA . SER A 1 646 ? 17.949 0.839 53.977 1.00 30.45 646 SER A CA 1
ATOM 4965 C C . SER A 1 646 ? 17.568 2.211 54.556 1.00 30.45 646 SER A C 1
ATOM 4967 O O . SER A 1 646 ? 18.190 2.677 55.509 1.00 30.45 646 SER A O 1
ATOM 4969 N N . SER A 1 647 ? 16.437 2.768 54.111 1.00 26.45 647 SER A N 1
ATOM 4970 C CA . SER A 1 647 ? 15.617 3.702 54.893 1.00 26.45 647 SER A CA 1
ATOM 4971 C C . SER A 1 647 ? 14.148 3.581 54.461 1.00 26.45 647 SER A C 1
ATOM 4973 O O . SER A 1 647 ? 13.815 3.683 53.284 1.00 26.45 647 SER A O 1
ATOM 4975 N N . ILE A 1 648 ? 13.263 3.324 55.428 1.00 32.22 648 ILE A N 1
ATOM 4976 C CA . ILE A 1 648 ? 11.818 3.085 55.235 1.00 32.22 648 ILE A CA 1
ATOM 4977 C C . ILE A 1 648 ? 11.031 4.396 54.996 1.00 32.22 648 ILE A C 1
ATOM 4979 O O . ILE A 1 648 ? 9.845 4.348 54.689 1.00 32.22 648 ILE A O 1
ATOM 4983 N N . TRP A 1 649 ? 11.681 5.566 55.055 1.00 26.89 649 TRP A N 1
ATOM 4984 C CA . TRP A 1 649 ? 11.028 6.876 54.882 1.00 26.89 649 TRP A CA 1
ATOM 4985 C C . TRP A 1 649 ? 11.843 7.907 54.094 1.00 26.89 649 TRP A C 1
ATOM 4987 O O . TRP A 1 649 ? 11.585 9.107 54.190 1.00 26.89 649 TRP A O 1
ATOM 4997 N N . THR A 1 650 ? 12.804 7.489 53.272 1.00 28.69 650 THR A N 1
ATOM 4998 C CA . THR A 1 650 ? 13.454 8.432 52.356 1.00 28.69 650 THR A CA 1
ATOM 4999 C C . THR A 1 650 ? 12.503 8.741 51.205 1.00 28.69 650 THR A C 1
ATOM 5001 O O . THR A 1 650 ? 12.490 8.061 50.183 1.00 28.69 650 THR A O 1
ATOM 5004 N N . ILE A 1 651 ? 11.744 9.830 51.349 1.00 31.97 651 ILE A N 1
ATOM 5005 C CA . ILE A 1 651 ? 11.349 10.679 50.219 1.00 31.97 651 ILE A CA 1
ATOM 5006 C C . ILE A 1 651 ? 12.655 11.303 49.694 1.00 31.97 651 ILE A C 1
ATOM 5008 O O . ILE A 1 651 ? 12.941 12.478 49.905 1.00 31.97 651 ILE A O 1
ATOM 5012 N N . ALA A 1 652 ? 13.529 10.468 49.131 1.00 27.69 652 ALA A N 1
ATOM 5013 C CA . ALA A 1 652 ? 14.735 10.907 48.463 1.00 27.69 652 ALA A CA 1
ATOM 5014 C C . ALA A 1 652 ? 14.290 11.373 47.083 1.00 27.69 652 ALA A C 1
ATOM 5016 O O . ALA A 1 652 ? 14.076 10.579 46.171 1.00 27.69 652 ALA A O 1
ATOM 5017 N N . TRP A 1 653 ? 14.071 12.679 46.987 1.00 37.06 653 TRP A N 1
ATOM 5018 C CA . TRP A 1 653 ? 14.116 13.416 45.738 1.00 37.06 653 TRP A CA 1
ATOM 5019 C C . TRP A 1 653 ? 15.507 13.172 45.139 1.00 37.06 653 TRP A C 1
ATOM 5021 O O . TRP A 1 653 ? 16.465 13.831 45.534 1.00 37.06 653 TRP A O 1
ATOM 5031 N N . SER A 1 654 ? 15.657 12.142 44.306 1.00 31.67 654 SER A N 1
ATOM 5032 C CA . SER A 1 654 ? 16.899 11.913 43.575 1.00 31.67 654 SER A CA 1
ATOM 5033 C C . SER A 1 654 ? 17.002 12.931 42.440 1.00 31.67 654 SER A C 1
ATOM 5035 O O . SER A 1 654 ? 16.005 13.257 41.793 1.00 31.67 654 SER A O 1
ATOM 5037 N N . ASP A 1 655 ? 18.223 13.394 42.169 1.00 29.98 655 ASP A N 1
ATOM 5038 C CA . ASP A 1 655 ? 18.588 14.269 41.041 1.00 29.98 655 ASP A CA 1
ATOM 5039 C C . ASP A 1 655 ? 18.343 13.626 39.648 1.00 29.98 655 ASP A C 1
ATOM 5041 O O . ASP A 1 655 ? 18.697 14.191 38.618 1.00 29.98 655 ASP A O 1
ATOM 5045 N N . GLU A 1 656 ? 17.689 12.460 39.598 1.00 36.66 656 GLU A N 1
ATOM 5046 C CA . GLU A 1 656 ? 17.316 11.703 38.396 1.00 36.66 656 GLU A CA 1
ATOM 5047 C C . GLU A 1 656 ? 15.827 11.841 38.027 1.00 36.66 656 GLU A C 1
ATOM 5049 O O . GLU A 1 656 ? 15.285 11.012 37.294 1.00 36.66 656 GLU A O 1
ATOM 5054 N N . MET A 1 657 ? 15.113 12.866 38.513 1.00 36.56 657 MET A N 1
ATOM 5055 C CA . MET A 1 657 ? 13.762 13.130 38.003 1.00 36.56 657 MET A CA 1
ATOM 5056 C C . MET A 1 657 ? 13.836 13.606 36.547 1.00 36.56 657 MET A C 1
ATOM 5058 O O . MET A 1 657 ? 14.012 14.791 36.258 1.00 36.56 657 MET A O 1
ATOM 5062 N N . GLN A 1 658 ? 13.682 12.656 35.622 1.00 43.47 658 GLN A N 1
ATOM 5063 C CA . GLN A 1 658 ? 13.456 12.924 34.207 1.00 43.47 658 GLN A CA 1
ATOM 5064 C C . GLN A 1 658 ? 12.289 13.909 34.049 1.00 43.47 658 GLN A C 1
ATOM 5066 O O . GLN A 1 658 ? 11.292 13.849 34.774 1.00 43.47 658 GLN A O 1
ATOM 5071 N N . LYS A 1 659 ? 12.418 14.846 33.098 1.00 42.59 659 LYS A N 1
ATOM 5072 C CA . LYS A 1 659 ? 11.359 15.819 32.797 1.00 42.59 659 LYS A CA 1
ATOM 5073 C C . LYS A 1 659 ? 10.031 15.085 32.548 1.00 42.59 659 LYS A C 1
ATOM 5075 O O . LYS A 1 659 ? 10.041 14.062 31.862 1.00 42.59 659 LYS A O 1
ATOM 5080 N N . PRO A 1 660 ? 8.893 15.619 33.033 1.00 51.28 660 PRO A N 1
ATOM 5081 C CA . PRO A 1 660 ? 7.594 14.999 32.815 1.00 51.28 660 PRO A CA 1
ATOM 5082 C C . PRO A 1 660 ? 7.338 14.831 31.315 1.00 51.28 660 PRO A C 1
ATOM 5084 O O . PRO A 1 660 ? 7.352 15.799 30.550 1.00 51.28 660 PRO A O 1
ATOM 5087 N N . SER A 1 661 ? 7.129 13.587 30.890 1.00 54.47 661 SER A N 1
ATOM 5088 C CA . SER A 1 661 ? 6.896 13.243 29.489 1.00 54.47 661 SER A CA 1
ATOM 5089 C C . SER A 1 661 ? 5.530 13.750 29.032 1.00 54.47 661 SER A C 1
ATOM 5091 O O . SER A 1 661 ? 4.512 13.439 29.654 1.00 54.47 661 SER A O 1
ATOM 5093 N N . SER A 1 662 ? 5.475 14.496 27.930 1.00 58.12 662 SER A N 1
ATOM 5094 C CA . SER A 1 662 ? 4.215 15.001 27.383 1.00 58.12 662 SER A CA 1
ATOM 5095 C C . SER A 1 662 ? 3.690 14.113 26.255 1.00 58.12 662 SER A C 1
ATOM 5097 O O . SER A 1 662 ? 4.400 13.893 25.277 1.00 58.12 662 SER A O 1
ATOM 5099 N N . SER A 1 663 ? 2.433 13.667 26.364 1.00 64.69 663 SER A N 1
ATOM 5100 C CA . SER A 1 663 ? 1.700 13.021 25.261 1.00 64.69 663 SER A CA 1
ATOM 5101 C C . SER A 1 663 ? 1.642 13.936 24.032 1.00 64.69 663 SER A C 1
ATOM 5103 O O . SER A 1 663 ? 1.491 15.155 24.164 1.00 64.69 663 SER A O 1
ATOM 5105 N N . GLN A 1 664 ? 1.725 13.345 22.838 1.00 62.25 664 GLN A N 1
ATOM 5106 C CA . GLN A 1 664 ? 1.621 14.059 21.562 1.00 62.25 664 GLN A CA 1
ATOM 5107 C C . GLN A 1 664 ? 0.180 14.503 21.241 1.00 62.25 664 GLN A C 1
ATOM 5109 O O . GLN A 1 664 ? -0.027 15.419 20.447 1.00 62.25 664 GLN A O 1
ATOM 5114 N N . ARG A 1 665 ? -0.842 13.905 21.874 1.00 65.44 665 ARG A N 1
ATOM 5115 C CA . ARG A 1 665 ? -2.258 14.193 21.585 1.00 65.44 665 ARG A CA 1
ATOM 5116 C C . ARG A 1 665 ? -2.800 15.321 22.460 1.00 65.44 665 ARG A C 1
ATOM 5118 O O . ARG A 1 665 ? -2.746 15.258 23.686 1.00 65.44 665 ARG A O 1
ATOM 5125 N N . CYS A 1 666 ? -3.412 16.330 21.833 1.00 64.06 666 CYS A N 1
ATOM 5126 C CA . CYS A 1 666 ? -4.000 17.482 22.530 1.00 64.06 666 CYS A CA 1
ATOM 5127 C C . CYS A 1 666 ? -5.028 17.058 23.599 1.00 64.06 666 CYS A C 1
ATOM 5129 O O . CYS A 1 666 ? -4.942 17.500 24.744 1.00 64.06 666 CYS A O 1
ATOM 5131 N N . ALA A 1 667 ? -5.932 16.128 23.268 1.00 59.50 667 ALA A N 1
ATOM 5132 C CA . ALA A 1 667 ? -6.935 15.614 24.203 1.00 59.50 667 ALA A CA 1
ATOM 5133 C C . ALA A 1 667 ? -6.297 15.015 25.471 1.00 59.50 667 ALA A C 1
ATOM 5135 O O . ALA A 1 667 ? -6.642 15.420 26.580 1.00 59.50 667 ALA A O 1
ATOM 5136 N N . THR A 1 668 ? -5.296 14.140 25.334 1.00 63.56 668 THR A N 1
ATOM 5137 C CA . THR A 1 668 ? -4.622 13.526 26.489 1.00 63.56 668 THR A CA 1
ATOM 5138 C C . THR A 1 668 ? -3.764 14.509 27.282 1.00 63.56 668 THR A C 1
ATOM 5140 O O . THR A 1 668 ? -3.471 14.263 28.446 1.00 63.56 668 THR A O 1
ATOM 5143 N N . ARG A 1 669 ? -3.382 15.657 26.712 1.00 69.00 669 ARG A N 1
ATOM 5144 C CA . ARG A 1 669 ? -2.742 16.741 27.476 1.00 69.00 669 ARG A CA 1
ATOM 5145 C C . ARG A 1 669 ? -3.758 17.508 28.323 1.00 69.00 669 ARG A C 1
ATOM 5147 O O . ARG A 1 669 ? -3.421 17.934 29.427 1.00 69.00 669 ARG A O 1
ATOM 5154 N N . TRP A 1 670 ? -4.980 17.712 27.839 1.00 73.00 670 TRP A N 1
ATOM 5155 C CA . TRP A 1 670 ? -5.999 18.483 28.563 1.00 73.00 670 TRP A CA 1
ATOM 5156 C C . TRP A 1 670 ? -6.751 17.669 29.612 1.00 73.00 670 TRP A C 1
ATOM 5158 O O . TRP A 1 670 ? -7.038 18.192 30.687 1.00 73.00 670 TRP A O 1
ATOM 5168 N N . VAL A 1 671 ? -7.007 16.386 29.357 1.00 72.12 671 VAL A N 1
ATOM 5169 C CA . VAL A 1 671 ? -7.731 15.510 30.291 1.00 72.12 671 VAL A CA 1
ATOM 5170 C C . VAL A 1 671 ? -7.109 15.479 31.707 1.00 72.12 671 VAL A C 1
ATOM 5172 O O . VAL A 1 671 ? -7.842 15.754 32.654 1.00 72.12 671 VAL A O 1
ATOM 5175 N N . PRO A 1 672 ? -5.786 15.295 31.907 1.00 67.75 672 PRO A N 1
ATOM 5176 C CA . PRO A 1 672 ? -5.157 15.344 33.231 1.00 67.75 672 PRO A CA 1
ATOM 5177 C C . PRO A 1 672 ? -5.283 16.698 33.941 1.00 67.75 672 PRO A C 1
ATOM 5179 O O . PRO A 1 672 ? -5.057 16.775 35.142 1.00 67.75 672 PRO A O 1
ATOM 5182 N N . ARG A 1 673 ? -5.595 17.780 33.215 1.00 76.94 673 ARG A N 1
ATOM 5183 C CA . ARG A 1 673 ? -5.770 19.128 33.782 1.00 76.94 673 ARG A CA 1
ATOM 5184 C C . ARG A 1 673 ? -7.221 19.402 34.167 1.00 76.94 673 ARG A C 1
ATOM 5186 O O . ARG A 1 673 ? -7.470 20.050 35.177 1.00 76.94 673 ARG A O 1
ATOM 5193 N N . VAL A 1 674 ? -8.168 18.911 33.370 1.00 81.25 674 VAL A N 1
ATOM 5194 C CA . VAL A 1 674 ? -9.609 19.156 33.550 1.00 81.25 674 VAL A CA 1
ATOM 5195 C C . VAL A 1 674 ? -10.238 18.161 34.523 1.00 81.25 674 VAL A C 1
ATOM 5197 O O . VAL A 1 674 ? -11.113 18.518 35.308 1.00 81.25 674 VAL A O 1
ATOM 5200 N N . LEU A 1 675 ? -9.793 16.909 34.491 1.00 80.00 675 LEU A N 1
ATOM 5201 C CA . LEU A 1 675 ? -10.441 15.817 35.203 1.00 80.00 675 LEU A CA 1
ATOM 5202 C C . LEU A 1 675 ? -10.213 15.819 36.725 1.00 80.00 675 LEU A C 1
ATOM 5204 O O . LEU A 1 675 ? -11.176 15.541 37.442 1.00 80.00 675 LEU A O 1
ATOM 5208 N N . PRO A 1 676 ? -9.026 16.171 37.270 1.00 80.44 676 PRO A N 1
ATOM 5209 C CA . PRO A 1 676 ? -8.844 16.223 38.720 1.00 80.44 676 PRO A CA 1
ATOM 5210 C C . PRO A 1 676 ? -9.752 17.244 39.430 1.00 80.44 676 PRO A C 1
ATOM 5212 O O . PRO A 1 676 ? -10.328 16.875 40.453 1.00 80.44 676 PRO A O 1
ATOM 5215 N N . PRO A 1 677 ? -9.976 18.474 38.912 1.00 84.81 677 PRO A N 1
ATOM 5216 C CA . PRO A 1 677 ? -10.985 19.384 39.463 1.00 84.81 677 PRO A CA 1
ATOM 5217 C C . PRO A 1 677 ? -12.402 18.797 39.485 1.00 84.81 677 PRO A C 1
ATOM 5219 O O . PRO A 1 677 ? -13.111 18.942 40.480 1.00 84.81 677 PRO A O 1
ATOM 5222 N N . VAL A 1 678 ? -12.807 18.098 38.418 1.00 85.69 678 VAL A N 1
ATOM 5223 C CA . VAL A 1 678 ? -14.123 17.437 38.340 1.00 85.69 678 VAL A CA 1
ATOM 5224 C C . VAL A 1 678 ? -14.231 16.327 39.385 1.00 85.69 678 VAL A C 1
ATOM 5226 O O . VAL A 1 678 ? -15.220 16.253 40.112 1.00 85.69 678 VAL A O 1
ATOM 5229 N N . MET A 1 679 ? -13.192 15.501 39.517 1.00 84.38 679 MET A N 1
ATOM 5230 C CA . MET A 1 679 ? -13.132 14.450 40.534 1.00 84.38 679 MET A CA 1
ATOM 5231 C C . MET A 1 679 ? -13.169 15.013 41.951 1.00 84.38 679 MET A C 1
ATOM 5233 O O . MET A 1 679 ? -13.895 14.496 42.796 1.00 84.38 679 MET A O 1
ATOM 5237 N N . LEU A 1 680 ? -12.453 16.109 42.203 1.00 87.94 680 LEU A N 1
ATOM 5238 C CA . LEU A 1 680 ? -12.466 16.786 43.495 1.00 87.94 680 LEU A CA 1
ATOM 5239 C C . LEU A 1 680 ? -13.863 17.322 43.837 1.00 87.94 680 LEU A C 1
ATOM 5241 O O . LEU A 1 680 ? -14.298 17.191 44.979 1.00 87.94 680 LEU A O 1
ATOM 5245 N N . ALA A 1 681 ? -14.588 17.872 42.858 1.00 90.25 681 ALA A N 1
ATOM 5246 C CA . ALA A 1 681 ? -15.960 18.336 43.050 1.00 90.25 681 ALA A CA 1
ATOM 5247 C C . ALA A 1 681 ? -16.925 17.181 43.369 1.00 90.25 681 ALA A C 1
ATOM 5249 O O . ALA A 1 681 ? -17.727 17.291 44.297 1.00 90.25 681 ALA A O 1
ATOM 5250 N N . LEU A 1 682 ? -16.817 16.055 42.654 1.00 90.12 682 LEU A N 1
ATOM 5251 C CA . LEU A 1 682 ? -17.639 14.861 42.893 1.00 90.12 682 LEU A CA 1
ATOM 5252 C C . LEU A 1 682 ? -17.384 14.255 44.276 1.00 90.12 682 LEU A C 1
ATOM 5254 O O . LEU A 1 682 ? -18.322 13.979 45.022 1.00 90.12 682 LEU A O 1
ATOM 5258 N N . VAL A 1 683 ? -16.115 14.101 44.646 1.00 91.25 683 VAL A N 1
ATOM 5259 C CA . VAL A 1 683 ? -15.703 13.617 45.968 1.00 91.25 683 VAL A CA 1
ATOM 5260 C C . VAL A 1 683 ? -16.117 14.599 47.067 1.00 91.25 683 VAL A C 1
ATOM 5262 O O . VAL A 1 683 ? -16.556 14.180 48.139 1.00 91.25 683 VAL A O 1
ATOM 5265 N N . GLY A 1 684 ? -16.035 15.906 46.812 1.00 93.69 684 GLY A N 1
ATOM 5266 C CA . GLY A 1 684 ? -16.517 16.944 47.721 1.00 93.69 684 GLY A CA 1
ATOM 5267 C C . GLY A 1 684 ? -18.023 16.840 47.967 1.00 93.69 684 GLY A C 1
ATOM 5268 O O . GLY A 1 684 ? -18.461 16.862 49.119 1.00 93.69 684 GLY A O 1
ATOM 5269 N N . TYR A 1 685 ? -18.806 16.637 46.905 1.00 93.88 685 TYR A N 1
ATOM 5270 C CA . TYR A 1 685 ? -20.245 16.400 47.007 1.00 93.88 685 TYR A CA 1
ATOM 5271 C C . TYR A 1 685 ? -20.560 15.119 47.790 1.00 93.88 685 TYR A C 1
ATOM 5273 O O . TYR A 1 685 ? -21.334 15.168 48.743 1.00 93.88 685 TYR A O 1
ATOM 5281 N N . ALA A 1 686 ? -19.914 13.998 47.457 1.00 92.88 686 ALA A N 1
ATOM 5282 C CA . ALA A 1 686 ? -20.096 12.734 48.170 1.00 92.88 686 ALA A CA 1
ATOM 5283 C C . ALA A 1 686 ? -19.713 12.845 49.659 1.00 92.88 686 ALA A C 1
ATOM 5285 O O . ALA A 1 686 ? -20.383 12.281 50.521 1.00 92.88 686 ALA A O 1
ATOM 5286 N N . THR A 1 687 ? -18.679 13.631 49.980 1.00 94.75 687 THR A N 1
ATOM 5287 C CA . THR A 1 687 ? -18.277 13.914 51.367 1.00 94.75 687 THR A CA 1
ATOM 5288 C C . THR A 1 687 ? -19.360 14.681 52.113 1.00 94.75 687 THR A C 1
ATOM 5290 O O . THR A 1 687 ? -19.710 14.313 53.234 1.00 94.75 687 THR A O 1
ATOM 5293 N N . TYR A 1 688 ? -19.905 15.732 51.500 1.00 95.06 688 TYR A N 1
ATOM 5294 C CA . TYR A 1 688 ? -21.006 16.496 52.078 1.00 95.06 688 TYR A CA 1
ATOM 5295 C C . TYR A 1 688 ? -22.243 15.613 52.302 1.00 95.06 688 TYR A C 1
ATOM 5297 O O . TYR A 1 688 ? -22.796 15.587 53.402 1.00 95.06 688 TYR A O 1
ATOM 5305 N N . ASP A 1 689 ? -22.636 14.848 51.290 1.00 94.44 689 ASP A N 1
ATOM 5306 C CA . ASP A 1 689 ? -23.822 13.998 51.323 1.00 94.44 689 ASP A CA 1
ATOM 5307 C C . ASP A 1 689 ? -23.722 12.878 52.379 1.00 94.44 689 ASP A C 1
ATOM 5309 O O . ASP A 1 689 ? -24.613 12.710 53.215 1.00 94.44 689 ASP A O 1
ATOM 5313 N N . VAL A 1 690 ? -22.597 12.160 52.440 1.00 94.94 690 VAL A N 1
ATOM 5314 C CA . VAL A 1 690 ? -22.426 11.062 53.403 1.00 94.94 690 VAL A CA 1
ATOM 5315 C C . VAL A 1 690 ? -22.176 11.579 54.823 1.00 94.94 690 VAL A C 1
ATOM 5317 O O . VAL A 1 690 ? -22.823 11.120 55.768 1.00 94.94 690 VAL A O 1
ATOM 5320 N N . ILE A 1 691 ? -21.246 12.521 55.014 1.00 95.50 691 ILE A N 1
ATOM 5321 C CA . ILE A 1 691 ? -20.844 12.950 56.363 1.00 95.50 691 ILE A CA 1
ATOM 5322 C C . ILE A 1 691 ? -21.862 13.927 56.949 1.00 95.50 691 ILE A C 1
ATOM 5324 O O . ILE A 1 691 ? -22.345 13.718 58.064 1.00 95.50 691 ILE A O 1
ATOM 5328 N N . VAL A 1 692 ? -22.184 15.003 56.230 1.00 94.94 692 VAL A N 1
ATOM 5329 C CA . VAL A 1 692 ? -23.022 16.078 56.776 1.00 94.94 692 VAL A CA 1
ATOM 5330 C C . VAL A 1 692 ? -24.483 15.659 56.751 1.00 94.94 692 VAL A C 1
ATOM 5332 O O . VAL A 1 692 ? -25.121 15.634 57.803 1.00 94.94 692 VAL A O 1
ATOM 5335 N N . TYR A 1 693 ? -25.005 15.286 55.585 1.00 94.56 693 TYR A N 1
ATOM 5336 C CA . TYR A 1 693 ? -26.429 15.003 55.441 1.00 94.56 693 TYR A CA 1
ATOM 5337 C C . TYR A 1 693 ? -26.822 13.647 56.056 1.00 94.56 693 TYR A C 1
ATOM 5339 O O . TYR A 1 693 ? -27.611 13.601 57.004 1.00 94.56 693 TYR A O 1
ATOM 5347 N N . CYS A 1 694 ? -26.238 12.539 55.589 1.00 94.38 694 CYS A N 1
ATOM 5348 C CA . CYS A 1 694 ? -26.609 11.204 56.066 1.00 94.38 694 CYS A CA 1
ATOM 5349 C C . CYS A 1 694 ? -26.218 10.979 57.535 1.00 94.38 694 CYS A C 1
ATOM 5351 O O . CYS A 1 694 ? -27.056 10.594 58.353 1.00 94.38 694 CYS A O 1
ATOM 5353 N N . CYS A 1 695 ? -24.954 11.216 57.899 1.00 95.12 695 CYS A N 1
ATOM 5354 C CA . CYS A 1 695 ? -24.464 10.870 59.235 1.00 95.12 695 CYS A CA 1
ATOM 5355 C C . CYS A 1 695 ? -24.832 11.912 60.304 1.00 95.12 695 CYS A C 1
ATOM 5357 O O . CYS A 1 695 ? -25.358 11.541 61.354 1.00 95.12 695 CYS A O 1
ATOM 5359 N N . VAL A 1 696 ? -24.575 13.204 60.074 1.00 94.38 696 VAL A N 1
ATOM 5360 C CA . VAL A 1 696 ? -24.779 14.239 61.105 1.00 94.38 696 VAL A CA 1
ATOM 5361 C C . VAL A 1 696 ? -26.231 14.719 61.171 1.00 94.38 696 VAL A C 1
ATOM 5363 O O . VAL A 1 696 ? -26.828 14.706 62.249 1.00 94.38 696 VAL A O 1
ATOM 5366 N N . GLU A 1 697 ? -26.811 15.167 60.058 1.00 92.62 697 GLU A N 1
ATOM 5367 C CA . GLU A 1 697 ? -28.166 15.731 60.050 1.00 92.62 697 GLU A CA 1
ATOM 5368 C C . GLU A 1 697 ? -29.231 14.658 60.271 1.00 92.62 697 GLU A C 1
ATOM 5370 O O . GLU A 1 697 ? -30.056 14.794 61.175 1.00 92.62 697 GLU A O 1
ATOM 5375 N N . TYR A 1 698 ? -29.187 13.566 59.510 1.00 92.88 698 TYR A N 1
ATOM 5376 C CA . TYR A 1 698 ? -30.220 12.543 59.603 1.00 92.88 698 TYR A CA 1
ATOM 5377 C C . TYR A 1 698 ? -29.973 11.559 60.756 1.00 92.88 698 TYR A C 1
ATOM 5379 O O . TYR A 1 698 ? -30.768 11.481 61.693 1.00 92.88 698 TYR A O 1
ATOM 5387 N N . LEU A 1 699 ? -28.856 10.823 60.754 1.00 94.06 699 LEU A N 1
ATOM 5388 C CA . LEU A 1 699 ? -28.649 9.756 61.741 1.00 94.06 699 LEU A CA 1
ATOM 5389 C C . LEU A 1 699 ? -28.408 10.276 63.166 1.00 94.06 699 LEU A C 1
ATOM 5391 O O . LEU A 1 699 ? -28.982 9.727 64.106 1.00 94.06 699 LEU A O 1
ATOM 5395 N N . VAL A 1 700 ? -27.590 11.317 63.361 1.00 94.12 700 VAL A N 1
ATOM 5396 C CA . VAL A 1 700 ? -27.279 11.838 64.707 1.00 94.12 700 VAL A CA 1
ATOM 5397 C C . VAL A 1 700 ? -28.364 12.775 65.232 1.00 94.12 700 VAL A C 1
ATOM 5399 O O . VAL A 1 700 ? -28.834 12.571 66.354 1.00 94.12 700 VAL A O 1
ATOM 5402 N N . LYS A 1 701 ? -28.750 13.814 64.476 1.00 92.25 701 LYS A N 1
ATOM 5403 C CA . LYS A 1 701 ? -29.688 14.832 64.982 1.00 92.25 701 LYS A CA 1
ATOM 5404 C C . LYS A 1 701 ? -31.143 14.361 64.950 1.00 92.25 701 LYS A C 1
ATOM 5406 O O . LYS A 1 701 ? -31.837 14.562 65.946 1.00 92.25 701 LYS A O 1
ATOM 5411 N N . GLN A 1 702 ? -31.587 13.750 63.850 1.00 91.19 702 GLN A N 1
ATOM 5412 C CA . GLN A 1 702 ? -32.991 13.370 63.661 1.00 91.19 702 GLN A CA 1
ATOM 5413 C C . GLN A 1 702 ? -33.314 11.988 64.253 1.00 91.19 702 GLN A C 1
ATOM 5415 O O . GLN A 1 702 ? -34.169 11.887 65.127 1.00 91.19 702 GLN A O 1
ATOM 5420 N N . GLU A 1 703 ? -32.592 10.939 63.855 1.00 90.75 703 GLU A N 1
ATOM 5421 C CA . GLU A 1 703 ? -32.883 9.546 64.250 1.00 90.75 703 GLU A CA 1
ATOM 5422 C C . GLU A 1 703 ? -32.196 9.105 65.555 1.00 90.75 703 GLU A C 1
ATOM 5424 O O . GLU A 1 703 ? -32.469 8.019 66.065 1.00 90.75 703 GLU A O 1
ATOM 5429 N N . ARG A 1 704 ? -31.268 9.913 66.094 1.00 91.94 704 ARG A N 1
ATOM 5430 C CA . ARG A 1 704 ? -30.456 9.611 67.296 1.00 91.94 704 ARG A CA 1
ATOM 5431 C C . ARG A 1 704 ? -29.660 8.290 67.221 1.00 91.94 704 ARG A C 1
ATOM 5433 O O . ARG A 1 704 ? -29.205 7.776 68.242 1.00 91.94 704 ARG A O 1
ATOM 5440 N N . LYS A 1 705 ? -29.402 7.765 66.020 1.00 92.31 705 LYS A N 1
ATOM 5441 C CA . LYS A 1 705 ? -28.614 6.548 65.740 1.00 92.31 705 LYS A CA 1
ATOM 5442 C C . LYS A 1 705 ? -27.111 6.844 65.651 1.00 92.31 705 LYS A C 1
ATOM 5444 O O . LYS A 1 705 ? -26.472 6.619 64.623 1.00 92.31 705 LYS A O 1
ATOM 5449 N N . VAL A 1 706 ? -26.528 7.322 66.752 1.00 92.19 706 VAL A N 1
ATOM 5450 C CA . VAL A 1 706 ? -25.122 7.773 66.806 1.00 92.19 706 VAL A CA 1
ATOM 5451 C C . VAL A 1 706 ? -24.129 6.665 66.433 1.00 92.19 706 VAL A C 1
ATOM 5453 O O . VAL A 1 706 ? -23.193 6.915 65.681 1.00 92.19 706 VAL A O 1
ATOM 5456 N N . ALA A 1 707 ? -24.352 5.430 66.893 1.00 90.94 707 ALA A N 1
ATOM 5457 C CA . ALA A 1 707 ? -23.450 4.312 66.604 1.00 90.94 707 ALA A CA 1
ATOM 5458 C C . ALA A 1 707 ? -23.330 4.021 65.095 1.00 90.94 707 ALA A C 1
ATOM 5460 O O . ALA A 1 707 ? -22.225 3.842 64.591 1.00 90.94 707 ALA A O 1
ATOM 5461 N N . ALA A 1 708 ? -24.450 4.040 64.361 1.00 90.94 708 ALA A N 1
ATOM 5462 C CA . ALA A 1 708 ? -24.452 3.821 62.914 1.00 90.94 708 ALA A CA 1
ATOM 5463 C C . ALA A 1 708 ? -23.704 4.938 62.168 1.00 90.94 708 ALA A C 1
ATOM 5465 O O . ALA A 1 708 ? -22.920 4.656 61.265 1.00 90.94 708 ALA A O 1
ATOM 5466 N N . ALA A 1 709 ? -23.896 6.195 62.585 1.00 92.50 709 ALA A N 1
ATOM 5467 C CA . ALA A 1 709 ? -23.192 7.338 62.009 1.00 92.50 709 ALA A CA 1
ATOM 5468 C C . ALA A 1 709 ? -21.671 7.245 62.215 1.00 92.50 709 ALA A C 1
ATOM 5470 O O . ALA A 1 709 ? -20.912 7.471 61.278 1.00 92.50 709 ALA A O 1
ATOM 5471 N N . VAL A 1 710 ? -21.215 6.860 63.413 1.00 93.94 710 VAL A N 1
ATOM 5472 C CA . VAL A 1 710 ? -19.780 6.693 63.705 1.00 93.94 710 VAL A CA 1
ATOM 5473 C C . VAL A 1 710 ? -19.157 5.603 62.831 1.00 93.94 710 VAL A C 1
ATOM 5475 O O . VAL A 1 710 ? -18.080 5.813 62.278 1.00 93.94 710 VAL A O 1
ATOM 5478 N N . VAL A 1 711 ? -19.839 4.466 62.660 1.00 94.75 711 VAL A N 1
ATOM 5479 C CA . VAL A 1 711 ? -19.356 3.362 61.813 1.00 94.75 711 VAL A CA 1
ATOM 5480 C C . VAL A 1 711 ? -19.235 3.795 60.350 1.00 94.75 711 VAL A C 1
ATOM 5482 O O . VAL A 1 711 ? -18.197 3.563 59.731 1.00 94.75 711 VAL A O 1
ATOM 5485 N N . LEU A 1 712 ? -20.256 4.464 59.802 1.00 94.62 712 LEU A N 1
ATOM 5486 C CA . LEU A 1 712 ? -20.231 4.953 58.420 1.00 94.62 712 LEU A CA 1
ATOM 5487 C C . LEU A 1 712 ? -19.125 5.992 58.200 1.00 94.62 712 LEU A C 1
ATOM 5489 O O . LEU A 1 712 ? -18.392 5.887 57.220 1.00 94.62 712 LEU A O 1
ATOM 5493 N N . ILE A 1 713 ? -18.950 6.942 59.126 1.00 95.19 713 ILE A N 1
ATOM 5494 C CA . ILE A 1 713 ? -17.869 7.939 59.060 1.00 95.19 713 ILE A CA 1
ATOM 5495 C C . ILE A 1 713 ? -16.496 7.259 59.111 1.00 95.19 713 ILE A C 1
ATOM 5497 O O . ILE A 1 713 ? -15.608 7.634 58.348 1.00 95.19 713 ILE A O 1
ATOM 5501 N N . ALA A 1 714 ? -16.315 6.251 59.970 1.00 95.25 714 ALA A N 1
ATOM 5502 C CA . ALA A 1 714 ? -15.050 5.531 60.080 1.00 95.25 714 ALA A CA 1
ATOM 5503 C C . ALA A 1 714 ? -14.695 4.799 58.776 1.00 95.25 714 ALA A C 1
ATOM 5505 O O . ALA A 1 714 ? -13.596 4.982 58.254 1.00 95.25 714 ALA A O 1
ATOM 5506 N N . PHE A 1 715 ? -15.629 4.026 58.207 1.00 95.56 715 PHE A N 1
ATOM 5507 C CA . PHE A 1 715 ? -15.407 3.349 56.924 1.00 95.56 715 PHE A CA 1
ATOM 5508 C C . PHE A 1 715 ? -15.181 4.336 55.779 1.00 95.56 715 PHE A C 1
ATOM 5510 O O . PHE A 1 715 ? -14.273 4.134 54.971 1.00 95.56 715 PHE A O 1
ATOM 5517 N N . TYR A 1 716 ? -15.961 5.420 55.734 1.00 95.81 716 TYR A N 1
ATOM 5518 C CA . TYR A 1 716 ? -15.790 6.482 54.749 1.00 95.81 716 TYR A CA 1
ATOM 5519 C C . TYR A 1 716 ? -14.381 7.077 54.823 1.00 95.81 716 TYR A C 1
ATOM 5521 O O . TYR A 1 716 ? -13.690 7.134 53.810 1.00 95.81 716 TYR A O 1
ATOM 5529 N N . ALA A 1 717 ? -13.922 7.455 56.020 1.00 95.12 717 ALA A N 1
ATOM 5530 C CA . ALA A 1 717 ? -12.601 8.039 56.225 1.00 95.12 717 ALA A CA 1
ATOM 5531 C C . ALA A 1 717 ? -11.469 7.076 55.836 1.00 95.12 717 ALA A C 1
ATOM 5533 O O . ALA A 1 717 ? -10.534 7.487 55.150 1.00 95.12 717 ALA A O 1
ATOM 5534 N N . ILE A 1 718 ? -11.564 5.796 56.219 1.00 95.69 718 ILE A N 1
ATOM 5535 C CA . ILE A 1 718 ? -10.557 4.776 55.887 1.00 95.69 718 ILE A CA 1
ATOM 5536 C C . ILE A 1 718 ? -10.401 4.647 54.368 1.00 95.69 718 ILE A C 1
ATOM 5538 O O . ILE A 1 718 ? -9.295 4.804 53.848 1.00 95.69 718 ILE A O 1
ATOM 5542 N N . PHE A 1 719 ? -11.494 4.398 53.641 1.00 96.19 719 PHE A N 1
ATOM 5543 C CA . PHE A 1 719 ? -11.410 4.198 52.193 1.00 96.19 719 PHE A CA 1
ATOM 5544 C C . PHE A 1 719 ? -11.117 5.490 51.437 1.00 96.19 719 PHE A C 1
ATOM 5546 O O . PHE A 1 719 ? -10.401 5.446 50.443 1.00 96.19 719 PHE A O 1
ATOM 5553 N N . PHE A 1 720 ? -11.580 6.641 51.928 1.00 95.19 720 PHE A N 1
ATOM 5554 C CA . PHE A 1 720 ? -11.238 7.939 51.355 1.00 95.19 720 PHE A CA 1
ATOM 5555 C C . PHE A 1 720 ? -9.729 8.218 51.423 1.00 95.19 720 PHE A C 1
ATOM 5557 O O . PHE A 1 720 ? -9.127 8.601 50.417 1.00 95.19 720 PHE A O 1
ATOM 5564 N N . ILE A 1 721 ? -9.099 7.981 52.580 1.00 95.25 721 ILE A N 1
ATOM 5565 C CA . ILE A 1 721 ? -7.654 8.176 52.764 1.00 95.25 721 ILE A CA 1
ATOM 5566 C C . ILE A 1 721 ? -6.867 7.210 51.874 1.00 95.25 721 ILE A C 1
ATOM 5568 O O . ILE A 1 721 ? -5.963 7.640 51.160 1.00 95.25 721 ILE A O 1
ATOM 5572 N N . LEU A 1 722 ? -7.227 5.923 51.872 1.00 95.44 722 LEU A N 1
ATOM 5573 C CA . LEU A 1 722 ? -6.535 4.903 51.077 1.00 95.44 722 LEU A CA 1
ATOM 5574 C C . LEU A 1 722 ? -6.686 5.137 49.567 1.00 95.44 722 LEU A C 1
ATOM 5576 O O . LEU A 1 722 ? -5.700 5.056 48.831 1.00 95.44 722 LEU A O 1
ATOM 5580 N N . MET A 1 723 ? -7.887 5.494 49.102 1.00 95.06 723 MET A N 1
ATOM 5581 C CA . MET A 1 723 ? -8.151 5.858 47.706 1.00 95.06 723 MET A CA 1
ATOM 5582 C C . MET A 1 723 ? -7.342 7.092 47.296 1.00 95.06 723 MET A C 1
ATOM 5584 O O . MET A 1 723 ? -6.699 7.085 46.251 1.00 95.06 723 MET A O 1
ATOM 5588 N N . THR A 1 724 ? -7.323 8.138 48.125 1.00 92.38 724 THR A N 1
ATOM 5589 C CA . THR A 1 724 ? -6.598 9.380 47.815 1.00 92.38 724 THR A CA 1
ATOM 5590 C C . THR A 1 724 ? -5.087 9.156 47.794 1.00 92.38 724 THR A C 1
ATOM 5592 O O . THR A 1 724 ? -4.406 9.620 46.881 1.00 92.38 724 THR A O 1
ATOM 5595 N N . ALA A 1 725 ? -4.553 8.406 48.763 1.00 94.00 725 ALA A N 1
ATOM 5596 C CA . ALA A 1 725 ? -3.129 8.090 48.832 1.00 94.00 725 ALA A CA 1
ATOM 5597 C C . ALA A 1 725 ? -2.670 7.245 47.633 1.00 94.00 725 ALA A C 1
ATOM 5599 O O . ALA A 1 725 ? -1.645 7.550 47.024 1.00 94.00 725 ALA A O 1
ATOM 5600 N N . SER A 1 726 ? -3.436 6.212 47.265 1.00 94.62 726 SER A N 1
ATOM 5601 C CA . SER A 1 726 ? -3.124 5.356 46.110 1.00 94.62 726 SER A CA 1
ATOM 5602 C C . SER A 1 726 ? -3.271 6.099 44.781 1.00 94.62 726 SER A C 1
ATOM 5604 O O . SER A 1 726 ? -2.388 5.980 43.932 1.00 94.62 726 SER A O 1
ATOM 5606 N N . TYR A 1 727 ? -4.300 6.943 44.627 1.00 92.44 727 TYR A N 1
ATOM 5607 C CA . TYR A 1 727 ? -4.447 7.827 43.467 1.00 92.44 727 TYR A CA 1
ATOM 5608 C C . TYR A 1 727 ? -3.244 8.760 43.323 1.00 92.44 727 TYR A C 1
ATOM 5610 O O . TYR A 1 727 ? -2.622 8.800 42.263 1.00 92.44 727 TYR A O 1
ATOM 5618 N N . LEU A 1 728 ? -2.875 9.477 44.391 1.00 90.69 728 LEU A N 1
ATOM 5619 C CA . LEU A 1 728 ? -1.767 10.428 44.351 1.00 90.69 728 LEU A CA 1
ATOM 5620 C C . LEU A 1 728 ? -0.443 9.718 44.056 1.00 90.69 728 LEU A C 1
ATOM 5622 O O . LEU A 1 728 ? 0.328 10.184 43.220 1.00 90.69 728 LEU A O 1
ATOM 5626 N N . ARG A 1 729 ? -0.192 8.563 44.686 1.00 92.50 729 ARG A N 1
ATOM 5627 C CA . ARG A 1 729 ? 1.015 7.772 44.423 1.00 92.50 729 ARG A CA 1
ATOM 5628 C C . ARG A 1 729 ? 1.073 7.290 42.977 1.00 92.50 729 ARG A C 1
ATOM 5630 O O . ARG A 1 729 ? 2.125 7.411 42.349 1.00 92.50 729 ARG A O 1
ATOM 5637 N N . CYS A 1 730 ? -0.035 6.774 42.448 1.00 92.00 730 CYS A N 1
ATOM 5638 C CA . CYS A 1 730 ? -0.124 6.324 41.064 1.00 92.00 730 CYS A CA 1
ATOM 5639 C C . CYS A 1 730 ? 0.085 7.498 40.097 1.00 92.00 730 CYS A C 1
ATOM 5641 O O . CYS A 1 730 ? 0.915 7.402 39.199 1.00 92.00 730 CYS A O 1
ATOM 5643 N N . PHE A 1 731 ? -0.594 8.626 40.322 1.00 88.81 731 PHE A N 1
ATOM 5644 C CA . PHE A 1 731 ? -0.467 9.837 39.513 1.00 88.81 731 PHE A CA 1
ATOM 5645 C C . PHE A 1 731 ? 0.976 10.349 39.482 1.00 88.81 731 PHE A C 1
ATOM 5647 O O . PHE A 1 731 ? 1.548 10.503 38.407 1.00 88.81 731 PHE A O 1
ATOM 5654 N N . LEU A 1 732 ? 1.602 10.544 40.648 1.00 88.19 732 LEU A N 1
ATOM 5655 C CA . LEU A 1 732 ? 2.993 11.001 40.733 1.00 88.19 732 LEU A CA 1
ATOM 5656 C C . LEU A 1 732 ? 3.947 10.021 40.043 1.00 88.19 732 LEU A C 1
ATOM 5658 O O . LEU A 1 732 ? 4.836 10.442 39.311 1.00 88.19 732 LEU A O 1
ATOM 5662 N N . THR A 1 733 ? 3.736 8.716 40.222 1.00 89.31 733 THR A N 1
ATOM 5663 C CA . THR A 1 733 ? 4.563 7.701 39.558 1.00 89.31 733 THR A CA 1
ATOM 5664 C C . THR A 1 733 ? 4.473 7.814 38.042 1.00 89.31 733 THR A C 1
ATOM 5666 O O . THR A 1 733 ? 5.498 7.795 37.381 1.00 89.31 733 THR A O 1
ATOM 5669 N N . ILE A 1 734 ? 3.281 8.008 37.481 1.00 87.75 734 ILE A N 1
ATOM 5670 C CA . ILE A 1 734 ? 3.103 8.169 36.031 1.00 87.75 734 ILE A CA 1
ATOM 5671 C C . ILE A 1 734 ? 3.809 9.427 35.513 1.00 87.75 734 ILE A C 1
ATOM 5673 O O . ILE A 1 734 ? 4.385 9.396 34.430 1.00 87.75 734 ILE A O 1
ATOM 5677 N N . GLN A 1 735 ? 3.779 10.527 36.272 1.00 82.06 735 GLN A N 1
ATOM 5678 C CA . GLN A 1 735 ? 4.392 11.785 35.836 1.00 82.06 735 GLN A CA 1
ATOM 5679 C C . GLN A 1 735 ? 5.925 11.747 35.865 1.00 82.06 735 GLN A C 1
ATOM 5681 O O . GLN A 1 735 ? 6.556 12.344 34.996 1.00 82.06 735 GLN A O 1
ATOM 5686 N N . PHE A 1 736 ? 6.518 11.062 36.848 1.00 81.81 736 PHE A N 1
ATOM 5687 C CA . PHE A 1 736 ? 7.969 11.087 37.079 1.00 81.81 736 P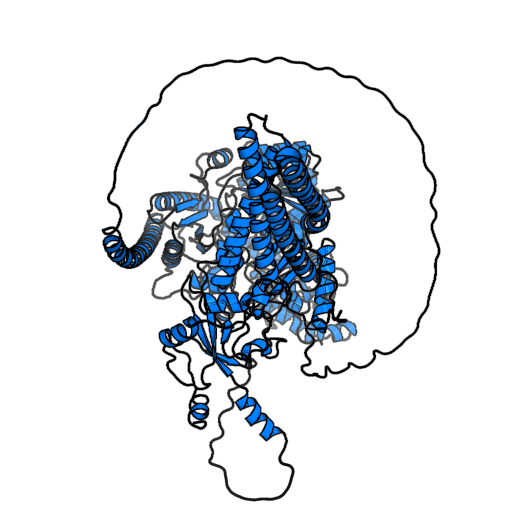HE A CA 1
ATOM 5688 C C . PHE A 1 736 ? 8.693 9.796 36.684 1.00 81.81 736 PHE A C 1
ATOM 5690 O O . PHE A 1 736 ? 9.897 9.816 36.462 1.00 81.81 736 PHE A O 1
ATOM 5697 N N . ASN A 1 737 ? 7.985 8.671 36.597 1.00 86.19 737 ASN A N 1
ATOM 5698 C CA . ASN A 1 737 ? 8.539 7.368 36.243 1.00 86.19 737 ASN A CA 1
ATOM 5699 C C . ASN A 1 737 ? 7.487 6.496 35.532 1.00 86.19 737 ASN A C 1
ATOM 5701 O O . ASN A 1 737 ? 6.984 5.508 36.075 1.00 86.19 737 ASN A O 1
ATOM 5705 N N . ALA A 1 738 ? 7.161 6.856 34.290 1.00 85.75 738 ALA A N 1
ATOM 5706 C CA . ALA A 1 738 ? 6.199 6.128 33.459 1.00 85.75 738 ALA A CA 1
ATOM 5707 C C . ALA A 1 738 ? 6.679 4.727 33.012 1.00 85.75 738 ALA A C 1
ATOM 5709 O O . ALA A 1 738 ? 5.929 4.011 32.347 1.00 85.75 738 ALA A O 1
ATOM 5710 N N . GLY A 1 739 ? 7.910 4.320 33.354 1.00 88.06 739 GLY A N 1
ATOM 5711 C CA . GLY A 1 739 ? 8.482 3.027 32.964 1.00 88.06 739 GLY A CA 1
ATOM 5712 C C . GLY A 1 739 ? 9.011 2.987 31.526 1.00 88.06 739 GLY A C 1
ATOM 5713 O O . GLY A 1 739 ? 8.902 1.959 30.859 1.00 88.06 739 GLY A O 1
ATOM 5714 N N . PHE A 1 740 ? 9.546 4.098 31.007 1.00 88.75 740 PHE A N 1
ATOM 5715 C CA . PHE A 1 740 ? 10.167 4.107 29.680 1.00 88.75 740 PHE A CA 1
ATOM 5716 C C . PHE A 1 740 ? 11.447 3.270 29.648 1.00 88.75 740 PHE A C 1
ATOM 5718 O O . PHE A 1 740 ? 12.252 3.307 30.575 1.00 88.75 740 PHE A O 1
ATOM 5725 N N . VAL A 1 741 ? 11.672 2.583 28.529 1.00 86.62 741 VAL A N 1
ATOM 5726 C CA . VAL A 1 741 ? 12.961 1.946 28.246 1.00 86.62 741 VAL A CA 1
ATOM 5727 C C . VAL A 1 741 ? 14.010 3.055 28.055 1.00 86.62 741 VAL A C 1
ATOM 5729 O O . VAL A 1 741 ? 13.766 3.974 27.254 1.00 86.62 741 VAL A O 1
ATOM 5732 N N . PRO A 1 742 ? 15.133 3.034 28.797 1.00 78.69 742 PRO A N 1
ATOM 5733 C CA . PRO A 1 742 ? 16.166 4.061 28.703 1.00 78.69 742 PRO A CA 1
ATOM 5734 C C . PRO A 1 742 ? 16.877 4.013 27.344 1.00 78.69 742 PRO A C 1
ATOM 5736 O O . PRO A 1 742 ? 17.031 2.951 26.742 1.00 78.69 742 PRO A O 1
ATOM 5739 N N . TRP A 1 743 ? 17.307 5.176 26.858 1.00 69.38 743 TRP A N 1
ATOM 5740 C CA . TRP A 1 743 ? 18.204 5.284 25.707 1.00 69.38 743 TRP A CA 1
ATOM 5741 C C . TRP A 1 743 ? 19.652 5.383 26.191 1.00 69.38 743 TRP A C 1
ATOM 5743 O O . TRP A 1 743 ? 19.907 5.858 27.295 1.00 69.38 743 TRP A O 1
ATOM 5753 N N . THR A 1 744 ? 20.610 4.959 25.367 1.00 64.44 744 THR A N 1
ATOM 5754 C CA . THR A 1 744 ? 22.019 5.306 25.593 1.00 64.44 744 THR A CA 1
ATOM 5755 C C . THR A 1 744 ? 22.202 6.820 25.425 1.00 64.44 744 THR A C 1
ATOM 5757 O O . THR A 1 744 ? 21.492 7.439 24.630 1.00 64.44 744 THR A O 1
ATOM 5760 N N . ALA A 1 745 ? 23.134 7.432 26.164 1.00 54.47 745 ALA A N 1
ATOM 5761 C CA . ALA A 1 745 ? 23.294 8.893 26.208 1.00 54.47 745 ALA A CA 1
ATOM 5762 C C . ALA A 1 745 ? 23.495 9.528 24.814 1.00 54.47 745 ALA A C 1
ATOM 5764 O O . ALA A 1 745 ? 22.852 10.526 24.489 1.00 54.47 745 ALA A O 1
ATOM 5765 N N . ASP A 1 746 ? 24.300 8.898 23.953 1.00 56.72 746 ASP A N 1
ATOM 5766 C CA . ASP A 1 746 ? 24.537 9.358 22.574 1.00 56.72 746 ASP A CA 1
ATOM 5767 C C . ASP A 1 746 ? 23.277 9.281 21.698 1.00 56.72 746 ASP A C 1
ATOM 5769 O O . ASP A 1 746 ? 23.078 10.070 20.774 1.00 56.72 746 ASP A O 1
ATOM 5773 N N . ARG A 1 747 ? 22.392 8.332 22.005 1.00 65.38 747 ARG A N 1
ATOM 5774 C CA . ARG A 1 747 ? 21.163 8.068 21.258 1.00 65.38 747 ARG A CA 1
ATOM 5775 C C . ARG A 1 747 ? 20.015 8.962 21.698 1.00 65.38 747 ARG A C 1
ATOM 5777 O O . ARG A 1 747 ? 19.184 9.347 20.879 1.00 65.38 747 ARG A O 1
ATOM 5784 N N . GLU A 1 748 ? 19.984 9.317 22.976 1.00 65.00 748 GLU A N 1
ATOM 5785 C CA . GLU A 1 748 ? 18.963 10.189 23.540 1.00 65.00 748 GLU A CA 1
ATOM 5786 C C . GLU A 1 748 ? 18.942 11.563 22.860 1.00 65.00 748 GLU A C 1
ATOM 5788 O O . GLU A 1 748 ? 17.870 12.032 22.481 1.00 65.00 748 GLU A O 1
ATOM 5793 N N . ALA A 1 749 ? 20.109 12.165 22.614 1.00 60.19 749 ALA A N 1
ATOM 5794 C CA . ALA A 1 749 ? 20.207 13.465 21.952 1.00 60.19 749 ALA A CA 1
ATOM 5795 C C . ALA A 1 749 ? 19.675 13.443 20.504 1.00 60.19 749 ALA A C 1
ATOM 5797 O O . ALA A 1 749 ? 18.966 14.359 20.079 1.00 60.19 749 ALA A O 1
ATOM 5798 N N . VAL A 1 750 ? 19.977 12.377 19.752 1.00 64.81 750 VAL A N 1
ATOM 5799 C CA . VAL A 1 750 ? 19.544 12.204 18.354 1.00 64.81 750 VAL A CA 1
ATOM 5800 C C . VAL A 1 750 ? 18.028 12.018 18.267 1.00 64.81 750 VAL A C 1
ATOM 5802 O O . VAL A 1 750 ? 17.362 12.648 17.443 1.00 64.81 750 VAL A O 1
ATOM 5805 N N . GLU A 1 751 ? 17.467 11.180 19.136 1.00 62.38 751 GLU A N 1
ATOM 5806 C CA . GLU A 1 751 ? 16.044 10.845 19.107 1.00 62.38 751 GLU A CA 1
ATOM 5807 C C . GLU A 1 751 ? 15.162 11.946 19.720 1.00 62.38 751 GLU A C 1
ATOM 5809 O O . GLU A 1 751 ? 14.051 12.181 19.237 1.00 62.38 751 GLU A O 1
ATOM 5814 N N . GLN A 1 752 ? 15.653 12.692 20.719 1.00 62.88 752 GLN A N 1
ATOM 5815 C CA . GLN A 1 752 ? 14.968 13.893 21.219 1.00 62.88 752 GLN A CA 1
ATOM 5816 C C . GLN A 1 752 ? 14.846 14.957 20.118 1.00 62.88 752 GLN A C 1
ATOM 5818 O O . GLN A 1 752 ? 13.741 15.434 19.856 1.00 62.88 752 GLN A O 1
ATOM 5823 N N . ALA A 1 753 ? 15.932 15.246 19.392 1.00 60.44 753 ALA A N 1
ATOM 5824 C CA . ALA A 1 753 ? 15.910 16.190 18.273 1.00 60.44 753 ALA A CA 1
ATOM 5825 C C . ALA A 1 753 ? 14.975 15.741 17.129 1.00 60.44 753 ALA A C 1
ATOM 5827 O O . ALA A 1 753 ? 14.345 16.573 16.473 1.00 60.44 753 ALA A O 1
ATOM 5828 N N . ARG A 1 754 ? 14.846 14.427 16.890 1.00 64.19 754 ARG A N 1
ATOM 5829 C CA . ARG A 1 754 ? 13.895 13.852 15.921 1.00 64.19 754 ARG A CA 1
ATOM 5830 C C . ARG A 1 754 ? 12.444 14.032 16.369 1.00 64.19 754 ARG A C 1
ATOM 5832 O O . ARG A 1 754 ? 11.607 14.481 15.589 1.00 64.19 754 ARG A O 1
ATOM 5839 N N . ASN A 1 755 ? 12.144 13.697 17.622 1.00 58.00 755 ASN A N 1
ATOM 5840 C CA . ASN A 1 755 ? 10.793 13.789 18.174 1.00 58.00 755 ASN A CA 1
ATOM 5841 C C . ASN A 1 755 ? 10.294 15.239 18.253 1.00 58.00 755 ASN A C 1
ATOM 5843 O O . ASN A 1 755 ? 9.115 15.488 18.008 1.00 58.00 755 ASN A O 1
ATOM 5847 N N . GLU A 1 756 ? 11.182 16.202 18.509 1.00 57.91 756 GLU A N 1
ATOM 5848 C CA . GLU A 1 756 ? 10.850 17.629 18.438 1.00 57.91 756 GLU A CA 1
ATOM 5849 C C . GLU A 1 756 ? 10.451 18.055 17.014 1.00 57.91 756 GLU A C 1
ATOM 5851 O O . GLU A 1 756 ? 9.442 18.746 16.847 1.00 57.91 756 GLU A O 1
ATOM 5856 N N . ARG A 1 757 ? 11.153 17.571 15.975 1.00 56.44 757 ARG A N 1
ATOM 5857 C CA . ARG A 1 757 ? 10.777 17.810 14.565 1.00 56.44 757 ARG A CA 1
ATOM 5858 C C . ARG A 1 757 ? 9.408 17.220 14.225 1.00 56.44 757 ARG A C 1
ATOM 5860 O O . ARG A 1 757 ? 8.609 17.902 13.594 1.00 56.44 757 ARG A O 1
ATOM 5867 N N . LEU A 1 758 ? 9.116 16.001 14.684 1.00 51.41 758 LEU A N 1
ATOM 5868 C CA . LEU A 1 758 ? 7.810 15.349 14.501 1.00 51.41 758 LEU A CA 1
ATOM 5869 C C . LEU A 1 758 ? 6.682 16.123 15.203 1.00 51.41 758 LEU A C 1
ATOM 5871 O O . LEU A 1 758 ? 5.623 16.344 14.624 1.00 51.41 758 LEU A O 1
ATOM 5875 N N . SER A 1 759 ? 6.923 16.611 16.425 1.00 47.97 759 SER A N 1
ATOM 5876 C CA . SER A 1 759 ? 5.925 17.369 17.196 1.00 47.97 759 SER A CA 1
ATOM 5877 C C . SER A 1 759 ? 5.564 18.736 16.593 1.00 47.97 759 SER A C 1
ATOM 5879 O O . SER A 1 759 ? 4.466 19.235 16.832 1.00 47.97 759 SER A O 1
ATOM 5881 N N . ASN A 1 760 ? 6.446 19.306 15.765 1.00 46.16 760 ASN A N 1
ATOM 5882 C CA . ASN A 1 760 ? 6.250 20.582 15.067 1.00 46.16 760 ASN A CA 1
ATOM 5883 C C . ASN A 1 760 ? 5.622 20.422 13.666 1.00 46.16 760 ASN A C 1
ATOM 5885 O O . ASN A 1 760 ? 5.818 21.274 12.801 1.00 46.16 760 ASN A O 1
ATOM 5889 N N . GLY A 1 761 ? 4.871 19.340 13.431 1.00 39.91 761 GLY A N 1
ATOM 5890 C CA . GLY A 1 761 ? 4.256 19.049 12.129 1.00 39.91 761 GLY A CA 1
ATOM 5891 C C . GLY A 1 761 ? 5.175 18.294 11.166 1.00 39.91 761 GLY A C 1
ATOM 5892 O O . GLY A 1 761 ? 4.945 18.310 9.960 1.00 39.91 761 GLY A O 1
ATOM 5893 N N . GLY A 1 762 ? 6.219 17.648 11.691 1.00 41.72 762 GLY A N 1
ATOM 5894 C CA . GLY A 1 762 ? 7.073 16.746 10.929 1.00 41.72 762 GLY A CA 1
ATOM 5895 C C . GLY A 1 762 ? 6.341 15.460 10.544 1.00 41.72 762 GLY A C 1
ATOM 5896 O O . GLY A 1 762 ? 5.564 14.899 11.312 1.00 41.72 762 GLY A O 1
ATOM 5897 N N . ASP A 1 763 ? 6.618 15.010 9.328 1.00 41.09 763 ASP A N 1
ATOM 5898 C CA . ASP A 1 763 ? 6.001 13.878 8.647 1.00 41.09 763 ASP A CA 1
ATOM 5899 C C . ASP A 1 763 ? 6.134 12.547 9.415 1.00 41.09 763 ASP A C 1
ATOM 5901 O O . ASP A 1 763 ? 7.237 12.033 9.604 1.00 41.09 763 ASP A O 1
ATOM 5905 N N . VAL A 1 764 ? 5.003 11.958 9.814 1.00 33.34 764 VAL A N 1
ATOM 5906 C CA . VAL A 1 764 ? 4.924 10.654 10.502 1.00 33.34 764 VAL A CA 1
ATOM 5907 C C . VAL A 1 764 ? 5.395 9.503 9.599 1.00 33.34 764 VAL A C 1
ATOM 5909 O O . VAL A 1 764 ? 5.875 8.497 10.108 1.00 33.34 764 VAL A O 1
ATOM 5912 N N . GLU A 1 765 ? 5.360 9.654 8.269 1.00 36.59 765 GLU A N 1
ATOM 5913 C CA . GLU A 1 765 ? 5.898 8.653 7.334 1.00 36.59 765 GLU A CA 1
ATOM 5914 C C . GLU A 1 765 ? 7.404 8.808 7.051 1.00 36.59 765 GLU A C 1
ATOM 5916 O O . GLU A 1 765 ? 7.992 7.945 6.399 1.00 36.59 765 GLU A O 1
ATOM 5921 N N . SER A 1 766 ? 8.063 9.862 7.558 1.00 39.16 766 SER A N 1
ATOM 5922 C CA . SER A 1 766 ? 9.538 9.947 7.551 1.00 39.16 766 SER A CA 1
ATOM 5923 C C . SER A 1 766 ? 10.185 8.916 8.492 1.00 39.16 766 SER A C 1
ATOM 5925 O O . SER A 1 766 ? 11.385 8.637 8.417 1.00 39.16 766 SER A O 1
ATOM 5927 N N . LEU A 1 767 ? 9.373 8.287 9.347 1.00 41.03 767 LEU A N 1
ATOM 5928 C CA . LEU A 1 767 ? 9.723 7.135 10.167 1.00 41.03 767 LEU A CA 1
ATOM 5929 C C . LEU A 1 767 ? 9.682 5.867 9.310 1.00 41.03 767 LEU A C 1
ATOM 5931 O O . LEU A 1 767 ? 8.868 4.966 9.499 1.00 41.03 767 LEU A O 1
ATOM 5935 N N . SER A 1 768 ? 10.585 5.792 8.332 1.00 43.19 768 SER A N 1
ATOM 5936 C CA . SER A 1 768 ? 10.863 4.523 7.667 1.00 43.19 768 SER A CA 1
ATOM 5937 C C . SER A 1 768 ? 11.228 3.480 8.725 1.00 43.19 768 SER A C 1
ATOM 5939 O O . SER A 1 768 ? 11.997 3.759 9.653 1.00 43.19 768 SER A O 1
ATOM 5941 N N . TRP A 1 769 ? 10.659 2.276 8.594 1.00 45.91 769 TRP A N 1
ATOM 5942 C CA . TRP A 1 769 ? 11.019 1.137 9.431 1.00 45.91 769 TRP A CA 1
ATOM 5943 C C . TRP A 1 769 ? 12.545 1.000 9.438 1.00 45.91 769 TRP A C 1
ATOM 5945 O O . TRP A 1 769 ? 13.167 0.699 8.414 1.00 45.91 769 TRP A O 1
ATOM 5955 N N . ALA A 1 770 ? 13.157 1.285 10.585 1.00 55.59 770 ALA A N 1
ATOM 5956 C CA . ALA A 1 770 ? 14.571 1.045 10.775 1.00 55.59 770 ALA A CA 1
ATOM 5957 C C . ALA A 1 770 ? 14.756 -0.468 10.911 1.00 55.59 770 ALA A C 1
ATOM 5959 O O . ALA A 1 770 ? 14.130 -1.047 11.806 1.00 55.59 770 ALA A O 1
ATOM 5960 N N . PRO A 1 771 ? 15.563 -1.114 10.054 1.00 61.31 771 PRO A N 1
ATOM 5961 C CA . PRO A 1 771 ? 15.882 -2.519 10.242 1.00 61.31 771 PRO A CA 1
ATOM 5962 C C . PRO A 1 771 ? 16.592 -2.741 11.582 1.00 61.31 771 PRO A C 1
ATOM 5964 O O . PRO A 1 771 ? 17.199 -1.795 12.097 1.00 61.31 771 PRO A O 1
ATOM 5967 N N . PRO A 1 772 ? 16.535 -3.968 12.133 1.00 69.12 772 PRO A N 1
ATOM 5968 C CA . PRO A 1 772 ? 17.410 -4.373 13.220 1.00 69.12 772 PRO A CA 1
ATOM 5969 C C . PRO A 1 772 ? 18.860 -4.053 12.877 1.00 69.12 772 PRO A C 1
ATOM 5971 O O . PRO A 1 772 ? 19.294 -4.263 11.743 1.00 69.12 772 PRO A O 1
ATOM 5974 N N . ASP A 1 773 ? 19.591 -3.520 13.846 1.00 66.44 773 ASP A N 1
ATOM 5975 C CA . ASP A 1 773 ? 21.015 -3.264 13.688 1.00 66.44 773 ASP A CA 1
ATOM 5976 C C . ASP A 1 773 ? 21.746 -4.602 13.516 1.00 66.44 773 ASP A C 1
ATOM 5978 O O . ASP A 1 773 ? 21.726 -5.460 14.395 1.00 66.44 773 ASP A O 1
ATOM 5982 N N . THR A 1 774 ? 22.338 -4.812 12.343 1.00 65.88 774 THR A N 1
ATOM 5983 C CA . THR A 1 774 ? 23.011 -6.069 11.997 1.00 65.88 774 THR A CA 1
ATOM 5984 C C . THR A 1 774 ? 24.442 -6.135 12.523 1.00 65.88 774 THR A C 1
ATOM 5986 O O . THR A 1 774 ? 25.127 -7.124 12.272 1.00 65.88 774 THR A O 1
ATOM 5989 N N . ASN A 1 775 ? 24.923 -5.090 13.204 1.00 70.38 775 ASN A N 1
ATOM 5990 C CA . ASN A 1 775 ? 26.231 -5.105 13.838 1.00 70.38 775 ASN A CA 1
ATOM 5991 C C . ASN A 1 775 ? 26.240 -6.114 15.007 1.00 70.38 775 ASN A C 1
ATOM 5993 O O . ASN A 1 775 ? 25.419 -5.984 15.918 1.00 70.38 775 ASN A O 1
ATOM 5997 N N . PRO A 1 776 ? 27.163 -7.096 15.031 1.00 68.12 776 PRO A N 1
ATOM 5998 C CA . PRO A 1 776 ? 27.363 -7.971 16.187 1.00 68.12 776 PRO A CA 1
ATOM 5999 C C . PRO A 1 776 ? 27.570 -7.238 17.517 1.00 68.12 776 PRO A C 1
ATOM 6001 O O . PRO A 1 776 ? 27.146 -7.744 18.554 1.00 68.12 776 PRO A O 1
ATOM 6004 N N . ASP A 1 777 ? 28.153 -6.037 17.466 1.00 67.50 777 ASP A N 1
ATOM 6005 C CA . ASP A 1 777 ? 28.391 -5.157 18.615 1.00 67.50 777 ASP A CA 1
ATOM 6006 C C . ASP A 1 777 ? 27.300 -4.077 18.753 1.00 67.50 777 ASP A C 1
ATOM 6008 O O . ASP A 1 777 ? 27.550 -2.968 19.232 1.00 67.50 777 ASP A O 1
ATOM 6012 N N . SER A 1 778 ? 26.081 -4.363 18.281 1.00 76.06 778 SER A N 1
ATOM 6013 C CA . SER A 1 778 ? 24.953 -3.438 18.387 1.00 76.06 778 SER A CA 1
ATOM 6014 C C . SER A 1 778 ? 24.668 -3.078 19.856 1.00 76.06 778 SER A C 1
ATOM 6016 O O . SER A 1 778 ? 24.435 -3.985 20.662 1.00 76.06 778 SER A O 1
ATOM 6018 N N . PRO A 1 779 ? 24.618 -1.781 20.222 1.00 73.19 779 PRO A N 1
ATOM 6019 C CA . PRO A 1 779 ? 24.406 -1.364 21.605 1.00 73.19 779 PRO A CA 1
ATOM 6020 C C . PRO A 1 779 ? 23.106 -1.916 22.204 1.00 73.19 779 PRO A C 1
ATOM 6022 O O . PRO A 1 779 ? 22.011 -1.685 21.676 1.00 73.19 779 PRO A O 1
ATOM 6025 N N . GLY A 1 780 ? 23.216 -2.597 23.344 1.00 77.62 780 GLY A N 1
ATOM 6026 C CA . GLY A 1 780 ? 22.097 -3.195 24.065 1.00 77.62 780 GLY A CA 1
ATOM 6027 C C . GLY A 1 780 ? 21.758 -4.622 23.632 1.00 77.62 780 GLY A C 1
ATOM 6028 O O . GLY A 1 780 ? 20.895 -5.232 24.260 1.00 77.62 780 GLY A O 1
ATOM 6029 N N . LEU A 1 781 ? 22.416 -5.182 22.608 1.00 82.94 781 LEU A N 1
ATOM 6030 C CA . LEU A 1 781 ? 22.261 -6.592 22.225 1.00 82.94 781 LEU A CA 1
ATOM 6031 C C . LEU A 1 781 ? 22.808 -7.526 23.320 1.00 82.94 781 LEU A C 1
ATOM 6033 O O . LEU A 1 781 ? 22.234 -8.581 23.600 1.00 82.94 781 LEU A O 1
ATOM 6037 N N . GLU A 1 782 ? 23.868 -7.095 24.005 1.00 80.75 782 GLU A N 1
ATOM 6038 C CA . GLU A 1 782 ? 24.494 -7.772 25.141 1.00 80.75 782 GLU A CA 1
ATOM 6039 C C . GLU A 1 782 ? 23.559 -7.986 26.327 1.00 80.75 782 GLU A C 1
ATOM 6041 O O . GLU A 1 782 ? 23.684 -8.983 27.040 1.00 80.75 782 GLU A O 1
ATOM 6046 N N . ALA A 1 783 ? 22.560 -7.119 26.501 1.00 81.94 783 ALA A N 1
ATOM 6047 C CA . ALA A 1 783 ? 21.564 -7.244 27.562 1.00 81.94 783 ALA A CA 1
ATOM 6048 C C . ALA A 1 783 ? 20.602 -8.434 27.362 1.00 81.94 783 ALA A C 1
ATOM 6050 O O . ALA A 1 783 ? 19.860 -8.782 28.284 1.00 81.94 783 ALA A O 1
ATOM 6051 N N . PHE A 1 784 ? 20.592 -9.048 26.172 1.00 87.50 784 PHE A N 1
ATOM 6052 C CA . PHE A 1 784 ? 19.753 -10.205 25.852 1.00 87.50 784 PHE A CA 1
ATOM 6053 C C . PHE A 1 784 ? 20.538 -11.505 25.948 1.00 87.50 784 PHE A C 1
ATOM 6055 O O . PHE A 1 784 ? 20.156 -12.386 26.709 1.00 87.50 784 PHE A O 1
ATOM 6062 N N . TYR A 1 785 ? 21.671 -11.623 25.250 1.00 85.38 785 TYR A N 1
ATOM 6063 C CA . TYR A 1 785 ? 22.456 -12.863 25.284 1.00 85.38 785 TYR A CA 1
ATOM 6064 C C . TYR A 1 785 ? 23.218 -13.070 26.605 1.00 85.38 785 TYR A C 1
ATOM 6066 O O . TYR A 1 785 ? 23.739 -14.156 26.862 1.00 85.38 785 TYR A O 1
ATOM 6074 N N . SER A 1 786 ? 23.265 -12.065 27.483 1.00 84.62 786 SER A N 1
ATOM 6075 C CA . SER A 1 786 ? 23.667 -12.246 28.885 1.00 84.62 786 SER A CA 1
ATOM 6076 C C . SER A 1 786 ? 22.625 -13.000 29.720 1.00 84.62 786 SER A C 1
ATOM 6078 O O . SER A 1 786 ? 22.987 -13.528 30.769 1.00 84.62 786 SER A O 1
ATOM 6080 N N . LYS A 1 787 ? 21.381 -13.150 29.242 1.00 87.25 787 LYS A N 1
ATOM 6081 C CA . LYS A 1 787 ? 20.313 -13.893 29.925 1.00 87.25 787 LYS A CA 1
ATOM 6082 C C . LYS A 1 787 ? 20.219 -15.348 29.478 1.00 87.25 787 LYS A C 1
ATOM 6084 O O . LYS A 1 787 ? 20.596 -15.680 28.358 1.00 87.25 787 LYS A O 1
ATOM 6089 N N . ASP A 1 788 ? 19.707 -16.217 30.346 1.00 88.38 788 ASP A N 1
ATOM 6090 C CA . ASP A 1 788 ? 19.473 -17.633 30.022 1.00 88.38 788 ASP A CA 1
ATOM 6091 C C . ASP A 1 788 ? 18.301 -17.828 29.057 1.00 88.38 788 ASP A C 1
ATOM 6093 O O . ASP A 1 788 ? 18.332 -18.726 28.214 1.00 88.38 788 ASP A O 1
ATOM 6097 N N . VAL A 1 789 ? 17.254 -17.009 29.184 1.00 90.56 789 VAL A N 1
ATOM 6098 C CA . VAL A 1 789 ? 16.063 -17.063 28.335 1.00 90.56 789 VAL A CA 1
ATOM 6099 C C . VAL A 1 789 ? 15.557 -15.655 28.038 1.00 90.56 789 VAL A C 1
ATOM 6101 O O . VAL A 1 789 ? 15.405 -14.839 28.947 1.00 90.56 789 VAL A O 1
ATOM 6104 N N . PHE A 1 790 ? 15.244 -15.382 26.772 1.00 92.56 790 PHE A N 1
ATOM 6105 C CA . PHE A 1 790 ? 14.611 -14.130 26.341 1.00 92.56 790 PHE A CA 1
ATOM 6106 C C . PHE A 1 790 ? 13.695 -14.347 25.129 1.00 92.56 790 PHE A C 1
ATOM 6108 O O . PHE A 1 790 ? 13.780 -15.369 24.439 1.00 92.56 790 PHE A O 1
ATOM 6115 N N . ILE A 1 791 ? 12.801 -13.394 24.852 1.00 91.69 791 ILE A N 1
ATOM 6116 C CA . ILE A 1 791 ? 11.928 -13.441 23.674 1.00 91.69 791 ILE A CA 1
ATOM 6117 C C . ILE A 1 791 ? 12.688 -13.010 22.417 1.00 91.69 791 ILE A C 1
ATOM 6119 O O . ILE A 1 791 ? 13.267 -11.925 22.356 1.00 91.69 791 ILE A O 1
ATOM 6123 N N . CYS A 1 792 ? 12.590 -13.817 21.363 1.00 89.81 792 CYS A N 1
ATOM 6124 C CA . CYS A 1 792 ? 13.271 -13.585 20.093 1.00 89.81 792 CYS A CA 1
ATOM 6125 C C . CYS A 1 792 ? 12.324 -13.625 18.881 1.00 89.81 792 CYS A C 1
ATOM 6127 O O . CYS A 1 792 ? 11.134 -13.942 18.989 1.00 89.81 792 CYS A O 1
ATOM 6129 N N . GLU A 1 793 ? 12.857 -13.261 17.720 1.00 86.12 793 GLU A N 1
ATOM 6130 C CA . GLU A 1 793 ? 12.262 -13.474 16.404 1.00 86.12 793 GLU A CA 1
ATOM 6131 C C . GLU A 1 793 ? 12.639 -14.862 15.847 1.00 86.12 793 GLU A C 1
ATOM 6133 O O . GLU A 1 793 ? 13.302 -15.667 16.501 1.00 86.12 793 GLU A O 1
ATOM 6138 N N . SER A 1 794 ? 12.164 -15.212 14.646 1.00 79.56 794 SER A N 1
ATOM 6139 C CA . SER A 1 794 ? 12.417 -16.542 14.050 1.00 79.56 794 SER A CA 1
ATOM 6140 C C . SER A 1 794 ? 13.890 -16.854 13.782 1.00 79.56 794 SER A C 1
ATOM 6142 O O . SER A 1 794 ? 14.240 -18.021 13.648 1.00 79.56 794 SER A O 1
ATOM 6144 N N . ASP A 1 795 ? 14.720 -15.826 13.657 1.00 79.75 795 ASP A N 1
ATOM 6145 C CA . ASP A 1 795 ? 16.167 -15.920 13.466 1.00 79.75 795 ASP A CA 1
ATOM 6146 C C . ASP A 1 795 ? 16.936 -16.061 14.792 1.00 79.75 795 ASP A C 1
ATOM 6148 O O . ASP A 1 795 ? 18.144 -16.267 14.772 1.00 79.75 795 ASP A O 1
ATOM 6152 N N . GLY A 1 796 ? 16.252 -15.983 15.940 1.00 83.06 796 GLY A N 1
ATOM 6153 C CA . GLY A 1 796 ? 16.864 -16.028 17.266 1.00 83.06 796 GLY A CA 1
ATOM 6154 C C . GLY A 1 796 ? 17.320 -14.668 17.791 1.00 83.06 796 GLY A C 1
ATOM 6155 O O . GLY A 1 796 ? 17.701 -14.586 18.957 1.00 83.06 796 GLY A O 1
ATOM 6156 N N . MET A 1 797 ? 17.212 -13.604 16.989 1.00 86.38 797 MET A N 1
ATOM 6157 C CA . MET A 1 797 ? 17.541 -12.243 17.406 1.00 86.38 797 MET A CA 1
ATOM 6158 C C . MET A 1 797 ? 16.481 -11.680 18.356 1.00 86.38 797 MET A C 1
ATOM 6160 O O . MET A 1 797 ? 15.299 -12.008 18.213 1.00 86.38 797 MET A O 1
ATOM 6164 N N . PRO A 1 798 ? 16.846 -10.815 19.319 1.00 88.75 798 PRO A N 1
ATOM 6165 C CA . PRO A 1 798 ? 15.857 -10.132 20.140 1.00 88.75 798 PRO A CA 1
ATOM 6166 C C . PRO A 1 798 ? 14.882 -9.324 19.288 1.00 88.75 798 PRO A C 1
ATOM 6168 O O . PRO A 1 798 ? 15.194 -8.890 18.178 1.00 88.75 798 PRO A O 1
ATOM 6171 N N . LYS A 1 799 ? 13.691 -9.063 19.824 1.00 88.75 799 LYS A N 1
ATOM 6172 C CA . LYS A 1 799 ? 12.721 -8.220 19.120 1.00 88.75 799 LYS A CA 1
ATOM 6173 C C . LYS A 1 799 ? 13.298 -6.832 18.877 1.00 88.75 799 LYS A C 1
ATOM 6175 O O . LYS A 1 799 ? 13.943 -6.254 19.746 1.00 88.75 799 LYS A O 1
ATOM 6180 N N . TRP A 1 800 ? 13.001 -6.258 17.720 1.00 86.69 800 TRP A N 1
ATOM 6181 C CA . TRP A 1 800 ? 13.438 -4.913 17.363 1.00 86.69 800 TRP A CA 1
ATOM 6182 C C . TRP A 1 800 ? 12.271 -3.929 17.368 1.00 86.69 800 TRP A C 1
ATOM 6184 O O . TRP A 1 800 ? 11.181 -4.228 16.876 1.00 86.69 800 TRP A O 1
ATOM 6194 N N . CYS A 1 801 ? 12.489 -2.735 17.917 1.00 84.19 801 CYS A N 1
ATOM 6195 C CA . CYS A 1 801 ? 11.562 -1.621 17.773 1.00 84.19 801 CYS A CA 1
ATOM 6196 C C . CYS A 1 801 ? 12.083 -0.669 16.698 1.00 84.19 801 CYS A C 1
ATOM 6198 O O . CYS A 1 801 ? 13.044 0.051 16.946 1.00 84.19 801 CYS A O 1
ATOM 6200 N N . SER A 1 802 ? 11.426 -0.607 15.539 1.00 75.75 802 SER A N 1
ATOM 6201 C CA . SER A 1 802 ? 11.818 0.291 14.443 1.00 75.75 802 SER A CA 1
ATOM 6202 C C . SER A 1 802 ? 11.676 1.770 14.795 1.00 75.75 802 SER A C 1
ATOM 6204 O O . SER A 1 802 ? 12.484 2.586 14.363 1.00 75.75 802 SER A O 1
ATOM 6206 N N . GLU A 1 803 ? 10.687 2.108 15.623 1.00 74.44 803 GLU A N 1
ATOM 6207 C CA . GLU A 1 803 ? 10.411 3.490 16.019 1.00 74.44 803 GLU A CA 1
ATOM 6208 C C . GLU A 1 803 ? 11.447 4.030 17.005 1.00 74.44 803 GLU A C 1
ATOM 6210 O O . GLU A 1 803 ? 11.960 5.138 16.844 1.00 74.44 803 GLU A O 1
ATOM 6215 N N . CYS A 1 804 ? 11.800 3.230 18.016 1.00 75.62 804 CYS A N 1
ATOM 6216 C CA . CYS A 1 804 ? 12.867 3.560 18.968 1.00 75.62 804 CYS A CA 1
ATOM 6217 C C . CYS A 1 804 ? 14.264 3.188 18.454 1.00 75.62 804 CYS A C 1
ATOM 6219 O O . CYS A 1 804 ? 15.257 3.545 19.085 1.00 75.62 804 CYS A O 1
ATOM 6221 N N . ARG A 1 805 ? 14.326 2.451 17.339 1.00 77.31 805 ARG A N 1
ATOM 6222 C CA . ARG A 1 805 ? 15.529 1.879 16.725 1.00 77.31 805 ARG A CA 1
ATOM 6223 C C . ARG A 1 805 ? 16.357 1.037 17.694 1.00 77.31 805 ARG A C 1
ATOM 6225 O O . ARG A 1 805 ? 17.567 0.984 17.574 1.00 77.31 805 ARG A O 1
ATOM 6232 N N . SER A 1 806 ? 15.749 0.413 18.688 1.00 83.94 806 SER A N 1
ATOM 6233 C CA . SER A 1 806 ? 16.480 -0.315 19.724 1.00 83.94 806 SER A CA 1
ATOM 6234 C C . SER A 1 806 ? 15.983 -1.743 19.830 1.00 83.94 806 SER A C 1
ATOM 6236 O O . SER A 1 806 ? 14.807 -2.025 19.561 1.00 83.94 806 SER A O 1
ATOM 6238 N N . TRP A 1 807 ? 16.862 -2.626 20.300 1.00 86.06 807 TRP A N 1
ATOM 6239 C CA . TRP A 1 807 ? 16.443 -3.923 20.805 1.00 86.06 807 TRP A CA 1
ATOM 6240 C C . TRP A 1 807 ? 15.403 -3.710 21.897 1.00 86.06 807 TRP A C 1
ATOM 6242 O O . TRP A 1 807 ? 15.490 -2.790 22.717 1.00 86.06 807 TRP A O 1
ATOM 6252 N N . LYS A 1 808 ? 14.340 -4.495 21.816 1.00 89.69 808 LYS A N 1
ATOM 6253 C CA . LYS A 1 808 ? 13.115 -4.307 22.565 1.00 89.69 808 LYS A CA 1
ATOM 6254 C C . LYS A 1 808 ? 13.090 -5.343 23.688 1.00 89.69 808 LYS A C 1
ATOM 6256 O O . LYS A 1 808 ? 12.936 -6.522 23.372 1.00 89.69 808 LYS A O 1
ATOM 6261 N N . PRO A 1 809 ? 13.224 -4.921 24.960 1.00 89.19 809 PRO A N 1
ATOM 6262 C CA . PRO A 1 809 ? 13.197 -5.835 26.096 1.00 89.19 809 PRO A CA 1
ATOM 6263 C C . PRO A 1 809 ? 11.917 -6.666 26.136 1.00 89.19 809 PRO A C 1
ATOM 6265 O O . PRO A 1 809 ? 10.887 -6.278 25.558 1.00 89.19 809 PRO A O 1
ATOM 6268 N N . ASP A 1 810 ? 11.967 -7.790 26.848 1.00 89.62 810 ASP A N 1
ATOM 6269 C CA . ASP A 1 810 ? 10.805 -8.655 27.013 1.00 89.62 810 ASP A CA 1
ATOM 6270 C C . ASP A 1 810 ? 9.617 -7.846 27.549 1.00 89.62 810 ASP A C 1
ATOM 6272 O O . ASP A 1 810 ? 9.770 -6.913 28.331 1.00 89.62 810 ASP A O 1
ATOM 6276 N N . ARG A 1 811 ? 8.406 -8.151 27.073 1.00 89.31 811 ARG A N 1
ATOM 6277 C CA . ARG A 1 811 ? 7.149 -7.476 27.467 1.00 89.31 811 ARG A CA 1
ATOM 6278 C C . ARG A 1 811 ? 7.116 -5.944 27.330 1.00 89.31 811 ARG A C 1
ATOM 6280 O O . ARG A 1 811 ? 6.136 -5.324 27.746 1.00 89.31 811 ARG A O 1
ATOM 6287 N N . ALA A 1 812 ? 8.119 -5.309 26.729 1.00 90.50 812 ALA A N 1
ATOM 6288 C CA . ALA A 1 812 ? 8.050 -3.890 26.421 1.00 90.50 812 ALA A CA 1
ATOM 6289 C C . ALA A 1 812 ? 7.073 -3.645 25.258 1.00 90.50 812 ALA A C 1
ATOM 6291 O O . ALA A 1 812 ? 6.870 -4.501 24.390 1.00 90.50 812 ALA A O 1
ATOM 6292 N N . HIS A 1 813 ? 6.483 -2.453 25.176 1.00 89.88 813 HIS A N 1
ATOM 6293 C CA . HIS A 1 813 ? 5.643 -2.040 24.046 1.00 89.88 813 HIS A CA 1
ATOM 6294 C C . HIS A 1 813 ? 5.917 -0.598 23.639 1.00 89.88 813 HIS A C 1
ATOM 6296 O O . HIS A 1 813 ? 6.141 0.258 24.487 1.00 89.88 813 HIS A O 1
ATOM 6302 N N . HIS A 1 814 ? 5.930 -0.340 22.328 1.00 88.12 814 HIS A N 1
ATOM 6303 C CA . HIS A 1 814 ? 6.078 1.015 21.813 1.00 88.12 814 HIS A CA 1
ATOM 6304 C C . HIS A 1 814 ? 4.745 1.749 21.942 1.00 88.12 814 HIS A C 1
ATOM 6306 O O . HIS A 1 814 ? 3.742 1.317 21.374 1.00 88.12 814 HIS A O 1
ATOM 6312 N N . SER A 1 815 ? 4.743 2.847 22.692 1.00 85.88 815 SER A N 1
ATOM 6313 C CA . SER A 1 815 ? 3.599 3.739 22.816 1.00 85.88 815 SER A CA 1
ATOM 6314 C C . SER A 1 815 ? 3.707 4.829 21.760 1.00 85.88 815 SER A C 1
ATOM 6316 O O . SER A 1 815 ? 4.512 5.748 21.907 1.00 85.88 815 SER A O 1
ATOM 6318 N N . SER A 1 816 ? 2.878 4.753 20.717 1.00 76.94 816 SER A N 1
ATOM 6319 C CA . SER A 1 816 ? 2.802 5.790 19.675 1.00 76.94 816 SER A CA 1
ATOM 6320 C C . SER A 1 816 ? 2.381 7.151 20.230 1.00 76.94 816 SER A C 1
ATOM 6322 O O . SER A 1 816 ? 2.723 8.184 19.673 1.00 76.94 816 SER A O 1
ATOM 6324 N N . GLU A 1 817 ? 1.683 7.171 21.365 1.00 77.31 817 GLU A N 1
ATOM 6325 C CA . GLU A 1 817 ? 1.256 8.404 22.021 1.00 77.31 817 GLU A CA 1
ATOM 6326 C C . GLU A 1 817 ? 2.408 9.173 22.691 1.00 77.31 817 GLU A C 1
ATOM 6328 O O . GLU A 1 817 ? 2.372 10.403 22.777 1.00 77.31 817 GLU A O 1
ATOM 6333 N N . TYR A 1 818 ? 3.426 8.447 23.154 1.00 76.56 818 TYR A N 1
ATOM 6334 C CA . TYR A 1 818 ? 4.596 9.008 23.834 1.00 76.56 818 TYR A CA 1
ATOM 6335 C C . TYR A 1 818 ? 5.882 8.892 23.001 1.00 76.56 818 TYR A C 1
ATOM 6337 O O . TYR A 1 818 ? 6.915 9.420 23.404 1.00 76.56 818 TYR A O 1
ATOM 6345 N N . GLY A 1 819 ? 5.842 8.203 21.855 1.00 75.56 819 GLY A N 1
ATOM 6346 C CA . GLY A 1 819 ? 6.991 7.965 20.976 1.00 75.56 819 GLY A CA 1
ATOM 6347 C C . GLY A 1 819 ? 8.101 7.121 21.614 1.00 75.56 819 GLY A C 1
ATOM 6348 O O . GLY A 1 819 ? 9.271 7.259 21.252 1.00 75.56 819 GLY A O 1
ATOM 6349 N N . ARG A 1 820 ? 7.775 6.280 22.605 1.00 84.50 820 ARG A N 1
ATOM 6350 C CA . ARG A 1 820 ? 8.755 5.550 23.432 1.00 84.50 820 ARG A CA 1
ATOM 6351 C C . ARG A 1 820 ? 8.307 4.120 23.723 1.00 84.50 820 ARG A C 1
ATOM 6353 O O . ARG A 1 820 ? 7.122 3.858 23.926 1.00 84.50 820 ARG A O 1
ATOM 6360 N N . CYS A 1 821 ? 9.270 3.202 23.801 1.00 88.38 821 CYS A N 1
ATOM 6361 C CA . CYS A 1 821 ? 9.059 1.883 24.394 1.00 88.38 821 CYS A CA 1
ATOM 6362 C C . CYS A 1 821 ? 8.872 1.999 25.910 1.00 88.38 821 CYS A C 1
ATOM 6364 O O . CYS A 1 821 ? 9.594 2.747 26.568 1.00 88.38 821 CYS A O 1
ATOM 6366 N N . VAL A 1 822 ? 7.927 1.236 26.451 1.00 90.88 822 VAL A N 1
ATOM 6367 C CA . VAL A 1 822 ? 7.556 1.198 27.870 1.00 90.88 822 VAL A CA 1
ATOM 6368 C C . VAL A 1 822 ? 7.613 -0.248 28.359 1.00 90.88 822 VAL A C 1
ATOM 6370 O O . VAL A 1 822 ? 7.054 -1.128 27.698 1.00 90.88 822 VAL A O 1
ATOM 6373 N N . TYR A 1 823 ? 8.263 -0.493 29.497 1.00 91.75 823 TYR A N 1
ATOM 6374 C CA . TYR A 1 823 ? 8.322 -1.809 30.139 1.00 91.75 823 TYR A CA 1
ATOM 6375 C C . TYR A 1 823 ? 6.940 -2.258 30.621 1.00 91.75 823 TYR A C 1
ATOM 6377 O O . TYR A 1 823 ? 6.214 -1.479 31.243 1.00 91.75 823 TYR A O 1
ATOM 6385 N N . LYS A 1 824 ? 6.572 -3.510 30.310 1.00 92.00 824 LYS A N 1
ATOM 6386 C CA . LYS A 1 824 ? 5.296 -4.156 30.681 1.00 92.00 824 LYS A CA 1
ATOM 6387 C C . LYS A 1 824 ? 4.106 -3.187 30.645 1.00 92.00 824 LYS A C 1
ATOM 6389 O O . LYS A 1 824 ? 3.392 -2.991 31.629 1.00 92.00 824 LYS A O 1
ATOM 6394 N N . MET A 1 825 ? 3.939 -2.526 29.501 1.00 91.75 825 MET A N 1
ATOM 6395 C CA . MET A 1 825 ? 2.881 -1.540 29.297 1.00 91.75 825 MET A CA 1
ATOM 6396 C C . MET A 1 825 ? 1.508 -2.207 29.390 1.00 91.75 825 MET A C 1
ATOM 6398 O O . MET A 1 825 ? 1.266 -3.221 28.734 1.00 91.75 825 MET A O 1
ATOM 6402 N N . ASP A 1 826 ? 0.602 -1.610 30.162 1.00 91.25 826 ASP A N 1
ATOM 6403 C CA . ASP A 1 826 ? -0.783 -2.059 30.236 1.00 91.25 826 ASP A CA 1
ATOM 6404 C C . ASP A 1 826 ? -1.681 -1.232 29.313 1.00 91.25 826 ASP A C 1
ATOM 6406 O O . ASP A 1 826 ? -2.169 -1.736 28.304 1.00 91.25 826 ASP A O 1
ATOM 6410 N N . HIS A 1 827 ? -1.863 0.054 29.612 1.00 90.94 827 HIS A N 1
ATOM 6411 C CA . HIS A 1 827 ? -2.661 0.967 28.792 1.00 90.94 827 HIS A CA 1
ATOM 6412 C C . HIS A 1 827 ? -2.301 2.432 29.067 1.00 90.94 827 HIS A C 1
ATOM 6414 O O . HIS A 1 827 ? -1.621 2.750 30.042 1.00 90.94 827 HIS A O 1
ATOM 6420 N N . VAL A 1 828 ? -2.792 3.345 28.226 1.00 88.12 828 VAL A N 1
ATOM 6421 C CA . VAL A 1 828 ? -2.795 4.781 28.538 1.00 88.12 828 VAL A CA 1
ATOM 6422 C C . VAL A 1 828 ? -4.098 5.116 29.253 1.00 88.12 828 VAL A C 1
ATOM 6424 O O . VAL A 1 828 ? -5.180 4.943 28.692 1.00 88.12 828 VAL A O 1
ATOM 6427 N N . CYS A 1 829 ? -4.006 5.575 30.499 1.00 87.25 829 CYS A N 1
ATOM 6428 C CA . CYS A 1 829 ? -5.164 5.884 31.323 1.00 87.25 829 CYS A CA 1
ATOM 6429 C C . CYS A 1 829 ? -5.462 7.391 31.298 1.00 87.25 829 CYS A C 1
ATOM 6431 O O . CYS A 1 829 ? -4.701 8.171 31.884 1.00 87.25 829 CYS A O 1
ATOM 6433 N N . PRO A 1 830 ? -6.589 7.826 30.702 1.00 79.31 830 PRO A N 1
ATOM 6434 C CA . PRO A 1 830 ? -6.982 9.233 30.731 1.00 79.31 830 PRO A CA 1
ATOM 6435 C C . PRO A 1 830 ? -7.263 9.709 32.162 1.00 79.31 830 PRO A C 1
ATOM 6437 O O . PRO A 1 830 ? -6.949 10.845 32.503 1.00 79.31 830 PRO A O 1
ATOM 6440 N N . TRP A 1 831 ? -7.782 8.825 33.024 1.00 78.69 831 TRP A N 1
ATOM 6441 C CA . TRP A 1 831 ? -8.147 9.156 34.404 1.00 78.69 831 TRP A CA 1
ATOM 6442 C C . TRP A 1 831 ? -6.948 9.428 35.310 1.00 78.69 831 TRP A C 1
ATOM 6444 O O . TRP A 1 831 ? -7.025 10.273 36.196 1.00 78.69 831 TRP A O 1
ATOM 6454 N N . MET A 1 832 ? -5.837 8.735 35.062 1.00 84.44 832 MET A N 1
ATOM 6455 C CA . MET A 1 832 ? -4.583 8.919 35.795 1.00 84.44 832 MET A CA 1
ATOM 6456 C C . MET A 1 832 ? -3.610 9.864 35.078 1.00 84.44 832 MET A C 1
ATOM 6458 O O . MET A 1 832 ? -2.540 10.168 35.600 1.00 84.44 832 MET A O 1
ATOM 6462 N N . GLY A 1 833 ? -3.973 10.324 33.879 1.00 77.69 833 GLY A N 1
ATOM 6463 C CA . GLY A 1 833 ? -3.207 11.286 33.104 1.00 77.69 833 GLY A CA 1
ATOM 6464 C C . GLY A 1 833 ? -1.899 10.761 32.513 1.00 77.69 833 GLY A C 1
ATOM 6465 O O . GLY A 1 833 ? -0.956 11.539 32.356 1.00 77.69 833 GLY A O 1
ATOM 6466 N N . GLY A 1 834 ? -1.833 9.466 32.187 1.00 85.81 834 GLY A N 1
ATOM 6467 C CA . GLY A 1 834 ? -0.714 8.899 31.437 1.00 85.81 834 GLY A CA 1
ATOM 6468 C C . GLY A 1 834 ? -0.646 7.374 31.418 1.00 85.81 834 GLY A C 1
ATOM 6469 O O . GLY A 1 834 ? -1.659 6.696 31.586 1.00 85.81 834 GLY A O 1
ATOM 6470 N N . ILE A 1 835 ? 0.543 6.829 31.145 1.00 89.25 835 ILE A N 1
ATOM 6471 C CA . ILE A 1 835 ? 0.748 5.390 30.920 1.00 89.25 835 ILE A CA 1
ATOM 6472 C C . ILE A 1 835 ? 0.736 4.605 32.234 1.00 89.25 835 ILE A C 1
ATOM 6474 O O . ILE A 1 835 ? 1.502 4.896 33.151 1.00 89.25 835 ILE A O 1
ATOM 6478 N N . ILE A 1 836 ? -0.079 3.553 32.276 1.00 93.19 836 ILE A N 1
ATOM 6479 C CA . ILE A 1 836 ? 0.009 2.498 33.282 1.00 93.19 836 ILE A CA 1
ATOM 6480 C C . ILE A 1 836 ? 0.987 1.426 32.786 1.00 93.19 836 ILE A C 1
ATOM 6482 O O . ILE A 1 836 ? 0.809 0.855 31.707 1.00 93.19 836 ILE A O 1
ATOM 6486 N N . SER A 1 837 ? 2.023 1.166 33.577 1.00 93.12 837 SER A N 1
ATOM 6487 C CA . SER A 1 837 ? 3.132 0.246 33.285 1.00 93.12 837 SER A CA 1
ATOM 6488 C C . SER A 1 837 ? 3.558 -0.488 34.559 1.00 93.12 837 SER A C 1
ATOM 6490 O O . SER A 1 837 ? 2.951 -0.299 35.615 1.00 93.12 837 SER A O 1
ATOM 6492 N N . GLU A 1 838 ? 4.606 -1.313 34.506 1.00 91.56 838 GLU A N 1
ATOM 6493 C CA . GLU A 1 838 ? 5.108 -2.033 35.689 1.00 91.56 838 GLU A CA 1
ATOM 6494 C C . GLU A 1 838 ? 5.389 -1.154 36.914 1.00 91.56 838 GLU A C 1
ATOM 6496 O O . GLU A 1 838 ? 5.241 -1.625 38.041 1.00 91.56 838 GLU A O 1
ATOM 6501 N N . THR A 1 839 ? 5.761 0.114 36.723 1.00 91.56 839 THR A N 1
ATOM 6502 C CA . THR A 1 839 ? 6.106 1.017 37.827 1.00 91.56 839 THR A CA 1
ATOM 6503 C C . THR A 1 839 ? 4.877 1.516 38.582 1.00 91.56 839 THR A C 1
ATOM 6505 O O . THR A 1 839 ? 4.990 1.826 39.771 1.00 91.56 839 THR A O 1
ATOM 6508 N N . SER A 1 840 ? 3.720 1.598 37.913 1.00 93.50 840 SER A N 1
ATOM 6509 C CA . SER A 1 840 ? 2.487 2.218 38.416 1.00 93.50 840 SER A CA 1
ATOM 6510 C C . SER A 1 840 ? 1.310 1.249 38.580 1.00 93.50 840 SER A C 1
ATOM 6512 O O . SER A 1 840 ? 0.347 1.573 39.279 1.00 93.50 840 SER A O 1
ATOM 6514 N N . PHE A 1 841 ? 1.370 0.056 37.980 1.00 94.69 841 PHE A N 1
ATOM 6515 C CA . PHE A 1 841 ? 0.247 -0.883 37.929 1.00 94.69 841 PHE A CA 1
ATOM 6516 C C . PHE A 1 841 ? -0.227 -1.352 39.315 1.00 94.69 841 PHE A C 1
ATOM 6518 O O . PHE A 1 841 ? -1.429 -1.468 39.544 1.00 94.69 841 PHE A O 1
ATOM 6525 N N . ASN A 1 842 ? 0.678 -1.556 40.276 1.00 94.06 842 ASN A N 1
ATOM 6526 C CA . ASN A 1 842 ? 0.307 -1.946 41.641 1.00 94.06 842 ASN A CA 1
ATOM 6527 C C . ASN A 1 842 ? -0.506 -0.851 42.360 1.00 94.06 842 ASN A C 1
ATOM 6529 O O . ASN A 1 842 ? -1.538 -1.135 42.970 1.00 94.06 842 ASN A O 1
ATOM 6533 N N . PHE A 1 843 ? -0.102 0.415 42.224 1.00 95.19 843 PHE A N 1
ATOM 6534 C CA . PHE A 1 843 ? -0.844 1.552 42.772 1.00 95.19 843 PHE A CA 1
ATOM 6535 C C . PHE A 1 843 ? -2.195 1.733 42.076 1.00 95.19 843 PHE A C 1
ATOM 6537 O O . PHE A 1 843 ? -3.175 2.101 42.722 1.00 95.19 843 PHE A O 1
ATOM 6544 N N . PHE A 1 844 ? -2.271 1.425 40.780 1.00 95.06 844 PHE A N 1
ATOM 6545 C CA . PHE A 1 844 ? -3.523 1.429 40.030 1.00 95.06 844 PHE A CA 1
ATOM 6546 C C . PHE A 1 844 ? -4.504 0.347 40.519 1.00 95.06 844 PHE A C 1
ATOM 6548 O O . PHE A 1 844 ? -5.693 0.625 40.704 1.00 95.06 844 PHE A O 1
ATOM 6555 N N . VAL A 1 845 ? -4.019 -0.869 40.805 1.00 95.44 845 VAL A N 1
ATOM 6556 C CA . VAL A 1 845 ? -4.824 -1.939 41.428 1.00 95.44 845 VAL A CA 1
ATOM 6557 C C . VAL A 1 845 ? -5.368 -1.476 42.783 1.00 95.44 845 VAL A C 1
ATOM 6559 O O . VAL A 1 845 ? -6.569 -1.573 43.026 1.00 95.44 845 VAL A O 1
ATOM 6562 N N . GLN A 1 846 ? -4.519 -0.908 43.646 1.00 96.00 846 GLN A N 1
ATOM 6563 C CA . GLN A 1 846 ? -4.947 -0.380 44.949 1.00 96.00 846 GLN A CA 1
ATOM 6564 C C . GLN A 1 846 ? -6.006 0.715 44.797 1.00 96.00 846 GLN A C 1
ATOM 6566 O O . GLN A 1 846 ? -7.055 0.657 45.436 1.00 96.00 846 GLN A O 1
ATOM 6571 N N . PHE A 1 847 ? -5.760 1.687 43.918 1.00 95.12 847 PHE A N 1
ATOM 6572 C CA . PHE A 1 847 ? -6.675 2.794 43.662 1.00 95.12 847 PHE A CA 1
ATOM 6573 C C . PHE A 1 847 ? -8.055 2.311 43.211 1.00 95.12 847 PHE A C 1
ATOM 6575 O O . PHE A 1 847 ? -9.064 2.723 43.781 1.00 95.12 847 PHE A O 1
ATOM 6582 N N . THR A 1 848 ? -8.115 1.412 42.228 1.00 95.44 848 THR A N 1
ATOM 6583 C CA . THR A 1 848 ? -9.392 0.908 41.698 1.00 95.44 848 THR A CA 1
ATOM 6584 C C . THR A 1 848 ? -10.171 0.101 42.739 1.00 95.44 848 THR A C 1
ATOM 6586 O O . THR A 1 848 ? -11.378 0.302 42.881 1.00 95.44 848 THR A O 1
ATOM 6589 N N . VAL A 1 849 ? -9.493 -0.738 43.531 1.00 96.62 849 VAL A N 1
ATOM 6590 C CA . VAL A 1 849 ? -10.111 -1.482 44.643 1.00 96.62 849 VAL A CA 1
ATOM 6591 C C . VAL A 1 849 ? -10.653 -0.529 45.711 1.00 96.62 849 VAL A C 1
ATOM 6593 O O . VAL A 1 849 ? -11.807 -0.657 46.123 1.00 96.62 849 VAL A O 1
ATOM 6596 N N . TYR A 1 850 ? -9.867 0.461 46.137 1.00 96.94 850 TYR A N 1
ATOM 6597 C CA . TYR A 1 850 ? -10.314 1.419 47.149 1.00 96.94 850 TYR A CA 1
ATOM 6598 C C . TYR A 1 850 ? -11.412 2.351 46.646 1.00 96.94 850 TYR A C 1
ATOM 6600 O O . TYR A 1 850 ? -12.310 2.684 47.416 1.00 96.94 850 TYR A O 1
ATOM 6608 N N . CYS A 1 851 ? -11.403 2.708 45.362 1.00 95.19 851 CYS A N 1
ATOM 6609 C CA . CYS A 1 851 ? -12.488 3.449 44.729 1.00 95.19 851 CYS A CA 1
ATOM 6610 C C . CYS A 1 851 ? -13.798 2.641 44.735 1.00 95.19 851 CYS A C 1
ATOM 6612 O O . CYS A 1 851 ? -14.850 3.180 45.080 1.00 95.19 851 CYS A O 1
ATOM 6614 N N . ALA A 1 852 ? -13.739 1.334 44.448 1.00 96.25 852 ALA A N 1
ATOM 6615 C CA . ALA A 1 852 ? -14.905 0.453 44.519 1.00 96.25 852 ALA A CA 1
ATOM 6616 C C . ALA A 1 852 ? -15.457 0.345 45.953 1.00 96.25 852 ALA A C 1
ATOM 6618 O O . ALA A 1 852 ? -16.660 0.509 46.165 1.00 96.25 852 ALA A O 1
ATOM 6619 N N . CYS A 1 853 ? -14.585 0.151 46.951 1.00 96.69 853 CYS A N 1
ATOM 6620 C CA . CYS A 1 853 ? -14.978 0.134 48.364 1.00 96.69 853 CYS A CA 1
ATOM 6621 C C . CYS A 1 853 ? -15.573 1.475 48.819 1.00 96.69 853 CYS A C 1
ATOM 6623 O O . CYS A 1 853 ? -16.588 1.500 49.511 1.00 96.69 853 CYS A O 1
ATOM 6625 N N . TYR A 1 854 ? -14.977 2.592 48.402 1.00 96.19 854 TYR A N 1
ATOM 6626 C CA . TYR A 1 854 ? -15.480 3.933 48.686 1.00 96.19 854 TYR A CA 1
ATOM 6627 C C . TYR A 1 854 ? -16.888 4.141 48.106 1.00 96.19 854 TYR A C 1
ATOM 6629 O O . TYR A 1 854 ? -17.795 4.547 48.834 1.00 96.19 854 TYR A O 1
ATOM 6637 N N . CYS A 1 855 ? -17.112 3.776 46.839 1.00 95.94 855 CYS A N 1
ATOM 6638 C CA . CYS A 1 855 ? -18.437 3.850 46.218 1.00 95.94 855 CYS A CA 1
ATOM 6639 C C . CYS A 1 855 ? -19.458 2.957 46.938 1.00 95.94 855 CYS A C 1
ATOM 6641 O O . CYS A 1 855 ? -20.601 3.369 47.131 1.00 95.94 855 CYS A O 1
ATOM 6643 N N . ALA A 1 856 ? -19.051 1.769 47.399 1.00 96.12 856 ALA A N 1
ATOM 6644 C CA . ALA A 1 856 ? -19.915 0.887 48.181 1.00 96.12 856 ALA A CA 1
ATOM 6645 C C . ALA A 1 856 ? -20.337 1.515 49.522 1.00 96.12 856 ALA A C 1
ATOM 6647 O O . ALA A 1 856 ? -21.492 1.372 49.921 1.00 96.12 856 ALA A O 1
ATOM 6648 N N . VAL A 1 857 ? -19.449 2.258 50.195 1.00 95.69 857 VAL A N 1
ATOM 6649 C CA . VAL A 1 857 ? -19.803 3.011 51.413 1.00 95.69 857 VAL A CA 1
ATOM 6650 C C . VAL A 1 857 ? -20.770 4.153 51.099 1.00 95.69 857 VAL A C 1
ATOM 6652 O O . VAL A 1 857 ? -21.749 4.320 51.825 1.00 95.69 857 VAL A O 1
ATOM 6655 N N . VAL A 1 858 ? -20.546 4.905 50.014 1.00 95.50 858 VAL A N 1
ATOM 6656 C CA . VAL A 1 858 ? -21.453 5.986 49.577 1.00 95.50 858 VAL A CA 1
ATOM 6657 C C . VAL A 1 858 ? -22.851 5.437 49.279 1.00 95.50 858 VAL A C 1
ATOM 6659 O O . VAL A 1 858 ? -23.840 5.969 49.788 1.00 95.50 858 VAL A O 1
ATOM 6662 N N . LEU A 1 859 ? -22.934 4.337 48.524 1.00 96.19 859 LEU A N 1
ATOM 6663 C CA . LEU A 1 859 ? -24.183 3.635 48.219 1.00 96.19 859 LEU A CA 1
ATOM 6664 C C . LEU A 1 859 ? -24.853 3.075 49.475 1.00 96.19 859 LEU A C 1
ATOM 6666 O O . LEU A 1 859 ? -26.059 3.229 49.647 1.00 96.19 859 LEU A O 1
ATOM 6670 N N . GLY A 1 860 ? -24.080 2.450 50.364 1.00 95.50 860 GLY A N 1
ATOM 6671 C CA . GLY A 1 860 ? -24.579 1.877 51.610 1.00 95.50 860 GLY A CA 1
ATOM 6672 C C . GLY A 1 860 ? -25.151 2.935 52.552 1.00 95.50 860 GLY A C 1
ATOM 6673 O O . GLY A 1 860 ? -26.243 2.750 53.083 1.00 95.50 860 GLY A O 1
ATOM 6674 N N . ALA A 1 861 ? -24.459 4.067 52.721 1.00 95.12 861 ALA A N 1
ATOM 6675 C CA . ALA A 1 861 ? -24.927 5.179 53.546 1.00 95.12 861 ALA A CA 1
ATOM 6676 C C . ALA A 1 861 ? -26.227 5.784 52.993 1.00 95.12 861 ALA A C 1
ATOM 6678 O O . ALA A 1 861 ? -27.213 5.902 53.725 1.00 95.12 861 ALA A O 1
ATOM 6679 N N . ASN A 1 862 ? -26.249 6.094 51.693 1.00 95.44 862 ASN A N 1
ATOM 6680 C CA . ASN A 1 862 ? -27.418 6.654 51.021 1.00 95.44 862 ASN A CA 1
ATOM 6681 C C . ASN A 1 862 ? -28.609 5.690 51.024 1.00 95.44 862 ASN A C 1
ATOM 6683 O O . ASN A 1 862 ? -29.721 6.082 51.369 1.00 95.44 862 ASN A O 1
ATOM 6687 N N . GLY A 1 863 ? -28.382 4.417 50.692 1.00 94.56 863 GLY A N 1
ATOM 6688 C CA . GLY A 1 863 ? -29.417 3.385 50.675 1.00 94.56 863 GLY A CA 1
ATOM 6689 C C . GLY A 1 863 ? -29.993 3.120 52.065 1.00 94.56 863 GLY A C 1
ATOM 6690 O O . GLY A 1 863 ? -31.207 3.007 52.222 1.00 94.56 863 GLY A O 1
ATOM 6691 N N . TYR A 1 864 ? -29.145 3.101 53.097 1.00 94.62 864 TYR A N 1
ATOM 6692 C CA . TYR A 1 864 ? -29.594 2.939 54.477 1.00 94.62 864 TYR A CA 1
ATOM 6693 C C . TYR A 1 864 ? -30.481 4.104 54.936 1.00 94.62 864 TYR A C 1
ATOM 6695 O O . TYR A 1 864 ? -31.554 3.880 55.502 1.00 94.62 864 TYR A O 1
ATOM 6703 N N . VAL A 1 865 ? -30.074 5.348 54.659 1.00 93.44 865 VAL A N 1
ATOM 6704 C CA . VAL A 1 865 ? -30.877 6.537 54.983 1.00 93.44 865 VAL A CA 1
ATOM 6705 C C . VAL A 1 865 ? -32.164 6.583 54.158 1.00 93.44 865 VAL A C 1
ATOM 6707 O O . VAL A 1 865 ? -33.219 6.884 54.711 1.00 93.44 865 VAL A O 1
ATOM 6710 N N . PHE A 1 866 ? -32.112 6.225 52.874 1.00 93.38 866 PHE A N 1
ATOM 6711 C CA . PHE A 1 866 ? -33.280 6.140 51.996 1.00 93.38 866 PHE A CA 1
ATOM 6712 C C . PHE A 1 866 ? -34.351 5.195 52.561 1.00 93.38 866 PHE A C 1
ATOM 6714 O O . PHE A 1 866 ? -35.500 5.601 52.742 1.00 93.38 866 PHE A O 1
ATOM 6721 N N . VAL A 1 867 ? -33.964 3.964 52.920 1.00 92.00 867 VAL A N 1
ATOM 6722 C CA . VAL A 1 867 ? -34.880 2.969 53.505 1.00 92.00 867 VAL A CA 1
ATOM 6723 C C . VAL A 1 867 ? -35.440 3.459 54.840 1.00 92.00 867 VAL A C 1
ATOM 6725 O O . VAL A 1 867 ? -36.633 3.313 55.107 1.00 92.00 867 VAL A O 1
ATOM 6728 N N . LEU A 1 868 ? -34.604 4.086 55.674 1.00 91.50 868 LEU A N 1
ATOM 6729 C CA . LEU A 1 868 ? -35.036 4.595 56.973 1.00 91.50 868 LEU A CA 1
ATOM 6730 C C . LEU A 1 868 ? -36.041 5.752 56.835 1.00 91.50 868 LEU A C 1
ATOM 6732 O O . LEU A 1 868 ? -37.023 5.794 57.572 1.00 91.50 868 LEU A O 1
ATOM 6736 N N . ARG A 1 869 ? -35.849 6.655 55.865 1.00 91.50 869 ARG A N 1
ATOM 6737 C CA . ARG A 1 869 ? -36.810 7.730 55.558 1.00 91.50 869 ARG A CA 1
ATOM 6738 C C . ARG A 1 869 ? -38.144 7.179 55.080 1.00 91.50 869 ARG A C 1
ATOM 6740 O O . ARG A 1 869 ? -39.184 7.636 55.548 1.00 91.50 869 ARG A O 1
ATOM 6747 N N . GLN A 1 870 ? -38.109 6.185 54.195 1.00 88.94 870 GLN A N 1
ATOM 6748 C CA . GLN A 1 870 ? -39.314 5.544 53.677 1.00 88.94 870 GLN A CA 1
ATOM 6749 C C . GLN A 1 870 ? -40.100 4.844 54.794 1.00 88.94 870 GLN A C 1
ATOM 6751 O O . GLN A 1 870 ? -41.316 5.006 54.877 1.00 88.94 870 GLN A O 1
ATOM 6756 N N . HIS A 1 871 ? -39.412 4.135 55.695 1.00 89.44 871 HIS A N 1
ATOM 6757 C CA . HIS A 1 871 ? -40.038 3.512 56.864 1.00 89.44 871 HIS A CA 1
ATOM 6758 C C . HIS A 1 871 ? -40.675 4.548 57.807 1.00 89.44 871 HIS A C 1
ATOM 6760 O O . HIS A 1 871 ? -41.728 4.298 58.387 1.00 89.44 871 HIS A O 1
ATOM 6766 N N . ASN A 1 872 ? -40.072 5.733 57.925 1.00 87.12 872 ASN A N 1
ATOM 6767 C CA . ASN A 1 872 ? -40.581 6.830 58.749 1.00 87.12 872 ASN A CA 1
ATOM 6768 C C . ASN A 1 872 ? -41.627 7.707 58.026 1.00 87.12 872 ASN A C 1
ATOM 6770 O O . ASN A 1 872 ? -42.025 8.743 58.557 1.00 87.12 872 ASN A O 1
ATOM 6774 N N . GLY A 1 873 ? -42.077 7.318 56.824 1.00 86.12 873 GLY A N 1
ATOM 6775 C CA . GLY A 1 873 ? -43.097 8.037 56.052 1.00 86.12 873 GLY A CA 1
ATOM 6776 C C . GLY A 1 873 ? -42.644 9.398 55.507 1.00 86.12 873 GLY A C 1
ATOM 6777 O O . GLY A 1 873 ? -43.482 10.234 55.173 1.00 86.12 873 GLY A O 1
ATOM 6778 N N . LEU A 1 874 ? -41.333 9.646 55.435 1.00 86.06 874 LEU A N 1
ATOM 6779 C CA . LEU A 1 874 ? -40.761 10.894 54.930 1.00 86.06 874 LEU A CA 1
ATOM 6780 C C . LEU A 1 874 ? -40.606 10.853 53.406 1.00 86.06 874 LEU A C 1
ATOM 6782 O O . LEU A 1 874 ? -40.301 9.812 52.823 1.00 86.06 874 LEU A O 1
ATOM 6786 N N . SER A 1 875 ? -40.743 12.011 52.756 1.00 85.19 875 SER A N 1
ATOM 6787 C CA . SER A 1 875 ? -40.478 12.139 51.323 1.00 85.19 875 SER A CA 1
ATOM 6788 C C . SER A 1 875 ? -38.997 11.903 50.998 1.00 85.19 875 SER A C 1
ATOM 6790 O O . SER A 1 875 ? -38.096 12.219 51.793 1.00 85.19 875 SER A O 1
ATOM 6792 N N . VAL A 1 876 ? -38.757 11.356 49.804 1.00 79.94 876 VAL A N 1
ATOM 6793 C CA . VAL A 1 876 ? -37.415 11.115 49.265 1.00 79.94 876 VAL A CA 1
ATOM 6794 C C . VAL A 1 876 ? -36.753 12.452 48.941 1.00 79.94 876 VAL A C 1
ATOM 6796 O O . VAL A 1 876 ? -37.324 13.281 48.235 1.00 79.94 876 VAL A O 1
ATOM 6799 N N . ASP A 1 877 ? -35.551 12.661 49.471 1.00 86.94 877 ASP A N 1
ATOM 6800 C CA . ASP A 1 877 ? -34.745 13.847 49.193 1.00 86.94 877 ASP A CA 1
ATOM 6801 C C . ASP A 1 877 ? -33.963 13.652 47.888 1.00 86.94 877 ASP A C 1
ATOM 6803 O O . ASP A 1 877 ? -33.357 12.599 47.672 1.00 86.94 877 ASP A O 1
ATOM 6807 N N . ALA A 1 878 ? -33.949 14.672 47.029 1.00 88.12 878 ALA A N 1
ATOM 6808 C CA . ALA A 1 878 ? -33.221 14.645 45.764 1.00 88.12 878 ALA A CA 1
ATOM 6809 C C . ALA A 1 878 ? -31.719 14.378 45.965 1.00 88.12 878 ALA A C 1
ATOM 6811 O O . ALA A 1 878 ? -31.098 13.740 45.120 1.00 88.12 878 ALA A O 1
ATOM 6812 N N . ARG A 1 879 ? -31.147 14.801 47.102 1.00 90.06 879 ARG A N 1
ATOM 6813 C CA . ARG A 1 879 ? -29.732 14.567 47.444 1.00 90.06 879 ARG A CA 1
ATOM 6814 C C . ARG A 1 879 ? -29.391 13.077 47.488 1.00 90.06 879 ARG A C 1
ATOM 6816 O O . ARG A 1 879 ? -28.429 12.659 46.858 1.00 90.06 879 ARG A O 1
ATOM 6823 N N . LEU A 1 880 ? -30.252 12.276 48.120 1.00 90.62 880 LEU A N 1
ATOM 6824 C CA . LEU A 1 880 ? -30.077 10.824 48.227 1.00 90.62 880 LEU A CA 1
ATOM 6825 C C . LEU A 1 880 ? -30.183 10.133 46.867 1.00 90.62 880 LEU A C 1
ATOM 6827 O O . LEU A 1 880 ? -29.463 9.179 46.590 1.00 90.62 880 LEU A O 1
ATOM 6831 N N . ILE A 1 881 ? -31.077 10.620 46.002 1.00 90.88 881 ILE A N 1
ATOM 6832 C CA . ILE A 1 881 ? -31.222 10.095 44.639 1.00 90.88 881 ILE A CA 1
ATOM 6833 C C . ILE A 1 881 ? -29.944 10.365 43.842 1.00 90.88 881 ILE A C 1
ATOM 6835 O O . ILE A 1 881 ? -29.438 9.465 43.178 1.00 90.88 881 ILE A O 1
ATOM 6839 N N . VAL A 1 882 ? -29.396 11.580 43.936 1.00 92.00 882 VAL A N 1
ATOM 6840 C CA . VAL A 1 882 ? -28.137 11.945 43.272 1.00 92.00 882 VAL A CA 1
ATOM 6841 C C . VAL A 1 882 ? -26.966 11.134 43.840 1.00 92.00 882 VAL A C 1
ATOM 6843 O O . VAL A 1 882 ? -26.176 10.605 43.061 1.00 92.00 882 VAL A O 1
ATOM 6846 N N . GLY A 1 883 ? -26.883 10.960 45.163 1.00 90.06 883 GLY A N 1
ATOM 6847 C CA . GLY A 1 883 ? -25.875 10.123 45.821 1.00 90.06 883 GLY A CA 1
ATOM 6848 C C . GLY A 1 883 ? -25.929 8.656 45.378 1.00 90.06 883 GLY A C 1
ATOM 6849 O O . GLY A 1 883 ? -24.895 8.073 45.045 1.00 90.06 883 GLY A O 1
ATOM 6850 N N . LEU A 1 884 ? -27.129 8.072 45.278 1.00 94.06 884 LEU A N 1
ATOM 6851 C CA . LEU A 1 884 ? -27.335 6.713 44.761 1.00 94.06 884 LEU A CA 1
ATOM 6852 C C . LEU A 1 884 ? -27.000 6.595 43.270 1.00 94.06 884 LEU A C 1
ATOM 6854 O O . LEU A 1 884 ? -26.353 5.630 42.867 1.00 94.06 884 LEU A O 1
ATOM 6858 N N . ALA A 1 885 ? -27.411 7.566 42.453 1.00 93.06 885 ALA A N 1
ATOM 6859 C CA . ALA A 1 885 ? -27.163 7.555 41.015 1.00 93.06 885 ALA A CA 1
ATOM 6860 C C . ALA A 1 885 ? -25.665 7.683 40.699 1.00 93.06 885 ALA A C 1
ATOM 6862 O O . ALA A 1 885 ? -25.118 6.869 39.954 1.00 93.06 885 ALA A O 1
ATOM 6863 N N . LEU A 1 886 ? -24.983 8.663 41.302 1.00 90.62 886 LEU A N 1
ATOM 6864 C CA . LEU A 1 886 ? -23.545 8.864 41.119 1.00 90.62 886 LEU A CA 1
ATOM 6865 C C . LEU A 1 886 ? -22.745 7.707 41.726 1.00 90.62 886 LEU A C 1
ATOM 6867 O O . LEU A 1 886 ? -21.874 7.156 41.055 1.00 90.62 886 LEU A O 1
ATOM 6871 N N . GLY A 1 887 ? -23.072 7.286 42.952 1.00 93.06 887 GLY A N 1
ATOM 6872 C CA . GLY A 1 887 ? -22.427 6.143 43.600 1.00 93.06 887 GLY A CA 1
ATOM 6873 C C . GLY A 1 887 ? -22.605 4.841 42.816 1.00 93.06 887 GLY A C 1
ATOM 6874 O O . GLY A 1 887 ? -21.673 4.044 42.738 1.00 93.06 887 GLY A O 1
ATOM 6875 N N . GLY A 1 888 ? -23.764 4.642 42.183 1.00 93.81 888 GLY A N 1
ATOM 6876 C CA . GLY A 1 888 ? -24.064 3.472 41.358 1.00 93.81 888 GLY A CA 1
ATOM 6877 C C . GLY A 1 888 ? -23.290 3.475 40.044 1.00 93.81 888 GLY A C 1
ATOM 6878 O O . GLY A 1 888 ? -22.639 2.484 39.713 1.00 93.81 888 GLY A O 1
ATOM 6879 N N . LEU A 1 889 ? -23.307 4.603 39.328 1.00 93.62 889 LEU A N 1
ATOM 6880 C CA . LEU A 1 889 ? -22.598 4.766 38.059 1.00 93.62 889 LEU A CA 1
ATOM 6881 C C . LEU A 1 889 ? -21.081 4.595 38.232 1.00 93.62 889 LEU A C 1
ATOM 6883 O O . LEU A 1 889 ? -20.466 3.772 37.551 1.00 93.62 889 LEU A O 1
ATOM 6887 N N . PHE A 1 890 ? -20.480 5.337 39.168 1.00 90.88 890 PHE A N 1
ATOM 6888 C CA . PHE A 1 890 ? -19.043 5.245 39.436 1.00 90.88 890 PHE A CA 1
ATOM 6889 C C . PHE A 1 890 ? -18.669 3.924 40.112 1.00 90.88 890 PHE A C 1
ATOM 6891 O O . PHE A 1 890 ? -17.612 3.374 39.814 1.00 90.88 890 PHE A O 1
ATOM 6898 N N . GLY A 1 891 ? -19.544 3.372 40.957 1.00 94.25 891 GLY A N 1
ATOM 6899 C CA . GLY A 1 891 ? -19.340 2.077 41.599 1.00 94.25 891 GLY A CA 1
ATOM 6900 C C . GLY A 1 891 ? -19.275 0.926 40.599 1.00 94.25 891 GLY A C 1
ATOM 6901 O O . GLY A 1 891 ? -18.356 0.114 40.674 1.00 94.25 891 GLY A O 1
ATOM 6902 N N . LEU A 1 892 ? -20.184 0.880 39.618 1.00 94.62 892 LEU A N 1
ATOM 6903 C CA . LEU A 1 892 ? -20.162 -0.134 38.558 1.00 94.62 892 LEU A CA 1
ATOM 6904 C C . LEU A 1 892 ? -18.853 -0.077 37.760 1.00 94.62 892 LEU A C 1
ATOM 6906 O O . LEU A 1 892 ? -18.214 -1.107 37.517 1.00 94.62 892 LEU A O 1
ATOM 6910 N N . PHE A 1 893 ? -18.434 1.134 37.391 1.00 92.38 893 PHE A N 1
ATOM 6911 C CA . PHE A 1 893 ? -17.176 1.352 36.689 1.00 92.38 893 PHE A CA 1
ATOM 6912 C C . 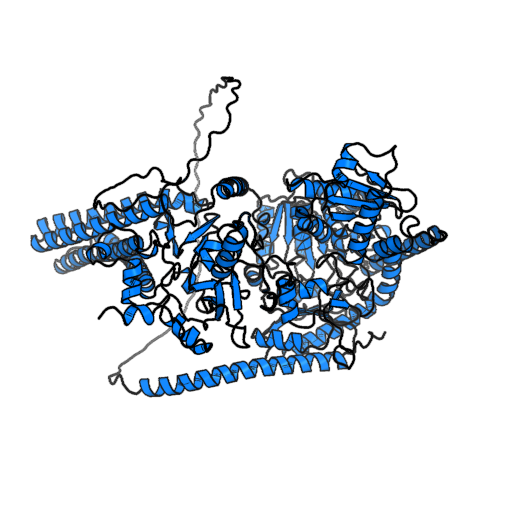PHE A 1 893 ? -15.971 0.916 37.539 1.00 92.38 893 PHE A C 1
ATOM 6914 O O . PHE A 1 893 ? -15.140 0.134 37.076 1.00 92.38 893 PHE A O 1
ATOM 6921 N N . ALA A 1 894 ? -15.909 1.340 38.805 1.00 93.06 894 ALA A N 1
ATOM 6922 C CA . ALA A 1 894 ? -14.817 1.014 39.718 1.00 93.06 894 ALA A CA 1
ATOM 6923 C C . ALA A 1 894 ? -14.709 -0.494 39.993 1.00 93.06 894 ALA A C 1
ATOM 6925 O O . ALA A 1 894 ? -13.610 -1.041 39.948 1.00 93.06 894 ALA A O 1
ATOM 6926 N N . VAL A 1 895 ? -15.831 -1.192 40.205 1.00 96.38 895 VAL A N 1
ATOM 6927 C CA . VAL A 1 895 ? -15.857 -2.653 40.407 1.00 96.38 895 VAL A CA 1
ATOM 6928 C C . VAL A 1 895 ? -15.360 -3.391 39.166 1.00 96.38 895 VAL A C 1
ATOM 6930 O O . VAL A 1 895 ? -14.577 -4.336 39.283 1.00 96.38 895 VAL A O 1
ATOM 6933 N N . THR A 1 896 ? -15.772 -2.950 37.977 1.00 94.75 896 THR A N 1
ATOM 6934 C CA . THR A 1 896 ? -15.340 -3.554 36.709 1.00 94.75 896 THR A CA 1
ATOM 6935 C C . THR A 1 896 ? -13.833 -3.388 36.509 1.00 94.75 896 THR A C 1
ATOM 6937 O O . THR A 1 896 ? -13.130 -4.357 36.201 1.00 94.75 896 THR A O 1
ATOM 6940 N N . MET A 1 897 ? -13.315 -2.182 36.754 1.00 93.12 897 MET A N 1
ATOM 6941 C CA . MET A 1 897 ? -11.886 -1.886 36.649 1.00 93.12 897 MET A CA 1
ATOM 6942 C C . MET A 1 897 ? -11.067 -2.640 37.701 1.00 93.12 897 MET A C 1
ATOM 6944 O O . MET A 1 897 ? -10.066 -3.259 37.348 1.00 93.12 897 MET A O 1
ATOM 6948 N N . ALA A 1 898 ? -11.515 -2.673 38.959 1.00 95.44 898 ALA A N 1
ATOM 6949 C CA . ALA A 1 898 ? -10.851 -3.409 40.034 1.00 95.44 898 ALA A CA 1
ATOM 6950 C C . ALA A 1 898 ? -10.789 -4.913 39.738 1.00 95.44 898 ALA A C 1
ATOM 6952 O O . ALA A 1 898 ? -9.736 -5.533 39.866 1.00 95.44 898 ALA A O 1
ATOM 6953 N N . SER A 1 899 ? -11.897 -5.499 39.273 1.00 95.75 899 SER A N 1
ATOM 6954 C CA . SER A 1 899 ? -11.961 -6.922 38.915 1.00 95.75 899 SER A CA 1
ATOM 6955 C C . SER A 1 899 ? -11.008 -7.259 37.768 1.00 95.75 899 SER A C 1
ATOM 6957 O O . SER A 1 899 ? -10.323 -8.282 37.799 1.00 95.75 899 SER A O 1
ATOM 6959 N N . THR A 1 900 ? -10.929 -6.379 36.770 1.00 93.19 900 THR A N 1
ATOM 6960 C CA . THR A 1 900 ? -10.040 -6.546 35.616 1.00 93.19 900 THR A CA 1
ATOM 6961 C C . THR A 1 900 ? -8.572 -6.400 36.019 1.00 93.19 900 THR A C 1
ATOM 6963 O O . THR A 1 900 ? -7.761 -7.264 35.691 1.00 93.19 900 THR A O 1
ATOM 6966 N N . ALA A 1 901 ? -8.232 -5.374 36.802 1.00 93.88 901 ALA A N 1
ATOM 6967 C CA . ALA A 1 901 ? -6.873 -5.140 37.283 1.00 93.88 901 ALA A CA 1
ATOM 6968 C C . ALA A 1 901 ? -6.384 -6.281 38.194 1.00 93.88 901 ALA A C 1
ATOM 6970 O O . ALA A 1 901 ? -5.266 -6.773 38.034 1.00 93.88 901 ALA A O 1
ATOM 6971 N N . LEU A 1 902 ? -7.245 -6.779 39.092 1.00 95.00 902 LEU A N 1
ATOM 6972 C CA . LEU A 1 902 ? -6.951 -7.954 39.915 1.00 95.00 902 LEU A CA 1
ATOM 6973 C C . LEU A 1 902 ? -6.744 -9.199 39.055 1.00 95.00 902 LEU A C 1
ATOM 6975 O O . LEU A 1 902 ? -5.768 -9.920 39.250 1.00 95.00 902 LEU A O 1
ATOM 6979 N N . ARG A 1 903 ? -7.615 -9.446 38.069 1.00 94.12 903 ARG A N 1
ATOM 6980 C CA . ARG A 1 903 ? -7.448 -10.563 37.130 1.00 94.12 903 ARG A CA 1
ATOM 6981 C C . ARG A 1 903 ? -6.086 -10.506 36.437 1.00 94.12 903 ARG A C 1
ATOM 6983 O O . ARG A 1 903 ? -5.418 -11.532 36.348 1.00 94.12 903 ARG A O 1
ATOM 6990 N N . PHE A 1 904 ? -5.676 -9.333 35.969 1.00 93.75 904 PHE A N 1
ATOM 6991 C CA . PHE A 1 904 ? -4.390 -9.125 35.304 1.00 93.75 904 PHE A CA 1
ATOM 6992 C C . PHE A 1 904 ? -3.204 -9.363 36.239 1.00 93.75 904 PHE A C 1
ATOM 6994 O O . PHE A 1 904 ? -2.273 -10.076 35.860 1.00 93.75 904 PHE A O 1
ATOM 7001 N N . ALA A 1 905 ? -3.287 -8.903 37.490 1.00 93.50 905 ALA A N 1
ATOM 7002 C CA . ALA A 1 905 ? -2.292 -9.213 38.515 1.00 93.50 905 ALA A CA 1
ATOM 7003 C C . ALA A 1 905 ? -2.200 -10.726 38.799 1.00 93.50 905 ALA A C 1
ATOM 7005 O O . ALA A 1 905 ? -1.107 -11.280 38.845 1.00 93.50 905 ALA A O 1
ATOM 7006 N N . PHE A 1 906 ? -3.333 -11.425 38.919 1.00 94.38 906 PHE A N 1
ATOM 7007 C CA . PHE A 1 906 ? -3.363 -12.871 39.174 1.00 94.38 906 PHE A CA 1
ATOM 7008 C C . PHE A 1 906 ? -2.928 -13.713 37.968 1.00 94.38 906 PHE A C 1
ATOM 7010 O O . PHE A 1 906 ? -2.354 -14.787 38.141 1.00 94.38 906 PHE A O 1
ATOM 7017 N N . GLN A 1 907 ? -3.201 -13.272 36.742 1.00 90.25 907 GLN A N 1
ATOM 7018 C CA . GLN A 1 907 ? -2.875 -14.022 35.522 1.00 90.25 907 GLN A CA 1
ATOM 7019 C C . GLN A 1 907 ? -1.511 -13.643 34.925 1.00 90.25 907 GLN A C 1
ATOM 7021 O O . GLN A 1 907 ? -1.029 -14.368 34.056 1.00 90.25 907 GLN A O 1
ATOM 7026 N N . ASN A 1 908 ? -0.877 -12.577 35.427 1.00 91.62 908 ASN A N 1
ATOM 7027 C CA . ASN A 1 908 ? 0.339 -11.958 34.889 1.00 91.62 908 ASN A CA 1
ATOM 7028 C C . ASN A 1 908 ? 0.213 -11.574 33.405 1.00 91.62 908 ASN A C 1
ATOM 7030 O O . ASN A 1 908 ? 1.131 -11.782 32.611 1.00 91.62 908 ASN A O 1
ATOM 7034 N N . ILE A 1 909 ? -0.935 -11.007 33.042 1.00 90.69 909 ILE A N 1
ATOM 7035 C CA . ILE A 1 909 ? -1.251 -10.521 31.691 1.00 90.69 909 ILE A CA 1
ATOM 7036 C C . ILE A 1 909 ? -1.512 -9.017 31.731 1.00 90.69 909 ILE A C 1
ATOM 7038 O O . ILE A 1 909 ? -1.912 -8.495 32.769 1.00 90.69 909 ILE A O 1
ATOM 7042 N N . THR A 1 910 ? -1.320 -8.339 30.608 1.00 90.94 910 THR A N 1
ATOM 7043 C CA . THR A 1 910 ? -1.729 -6.944 30.402 1.00 90.94 910 THR A CA 1
ATOM 7044 C C . THR A 1 910 ? -2.925 -6.850 29.449 1.00 90.94 910 THR A C 1
ATOM 7046 O O . THR A 1 910 ? -3.305 -7.824 28.792 1.00 90.94 910 THR A O 1
ATOM 7049 N N . ASN A 1 911 ? -3.512 -5.660 29.316 1.00 87.88 911 ASN A N 1
ATOM 7050 C CA . ASN A 1 911 ? -4.478 -5.360 28.257 1.00 87.88 911 ASN A CA 1
ATOM 7051 C C . ASN A 1 911 ? -3.902 -5.663 26.864 1.00 87.88 911 ASN A C 1
ATOM 7053 O O . ASN A 1 911 ? -4.609 -6.202 26.014 1.00 87.88 911 ASN A O 1
ATOM 7057 N N . ILE A 1 912 ? -2.616 -5.373 26.635 1.00 84.94 912 ILE A N 1
ATOM 7058 C CA . ILE A 1 912 ? -1.953 -5.655 25.354 1.00 84.94 912 ILE A CA 1
ATOM 7059 C C . ILE A 1 912 ? -1.893 -7.164 25.087 1.00 84.94 912 ILE A C 1
ATOM 7061 O O . ILE A 1 912 ? -2.166 -7.595 23.966 1.00 84.94 912 ILE A O 1
ATOM 7065 N N . ASP A 1 913 ? -1.619 -7.968 26.116 1.00 83.75 913 ASP A N 1
ATOM 7066 C CA . ASP A 1 913 ? -1.634 -9.431 26.016 1.00 83.75 913 ASP A CA 1
ATOM 7067 C C . ASP A 1 913 ? -3.054 -9.952 25.684 1.00 83.75 913 ASP A C 1
ATOM 7069 O O . ASP A 1 913 ? -3.221 -10.898 24.912 1.00 83.75 913 ASP A O 1
ATOM 7073 N N . LEU A 1 914 ? -4.108 -9.299 26.197 1.00 79.38 914 LEU A N 1
ATOM 7074 C CA . LEU A 1 914 ? -5.508 -9.680 25.960 1.00 79.38 914 LEU A CA 1
ATOM 7075 C C . LEU A 1 914 ? -5.973 -9.442 24.514 1.00 79.38 914 LEU A C 1
ATOM 7077 O O . LEU A 1 914 ? -6.764 -10.232 23.991 1.00 79.38 914 LEU A O 1
ATOM 7081 N N . PHE A 1 915 ? -5.491 -8.384 23.857 1.00 71.69 915 PHE A N 1
ATOM 7082 C CA . PHE A 1 915 ? -5.750 -8.152 22.429 1.00 71.69 915 PHE A CA 1
ATOM 7083 C C . PHE A 1 915 ? -5.016 -9.155 21.529 1.00 71.69 915 PHE A C 1
ATOM 7085 O O . PHE A 1 915 ? -5.328 -9.274 20.348 1.00 71.69 915 PHE A O 1
ATOM 7092 N N . ARG A 1 916 ? -4.073 -9.918 22.092 1.00 65.75 916 ARG A N 1
ATOM 7093 C CA . ARG A 1 916 ? -3.196 -10.851 21.381 1.00 65.75 916 ARG A CA 1
ATOM 7094 C C . ARG A 1 916 ? -3.379 -12.297 21.841 1.00 65.75 916 ARG A C 1
ATOM 7096 O O . ARG A 1 916 ? -2.434 -13.073 21.833 1.00 65.75 916 ARG A O 1
ATOM 7103 N N . LYS A 1 917 ? -4.602 -12.695 22.205 1.00 58.44 917 LYS A N 1
ATOM 7104 C CA . LYS A 1 917 ? -4.919 -14.035 22.751 1.00 58.44 917 LYS A CA 1
ATOM 7105 C C . LYS A 1 917 ? -4.427 -15.232 21.926 1.00 58.44 917 LYS A C 1
ATOM 7107 O O . LYS A 1 917 ? -4.180 -16.276 22.514 1.00 58.44 917 LYS A O 1
ATOM 7112 N N . ASN A 1 918 ? -4.266 -15.088 20.609 1.00 71.31 918 ASN A N 1
ATOM 7113 C CA . ASN A 1 918 ? -3.754 -16.149 19.729 1.00 71.31 918 ASN A CA 1
ATOM 7114 C C . ASN A 1 918 ? -2.260 -15.988 19.390 1.00 71.31 918 ASN A C 1
ATOM 7116 O O . ASN A 1 918 ? -1.756 -16.663 18.495 1.00 71.31 918 ASN A O 1
ATOM 7120 N N . GLN A 1 919 ? -1.548 -15.078 20.058 1.00 75.62 919 GLN A N 1
ATOM 7121 C CA . GLN A 1 919 ? -0.129 -14.860 19.818 1.00 75.62 919 GLN A CA 1
ATOM 7122 C C . GLN A 1 919 ? 0.690 -16.037 20.347 1.00 75.62 919 GLN A C 1
ATOM 7124 O O . GLN A 1 919 ? 0.540 -16.459 21.490 1.00 75.62 919 GLN A O 1
ATOM 7129 N N . THR A 1 920 ? 1.598 -16.523 19.508 1.00 85.69 920 THR A N 1
ATOM 7130 C CA . THR A 1 920 ? 2.671 -17.437 19.899 1.00 85.69 920 THR A CA 1
ATOM 7131 C C . THR A 1 920 ? 3.934 -16.641 20.211 1.00 85.69 920 THR A C 1
ATOM 7133 O O . THR A 1 920 ? 4.279 -15.703 19.482 1.00 85.69 920 THR A O 1
ATOM 7136 N N . PHE A 1 921 ? 4.655 -17.031 21.255 1.00 89.06 921 PHE A N 1
ATOM 7137 C CA . PHE A 1 921 ? 5.949 -16.466 21.617 1.00 89.06 921 PHE A CA 1
ATOM 7138 C C . PHE A 1 921 ? 7.070 -17.380 21.128 1.00 89.06 921 PHE A C 1
ATOM 7140 O O . PHE A 1 921 ? 6.934 -18.602 21.155 1.00 89.06 921 PHE A O 1
ATOM 7147 N N . ARG A 1 922 ? 8.183 -16.788 20.687 1.00 91.94 922 ARG A N 1
ATOM 7148 C CA . ARG A 1 922 ? 9.433 -17.511 20.445 1.00 91.94 922 ARG A CA 1
ATOM 7149 C C . ARG A 1 922 ? 10.430 -17.144 21.529 1.00 91.94 922 ARG A C 1
ATOM 7151 O O . ARG A 1 922 ? 10.563 -15.966 21.856 1.00 91.94 922 ARG A O 1
ATOM 7158 N N . LEU A 1 923 ? 11.066 -18.154 22.100 1.00 92.50 923 LEU A N 1
ATOM 7159 C CA . LEU A 1 923 ? 12.016 -18.030 23.190 1.00 92.50 923 LEU A CA 1
ATOM 7160 C C . LEU A 1 923 ? 13.374 -18.533 22.717 1.00 92.50 923 LEU A C 1
ATOM 7162 O O . LEU A 1 923 ? 13.479 -19.660 22.235 1.00 92.50 923 LEU A O 1
ATOM 7166 N N . ALA A 1 924 ? 14.401 -17.711 22.889 1.00 91.94 924 ALA A N 1
ATOM 7167 C CA . ALA A 1 924 ? 15.785 -18.138 22.807 1.00 91.94 924 ALA A CA 1
ATOM 7168 C C . ALA A 1 924 ? 16.157 -18.713 24.174 1.00 91.94 924 ALA A C 1
ATOM 7170 O O . ALA A 1 924 ? 16.196 -17.984 25.160 1.00 91.94 924 ALA A O 1
ATOM 7171 N N . VAL A 1 925 ? 16.375 -20.025 24.242 1.00 91.88 925 VAL A N 1
ATOM 7172 C CA . VAL A 1 925 ? 16.689 -20.746 25.479 1.00 91.88 925 VAL A CA 1
ATOM 7173 C C . VAL A 1 925 ? 18.136 -21.202 25.434 1.00 91.88 925 VAL A C 1
ATOM 7175 O O . VAL A 1 925 ? 18.524 -21.909 24.508 1.00 91.88 925 VAL A O 1
ATOM 7178 N N . TRP A 1 926 ? 18.931 -20.813 26.426 1.00 90.62 926 TRP A N 1
ATOM 7179 C CA . TRP A 1 926 ? 20.339 -21.179 26.508 1.00 90.62 926 TRP A CA 1
ATOM 7180 C C . TRP A 1 926 ? 20.519 -22.703 26.548 1.00 90.62 926 TRP A C 1
ATOM 7182 O O . TRP A 1 926 ? 19.834 -23.416 27.285 1.00 90.62 926 TRP A O 1
ATOM 7192 N N . VAL A 1 927 ? 21.439 -23.197 25.720 1.00 87.81 927 VAL A N 1
ATOM 7193 C CA . VAL A 1 927 ? 21.796 -24.612 25.573 1.00 87.81 927 VAL A CA 1
ATOM 7194 C C . VAL A 1 927 ? 23.321 -24.762 25.475 1.00 87.81 927 VAL A C 1
ATOM 7196 O O . VAL A 1 927 ? 24.015 -23.803 25.121 1.00 87.81 927 VAL A O 1
ATOM 7199 N N . PRO A 1 928 ? 23.884 -25.956 25.744 1.00 86.19 928 PRO A N 1
ATOM 7200 C CA . PRO A 1 928 ? 25.313 -26.197 25.567 1.00 86.19 928 PRO A CA 1
ATOM 7201 C C . PRO A 1 928 ? 25.783 -25.838 24.152 1.00 86.19 928 PRO A C 1
ATOM 7203 O O . PRO A 1 928 ? 25.109 -26.164 23.174 1.00 86.19 928 PRO A O 1
ATOM 7206 N N . ASN A 1 929 ? 26.970 -25.237 24.023 1.00 82.25 929 ASN A N 1
ATOM 7207 C CA . ASN A 1 929 ? 27.518 -24.785 22.732 1.00 82.25 929 ASN A CA 1
ATOM 7208 C C . ASN A 1 929 ? 27.734 -25.908 21.698 1.00 82.25 929 ASN A C 1
ATOM 7210 O O . ASN A 1 929 ? 27.910 -25.632 20.517 1.00 82.25 929 ASN A O 1
ATOM 7214 N N . SER A 1 930 ? 27.718 -27.174 22.120 1.00 76.38 930 SER A N 1
ATOM 7215 C CA . SER A 1 930 ? 27.773 -28.345 21.238 1.00 76.38 930 SER A CA 1
ATOM 7216 C C . SER A 1 930 ? 26.428 -28.700 20.585 1.00 76.38 930 SER A C 1
ATOM 7218 O O . SER A 1 930 ? 26.390 -29.581 19.725 1.00 76.38 930 SER A O 1
ATOM 7220 N N . THR A 1 931 ? 25.331 -28.047 20.982 1.00 80.88 931 THR A N 1
ATOM 7221 C CA . THR A 1 931 ? 23.974 -28.352 20.509 1.00 80.88 931 THR A CA 1
ATOM 7222 C C . THR A 1 931 ? 23.809 -27.946 19.046 1.00 80.88 931 THR A C 1
ATOM 7224 O O . THR A 1 931 ? 23.902 -26.769 18.700 1.00 80.88 931 THR A O 1
ATOM 7227 N N . GLN A 1 932 ? 23.540 -28.927 18.184 1.00 77.75 932 GLN A N 1
ATOM 7228 C CA . GLN A 1 932 ? 23.310 -28.707 16.755 1.00 77.75 932 GLN A CA 1
ATOM 7229 C C . GLN A 1 932 ? 21.829 -28.400 16.465 1.00 77.75 932 GLN A C 1
ATOM 7231 O O . GLN A 1 932 ? 20.958 -28.923 17.170 1.00 77.75 932 GLN A O 1
ATOM 7236 N N . PRO A 1 933 ? 21.524 -27.602 15.421 1.00 82.06 933 PRO A N 1
ATOM 7237 C CA . PRO A 1 933 ? 20.159 -27.420 14.936 1.00 82.06 933 PRO A CA 1
ATOM 7238 C C . PRO A 1 933 ? 19.514 -28.762 14.579 1.00 82.06 933 PRO A C 1
ATOM 7240 O O . PRO A 1 933 ? 20.162 -29.650 14.022 1.00 82.06 933 PRO A O 1
ATOM 7243 N N . THR A 1 934 ? 18.222 -28.901 14.860 1.00 81.50 934 THR A N 1
ATOM 7244 C CA . THR A 1 934 ? 17.436 -30.091 14.506 1.00 81.50 934 THR A CA 1
ATOM 7245 C C . THR A 1 934 ? 16.253 -29.698 13.624 1.00 81.50 934 THR A C 1
ATOM 7247 O O . THR A 1 934 ? 15.939 -28.520 13.483 1.00 81.50 934 THR A O 1
ATOM 7250 N N . GLU A 1 935 ? 15.525 -30.674 13.072 1.00 74.44 935 GLU A N 1
ATOM 7251 C CA . GLU A 1 935 ? 14.252 -30.397 12.380 1.00 74.44 935 GLU A CA 1
ATOM 7252 C C . GLU A 1 935 ? 13.195 -29.762 13.303 1.00 74.44 935 GLU A C 1
ATOM 7254 O O . GLU A 1 935 ? 12.217 -29.192 12.825 1.00 74.44 935 GLU A O 1
ATOM 7259 N N . ARG A 1 936 ? 13.375 -29.861 14.629 1.00 76.62 936 ARG A N 1
ATOM 7260 C CA . ARG A 1 936 ? 12.426 -29.347 15.622 1.00 76.62 936 ARG A CA 1
ATOM 7261 C C . ARG A 1 936 ? 12.748 -27.929 16.077 1.00 76.62 936 ARG A C 1
ATOM 7263 O O . ARG A 1 936 ? 11.818 -27.193 16.369 1.00 76.62 936 ARG A O 1
ATOM 7270 N N . PHE A 1 937 ? 14.018 -27.541 16.161 1.00 86.00 937 PHE A N 1
ATOM 7271 C CA . PHE A 1 937 ? 14.422 -26.206 16.611 1.00 86.00 937 PHE A CA 1
ATOM 7272 C C . PHE A 1 937 ? 15.720 -25.754 15.931 1.00 86.00 937 PHE A C 1
ATOM 7274 O O . PHE A 1 937 ? 16.628 -26.554 15.695 1.00 86.00 937 PHE A O 1
ATOM 7281 N N . ALA A 1 938 ? 15.816 -24.453 15.660 1.00 87.06 938 ALA A N 1
ATOM 7282 C CA . ALA A 1 938 ? 17.036 -23.806 15.185 1.00 87.06 938 ALA A CA 1
ATOM 7283 C C . ALA A 1 938 ? 17.907 -23.343 16.366 1.00 87.06 938 ALA A C 1
ATOM 7285 O O . ALA A 1 938 ? 17.402 -23.183 17.482 1.00 87.06 938 ALA A O 1
ATOM 7286 N N . THR A 1 939 ? 19.203 -23.124 16.128 1.00 88.12 939 THR A N 1
ATOM 7287 C CA . THR A 1 939 ? 20.124 -22.566 17.127 1.00 88.12 939 THR A CA 1
ATOM 7288 C C . THR A 1 939 ? 20.814 -21.299 16.626 1.00 88.12 939 THR A C 1
ATOM 7290 O O . THR A 1 939 ? 21.033 -21.136 15.427 1.00 88.12 939 THR A O 1
ATOM 7293 N N . ILE A 1 940 ? 21.153 -20.404 17.554 1.00 87.44 940 ILE A N 1
ATOM 7294 C CA . ILE A 1 940 ? 21.934 -19.182 17.317 1.00 87.44 940 ILE A CA 1
ATOM 7295 C C . ILE A 1 940 ? 23.027 -19.064 18.381 1.00 87.44 940 ILE A C 1
ATOM 7297 O O . ILE A 1 940 ? 22.793 -19.402 19.540 1.00 87.44 940 ILE A O 1
ATOM 7301 N N . THR A 1 941 ? 24.217 -18.591 18.008 1.00 86.44 941 THR A N 1
ATOM 7302 C CA . THR A 1 941 ? 25.346 -18.417 18.934 1.00 86.44 941 THR A CA 1
ATOM 7303 C C . THR A 1 941 ? 25.766 -16.953 18.988 1.00 86.44 941 THR A C 1
ATOM 7305 O O . THR A 1 941 ? 25.997 -16.336 17.950 1.00 86.44 941 THR A O 1
ATOM 7308 N N . TYR A 1 942 ? 25.890 -16.425 20.205 1.00 84.38 942 TYR A N 1
ATOM 7309 C CA . TYR A 1 942 ? 26.388 -15.082 20.497 1.00 84.38 942 TYR A CA 1
ATOM 7310 C C . TYR A 1 942 ? 27.806 -15.126 21.080 1.00 84.38 942 TYR A C 1
ATOM 7312 O O . TYR A 1 942 ? 28.140 -16.124 21.725 1.00 84.38 942 TYR A O 1
ATOM 7320 N N . PRO A 1 943 ? 28.615 -14.060 20.922 1.00 76.19 943 PRO A N 1
ATOM 7321 C CA . PRO A 1 943 ? 28.369 -12.899 20.053 1.00 76.19 943 PRO A CA 1
ATOM 7322 C C . PRO A 1 943 ? 28.320 -13.302 18.569 1.00 76.19 943 PRO A C 1
ATOM 7324 O O . PRO A 1 943 ? 28.875 -14.332 18.180 1.00 76.19 943 PRO A O 1
ATOM 7327 N N . LEU A 1 944 ? 27.595 -12.531 17.752 1.00 78.12 944 LEU A N 1
ATOM 7328 C CA . LEU A 1 944 ? 27.395 -12.857 16.337 1.00 78.12 944 LEU A CA 1
ATOM 7329 C C . LEU A 1 944 ? 28.728 -12.796 15.579 1.00 78.12 944 LEU A C 1
ATOM 7331 O O . LEU A 1 944 ? 29.579 -11.955 15.855 1.00 78.12 944 LEU A O 1
ATOM 7335 N N . THR A 1 945 ? 28.919 -13.684 14.606 1.00 63.81 945 THR A N 1
ATOM 7336 C CA . THR A 1 945 ? 30.127 -13.668 13.766 1.00 63.81 945 THR A CA 1
ATOM 7337 C C . THR A 1 945 ? 29.943 -12.709 12.592 1.00 63.81 945 THR A C 1
ATOM 7339 O O . THR A 1 945 ? 28.883 -12.678 11.967 1.00 63.81 945 THR A O 1
ATOM 7342 N N . LEU A 1 946 ? 30.970 -11.907 12.293 1.00 53.56 946 LEU A N 1
ATOM 7343 C CA . LEU A 1 946 ? 30.957 -11.008 11.140 1.00 53.56 946 LEU A CA 1
ATOM 7344 C C . LEU A 1 946 ? 30.902 -11.829 9.836 1.00 53.56 946 LEU A C 1
ATOM 7346 O O . LEU A 1 946 ? 31.647 -12.807 9.702 1.00 53.56 946 LEU A O 1
ATOM 7350 N N . PRO A 1 947 ? 30.073 -11.449 8.847 1.00 40.94 947 PRO A N 1
ATOM 7351 C CA . PRO A 1 947 ? 30.047 -12.128 7.556 1.00 40.94 947 PRO A CA 1
ATOM 7352 C C . PRO A 1 947 ? 31.418 -12.022 6.867 1.00 40.94 947 PRO A C 1
ATOM 7354 O O . PRO A 1 947 ? 31.819 -10.936 6.457 1.00 40.94 947 PRO A O 1
ATOM 7357 N N . GLY A 1 948 ? 32.138 -13.142 6.730 1.00 41.75 948 GLY A N 1
ATOM 7358 C CA . GLY A 1 948 ? 33.388 -13.217 5.959 1.00 41.75 948 GLY A CA 1
ATOM 7359 C C . GLY A 1 948 ? 34.624 -13.760 6.685 1.00 41.75 948 GLY A C 1
ATOM 7360 O O . GLY A 1 948 ? 35.638 -13.975 6.023 1.00 41.75 948 GLY A O 1
ATOM 7361 N N . GLU A 1 949 ? 34.578 -14.040 7.993 1.00 32.44 949 GLU A N 1
ATOM 7362 C CA . GLU A 1 949 ? 35.679 -14.771 8.640 1.00 32.44 949 GLU A CA 1
ATOM 7363 C C . GLU A 1 949 ? 35.557 -16.288 8.390 1.00 32.44 949 GLU A C 1
ATOM 7365 O O . GLU A 1 949 ? 34.526 -16.887 8.710 1.00 32.44 949 GLU A O 1
ATOM 7370 N N . PRO A 1 950 ? 36.584 -16.955 7.826 1.00 30.61 950 PRO A N 1
ATOM 7371 C CA . PRO A 1 950 ? 36.565 -18.403 7.676 1.00 30.61 950 PRO A CA 1
ATOM 7372 C C . PRO A 1 950 ? 36.606 -19.083 9.056 1.00 30.61 950 PRO A C 1
ATOM 7374 O O . PRO A 1 950 ? 37.247 -18.567 9.977 1.00 30.61 950 PRO A O 1
ATOM 7377 N N . PRO A 1 951 ? 35.991 -20.271 9.216 1.00 33.91 951 PRO A N 1
ATOM 7378 C CA . PRO A 1 951 ? 36.117 -21.039 10.447 1.00 33.91 951 PRO A CA 1
ATOM 7379 C C . PRO A 1 951 ? 37.601 -21.323 10.699 1.00 33.91 951 PRO A C 1
ATOM 7381 O O . PRO A 1 951 ? 38.259 -21.986 9.894 1.00 33.91 951 PRO A O 1
ATOM 7384 N N . ARG A 1 952 ? 38.147 -20.804 11.807 1.00 34.34 952 ARG A N 1
ATOM 7385 C CA . ARG A 1 952 ? 39.514 -21.123 12.229 1.00 34.34 952 ARG A CA 1
ATOM 7386 C C . ARG A 1 952 ? 39.588 -22.628 12.465 1.00 34.34 952 ARG A C 1
ATOM 7388 O O . ARG A 1 952 ? 39.029 -23.150 13.424 1.00 34.34 952 ARG A O 1
ATOM 7395 N N . THR A 1 953 ? 40.255 -23.333 11.558 1.00 28.59 953 THR A N 1
ATOM 7396 C CA . THR A 1 953 ? 40.535 -24.761 11.693 1.00 28.59 953 THR A CA 1
ATOM 7397 C C . THR A 1 953 ? 41.322 -25.006 12.981 1.00 28.59 953 THR A C 1
ATOM 7399 O O . THR A 1 953 ? 42.341 -24.337 13.183 1.00 28.59 953 THR A O 1
ATOM 7402 N N . PRO A 1 954 ? 40.924 -25.969 13.831 1.00 31.75 954 PRO A N 1
ATOM 7403 C CA . PRO A 1 954 ? 41.729 -26.366 14.975 1.00 31.75 954 PRO A CA 1
ATOM 7404 C C . PRO A 1 954 ? 43.062 -26.911 14.460 1.00 31.75 954 PRO A C 1
ATOM 7406 O O . PRO A 1 954 ? 43.088 -27.876 13.693 1.00 31.75 954 PRO A O 1
ATOM 7409 N N . ILE A 1 955 ? 44.172 -26.288 14.851 1.00 30.31 955 ILE A N 1
ATOM 7410 C CA . ILE A 1 955 ? 45.510 -26.779 14.512 1.00 30.31 955 ILE A CA 1
ATOM 7411 C C . ILE A 1 955 ? 45.688 -28.147 15.197 1.00 30.31 955 ILE A C 1
ATOM 7413 O O . ILE A 1 955 ? 45.575 -28.228 16.423 1.00 30.31 955 ILE A O 1
ATOM 7417 N N . PRO A 1 956 ? 45.966 -29.237 14.458 1.00 30.22 956 PRO A N 1
ATOM 7418 C CA . PRO A 1 956 ? 46.171 -30.548 15.059 1.00 30.22 956 PRO A CA 1
ATOM 7419 C C . PRO A 1 956 ? 47.384 -30.544 15.994 1.00 30.22 956 PRO A C 1
ATOM 7421 O O . PRO A 1 956 ? 48.468 -30.081 15.633 1.00 30.22 956 PRO A O 1
ATOM 7424 N N . ALA A 1 957 ? 47.219 -31.129 17.180 1.00 34.75 957 ALA A N 1
ATOM 7425 C CA . ALA A 1 957 ? 48.230 -31.247 18.231 1.00 34.75 957 ALA A CA 1
ATOM 7426 C C . ALA A 1 957 ? 49.373 -32.227 17.878 1.00 34.75 957 ALA A C 1
ATOM 7428 O O . ALA A 1 957 ? 49.589 -33.220 18.573 1.00 34.75 957 ALA A O 1
ATOM 7429 N N . ARG A 1 958 ? 50.109 -31.984 16.784 1.00 34.19 958 ARG A N 1
ATOM 7430 C CA . ARG A 1 958 ? 51.211 -32.862 16.348 1.00 34.19 958 ARG A CA 1
ATOM 7431 C C . ARG A 1 958 ? 52.527 -32.194 15.960 1.00 34.19 958 ARG A C 1
ATOM 7433 O O . ARG A 1 958 ? 53.421 -32.885 15.490 1.00 34.19 958 ARG A O 1
ATOM 7440 N N . PHE A 1 959 ? 52.711 -30.918 16.282 1.00 32.19 959 PHE A N 1
ATOM 7441 C CA . PHE A 1 959 ? 54.040 -30.300 16.323 1.00 32.19 959 PHE A CA 1
ATOM 7442 C C . PHE A 1 959 ? 54.307 -29.721 17.714 1.00 32.19 959 PHE A C 1
ATOM 7444 O O . PHE A 1 959 ? 54.171 -28.530 17.964 1.00 32.19 959 PHE A O 1
ATOM 7451 N N . ARG A 1 960 ? 54.680 -30.600 18.648 1.00 37.28 960 ARG A N 1
ATOM 7452 C CA . ARG A 1 960 ? 55.452 -30.222 19.836 1.00 37.28 960 ARG A CA 1
ATOM 7453 C C . ARG A 1 960 ? 56.771 -30.977 19.786 1.00 37.28 960 ARG A C 1
ATOM 7455 O O . ARG A 1 960 ? 56.859 -32.112 20.241 1.00 37.28 960 ARG A O 1
ATOM 7462 N N . SER A 1 961 ? 57.788 -30.326 19.239 1.00 28.88 961 SER A N 1
ATOM 7463 C CA . SER A 1 961 ? 59.184 -30.671 19.490 1.00 28.88 961 SER A CA 1
ATOM 7464 C C . SER A 1 961 ? 59.963 -29.381 19.743 1.00 28.88 961 SER A C 1
ATOM 7466 O O . SER A 1 961 ? 60.229 -28.633 18.812 1.00 28.88 961 SER A O 1
ATOM 7468 N N . VAL A 1 962 ? 60.200 -29.127 21.034 1.00 32.84 962 VAL A N 1
ATOM 7469 C CA . VAL A 1 962 ? 61.489 -28.749 21.642 1.00 32.84 962 VAL A CA 1
ATOM 7470 C C . VAL A 1 962 ? 62.336 -27.719 20.871 1.00 32.84 962 VAL A C 1
ATOM 7472 O O . VAL A 1 962 ? 62.977 -28.073 19.892 1.00 32.84 962 VAL A O 1
ATOM 7475 N N . ASP A 1 963 ? 62.382 -26.462 21.325 1.00 28.42 963 ASP A N 1
ATOM 7476 C CA . ASP A 1 963 ? 63.432 -25.979 22.242 1.00 28.42 963 ASP A CA 1
ATOM 7477 C C . ASP A 1 963 ? 63.158 -24.542 22.732 1.00 28.42 963 ASP A C 1
ATOM 7479 O O . ASP A 1 963 ? 62.526 -23.733 22.054 1.00 28.42 963 ASP A O 1
ATOM 7483 N N . GLN A 1 964 ? 63.587 -24.262 23.963 1.00 35.81 964 GLN A N 1
ATOM 7484 C CA . GLN A 1 964 ? 63.424 -22.996 24.685 1.00 35.81 964 GLN A CA 1
ATOM 7485 C C . GLN A 1 964 ? 64.476 -21.956 24.277 1.00 35.81 964 GLN A C 1
ATOM 7487 O O . GLN A 1 964 ? 65.663 -22.260 24.318 1.00 35.81 964 GLN A O 1
ATOM 7492 N N . SER A 1 965 ? 64.054 -20.701 24.079 1.00 28.05 965 SER A N 1
ATOM 7493 C CA . SER A 1 965 ? 64.731 -19.534 24.675 1.00 28.05 965 SER A CA 1
ATOM 7494 C C . SER A 1 965 ? 63.888 -18.257 24.541 1.00 28.05 965 SER A C 1
ATOM 7496 O O . SER A 1 965 ? 63.589 -17.829 23.431 1.00 28.05 965 SER A O 1
ATOM 7498 N N . ASP A 1 966 ? 63.546 -17.688 25.698 1.00 33.94 966 ASP A N 1
ATOM 7499 C CA . ASP A 1 966 ? 63.347 -16.270 26.032 1.00 33.94 966 ASP A CA 1
ATOM 7500 C C . ASP A 1 966 ? 62.501 -15.346 25.134 1.00 33.94 966 ASP A C 1
ATOM 7502 O O . ASP A 1 966 ? 62.900 -14.940 24.047 1.00 33.94 966 ASP A O 1
ATOM 7506 N N . GLY A 1 967 ? 61.393 -14.852 25.708 1.00 32.34 967 GLY A N 1
ATOM 7507 C CA . GLY A 1 967 ? 60.777 -13.579 25.314 1.00 32.34 967 GLY A CA 1
ATOM 7508 C C . GLY A 1 967 ? 59.247 -13.575 25.303 1.00 32.34 967 GLY A C 1
ATOM 7509 O O . GLY A 1 967 ? 58.636 -14.156 24.421 1.00 32.34 967 GLY A O 1
ATOM 7510 N N . ALA A 1 968 ? 58.645 -12.868 26.267 1.00 34.62 968 ALA A N 1
ATOM 7511 C CA . ALA A 1 968 ? 57.281 -12.319 26.238 1.00 34.62 968 ALA A CA 1
ATOM 7512 C C . ALA A 1 968 ? 56.150 -13.241 25.721 1.00 34.62 968 ALA A C 1
ATOM 7514 O O . ALA A 1 968 ? 55.730 -13.150 24.570 1.00 34.62 968 ALA A O 1
ATOM 7515 N N . ALA A 1 969 ? 55.551 -14.040 26.614 1.00 31.97 969 ALA A N 1
ATOM 7516 C CA . ALA A 1 969 ? 54.224 -14.600 26.356 1.00 31.97 969 ALA A CA 1
ATOM 7517 C C . ALA A 1 969 ? 53.208 -13.447 26.251 1.00 31.97 969 ALA A C 1
ATOM 7519 O O . ALA A 1 969 ? 52.946 -12.732 27.224 1.00 31.97 969 ALA A O 1
ATOM 7520 N N . SER A 1 970 ? 52.702 -13.235 25.040 1.00 33.78 970 SER A N 1
ATOM 7521 C CA . SER A 1 970 ? 51.814 -12.146 24.666 1.00 33.78 970 SER A CA 1
ATOM 7522 C C . SER A 1 970 ? 50.438 -12.279 25.323 1.00 33.78 970 SER A C 1
ATOM 7524 O O . SER A 1 970 ? 49.869 -13.359 25.476 1.00 33.78 970 SER A O 1
ATOM 7526 N N . VAL A 1 971 ? 49.862 -11.126 25.657 1.00 37.81 971 VAL A N 1
ATOM 7527 C CA . VAL A 1 971 ? 48.493 -10.934 26.167 1.00 37.81 971 VAL A CA 1
ATOM 7528 C C . VAL A 1 971 ? 47.416 -11.538 25.235 1.00 37.81 971 VAL A C 1
ATOM 7530 O O . VAL A 1 971 ? 46.287 -11.767 25.661 1.00 37.81 971 VAL A O 1
ATOM 7533 N N . THR A 1 972 ? 47.768 -11.884 23.993 1.00 38.06 972 THR A N 1
ATOM 7534 C CA . THR A 1 972 ? 46.868 -12.403 22.952 1.00 38.06 972 THR A CA 1
ATOM 7535 C C . THR A 1 972 ? 46.388 -13.840 23.184 1.00 38.06 972 THR A C 1
ATOM 7537 O O . THR A 1 972 ? 45.225 -14.126 22.911 1.00 38.06 972 THR A O 1
ATOM 7540 N N . ASP A 1 973 ? 47.211 -14.733 23.748 1.00 35.22 973 ASP A N 1
ATOM 7541 C CA . ASP A 1 973 ? 46.809 -16.141 23.959 1.00 35.22 973 ASP A CA 1
ATOM 7542 C C . ASP A 1 973 ? 45.838 -16.313 25.138 1.00 35.22 973 ASP A C 1
ATOM 7544 O O . ASP A 1 973 ? 45.032 -17.242 25.165 1.00 35.22 973 ASP A O 1
ATOM 7548 N N . ARG A 1 974 ? 45.856 -15.384 26.106 1.00 33.97 974 ARG A N 1
ATOM 7549 C CA . ARG A 1 974 ? 44.877 -15.359 27.207 1.00 33.97 974 ARG A CA 1
ATOM 7550 C C . ARG A 1 974 ? 43.538 -14.738 26.806 1.00 33.97 974 ARG A C 1
ATOM 7552 O O . ARG A 1 974 ? 42.535 -15.072 27.430 1.00 33.97 974 ARG A O 1
ATOM 7559 N N . MET A 1 975 ? 43.508 -13.864 25.796 1.00 34.66 975 MET A N 1
ATOM 7560 C CA . MET A 1 975 ? 42.258 -13.296 25.271 1.00 34.66 975 MET A CA 1
ATOM 7561 C C . MET A 1 975 ? 41.498 -14.320 24.417 1.00 34.66 975 MET A C 1
ATOM 7563 O O . MET A 1 975 ? 40.318 -14.533 24.658 1.00 34.66 975 MET A O 1
ATOM 7567 N N . ALA A 1 976 ? 42.183 -15.069 23.545 1.00 45.69 976 ALA A N 1
ATOM 7568 C CA . ALA A 1 976 ? 41.538 -16.046 22.660 1.00 45.69 976 ALA A CA 1
ATOM 7569 C C . ALA A 1 976 ? 40.770 -17.164 23.402 1.00 45.69 976 ALA A C 1
ATOM 7571 O O . ALA A 1 976 ? 39.672 -17.523 22.988 1.00 45.69 976 ALA A O 1
ATOM 7572 N N . ALA A 1 977 ? 41.297 -17.675 24.521 1.00 39.69 977 ALA A N 1
ATOM 7573 C CA . ALA A 1 977 ? 40.608 -18.687 25.335 1.00 39.69 977 ALA A CA 1
ATOM 7574 C C . ALA A 1 977 ? 39.452 -18.106 26.179 1.00 39.69 977 ALA A C 1
ATOM 7576 O O . ALA A 1 977 ? 38.480 -18.804 26.468 1.00 39.69 977 ALA A O 1
ATOM 7577 N N . ARG A 1 978 ? 39.547 -16.826 26.566 1.00 43.47 978 ARG A N 1
ATOM 7578 C CA . ARG A 1 978 ? 38.508 -16.109 27.322 1.00 43.47 978 ARG A CA 1
ATOM 7579 C C . ARG A 1 978 ? 37.324 -15.728 26.425 1.00 43.47 978 ARG A C 1
ATOM 7581 O O . ARG A 1 978 ? 36.184 -15.840 26.860 1.00 43.47 978 ARG A O 1
ATOM 7588 N N . ASP A 1 979 ? 37.593 -15.362 25.175 1.00 46.78 979 ASP A N 1
ATOM 7589 C CA . ASP A 1 979 ? 36.576 -15.056 24.161 1.00 46.78 979 ASP A CA 1
ATOM 7590 C C . ASP A 1 979 ? 35.867 -16.330 23.663 1.00 46.78 979 ASP A C 1
ATOM 7592 O O . ASP A 1 979 ? 34.682 -16.309 23.335 1.00 46.78 979 ASP A O 1
ATOM 7596 N N . GLU A 1 980 ? 36.553 -17.479 23.669 1.00 49.53 980 GLU A N 1
ATOM 7597 C CA . GLU A 1 980 ? 35.938 -18.779 23.373 1.00 49.53 980 GLU A CA 1
ATOM 7598 C C . GLU A 1 980 ? 35.009 -19.260 24.507 1.00 49.53 980 GLU A C 1
ATOM 7600 O O . GLU A 1 980 ? 33.982 -19.883 24.234 1.00 49.53 980 GLU A O 1
ATOM 7605 N N . GLN A 1 981 ? 35.305 -18.889 25.763 1.00 49.97 981 GLN A N 1
ATOM 7606 C CA . GLN A 1 981 ? 34.426 -19.084 26.929 1.00 49.97 981 GLN A CA 1
ATOM 7607 C C . GLN A 1 981 ? 33.226 -18.120 26.975 1.00 49.97 981 GLN A C 1
ATOM 7609 O O . GLN A 1 981 ? 32.265 -18.394 27.689 1.00 49.97 981 GLN A O 1
ATOM 7614 N N . ALA A 1 982 ? 33.246 -17.019 26.217 1.00 60.12 982 ALA A N 1
ATOM 7615 C CA . ALA A 1 982 ? 32.161 -16.033 26.179 1.00 60.12 982 ALA A CA 1
ATOM 7616 C C . ALA A 1 982 ? 31.031 -16.390 25.193 1.00 60.12 982 ALA A C 1
ATOM 7618 O O . ALA A 1 982 ? 30.034 -15.671 25.108 1.00 60.12 982 ALA A O 1
ATOM 7619 N N . LYS A 1 983 ? 31.165 -17.491 24.441 1.00 78.75 983 LYS A N 1
ATOM 7620 C CA . LYS A 1 983 ? 30.154 -17.912 23.467 1.00 78.75 983 LYS A CA 1
ATOM 7621 C C . LYS A 1 983 ? 28.954 -18.549 24.157 1.00 78.75 983 LYS A C 1
ATOM 7623 O O . LYS A 1 983 ? 29.118 -19.483 24.943 1.00 78.75 983 LYS A O 1
ATOM 7628 N N . ARG A 1 984 ? 27.743 -18.107 23.817 1.00 86.81 984 ARG A N 1
ATOM 7629 C CA . ARG A 1 984 ? 26.489 -18.701 24.304 1.00 86.81 984 ARG A CA 1
ATOM 7630 C C . ARG A 1 984 ? 25.591 -19.086 23.146 1.00 86.81 984 ARG A C 1
ATOM 7632 O O . ARG A 1 984 ? 25.266 -18.251 22.307 1.00 86.81 984 ARG A O 1
ATOM 7639 N N . THR A 1 985 ? 25.189 -20.351 23.119 1.00 86.88 985 THR A N 1
ATOM 7640 C CA . THR A 1 985 ? 24.278 -20.897 22.112 1.00 86.88 985 THR A CA 1
ATOM 7641 C C . THR A 1 985 ? 22.871 -21.002 22.678 1.00 86.88 985 THR A C 1
ATOM 7643 O O . THR A 1 985 ? 22.682 -21.392 23.828 1.00 86.88 985 THR A O 1
ATOM 7646 N N . PHE A 1 986 ? 21.882 -20.652 21.865 1.00 91.19 986 PHE A N 1
ATOM 7647 C CA . PHE A 1 986 ? 20.474 -20.645 22.228 1.00 91.19 986 PHE A CA 1
ATOM 7648 C C . PHE A 1 986 ? 19.679 -21.495 21.245 1.00 91.19 986 PHE A C 1
ATOM 7650 O O . PHE A 1 986 ? 19.888 -21.399 20.038 1.00 91.19 986 PHE A O 1
ATOM 7657 N N . ALA A 1 987 ? 18.758 -22.307 21.757 1.00 90.44 987 ALA A N 1
ATOM 7658 C CA . ALA A 1 987 ? 17.749 -23.014 20.982 1.00 90.44 987 ALA A CA 1
ATOM 7659 C C . ALA A 1 987 ? 16.477 -22.166 20.886 1.00 90.44 987 ALA A C 1
ATOM 7661 O O . ALA A 1 987 ? 16.009 -21.620 21.886 1.00 90.44 987 ALA A O 1
ATOM 7662 N N . ILE A 1 988 ? 15.911 -22.065 19.686 1.00 92.12 988 ILE A N 1
ATOM 7663 C CA . ILE A 1 988 ? 14.728 -21.247 19.410 1.00 92.12 988 ILE A CA 1
ATOM 7664 C C . ILE A 1 988 ? 13.482 -22.123 19.546 1.00 92.12 988 ILE A C 1
ATOM 7666 O O . ILE A 1 988 ? 13.225 -22.987 18.706 1.00 92.12 988 ILE A O 1
ATOM 7670 N N . LEU A 1 989 ? 12.714 -21.903 20.613 1.00 92.50 989 LEU A N 1
ATOM 7671 C CA . LEU A 1 989 ? 11.505 -22.662 20.948 1.00 92.50 989 LEU A CA 1
ATOM 7672 C C . LEU A 1 989 ? 10.260 -21.804 20.730 1.00 92.50 989 LEU A C 1
ATOM 7674 O O . LEU A 1 989 ? 10.295 -20.602 20.980 1.00 92.50 989 LEU A O 1
ATOM 7678 N N . GLN A 1 990 ? 9.146 -22.397 20.301 1.00 91.19 990 GLN A N 1
ATOM 7679 C CA . GLN A 1 990 ? 7.897 -21.671 20.048 1.00 91.19 990 GLN A CA 1
ATOM 7680 C C . GLN A 1 990 ? 6.758 -22.191 20.937 1.00 91.19 990 GLN A C 1
ATOM 7682 O O . GLN A 1 990 ? 6.593 -23.399 21.084 1.00 91.19 990 GLN A O 1
ATOM 7687 N N . THR A 1 991 ? 5.967 -21.281 21.515 1.00 90.88 991 THR A N 1
ATOM 7688 C CA . THR A 1 991 ? 4.745 -21.616 22.269 1.00 90.88 991 THR A CA 1
ATOM 7689 C C . THR A 1 991 ? 3.569 -21.918 21.341 1.00 90.88 991 THR A C 1
ATOM 7691 O O . THR A 1 991 ? 3.522 -21.459 20.196 1.00 90.88 991 THR A O 1
ATOM 7694 N N . GLU A 1 992 ? 2.562 -22.612 21.861 1.00 88.44 992 GLU A N 1
ATOM 7695 C CA . GLU A 1 992 ? 1.259 -22.762 21.210 1.00 88.44 992 GLU A CA 1
ATOM 7696 C C . GLU A 1 992 ? 0.371 -21.517 21.427 1.00 88.44 992 GLU A C 1
ATOM 7698 O O . GLU A 1 992 ? 0.605 -20.730 22.356 1.00 88.44 992 GLU A O 1
ATOM 7703 N N . PRO A 1 993 ? -0.640 -21.286 20.563 1.00 84.19 993 PRO A N 1
ATOM 7704 C CA . PRO A 1 993 ? -1.558 -20.161 20.713 1.00 84.19 993 PRO A CA 1
ATOM 7705 C C . PRO A 1 993 ? -2.274 -20.182 22.070 1.00 84.19 993 PRO A C 1
ATOM 7707 O O . PRO A 1 993 ? -2.926 -21.162 22.426 1.00 84.19 993 PRO A O 1
ATOM 7710 N N . GLY A 1 994 ? -2.183 -19.077 22.810 1.00 79.81 994 GLY A N 1
ATOM 7711 C CA . GLY A 1 994 ? -2.839 -18.911 24.111 1.00 79.81 994 GLY A CA 1
ATOM 7712 C C . GLY A 1 994 ? -2.010 -19.352 25.321 1.00 79.81 994 GLY A C 1
ATOM 7713 O O . GLY A 1 994 ? -2.440 -19.131 26.455 1.00 79.81 994 GLY A O 1
ATOM 7714 N N . GLU A 1 995 ? -0.817 -19.915 25.121 1.00 88.19 995 GLU A N 1
ATOM 7715 C CA . GLU A 1 995 ? 0.097 -20.213 26.223 1.00 88.19 995 GLU A CA 1
ATOM 7716 C C . GLU A 1 995 ? 0.807 -18.940 26.721 1.00 88.19 995 GLU A C 1
ATOM 7718 O O . GLU A 1 995 ? 1.381 -18.180 25.940 1.00 88.19 995 GLU A O 1
ATOM 7723 N N . ASN A 1 996 ? 0.795 -18.706 28.041 1.00 89.62 996 ASN A N 1
ATOM 7724 C CA . ASN A 1 996 ? 1.469 -17.565 28.668 1.00 89.62 996 ASN A CA 1
ATOM 7725 C C . ASN A 1 996 ? 2.790 -18.009 29.327 1.00 89.62 996 ASN A C 1
ATOM 7727 O O . ASN A 1 996 ? 2.745 -18.637 30.392 1.00 89.62 996 ASN A O 1
ATOM 7731 N N . PRO A 1 997 ? 3.960 -17.642 28.770 1.00 90.25 997 PRO A N 1
ATOM 7732 C CA . PRO A 1 997 ? 5.248 -18.061 29.309 1.00 90.25 997 PRO A CA 1
ATOM 7733 C C . PRO A 1 997 ? 5.582 -17.410 30.656 1.00 90.25 997 PRO A C 1
ATOM 7735 O O . PRO A 1 997 ? 6.394 -17.959 31.385 1.00 90.25 997 PRO A O 1
ATOM 7738 N N . TRP A 1 998 ? 4.931 -16.311 31.048 1.00 91.38 998 TRP A N 1
ATOM 7739 C CA . TRP A 1 998 ? 5.158 -15.631 32.333 1.00 91.38 998 TRP A CA 1
ATOM 7740 C C . TRP A 1 998 ? 4.179 -16.053 33.436 1.00 91.38 998 TRP A C 1
ATOM 7742 O O . TRP A 1 998 ? 4.137 -15.445 34.508 1.00 91.38 998 TRP A O 1
ATOM 7752 N N . HIS A 1 999 ? 3.343 -17.066 33.198 1.00 90.62 999 HIS A N 1
ATOM 7753 C CA . HIS A 1 999 ? 2.410 -17.543 34.212 1.00 90.62 999 HIS A CA 1
ATOM 7754 C C . HIS A 1 999 ? 3.116 -18.454 35.232 1.00 90.62 999 HIS A C 1
ATOM 7756 O O . HIS A 1 999 ? 3.154 -19.670 35.070 1.00 90.62 999 HIS A O 1
ATOM 7762 N N . ILE A 1 1000 ? 3.634 -17.873 36.320 1.00 90.94 1000 ILE A N 1
ATOM 7763 C CA . ILE A 1 1000 ? 4.337 -18.588 37.411 1.00 90.94 1000 ILE A CA 1
ATOM 7764 C C . ILE A 1 1000 ? 3.386 -19.136 38.497 1.00 90.94 1000 ILE A C 1
ATOM 7766 O O . ILE A 1 1000 ? 3.816 -19.720 39.493 1.00 90.94 1000 ILE A O 1
ATOM 7770 N N . GLY A 1 1001 ? 2.075 -18.962 38.300 1.00 90.69 1001 GLY A N 1
ATOM 7771 C CA . GLY A 1 1001 ? 0.999 -19.377 39.201 1.00 90.69 1001 GLY A CA 1
ATOM 7772 C C . GLY A 1 1001 ? 0.339 -18.197 39.918 1.00 90.69 1001 GLY A C 1
ATOM 7773 O O . GLY A 1 1001 ? 0.991 -17.216 40.260 1.00 90.69 1001 GLY A O 1
ATOM 7774 N N . TYR A 1 1002 ? -0.970 -18.293 40.178 1.00 91.69 1002 TYR A N 1
ATOM 7775 C CA . TYR A 1 1002 ? -1.800 -17.155 40.609 1.00 91.69 1002 TYR A CA 1
ATOM 7776 C C . TYR A 1 1002 ? -1.242 -16.354 41.793 1.00 91.69 1002 TYR A C 1
ATOM 7778 O O . TYR A 1 1002 ? -1.190 -15.127 41.739 1.00 91.69 1002 TYR A O 1
ATOM 7786 N N . ARG A 1 1003 ? -0.795 -17.034 42.857 1.00 91.25 1003 ARG A N 1
ATOM 7787 C CA . ARG A 1 1003 ? -0.254 -16.362 44.048 1.00 91.25 1003 ARG A CA 1
ATOM 7788 C C . ARG A 1 1003 ? 1.074 -15.665 43.759 1.00 91.25 1003 ARG A C 1
ATOM 7790 O O . ARG A 1 1003 ? 1.244 -14.529 44.178 1.00 91.25 1003 ARG A O 1
ATOM 7797 N N . LYS A 1 1004 ? 1.981 -16.333 43.040 1.00 91.12 1004 LYS A N 1
ATOM 7798 C CA . LYS A 1 1004 ? 3.288 -15.773 42.677 1.00 91.12 1004 LYS A CA 1
ATOM 7799 C C . LYS A 1 1004 ? 3.158 -14.613 41.687 1.00 91.12 1004 LYS A C 1
ATOM 7801 O O . LYS A 1 1004 ? 3.827 -13.602 41.838 1.00 91.12 1004 LYS A O 1
ATOM 7806 N N . ASN A 1 1005 ? 2.240 -14.717 40.726 1.00 93.38 1005 ASN A N 1
ATOM 7807 C CA . ASN A 1 1005 ? 1.900 -13.619 39.822 1.00 93.38 1005 ASN A CA 1
ATOM 7808 C C . ASN A 1 1005 ? 1.443 -12.391 40.616 1.00 93.38 1005 ASN A C 1
ATOM 7810 O O . ASN A 1 1005 ? 1.950 -11.291 40.406 1.00 93.38 1005 ASN A O 1
ATOM 7814 N N . PHE A 1 1006 ? 0.535 -12.590 41.576 1.00 93.88 1006 PHE A N 1
ATOM 7815 C CA . PHE A 1 1006 ? 0.045 -11.502 42.412 1.00 93.88 1006 PHE A CA 1
ATOM 7816 C C . PHE A 1 1006 ? 1.165 -10.869 43.244 1.00 93.88 1006 PHE A C 1
ATOM 7818 O O . PHE A 1 1006 ? 1.278 -9.647 43.251 1.00 93.88 1006 PHE A O 1
ATOM 7825 N N . THR A 1 1007 ? 2.032 -11.661 43.886 1.00 92.62 1007 THR A N 1
ATOM 7826 C CA . THR A 1 1007 ? 3.162 -11.114 44.659 1.00 92.62 1007 THR A CA 1
ATOM 7827 C C . THR A 1 1007 ? 4.209 -10.435 43.775 1.00 92.62 1007 THR A C 1
ATOM 7829 O O . THR A 1 1007 ? 4.755 -9.413 44.175 1.00 92.62 1007 THR A O 1
ATOM 7832 N N . SER A 1 1008 ? 4.416 -10.905 42.537 1.00 90.50 1008 SER A N 1
ATOM 7833 C CA . SER A 1 1008 ? 5.308 -10.255 41.560 1.00 90.50 1008 SER A CA 1
ATOM 7834 C C . SER A 1 1008 ? 4.869 -8.834 41.194 1.00 90.50 1008 SER A C 1
ATOM 7836 O O . SER A 1 1008 ? 5.700 -8.023 40.792 1.00 90.50 1008 SER A O 1
ATOM 7838 N N . VAL A 1 1009 ? 3.572 -8.537 41.345 1.00 91.62 1009 VAL A N 1
ATOM 7839 C CA . VAL A 1 1009 ? 2.978 -7.218 41.090 1.00 91.62 1009 VAL A CA 1
ATOM 7840 C C . VAL A 1 1009 ? 2.824 -6.412 42.383 1.00 91.62 1009 VAL A C 1
ATOM 7842 O O . VAL A 1 1009 ? 3.174 -5.239 42.441 1.00 91.62 1009 VAL A O 1
ATOM 7845 N N . MET A 1 1010 ? 2.269 -7.022 43.430 1.00 92.75 1010 MET A N 1
ATOM 7846 C CA . MET A 1 1010 ? 1.810 -6.314 44.628 1.00 92.75 1010 MET A CA 1
ATOM 7847 C C . MET A 1 1010 ? 2.828 -6.295 45.772 1.00 92.75 1010 MET A C 1
ATOM 7849 O O . MET A 1 1010 ? 2.632 -5.541 46.721 1.00 92.75 1010 MET A O 1
ATOM 7853 N N . GLY A 1 1011 ? 3.897 -7.094 45.708 1.00 89.44 1011 GLY A N 1
ATOM 7854 C CA . GLY A 1 1011 ? 4.857 -7.261 46.803 1.00 89.44 1011 GLY A CA 1
ATOM 7855 C C . GLY A 1 1011 ? 4.655 -8.552 47.595 1.00 89.44 1011 GLY A C 1
ATOM 7856 O O . GLY A 1 1011 ? 3.679 -9.285 47.407 1.00 89.44 1011 GLY A O 1
ATOM 7857 N N . ASP A 1 1012 ? 5.580 -8.824 48.510 1.00 87.19 1012 ASP A N 1
ATOM 7858 C CA . ASP A 1 1012 ? 5.609 -10.062 49.300 1.00 87.19 1012 ASP A CA 1
ATOM 7859 C C . ASP A 1 1012 ? 4.868 -9.927 50.639 1.00 87.19 1012 ASP A C 1
ATOM 7861 O O . ASP A 1 1012 ? 4.551 -10.929 51.286 1.00 87.19 1012 ASP A O 1
ATOM 7865 N N . SER A 1 1013 ? 4.559 -8.696 51.062 1.00 89.75 1013 SER A N 1
ATOM 7866 C CA . SER A 1 1013 ? 3.905 -8.424 52.344 1.00 89.75 1013 SER A CA 1
ATOM 7867 C C . SER A 1 1013 ? 2.478 -7.891 52.198 1.00 89.75 1013 SER A C 1
ATOM 7869 O O . SER A 1 1013 ? 2.162 -7.097 51.317 1.00 89.75 1013 SER A O 1
ATOM 7871 N N . VAL A 1 1014 ? 1.608 -8.248 53.148 1.00 88.06 1014 VAL A N 1
ATOM 7872 C CA . VAL A 1 1014 ? 0.219 -7.744 53.204 1.00 88.06 1014 VAL A CA 1
ATOM 7873 C C . VAL A 1 1014 ? 0.170 -6.218 53.350 1.00 88.06 1014 VAL A C 1
ATOM 7875 O O . VAL A 1 1014 ? -0.751 -5.571 52.857 1.00 88.06 1014 VAL A O 1
ATOM 7878 N N . ILE A 1 1015 ? 1.175 -5.626 54.002 1.00 87.94 1015 ILE A N 1
ATOM 7879 C CA . ILE A 1 1015 ? 1.281 -4.171 54.151 1.00 87.94 1015 ILE A CA 1
ATOM 7880 C C . ILE A 1 1015 ? 1.499 -3.511 52.784 1.00 87.94 1015 ILE A C 1
ATOM 7882 O O . ILE A 1 1015 ? 0.855 -2.507 52.501 1.00 87.94 1015 ILE A O 1
ATOM 7886 N N . GLU A 1 1016 ? 2.341 -4.087 51.922 1.00 86.31 1016 GLU A N 1
ATOM 7887 C CA . GLU A 1 1016 ? 2.557 -3.601 50.550 1.00 86.31 1016 GLU A CA 1
ATOM 7888 C C . GLU A 1 1016 ? 1.316 -3.789 49.669 1.00 86.31 1016 GLU A C 1
ATOM 7890 O O . GLU A 1 1016 ? 1.057 -2.966 48.797 1.00 86.31 1016 GLU A O 1
ATOM 7895 N N . TRP A 1 1017 ? 0.495 -4.811 49.933 1.00 90.81 1017 TRP A N 1
ATOM 7896 C CA . TRP A 1 1017 ? -0.761 -5.005 49.202 1.00 90.81 1017 TRP A CA 1
ATOM 7897 C C . TRP A 1 1017 ? -1.773 -3.908 49.514 1.00 90.81 1017 TRP A C 1
ATOM 7899 O O . TRP A 1 1017 ? -2.499 -3.467 48.624 1.00 90.81 1017 TRP A O 1
ATOM 7909 N N . LEU A 1 1018 ? -1.809 -3.460 50.771 1.00 88.88 1018 LEU A N 1
ATOM 7910 C CA . LEU A 1 1018 ? -2.782 -2.484 51.246 1.00 88.88 1018 LEU A CA 1
ATOM 7911 C C . LEU A 1 1018 ? -2.305 -1.036 51.088 1.00 88.88 1018 LEU A C 1
ATOM 7913 O O . LEU A 1 1018 ? -3.122 -0.159 50.808 1.00 88.88 1018 LEU A O 1
ATOM 7917 N N . LEU A 1 1019 ? -1.019 -0.753 51.280 1.00 91.81 1019 LEU A N 1
ATOM 7918 C CA . LEU A 1 1019 ? -0.505 0.613 51.308 1.00 91.81 1019 LEU A CA 1
ATOM 7919 C C . LEU A 1 1019 ? 0.350 0.925 50.067 1.00 91.81 1019 LEU A C 1
ATOM 7921 O O . LEU A 1 1019 ? 1.201 0.117 49.689 1.00 91.81 1019 LEU A O 1
ATOM 7925 N N . PRO A 1 1020 ? 0.195 2.119 49.460 1.00 90.38 1020 PRO A N 1
ATOM 7926 C CA . PRO A 1 1020 ? 0.912 2.517 48.248 1.00 90.38 1020 PRO A CA 1
ATOM 7927 C C . PRO A 1 1020 ? 2.350 2.980 48.554 1.00 90.38 1020 PRO A C 1
ATOM 7929 O O . PRO A 1 1020 ? 2.708 4.138 48.342 1.00 90.38 1020 PRO A O 1
ATOM 7932 N N . ILE A 1 1021 ? 3.180 2.084 49.096 1.00 86.25 1021 ILE A N 1
ATOM 7933 C CA . ILE A 1 1021 ? 4.525 2.415 49.598 1.00 86.25 1021 ILE A CA 1
ATOM 7934 C C . ILE A 1 1021 ? 5.594 2.130 48.533 1.00 86.25 1021 ILE A C 1
ATOM 7936 O O . ILE A 1 1021 ? 6.239 3.053 48.027 1.00 86.25 1021 ILE A O 1
ATOM 7940 N N . ARG A 1 1022 ? 5.780 0.854 48.175 1.00 85.19 1022 ARG A N 1
ATOM 7941 C CA . ARG A 1 1022 ? 6.843 0.393 47.268 1.00 85.19 1022 ARG A CA 1
ATOM 7942 C C . ARG A 1 1022 ? 6.337 0.170 45.846 1.00 85.19 1022 ARG A C 1
ATOM 7944 O O . ARG A 1 1022 ? 5.161 -0.115 45.637 1.00 85.19 1022 ARG A O 1
ATOM 7951 N N . HIS A 1 1023 ? 7.238 0.319 44.876 1.00 84.75 1023 HIS A N 1
ATOM 7952 C CA . HIS A 1 1023 ? 6.983 -0.086 43.494 1.00 84.75 1023 HIS A CA 1
ATOM 7953 C C . HIS A 1 1023 ? 6.859 -1.609 43.389 1.00 84.75 1023 HIS A C 1
ATOM 7955 O O . HIS A 1 1023 ? 7.296 -2.340 44.281 1.00 84.75 1023 HIS A O 1
ATOM 7961 N N . SER A 1 1024 ? 6.255 -2.064 42.293 1.00 87.38 1024 SER A N 1
ATOM 7962 C CA . SER A 1 1024 ? 6.113 -3.484 41.984 1.00 87.38 1024 SER A CA 1
ATOM 7963 C C . SER A 1 1024 ? 7.474 -4.201 41.992 1.00 87.38 1024 SER A C 1
ATOM 7965 O O . SER A 1 1024 ? 8.421 -3.690 41.395 1.00 87.38 1024 SER A O 1
ATOM 7967 N N . PRO A 1 1025 ? 7.601 -5.403 42.588 1.00 85.94 1025 PRO A N 1
ATOM 7968 C CA . PRO A 1 1025 ? 8.833 -6.191 42.520 1.00 85.94 1025 PRO A CA 1
ATOM 7969 C C . PRO A 1 1025 ? 9.316 -6.481 41.097 1.00 85.94 1025 PRO A C 1
ATOM 7971 O O . PRO A 1 1025 ? 10.519 -6.654 40.904 1.00 85.94 1025 PRO A O 1
ATOM 7974 N N . CYS A 1 1026 ? 8.402 -6.515 40.118 1.00 84.81 1026 CYS A N 1
ATOM 7975 C CA . CYS A 1 1026 ? 8.719 -6.771 38.714 1.00 84.81 1026 CYS A CA 1
ATOM 7976 C C . CYS A 1 1026 ? 9.437 -5.620 37.988 1.00 84.81 1026 CYS A C 1
ATOM 7978 O O . CYS A 1 1026 ? 9.655 -5.737 36.792 1.00 84.81 1026 CYS A O 1
ATOM 7980 N N . THR A 1 1027 ? 9.783 -4.521 38.667 1.00 84.00 1027 THR A N 1
ATOM 7981 C CA . THR A 1 1027 ? 10.625 -3.453 38.094 1.00 84.00 1027 THR A CA 1
ATOM 7982 C C . THR A 1 1027 ? 12.126 -3.757 38.196 1.00 84.00 1027 THR A C 1
ATOM 7984 O O . THR A 1 1027 ? 12.948 -2.905 37.866 1.00 84.00 1027 THR A O 1
ATOM 7987 N N . ARG A 1 1028 ? 12.502 -4.917 38.749 1.00 81.88 1028 ARG A N 1
ATOM 7988 C CA . ARG A 1 1028 ? 13.893 -5.361 38.899 1.00 81.88 1028 ARG A CA 1
ATOM 7989 C C . ARG A 1 1028 ? 14.266 -6.279 37.737 1.00 81.88 1028 ARG A C 1
ATOM 7991 O O . ARG A 1 1028 ? 13.777 -7.403 37.674 1.00 81.88 1028 ARG A O 1
ATOM 7998 N N . HIS A 1 1029 ? 15.131 -5.779 36.857 1.00 81.19 1029 HIS A N 1
ATOM 7999 C CA . HIS A 1 1029 ? 15.592 -6.455 35.632 1.00 81.19 1029 HIS A CA 1
ATOM 8000 C C . HIS A 1 1029 ? 17.047 -6.951 35.741 1.00 81.19 1029 HIS A C 1
ATOM 8002 O O . HIS A 1 1029 ? 17.700 -7.212 34.738 1.00 81.19 1029 HIS A O 1
ATOM 8008 N N . ASP A 1 1030 ? 17.586 -7.043 36.959 1.00 74.25 1030 ASP A N 1
ATOM 8009 C CA . ASP A 1 1030 ? 18.971 -7.435 37.268 1.00 74.25 1030 ASP A CA 1
ATOM 8010 C C . ASP A 1 1030 ? 19.198 -8.958 37.272 1.00 74.25 1030 ASP A C 1
ATOM 8012 O O . ASP A 1 1030 ? 20.317 -9.433 37.472 1.00 74.25 1030 ASP A O 1
ATOM 8016 N N . ASN A 1 1031 ? 18.145 -9.740 37.036 1.00 79.62 1031 ASN A N 1
ATOM 8017 C CA . ASN A 1 1031 ? 18.219 -11.192 37.001 1.00 79.62 1031 ASN A CA 1
ATOM 8018 C C . ASN A 1 1031 ? 18.873 -11.697 35.700 1.00 79.62 1031 ASN A C 1
ATOM 8020 O O . ASN A 1 1031 ? 18.382 -11.452 34.599 1.00 79.62 1031 ASN A O 1
ATOM 8024 N N . MET A 1 1032 ? 19.937 -12.492 35.843 1.00 78.44 1032 MET A N 1
ATOM 8025 C CA . MET A 1 1032 ? 20.664 -13.121 34.731 1.00 78.44 1032 MET A CA 1
ATOM 8026 C C . MET A 1 1032 ? 19.887 -14.259 34.046 1.00 78.44 1032 MET A C 1
ATOM 8028 O O . MET A 1 1032 ? 20.324 -14.767 33.021 1.00 78.44 1032 MET A O 1
ATOM 8032 N N . VAL A 1 1033 ? 18.736 -14.678 34.575 1.00 82.44 1033 VAL A N 1
ATOM 8033 C CA . VAL A 1 1033 ? 17.899 -15.700 33.927 1.00 82.44 1033 VAL A CA 1
ATOM 8034 C C . VAL A 1 1033 ? 17.036 -15.088 32.822 1.00 82.44 1033 VAL A C 1
ATOM 8036 O O . VAL A 1 1033 ? 16.976 -15.624 31.719 1.00 82.44 1033 VAL A O 1
ATOM 8039 N N . SER A 1 1034 ? 16.357 -13.977 33.112 1.00 86.75 1034 SER A N 1
ATOM 8040 C CA . SER A 1 1034 ? 15.351 -13.348 32.244 1.00 86.75 1034 SER A CA 1
ATOM 8041 C C . SER A 1 1034 ? 14.903 -12.007 32.833 1.00 86.75 1034 SER A C 1
ATOM 8043 O O . SER A 1 1034 ? 14.916 -11.866 34.055 1.00 86.75 1034 SER A O 1
ATOM 8045 N N . ASP A 1 1035 ? 14.393 -11.080 32.010 1.00 84.56 1035 ASP A N 1
ATOM 8046 C CA . ASP A 1 1035 ? 13.809 -9.810 32.498 1.00 84.56 1035 ASP A CA 1
ATOM 8047 C C . ASP A 1 1035 ? 12.598 -10.032 33.420 1.00 84.56 1035 ASP A C 1
ATOM 8049 O O . ASP A 1 1035 ? 12.433 -9.359 34.433 1.00 84.56 1035 ASP A O 1
ATOM 8053 N N . TYR A 1 1036 ? 11.755 -11.018 33.100 1.00 89.88 1036 TYR A N 1
ATOM 8054 C CA . TYR A 1 1036 ? 10.607 -11.404 33.920 1.00 89.88 1036 TYR A CA 1
ATOM 8055 C C . TYR A 1 1036 ? 10.618 -12.905 34.154 1.00 89.88 1036 TYR A C 1
ATOM 8057 O O . TYR A 1 1036 ? 10.837 -13.665 33.215 1.00 89.88 1036 TYR A O 1
ATOM 8065 N N . GLU A 1 1037 ? 10.314 -13.329 35.382 1.00 88.69 1037 GLU A N 1
ATOM 8066 C CA . GLU A 1 1037 ? 10.277 -14.747 35.749 1.00 88.69 1037 GLU A CA 1
ATOM 8067 C C . GLU A 1 1037 ? 9.356 -15.540 34.806 1.00 88.69 1037 GLU A C 1
ATOM 8069 O O . GLU A 1 1037 ? 8.170 -15.228 34.636 1.00 88.69 1037 GLU A O 1
ATOM 8074 N N . PHE A 1 1038 ? 9.927 -16.566 34.179 1.00 88.06 1038 PHE A N 1
ATOM 8075 C CA . PHE A 1 1038 ? 9.204 -17.497 33.328 1.00 88.06 1038 PHE A CA 1
ATOM 8076 C C . PHE A 1 1038 ? 8.544 -18.608 34.156 1.00 88.06 1038 PHE A C 1
ATOM 8078 O O . PHE A 1 1038 ? 9.094 -19.114 35.132 1.00 88.06 1038 PHE A O 1
ATOM 8085 N N . GLY A 1 1039 ? 7.339 -18.994 33.749 1.00 87.50 1039 GLY A N 1
ATOM 8086 C CA . GLY A 1 1039 ? 6.560 -20.080 34.327 1.00 87.50 1039 GLY A CA 1
ATOM 8087 C C . GLY A 1 1039 ? 7.047 -21.475 33.922 1.00 87.50 1039 GLY A C 1
ATOM 8088 O O . GLY A 1 1039 ? 7.957 -21.622 33.103 1.00 87.50 1039 GLY A O 1
ATOM 8089 N N . PRO A 1 1040 ? 6.381 -22.531 34.429 1.00 87.88 1040 PRO A N 1
ATOM 8090 C CA . PRO A 1 1040 ? 6.723 -23.928 34.134 1.00 87.88 1040 PRO A CA 1
ATOM 8091 C C . PRO A 1 1040 ? 6.615 -24.284 32.642 1.00 87.88 1040 PRO A C 1
ATOM 8093 O O . PRO A 1 1040 ? 7.153 -25.302 32.212 1.00 87.88 1040 PRO A O 1
ATOM 8096 N N . LEU A 1 1041 ? 5.963 -23.428 31.847 1.00 89.00 1041 LEU A N 1
ATOM 8097 C CA . LEU A 1 1041 ? 5.842 -23.577 30.404 1.00 89.00 1041 LEU A CA 1
ATOM 8098 C C . LEU A 1 1041 ? 7.204 -23.694 29.707 1.00 89.00 1041 LEU A C 1
ATOM 8100 O O . LEU A 1 1041 ? 7.327 -24.453 28.754 1.00 89.00 1041 LEU A O 1
ATOM 8104 N N . VAL A 1 1042 ? 8.236 -22.978 30.164 1.00 87.75 1042 VAL A N 1
ATOM 8105 C CA . VAL A 1 1042 ? 9.558 -23.023 29.513 1.00 87.75 1042 VAL A CA 1
ATOM 8106 C C . VAL A 1 1042 ? 10.198 -24.405 29.645 1.00 87.75 1042 VAL A C 1
ATOM 8108 O O . VAL A 1 1042 ? 10.750 -24.923 28.676 1.00 87.75 1042 VAL A O 1
ATOM 8111 N N . GLU A 1 1043 ? 10.055 -25.051 30.801 1.00 88.00 1043 GLU A N 1
ATOM 8112 C CA . GLU A 1 1043 ? 10.517 -26.429 31.003 1.00 88.00 1043 GLU A CA 1
ATOM 8113 C C . GLU A 1 1043 ? 9.681 -27.435 30.200 1.00 88.00 1043 GLU A C 1
ATOM 8115 O O . GLU A 1 1043 ? 10.208 -28.392 29.627 1.00 88.00 1043 GLU A O 1
ATOM 8120 N N . GLU A 1 1044 ? 8.376 -27.192 30.072 1.00 88.81 1044 GLU A N 1
ATOM 8121 C CA . GLU A 1 1044 ? 7.512 -27.983 29.198 1.00 88.81 1044 GLU A CA 1
ATOM 8122 C C . GLU A 1 1044 ? 7.895 -27.838 27.719 1.00 88.81 1044 GLU A C 1
ATOM 8124 O O . GLU A 1 1044 ? 7.889 -28.826 26.984 1.00 88.81 1044 GLU A O 1
ATOM 8129 N N . LEU A 1 1045 ? 8.280 -26.638 27.276 1.00 89.00 1045 LEU A N 1
ATOM 8130 C CA . LEU A 1 1045 ? 8.797 -26.402 25.929 1.00 89.00 1045 LEU A CA 1
ATOM 8131 C C . LEU A 1 1045 ? 10.117 -27.132 25.712 1.00 89.00 1045 LEU A C 1
ATOM 8133 O O . LEU A 1 1045 ? 10.239 -27.867 24.736 1.00 89.00 1045 LEU A O 1
ATOM 8137 N N . LYS A 1 1046 ? 11.075 -27.021 26.638 1.00 87.94 1046 LYS A N 1
ATOM 8138 C CA . LYS A 1 1046 ? 12.325 -27.796 26.566 1.00 87.94 1046 LYS A CA 1
ATOM 8139 C C . LYS A 1 1046 ? 12.027 -29.286 26.373 1.00 87.94 1046 LYS A C 1
ATOM 8141 O O . LYS A 1 1046 ? 12.545 -29.909 25.447 1.00 87.94 1046 LYS A O 1
ATOM 8146 N N . LYS A 1 1047 ? 11.084 -29.837 27.143 1.00 87.06 1047 LYS A N 1
ATOM 8147 C CA . LYS A 1 1047 ? 10.641 -31.231 27.004 1.00 87.06 1047 LYS A CA 1
ATOM 8148 C C . LYS A 1 1047 ? 9.971 -31.526 25.653 1.00 87.06 1047 LYS A C 1
ATOM 8150 O O . LYS A 1 1047 ? 10.310 -32.534 25.032 1.00 87.06 1047 LYS A O 1
ATOM 8155 N N . ARG A 1 1048 ? 9.057 -30.669 25.176 1.00 88.69 1048 ARG A N 1
ATOM 8156 C CA . ARG A 1 1048 ? 8.370 -30.807 23.870 1.00 88.69 1048 ARG A CA 1
ATOM 8157 C C . ARG A 1 1048 ? 9.359 -30.848 22.705 1.00 88.69 1048 ARG A C 1
ATOM 8159 O O . ARG A 1 1048 ? 9.217 -31.666 21.795 1.00 88.69 1048 ARG A O 1
ATOM 8166 N N . TYR A 1 1049 ? 10.397 -30.023 22.773 1.00 85.94 1049 TYR A N 1
ATOM 8167 C CA . TYR A 1 1049 ? 11.435 -29.927 21.750 1.00 85.94 1049 TYR A CA 1
ATOM 8168 C C . TYR A 1 1049 ? 12.586 -30.931 21.937 1.00 85.94 1049 TYR A C 1
ATOM 8170 O O . TYR A 1 1049 ? 13.512 -30.954 21.129 1.00 85.94 1049 TYR A O 1
ATOM 8178 N N . GLY A 1 1050 ? 12.506 -31.825 22.931 1.00 81.12 1050 GLY A N 1
ATOM 8179 C CA . GLY A 1 1050 ? 13.494 -32.887 23.155 1.00 81.12 1050 GLY A CA 1
ATOM 8180 C C . GLY A 1 1050 ? 14.791 -32.420 23.822 1.00 81.12 1050 GLY A C 1
ATOM 8181 O O . GLY A 1 1050 ? 15.771 -33.159 23.830 1.00 81.12 1050 GLY A O 1
ATOM 8182 N N . LEU A 1 1051 ? 14.795 -31.221 24.403 1.00 80.31 1051 LEU A N 1
ATOM 8183 C CA . LEU A 1 1051 ? 15.877 -30.680 25.219 1.00 80.31 1051 LEU A CA 1
ATOM 8184 C C . LEU A 1 1051 ? 15.722 -31.211 26.653 1.00 80.31 1051 LEU A C 1
ATOM 8186 O O . LEU A 1 1051 ? 15.248 -30.509 27.542 1.00 80.31 1051 LEU A O 1
ATOM 8190 N N . VAL A 1 1052 ? 16.028 -32.490 26.883 1.00 59.25 1052 VAL A N 1
ATOM 8191 C CA . VAL A 1 1052 ? 15.945 -33.082 28.228 1.00 59.25 1052 VAL A CA 1
ATOM 8192 C C . VAL A 1 1052 ? 17.321 -33.076 28.893 1.00 59.25 1052 VAL A C 1
ATOM 8194 O O . VAL A 1 1052 ? 18.187 -33.852 28.506 1.00 59.25 1052 VAL A O 1
ATOM 8197 N N . GLY A 1 1053 ? 17.455 -32.238 29.928 1.00 53.62 1053 GLY A N 1
ATOM 8198 C CA . GLY A 1 1053 ? 18.359 -32.405 31.072 1.00 53.62 1053 GLY A CA 1
ATOM 8199 C C . GLY A 1 1053 ? 19.853 -32.203 30.818 1.00 53.62 1053 GLY A C 1
ATOM 8200 O O . GLY A 1 1053 ? 20.545 -33.115 30.380 1.00 53.62 1053 GLY A O 1
ATOM 8201 N N . GLY A 1 1054 ? 20.372 -31.040 31.206 1.00 37.38 1054 GLY A N 1
ATOM 8202 C CA . GLY A 1 1054 ? 21.810 -30.818 31.297 1.00 37.38 1054 GLY A CA 1
ATOM 8203 C C . GLY A 1 1054 ? 22.135 -29.445 31.858 1.00 37.38 1054 GLY A C 1
ATOM 8204 O O . GLY A 1 1054 ? 22.535 -28.569 31.102 1.00 37.38 1054 GLY A O 1
ATOM 8205 N N . ASP A 1 1055 ? 21.995 -29.283 33.172 1.00 40.44 1055 ASP A N 1
ATOM 8206 C CA . ASP A 1 1055 ? 22.710 -28.245 33.921 1.00 40.44 1055 ASP A CA 1
ATOM 8207 C C . ASP A 1 1055 ? 23.761 -28.973 34.790 1.00 40.44 1055 ASP A C 1
ATOM 8209 O O . ASP A 1 1055 ? 23.503 -29.257 35.962 1.00 40.44 1055 ASP A O 1
ATOM 8213 N N . PRO A 1 1056 ? 24.916 -29.399 34.225 1.00 39.38 1056 PRO A N 1
ATOM 8214 C CA . PRO A 1 1056 ? 25.895 -30.188 34.973 1.00 39.38 1056 PRO A CA 1
ATOM 8215 C C . PRO A 1 1056 ? 26.561 -29.401 36.114 1.00 39.38 1056 PRO A C 1
ATOM 8217 O O . PRO A 1 1056 ? 27.176 -30.007 36.988 1.00 39.38 1056 PRO A O 1
ATOM 8220 N N . GLU A 1 1057 ? 26.440 -28.069 36.141 1.00 39.50 1057 GLU A N 1
ATOM 8221 C CA . GLU A 1 1057 ? 27.049 -27.228 37.180 1.00 39.50 1057 GLU A CA 1
ATOM 8222 C C . GLU A 1 1057 ? 26.139 -26.972 38.395 1.00 39.50 1057 GLU A C 1
ATOM 8224 O O . GLU A 1 1057 ? 26.657 -26.737 39.491 1.00 39.50 1057 GLU A O 1
ATOM 8229 N N . LYS A 1 1058 ? 24.807 -27.105 38.272 1.00 38.84 1058 LYS A N 1
ATOM 8230 C CA . LYS A 1 1058 ? 23.892 -26.981 39.428 1.00 38.84 1058 LYS A CA 1
ATOM 8231 C C . LYS A 1 1058 ? 23.760 -28.260 40.259 1.00 38.84 1058 LYS A C 1
ATOM 8233 O O . LYS A 1 1058 ? 23.649 -28.170 41.478 1.00 38.84 1058 LYS A O 1
ATOM 8238 N N . GLU A 1 1059 ? 23.867 -29.449 39.663 1.00 31.73 1059 GLU A N 1
ATOM 8239 C CA . GLU A 1 1059 ? 23.876 -30.710 40.437 1.00 31.73 1059 GLU A CA 1
ATOM 8240 C C . GLU A 1 1059 ? 25.168 -30.903 41.261 1.00 31.73 1059 GLU A C 1
ATOM 8242 O O . GLU A 1 1059 ? 25.163 -31.562 42.307 1.00 31.73 1059 GLU A O 1
ATOM 8247 N N . ALA A 1 1060 ? 26.280 -30.287 40.846 1.00 33.84 1060 ALA A N 1
ATOM 8248 C CA . ALA A 1 1060 ? 27.546 -30.360 41.577 1.00 33.84 1060 ALA A CA 1
ATOM 8249 C C . ALA A 1 1060 ? 27.569 -29.500 42.858 1.00 33.84 1060 ALA A C 1
ATOM 8251 O O . ALA A 1 1060 ? 28.319 -29.799 43.790 1.00 33.84 1060 ALA A O 1
ATOM 8252 N N . THR A 1 1061 ? 26.750 -28.447 42.936 1.00 32.59 1061 THR A N 1
ATOM 8253 C CA . THR A 1 1061 ? 26.716 -27.544 44.099 1.00 32.59 1061 THR A CA 1
ATOM 8254 C C . THR A 1 1061 ? 25.751 -28.000 45.197 1.00 32.59 1061 THR A C 1
ATOM 8256 O O . THR A 1 1061 ? 26.035 -27.766 46.368 1.00 32.59 1061 THR A O 1
ATOM 8259 N N . GLU A 1 1062 ? 24.689 -28.749 44.882 1.00 32.31 1062 GLU A N 1
ATOM 8260 C CA . GLU A 1 1062 ? 23.765 -29.280 45.905 1.00 32.31 1062 GLU A CA 1
ATOM 8261 C C . GLU A 1 1062 ? 24.214 -30.609 46.544 1.00 32.31 1062 GLU A C 1
ATOM 8263 O O . GLU A 1 1062 ? 23.712 -30.992 47.598 1.00 32.31 1062 GLU A O 1
ATOM 8268 N N . THR A 1 1063 ? 25.221 -31.292 45.991 1.00 31.80 1063 THR A N 1
ATOM 8269 C CA . THR A 1 1063 ? 25.807 -32.503 46.604 1.00 31.80 1063 THR A CA 1
ATOM 8270 C C . THR A 1 1063 ? 26.972 -32.229 47.565 1.00 31.80 1063 THR A C 1
ATOM 8272 O O . THR A 1 1063 ? 27.497 -33.171 48.159 1.00 31.80 1063 THR A O 1
ATOM 8275 N N . THR A 1 1064 ? 27.362 -30.965 47.781 1.00 33.00 1064 THR A N 1
ATOM 8276 C CA . THR A 1 1064 ? 28.449 -30.595 48.718 1.00 33.00 1064 THR A CA 1
ATOM 8277 C C . THR A 1 1064 ? 28.029 -29.703 49.891 1.00 33.00 1064 THR A C 1
ATOM 8279 O O . THR A 1 1064 ? 28.880 -29.314 50.689 1.00 33.00 1064 THR A O 1
ATOM 8282 N N . SER A 1 1065 ? 26.729 -29.466 50.091 1.00 34.88 1065 SER A N 1
ATOM 8283 C CA . SER A 1 1065 ? 26.204 -28.868 51.327 1.00 34.88 1065 SER A CA 1
ATOM 8284 C C . SER A 1 1065 ? 25.032 -29.677 51.892 1.00 34.88 1065 SER A C 1
ATOM 8286 O O . SER A 1 1065 ? 23.878 -29.255 51.826 1.00 34.88 1065 SER A O 1
ATOM 8288 N N . ASN A 1 1066 ? 25.360 -30.847 52.443 1.00 33.53 1066 ASN A N 1
ATOM 8289 C CA . ASN A 1 1066 ? 24.608 -31.513 53.509 1.00 33.53 1066 ASN A CA 1
ATOM 8290 C C . ASN A 1 1066 ? 25.489 -31.556 54.756 1.00 33.53 1066 ASN A C 1
ATOM 8292 O O . ASN A 1 1066 ? 26.683 -31.907 54.595 1.00 33.53 1066 ASN A O 1
#

InterPro domains:
  IPR000277 Cys/Met metabolism, pyridoxal phosphate-dependent enzyme [PF01053] (228-538)
  IPR001594 Palmitoyltransferase, DHHC domain [PF01529] (798-916)
  IPR015421 Pyridoxal phosphate-dependent transferase, major domain [G3DSA:3.40.640.10] (175-413)
  IPR015422 Pyridoxal phosphate-dependent transferase, small domain [G3DSA:3.90.1150.10] (419-561)
  IPR015424 Pyridoxal phosphate-dependent transferase [SSF53383] (210-547)
  IPR051750 Cystathionine gamma-synthase-like [PTHR42699] (206-552)